Protein AF-0000000072261255 (afdb_homodimer)

pLDDT: mean 94.13, std 12.54, range [16.97, 98.94]

Foldseek 3Di:
DPPPPPPPPPPPCPVPVPPPLAFEAEAEEAEDQQQDVQLLVLQCCLCVQFQHQEYEAECQHHRNVVSLVVCVVQQLHAYAHAQDLAFQWDQGFGAFPDPFVQQADPVRTGQNAQDADPQRHCRHSVSTDGDLVSSLVRRVVSVVSCCVRNVQHFAYEYDNCSQPPDPSSVVSVVVVCVVQLHHYPDCVQCVVLQEAEDEFQADQPALVSVLVRVLVRLVPGGGPGHYYYYDHAGAQDPVCQSTDDVPGNCRRRSNPSVSDNRNDPVNVVSCVVSRYHYADPLCRSQPFAADACVVQQFDCVLVVVLVVVCVVVPFFFAKKWKDFPRHTNDIDGDDPDDQRFKDWQFQLLLVLLLVLVLLCVVVVLDDQQDQLCVLPVPLADPDQDPQSRRAGNQLLQFQQSQDPAACVVVQQPDPPDDLSSVVNPHDRNGRRPPDHADYLQSQQSSQVSSCRSVVDASSSSCSSQPCNLNSWHSWDFDADPVRHGRSRTGIIGGQSSLVSVLLCLLVQQDGPRDRSGHSVSSVQQFDAPDFFDPHPDDPVRDDDDCQLDQRGQHGGRSWGGGPPRWIWSDRAQAAIFIHHNVLNMTMGTDGRHRPRSVVVVSCVVRRVVSRD/DDDPDPPPPPPPPVVVVVPVLAFEAEAEEAEDQQQDVQLLVLQVCLCVQFQHQEYEAECQHHRNVVSLVVCVVQQLHAYAHAQDLAFQWDQGFGAFPDPFVQQADPVRTGQNAQDADPQRHCRHSVSTDGDLVSSLVRRVVRVVSCCVRNVQHFAYEYDNCSQPPDPSSVVSVVVVCVVQLHHYPDCVQCVVLQEAEDEFQADQPALVSVLVRVLVRLVPGGGPGHYYYYDHAGAQDPVCQSTDDVPGNCRRRSNPSVSDNRNDPVNVVSCVVSRYHYADPLCRSQPFAADACVVQQFDCVLVVVLVVVCVVVPFFFAKKWKDFPRHTNDIDGDDPDDQRFKDWQFQLLLVLLLVLVLLCVVVVLDDQQDQLCVLCVPLADPDQDPQSRRAGNQLLQFQQSQDPAACVVVQLPDPPDDLVSVVNPHDRNGRRPPDHADYLQSQQSSQVSSCRSVVDASSSSCSSQPCNLNSWHSKDFDADPVRHGRSRTGIIGGQSSLVSVLLCLLVQQDGPRDRSGHSVSSVQQFDAPDFFDPHPDDPVRDDDDCQLDQRGQHGGRSWGGGPPRWIWSDRAQAAIFIHHNVLNMTMGTDGRHRPRSVVVVSCVVRRVVSRD

InterPro domains:
  IPR001466 Beta-lactamase-related [PF00144] (319-591)
  IPR006879 Carbohydrate deacetylase YdjC-like [PF04794] (25-271)
  IPR011330 Glycoside hydrolase/deacetylase, beta/alpha-barrel [SSF88713] (25-282)
  IPR0123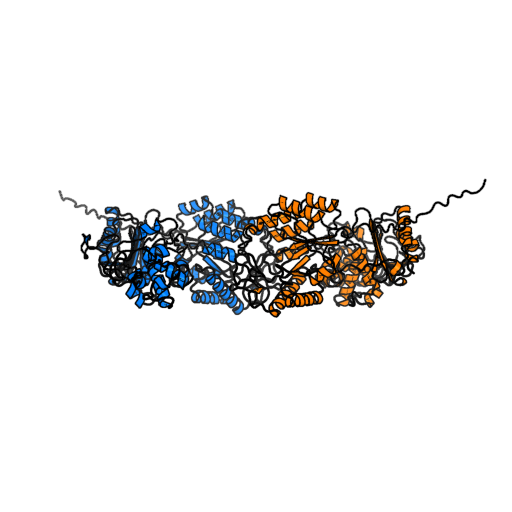38 Beta-lactamase/transpeptidase-like [G3DSA:3.40.710.10] (294-413)
  IPR012338 Beta-lactamase/transpeptidase-like [G3DSA:3.40.710.10] (414-604)
  IPR012338 Beta-lactamase/transpeptidase-like [SSF56601] (286-610)
  IPR050789 Diverse Enzymatic Activities [PTHR43283] (300-599)

Radius of gyration: 41.67 Å; Cα contacts (8 Å, |Δi|>4): 2525; chains: 2; bounding box: 98×135×105 Å

Structure (mmCIF, N/CA/C/O backbone):
data_AF-0000000072261255-model_v1
#
loop_
_entity.id
_entity.type
_entity.pdbx_description
1 polymer 'Beta-lactamase class C and other penicillin binding protein'
#
loop_
_atom_site.group_PDB
_atom_site.id
_atom_site.type_symbol
_atom_site.label_atom_id
_atom_site.label_alt_id
_atom_site.label_comp_id
_atom_site.label_asym_id
_atom_site.label_entity_id
_atom_site.label_seq_id
_atom_site.pdbx_PDB_ins_code
_atom_site.Cartn_x
_atom_site.Cartn_y
_atom_site.Cartn_z
_atom_site.occupancy
_atom_site.B_iso_or_equiv
_atom_site.auth_seq_id
_atom_site.auth_comp_id
_atom_site.auth_asym_id
_atom_site.auth_atom_id
_atom_site.pdbx_PDB_model_num
ATOM 1 N N . MET A 1 1 ? -59.656 75.375 21.125 1 26.11 1 MET A N 1
ATOM 2 C CA . MET A 1 1 ? -58.594 75.25 20.141 1 26.11 1 MET A CA 1
ATOM 3 C C . MET A 1 1 ? -57.406 74.5 20.719 1 26.11 1 MET A C 1
ATOM 5 O O . MET A 1 1 ? -56.344 75.062 20.953 1 26.11 1 MET A O 1
ATOM 9 N N . GLN A 1 2 ? -57.625 73.562 21.609 1 27 2 GLN A N 1
ATOM 10 C CA . GLN A 1 2 ? -56.812 72.688 22.484 1 27 2 GLN A CA 1
ATOM 11 C C . GLN A 1 2 ? -55.938 71.75 21.672 1 27 2 GLN A C 1
ATOM 13 O O . GLN A 1 2 ? -56.406 71 20.812 1 27 2 GLN A O 1
ATOM 18 N N . GLN A 1 3 ? -54.594 72.188 21.453 1 20.42 3 GLN A N 1
ATOM 19 C CA . GLN A 1 3 ? -53.5 71.625 20.688 1 20.42 3 GLN A CA 1
ATOM 20 C C . GLN A 1 3 ? -53.156 70.188 21.188 1 20.42 3 GLN A C 1
ATOM 22 O O . GLN A 1 3 ? -52.75 70.062 22.344 1 20.42 3 GLN A O 1
ATOM 27 N N . LYS A 1 4 ? -53.969 69.188 20.656 1 29.81 4 LYS A N 1
ATOM 28 C CA . LYS A 1 4 ? -53.844 67.75 20.844 1 29.81 4 LYS A CA 1
ATOM 29 C C . LYS A 1 4 ? -52.406 67.312 20.578 1 29.81 4 LYS A C 1
ATOM 31 O O . LYS A 1 4 ? -51.906 67.438 19.453 1 29.81 4 LYS A O 1
ATOM 36 N N . SER A 1 5 ? -51.438 67.5 21.625 1 22.7 5 SER A N 1
ATOM 37 C CA . SER A 1 5 ? -50.031 67.125 21.656 1 22.7 5 SER A CA 1
ATOM 38 C C . SER A 1 5 ? -49.875 65.625 21.344 1 22.7 5 SER A C 1
ATOM 40 O O . SER A 1 5 ? -50.406 64.75 22.062 1 22.7 5 SER A O 1
ATOM 42 N N . VAL A 1 6 ? -49.906 65.188 20.078 1 27.42 6 VAL A N 1
ATOM 43 C CA . VAL A 1 6 ? -49.719 63.844 19.562 1 27.42 6 VAL A CA 1
ATOM 44 C C . VAL A 1 6 ? -48.344 63.312 20 1 27.42 6 VAL A C 1
ATOM 46 O O . VAL A 1 6 ? -47.312 63.875 19.641 1 27.42 6 VAL A O 1
ATOM 49 N N . LEU A 1 7 ? -48.219 62.75 21.219 1 25.61 7 LEU A N 1
ATOM 50 C CA . LEU A 1 7 ? -47.062 62.031 21.734 1 25.61 7 LEU A CA 1
ATOM 51 C C . LEU A 1 7 ? -46.656 60.906 20.781 1 25.61 7 LEU A C 1
ATOM 53 O O . LEU A 1 7 ? -47.406 59.938 20.578 1 25.61 7 LEU A O 1
ATOM 57 N N . ILE A 1 8 ? -46 61.219 19.641 1 26.81 8 ILE A N 1
ATOM 58 C CA . ILE A 1 8 ? -45.406 60.25 18.734 1 26.81 8 ILE A CA 1
ATOM 59 C C . ILE A 1 8 ? -44.469 59.344 19.516 1 26.81 8 ILE A C 1
ATOM 61 O O . ILE A 1 8 ? -43.469 59.781 20.078 1 26.81 8 ILE A O 1
ATOM 65 N N . LEU A 1 9 ? -45 58.344 20.234 1 26.12 9 LEU A N 1
ATOM 66 C CA . LEU A 1 9 ? -44.281 57.188 20.797 1 26.12 9 LEU A CA 1
ATOM 67 C C . LEU A 1 9 ? -43.312 56.625 19.781 1 26.12 9 LEU A C 1
ATOM 69 O O . LEU A 1 9 ? -43.719 56.125 18.719 1 26.12 9 LEU A O 1
ATOM 73 N N . PHE A 1 10 ? -42.125 57.25 19.578 1 25.83 10 PHE A N 1
ATOM 74 C CA . PHE A 1 10 ? -41 56.625 18.891 1 25.83 10 PHE A CA 1
ATOM 75 C C . PHE A 1 10 ? -40.75 55.219 19.391 1 25.83 10 PHE A C 1
ATOM 77 O O . PHE A 1 10 ? -40.375 55.031 20.547 1 25.83 10 PHE A O 1
ATOM 84 N N . PHE A 1 11 ? -41.562 54.219 19.078 1 28.92 11 PHE A N 1
ATOM 85 C CA . PHE A 1 11 ? -41.219 52.781 19.125 1 28.92 11 PHE A CA 1
ATOM 86 C C . PHE A 1 11 ? -39.781 52.594 18.641 1 28.92 11 PHE A C 1
ATOM 88 O O . PHE A 1 11 ? -39.469 52.844 17.469 1 28.92 11 PHE A O 1
ATOM 95 N N . SER A 1 12 ? -38.781 52.938 19.406 1 26.42 12 SER A N 1
ATOM 96 C CA . SER A 1 12 ? -37.406 52.469 19.25 1 26.42 12 SER A CA 1
ATOM 97 C C . SER A 1 12 ? -37.406 50.969 18.875 1 26.42 12 SER A C 1
ATOM 99 O O . SER A 1 12 ? -37.875 50.125 19.641 1 26.42 12 SER A O 1
ATOM 101 N N . PHE A 1 13 ? -37.562 50.594 17.594 1 29.02 13 PHE A N 1
ATOM 102 C CA . PHE A 1 13 ? -37.219 49.344 16.938 1 29.02 13 PHE A CA 1
ATOM 103 C C . PHE A 1 13 ? -35.844 48.875 17.406 1 29.02 13 PHE A C 1
ATOM 105 O O . PHE A 1 13 ? -34.812 49.344 16.922 1 29.02 13 PHE A O 1
ATOM 112 N N . ILE A 1 14 ? -35.531 48.844 18.641 1 30.69 14 ILE A N 1
ATOM 113 C CA . ILE A 1 14 ? -34.406 48 19.031 1 30.69 14 ILE A CA 1
ATOM 114 C C . ILE A 1 14 ? -34.562 46.625 18.375 1 30.69 14 ILE A C 1
ATOM 116 O O . ILE A 1 14 ? -35.312 45.781 18.875 1 30.69 14 ILE A O 1
ATOM 120 N N . HIS A 1 15 ? -35.125 46.562 17.156 1 31.45 15 HIS A N 1
ATOM 121 C CA . HIS A 1 15 ? -35 45.312 16.422 1 31.45 15 HIS A CA 1
ATOM 122 C C . HIS A 1 15 ? -33.562 44.812 16.484 1 31.45 15 HIS A C 1
ATOM 124 O O . HIS A 1 15 ? -33.188 43.906 15.727 1 31.45 15 HIS A O 1
ATOM 130 N N . PHE A 1 16 ? -32.688 45.562 16.984 1 31.95 16 PHE A N 1
ATOM 131 C CA . PHE A 1 16 ? -31.359 45.219 16.453 1 31.95 16 PHE A CA 1
ATOM 132 C C . PHE A 1 16 ? -31.062 43.75 16.688 1 31.95 16 PHE A C 1
ATOM 134 O O . PHE A 1 16 ? -30.016 43.25 16.266 1 31.95 16 PHE A O 1
ATOM 141 N N . PHE A 1 17 ? -31.312 43.281 17.891 1 35.09 17 PHE A N 1
ATOM 142 C CA . PHE A 1 17 ? -30.719 41.969 17.891 1 35.09 17 PHE A CA 1
ATOM 143 C C . PHE A 1 17 ? -31.375 41.062 16.844 1 35.09 17 PHE A C 1
ATOM 145 O O . PHE A 1 17 ? -32.406 40.469 17.109 1 35.09 17 PHE A O 1
ATOM 152 N N . SER A 1 18 ? -31.75 41.625 15.75 1 35 18 SER A N 1
ATOM 153 C CA . SER A 1 18 ? -32.094 40.625 14.734 1 35 18 SER A CA 1
ATOM 154 C C . SER A 1 18 ? -31.281 39.344 14.93 1 35 18 SER A C 1
ATOM 156 O O . SER A 1 18 ? -30.047 39.344 14.82 1 35 18 SER A O 1
ATOM 158 N N . TYR A 1 19 ? -31.594 38.594 15.812 1 37.88 19 TYR A N 1
ATOM 159 C CA . TYR A 1 19 ? -31.125 37.219 15.648 1 37.88 19 TYR A CA 1
ATOM 160 C C . TYR A 1 19 ? -30.969 36.875 14.18 1 37.88 19 TYR A C 1
ATOM 162 O O . TYR A 1 19 ? -31.938 36.562 13.492 1 37.88 19 TYR A O 1
ATOM 170 N N . ALA A 1 20 ? -30.406 37.75 13.359 1 41.41 20 ALA A N 1
ATOM 171 C CA . ALA A 1 20 ? -30 37.188 12.062 1 41.41 20 ALA A CA 1
ATOM 172 C C . ALA A 1 20 ? -30.031 35.656 12.078 1 41.41 20 ALA A C 1
ATOM 174 O O . ALA A 1 20 ? -29.484 35.031 12.977 1 41.41 20 ALA A O 1
ATOM 175 N N . GLN A 1 21 ? -31.094 35.219 11.664 1 52.06 21 GLN A N 1
ATOM 176 C CA . GLN A 1 21 ? -31.25 33.781 11.461 1 52.06 21 GLN A CA 1
ATOM 177 C C . GLN A 1 21 ? -29.906 33.125 11.164 1 52.06 21 GLN A C 1
ATOM 179 O O . GLN A 1 21 ? -29.266 33.438 10.164 1 52.06 21 GLN A O 1
ATOM 184 N N . GLN A 1 22 ? -29.156 32.625 12.234 1 78.06 22 GLN A N 1
ATOM 185 C CA . GLN A 1 22 ? -27.859 31.953 12.172 1 78.06 22 GLN A CA 1
ATOM 186 C C . GLN A 1 22 ? -27.812 30.953 11.023 1 78.06 22 GLN A C 1
ATOM 188 O O . GLN A 1 22 ? -28.734 30.156 10.844 1 78.06 22 GLN A O 1
ATOM 193 N N . ALA A 1 23 ? -27.031 31.266 10.016 1 87.81 23 ALA A N 1
ATOM 194 C CA . ALA A 1 23 ? -26.797 30.375 8.875 1 87.81 23 ALA A CA 1
ATOM 195 C C . ALA A 1 23 ? -26.656 28.922 9.336 1 87.81 23 ALA A C 1
ATOM 197 O O . ALA A 1 23 ? -26.188 28.656 10.445 1 87.81 23 ALA A O 1
ATOM 198 N N . PRO A 1 24 ? -27.344 28.031 8.562 1 95.31 24 PRO A N 1
ATOM 199 C CA . PRO A 1 24 ? -26.953 26.641 8.844 1 95.31 24 PRO A CA 1
ATOM 200 C C . PRO A 1 24 ? -25.453 26.406 8.695 1 95.31 24 PRO A C 1
ATOM 202 O O . PRO A 1 24 ? -24.828 26.969 7.789 1 95.31 24 PRO A O 1
ATOM 205 N N . LYS A 1 25 ? -24.906 25.672 9.57 1 96.44 25 LYS A N 1
ATOM 206 C CA . LYS A 1 25 ? -23.5 25.297 9.523 1 96.44 25 LYS A CA 1
ATOM 207 C C . LYS A 1 25 ? -23.312 23.875 9.008 1 96.44 25 LYS A C 1
ATOM 209 O O . LYS A 1 25 ? -24.094 22.984 9.344 1 96.44 25 LYS A O 1
ATOM 214 N N . LEU A 1 26 ? -22.328 23.641 8.141 1 97.75 26 LEU A N 1
ATOM 215 C CA . LEU A 1 26 ? -22.125 22.328 7.531 1 97.75 26 LEU A CA 1
ATOM 216 C C . LEU A 1 26 ? -20.641 21.938 7.582 1 97.75 26 LEU A C 1
ATOM 218 O O . LEU A 1 26 ? -19.781 22.703 7.145 1 97.75 26 LEU A O 1
ATOM 222 N N . ILE A 1 27 ? -20.359 20.828 8.195 1 97.69 27 ILE A N 1
ATOM 223 C CA . ILE A 1 27 ? -19.078 20.156 8.094 1 97.69 27 ILE A CA 1
ATOM 224 C C . ILE A 1 27 ? -19.094 19.188 6.918 1 97.69 27 ILE A C 1
ATOM 226 O O . ILE A 1 27 ? -19.969 18.344 6.812 1 97.69 27 ILE A O 1
ATOM 230 N N . VAL A 1 28 ? -18.172 19.344 5.98 1 98.5 28 VAL A N 1
ATOM 231 C CA . VAL A 1 28 ? -17.969 18.391 4.895 1 98.5 28 VAL A CA 1
ATOM 232 C C . VAL A 1 28 ? -16.703 17.578 5.141 1 98.5 28 VAL A C 1
ATOM 234 O O . VAL A 1 28 ? -15.586 18.078 4.93 1 98.5 28 VAL A O 1
ATOM 237 N N . ARG A 1 29 ? -16.875 16.344 5.539 1 98.25 29 ARG A N 1
ATOM 238 C CA . ARG A 1 29 ? -15.789 15.477 5.992 1 98.25 29 ARG A CA 1
ATOM 239 C C . ARG A 1 29 ? -15.406 14.461 4.914 1 98.25 29 ARG A C 1
ATOM 241 O O . ARG A 1 29 ? -16.266 13.711 4.434 1 98.25 29 ARG A O 1
ATOM 248 N N . GLY A 1 30 ? -14.125 14.508 4.508 1 98.69 30 GLY A N 1
ATOM 249 C CA . GLY A 1 30 ? -13.594 13.523 3.576 1 98.69 30 GLY A CA 1
ATOM 250 C C . GLY A 1 30 ? -12.773 12.445 4.258 1 98.69 30 GLY A C 1
ATOM 251 O O . GLY A 1 30 ? -11.758 12.734 4.891 1 98.69 30 GLY A O 1
ATOM 252 N N . ASP A 1 31 ? -13.125 11.203 4.082 1 98.5 31 ASP A N 1
ATOM 253 C CA . ASP A 1 31 ? -12.5 10.062 4.746 1 98.5 31 ASP A CA 1
ATOM 254 C C . ASP A 1 31 ? -11.445 9.414 3.852 1 98.5 31 ASP A C 1
ATOM 256 O O . ASP A 1 31 ? -11.477 9.57 2.629 1 98.5 31 ASP A O 1
ATOM 260 N N . ASP A 1 32 ? -10.406 8.805 4.465 1 98.5 32 ASP A N 1
ATOM 261 C CA . ASP A 1 32 ? -9.562 7.746 3.908 1 98.5 32 ASP A CA 1
ATOM 262 C C . ASP A 1 32 ? -8.344 8.328 3.205 1 98.5 32 ASP A C 1
ATOM 264 O O . ASP A 1 32 ? -7.809 7.727 2.273 1 98.5 32 ASP A O 1
ATOM 268 N N . MET A 1 33 ? -7.938 9.586 3.533 1 98.81 33 MET A N 1
ATOM 269 C CA . MET A 1 33 ? -6.633 10.023 3.043 1 98.81 33 MET A CA 1
ATOM 270 C C . MET A 1 33 ? -5.527 9.086 3.523 1 98.81 33 MET A C 1
ATOM 272 O O . MET A 1 33 ? -5.547 8.633 4.668 1 98.81 33 MET A O 1
ATOM 276 N N . GLY A 1 34 ? -4.57 8.773 2.699 1 98.69 34 GLY A N 1
ATOM 277 C CA . GLY A 1 34 ? -3.492 7.84 2.99 1 98.69 34 GLY A CA 1
ATOM 278 C C . GLY A 1 34 ? -3.688 6.484 2.344 1 98.69 34 GLY A C 1
ATOM 279 O O . GLY A 1 34 ? -2.729 5.73 2.168 1 98.69 34 GLY A O 1
ATOM 280 N N . SER A 1 35 ? -4.926 6.074 1.945 1 98.25 35 SER A N 1
ATOM 281 C CA . SER A 1 35 ? -5.254 4.742 1.446 1 98.25 35 SER A CA 1
ATOM 282 C C . SER A 1 35 ? -4.707 4.527 0.04 1 98.25 35 SER A C 1
ATOM 284 O O . SER A 1 35 ? -4.398 3.398 -0.347 1 98.25 35 SER A O 1
ATOM 286 N N . SER A 1 36 ? -4.672 5.598 -0.738 1 98.12 36 SER A N 1
ATOM 287 C CA . SER A 1 36 ? -4.164 5.605 -2.107 1 98.12 36 SER A CA 1
ATOM 288 C C . SER A 1 36 ? -3.629 6.98 -2.492 1 98.12 36 SER A C 1
ATOM 290 O O . SER A 1 36 ? -3.895 7.969 -1.808 1 98.12 36 SER A O 1
ATOM 292 N N . ARG A 1 37 ? -2.82 7.047 -3.488 1 98.31 37 ARG A N 1
ATOM 293 C CA . ARG A 1 37 ? -2.348 8.344 -3.961 1 98.31 37 ARG A CA 1
ATOM 294 C C . ARG A 1 37 ? -3.5 9.188 -4.5 1 98.31 37 ARG A C 1
ATOM 296 O O . ARG A 1 37 ? -3.541 10.398 -4.289 1 98.31 37 ARG A O 1
ATOM 303 N N . SER A 1 38 ? -4.438 8.523 -5.176 1 98.56 38 SER A N 1
ATOM 304 C CA . SER A 1 38 ? -5.59 9.211 -5.738 1 98.56 38 SER A CA 1
ATOM 305 C C . SER A 1 38 ? -6.449 9.836 -4.641 1 98.56 38 SER A C 1
ATOM 307 O O . SER A 1 38 ? -6.984 10.938 -4.816 1 98.56 38 SER A O 1
ATOM 309 N N . ALA A 1 39 ? -6.598 9.117 -3.578 1 98.69 39 ALA A N 1
ATOM 310 C CA . ALA A 1 39 ? -7.316 9.68 -2.438 1 98.69 39 ALA A CA 1
ATOM 311 C C . ALA A 1 39 ? -6.562 10.867 -1.846 1 98.69 39 ALA A C 1
ATOM 313 O O . ALA A 1 39 ? -7.176 11.859 -1.438 1 98.69 39 ALA A O 1
ATOM 314 N N . ASN A 1 40 ? -5.211 10.758 -1.728 1 98.81 40 ASN A N 1
ATOM 315 C CA . ASN A 1 40 ? -4.402 11.867 -1.231 1 98.81 40 ASN A CA 1
ATOM 316 C C . ASN A 1 40 ? -4.605 13.125 -2.066 1 98.81 40 ASN A C 1
ATOM 318 O O . ASN A 1 40 ? -4.906 14.188 -1.527 1 98.81 40 ASN A O 1
ATOM 322 N N . LEU A 1 41 ? -4.465 12.984 -3.361 1 98.75 41 LEU A N 1
ATOM 323 C CA . LEU A 1 41 ? -4.562 14.109 -4.285 1 98.75 41 LEU A CA 1
ATOM 324 C C . LEU A 1 41 ? -5.961 14.719 -4.254 1 98.75 41 LEU A C 1
ATOM 326 O O . LEU A 1 41 ? -6.105 15.945 -4.219 1 98.75 41 LEU A O 1
ATOM 330 N N . ALA A 1 42 ? -6.949 13.867 -4.234 1 98.81 42 ALA A N 1
ATOM 331 C CA . ALA A 1 42 ? -8.328 14.336 -4.234 1 98.81 42 ALA A CA 1
ATOM 332 C C . ALA A 1 42 ? -8.672 15.047 -2.928 1 98.81 42 ALA A C 1
ATOM 334 O O . ALA A 1 42 ? -9.383 16.047 -2.928 1 98.81 42 ALA A O 1
ATOM 335 N N . SER A 1 43 ? -8.18 14.531 -1.829 1 98.81 43 SER A N 1
ATOM 336 C CA . SER A 1 43 ? -8.438 15.141 -0.529 1 98.81 43 SER A CA 1
ATOM 337 C C . SER A 1 43 ? -7.887 16.562 -0.464 1 98.81 43 SER A C 1
ATOM 339 O O . SER A 1 43 ? -8.562 17.469 0.017 1 98.81 43 SER A O 1
ATOM 341 N N . ILE A 1 44 ? -6.66 16.766 -0.95 1 98.69 44 ILE A N 1
ATOM 342 C CA . ILE A 1 44 ? -6.062 18.094 -0.959 1 98.69 44 ILE A CA 1
ATOM 343 C C . ILE A 1 44 ? -6.84 19 -1.905 1 98.69 44 ILE A C 1
ATOM 345 O O . ILE A 1 44 ? -7.152 20.141 -1.561 1 98.69 44 ILE A O 1
ATOM 349 N N . ASP A 1 45 ? -7.234 18.5 -3.074 1 98.5 45 ASP A N 1
ATOM 350 C CA . ASP A 1 45 ? -7.926 19.297 -4.086 1 98.5 45 ASP A CA 1
ATOM 351 C C . ASP A 1 45 ? -9.297 19.75 -3.582 1 98.5 45 ASP A C 1
ATOM 353 O O . ASP A 1 45 ? -9.656 20.922 -3.717 1 98.5 45 ASP A O 1
ATOM 357 N N . THR A 1 46 ? -10.055 18.828 -2.998 1 98.62 46 THR A N 1
ATOM 358 C CA . THR A 1 46 ? -11.414 19.125 -2.557 1 98.62 46 THR A CA 1
ATOM 359 C C . THR A 1 46 ? -11.391 20.062 -1.354 1 98.62 46 THR A C 1
ATOM 361 O O . THR A 1 46 ? -12.328 20.844 -1.144 1 98.62 46 THR A O 1
ATOM 364 N N . TYR A 1 47 ? -10.328 20.016 -0.59 1 98.06 47 TYR A N 1
ATOM 365 C CA . TYR A 1 47 ? -10.203 20.953 0.529 1 98.06 47 TYR A CA 1
ATOM 366 C C . TYR A 1 47 ? -9.773 22.328 0.048 1 98.06 47 TYR A C 1
ATOM 368 O O . TYR A 1 47 ? -10.352 23.344 0.453 1 98.06 47 TYR A O 1
ATOM 376 N N . VAL A 1 48 ? -8.742 22.422 -0.802 1 96.38 48 VAL A N 1
ATOM 377 C CA . VAL A 1 48 ? -8.109 23.672 -1.206 1 96.38 48 VAL A CA 1
ATOM 378 C C . VAL A 1 48 ? -8.992 24.391 -2.229 1 96.38 48 VAL A C 1
ATOM 380 O O . VAL A 1 48 ? -9.156 25.609 -2.174 1 96.38 48 VAL A O 1
ATOM 383 N N . ASN A 1 49 ? -9.625 23.641 -3.111 1 96.88 49 ASN A N 1
ATOM 384 C CA . ASN A 1 49 ? -10.352 24.234 -4.227 1 96.88 49 ASN A CA 1
ATOM 385 C C . ASN A 1 49 ? -11.844 23.953 -4.137 1 96.88 49 ASN A C 1
ATOM 387 O O . ASN A 1 49 ? -12.609 24.344 -5.023 1 96.88 49 ASN A O 1
ATOM 391 N N . GLY A 1 50 ? -12.211 23.219 -3.051 1 98.12 50 GLY A N 1
ATOM 392 C CA . GLY A 1 50 ? -13.602 22.797 -2.988 1 98.12 50 GLY A CA 1
ATOM 393 C C . GLY A 1 50 ? -14.273 23.141 -1.674 1 98.12 50 GLY A C 1
ATOM 394 O O . GLY A 1 50 ? -14.055 24.219 -1.128 1 98.12 50 GLY A O 1
ATOM 395 N N . ILE A 1 51 ? -15.203 22.266 -1.251 1 98.25 51 ILE A N 1
ATOM 396 C CA . ILE A 1 51 ? -16.062 22.625 -0.127 1 98.25 51 ILE A CA 1
ATOM 397 C C . ILE A 1 51 ? -15.703 21.766 1.087 1 98.25 51 ILE A C 1
ATOM 399 O O . ILE A 1 51 ? -16.312 21.891 2.148 1 98.25 51 ILE A O 1
ATOM 403 N N . GLU A 1 52 ? -14.727 20.828 0.923 1 98.19 52 GLU A N 1
ATOM 404 C CA . GLU A 1 52 ? -14.312 19.969 2.033 1 98.19 52 GLU A CA 1
ATOM 405 C C . GLU A 1 52 ? -13.75 20.812 3.184 1 98.19 52 GLU A C 1
ATOM 407 O O . GLU A 1 52 ? -13.008 21.766 2.961 1 98.19 52 GLU A O 1
ATOM 412 N N . THR A 1 53 ? -14.125 20.406 4.418 1 97.44 53 THR A N 1
ATOM 413 C CA . THR A 1 53 ? -13.68 21.203 5.551 1 97.44 53 THR A CA 1
ATOM 414 C C . THR A 1 53 ? -12.883 20.359 6.539 1 97.44 53 THR A C 1
ATOM 416 O O . THR A 1 53 ? -12.328 20.875 7.508 1 97.44 53 THR A O 1
ATOM 419 N N . SER A 1 54 ? -12.82 19.062 6.324 1 97.38 54 SER A N 1
ATOM 420 C CA . SER A 1 54 ? -12.094 18.156 7.203 1 97.38 54 SER A CA 1
ATOM 421 C C . SER A 1 54 ? -11.562 16.953 6.438 1 97.38 54 SER A C 1
ATOM 423 O O . SER A 1 54 ? -12.305 16.281 5.719 1 97.38 54 SER A O 1
ATOM 425 N N . ILE A 1 55 ? -10.312 16.672 6.578 1 98.56 55 ILE A N 1
ATOM 426 C CA . ILE A 1 55 ? -9.695 15.484 5.977 1 98.56 55 ILE A CA 1
ATOM 427 C C . ILE A 1 55 ? -9.398 14.445 7.055 1 98.56 55 ILE A C 1
ATOM 429 O O . ILE A 1 55 ? -8.773 14.758 8.07 1 98.56 55 ILE A O 1
ATOM 433 N N . GLU A 1 56 ? -9.844 13.234 6.895 1 98.81 56 GLU A N 1
ATOM 434 C CA . GLU A 1 56 ? -9.594 12.141 7.836 1 98.81 56 GLU A CA 1
ATOM 435 C C . GLU A 1 56 ? -8.461 11.242 7.352 1 98.81 56 GLU A C 1
ATOM 437 O O . GLU A 1 56 ? -8.594 10.562 6.332 1 98.81 56 GLU A O 1
ATOM 442 N N . LEU A 1 57 ? -7.398 11.219 8.102 1 98.81 57 LEU A N 1
ATOM 443 C CA . LEU A 1 57 ? -6.125 10.617 7.723 1 98.81 57 LEU A CA 1
ATOM 444 C C . LEU A 1 57 ? -5.984 9.219 8.312 1 98.81 57 LEU A C 1
ATOM 446 O O . LEU A 1 57 ? -6.207 9.023 9.508 1 98.81 57 LEU A O 1
ATOM 450 N N . MET A 1 58 ? -5.637 8.25 7.5 1 98.88 58 MET A N 1
ATOM 451 C CA . MET A 1 58 ? -5.328 6.887 7.93 1 98.88 58 MET A CA 1
ATOM 452 C C . MET A 1 58 ? -3.82 6.652 7.949 1 98.88 58 MET A C 1
ATOM 454 O O . MET A 1 58 ? -3.172 6.66 6.902 1 98.88 58 MET A O 1
ATOM 458 N N . VAL A 1 59 ? -3.264 6.281 9.102 1 98.56 59 VAL A N 1
ATOM 459 C CA . VAL A 1 59 ? -1.81 6.293 9.227 1 98.56 59 VAL A CA 1
ATOM 460 C C . VAL A 1 59 ? -1.253 4.902 8.93 1 98.56 59 VAL A C 1
ATOM 462 O O . VAL A 1 59 ? -0.052 4.742 8.703 1 98.56 59 VAL A O 1
ATOM 465 N N . VAL A 1 60 ? -2.107 3.826 8.906 1 98.19 60 VAL A N 1
ATOM 466 C CA . VAL A 1 60 ? -1.631 2.459 8.711 1 98.19 60 VAL A CA 1
ATOM 467 C C . VAL A 1 60 ? -1.579 2.135 7.223 1 98.19 60 VAL A C 1
ATOM 469 O O . VAL A 1 60 ? -1.03 1.105 6.824 1 98.19 60 VAL A O 1
ATOM 472 N N . THR A 1 61 ? -2.062 3.006 6.359 1 98.38 61 THR A N 1
ATOM 473 C CA . THR A 1 61 ? -2.252 2.721 4.941 1 98.38 61 THR A CA 1
ATOM 474 C C . THR A 1 61 ? -0.993 3.062 4.148 1 98.38 61 THR A C 1
ATOM 476 O O . THR A 1 61 ? -0.153 3.836 4.609 1 98.38 61 THR A O 1
ATOM 479 N N . PRO A 1 62 ? -0.8 2.543 3.002 1 97.5 62 PRO A N 1
ATOM 480 C CA . PRO A 1 62 ? 0.482 2.539 2.293 1 97.5 62 PRO A CA 1
ATOM 481 C C . PRO A 1 62 ? 0.919 3.938 1.857 1 97.5 62 PRO A C 1
ATOM 483 O O . PRO A 1 62 ? 2.117 4.211 1.764 1 97.5 62 PRO A O 1
ATOM 486 N N . TRP A 1 63 ? 0.03 4.793 1.564 1 98.56 63 TRP A N 1
ATOM 487 C CA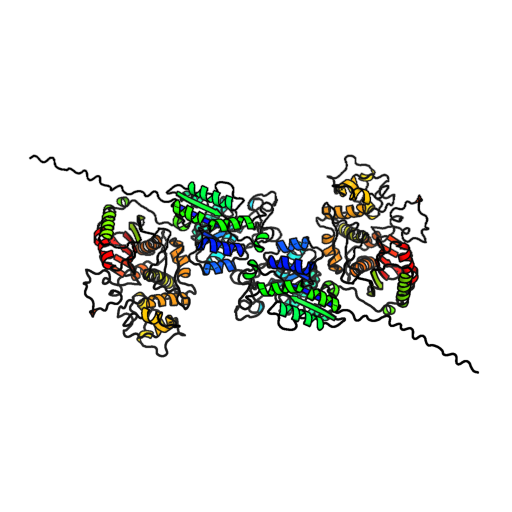 . TRP A 1 63 ? 0.377 6.098 1.006 1 98.56 63 TRP A CA 1
ATOM 488 C C . TRP A 1 63 ? 0.374 7.172 2.088 1 98.56 63 TRP A C 1
ATOM 490 O O . TRP A 1 63 ? 0.305 8.367 1.787 1 98.56 63 TRP A O 1
ATOM 500 N N . PHE A 1 64 ? 0.457 6.734 3.383 1 98.75 64 PHE A N 1
ATOM 501 C CA . PHE A 1 64 ? 0.527 7.664 4.504 1 98.75 64 PHE A CA 1
ATOM 502 C C . PHE A 1 64 ? 1.742 8.578 4.379 1 98.75 64 PHE A C 1
ATOM 504 O O . PHE A 1 64 ? 1.652 9.773 4.637 1 98.75 64 PHE A O 1
ATOM 511 N N . PRO A 1 65 ? 2.855 8.094 3.924 1 98.62 65 PRO A N 1
ATOM 512 C CA . PRO A 1 65 ? 4.02 8.984 3.852 1 98.62 65 PRO A CA 1
ATOM 513 C C . PRO A 1 65 ? 3.793 10.18 2.924 1 98.62 65 PRO A C 1
ATOM 515 O O . PRO A 1 65 ? 4.137 11.312 3.271 1 98.62 65 PRO A O 1
ATOM 518 N N . GLU A 1 66 ? 3.199 9.93 1.788 1 98.62 66 GLU A N 1
ATOM 519 C CA . GLU A 1 66 ? 2.898 11.055 0.902 1 98.62 66 GLU A CA 1
ATOM 520 C C . GLU A 1 66 ? 1.867 11.992 1.527 1 98.62 66 GLU A C 1
ATOM 522 O O . GLU A 1 66 ? 1.976 13.211 1.404 1 98.62 66 GLU A O 1
ATOM 527 N N . ALA A 1 67 ? 0.862 11.391 2.139 1 98.81 67 ALA A N 1
ATOM 528 C CA . ALA A 1 67 ? -0.162 12.195 2.797 1 98.81 67 ALA A CA 1
ATOM 529 C C . ALA A 1 67 ? 0.458 13.133 3.836 1 98.81 67 ALA A C 1
ATOM 531 O O . ALA A 1 67 ? 0.125 14.312 3.893 1 98.81 67 ALA A O 1
ATOM 532 N N . ALA A 1 68 ? 1.318 12.555 4.656 1 98.5 68 ALA A N 1
ATOM 533 C CA . ALA A 1 68 ? 1.98 13.344 5.691 1 98.5 68 ALA A CA 1
ATOM 534 C C . ALA A 1 68 ? 2.766 14.5 5.082 1 98.5 68 ALA A C 1
ATOM 536 O O . ALA A 1 68 ? 2.732 15.617 5.594 1 98.5 68 ALA A O 1
ATOM 537 N N . LYS A 1 69 ? 3.451 14.25 4.008 1 97.81 69 LYS A N 1
ATOM 538 C CA . LYS A 1 69 ? 4.215 15.289 3.328 1 97.81 69 LYS A CA 1
ATOM 539 C C . LYS A 1 69 ? 3.297 16.375 2.775 1 97.81 69 LYS A C 1
ATOM 541 O O . LYS A 1 69 ? 3.578 17.562 2.918 1 97.81 69 LYS A O 1
ATOM 546 N N . MET A 1 70 ? 2.211 15.953 2.168 1 98.19 70 MET A N 1
ATOM 547 C CA . MET A 1 70 ? 1.25 16.906 1.607 1 98.19 70 MET A CA 1
ATOM 548 C C . MET A 1 70 ? 0.655 17.781 2.699 1 98.19 70 MET A C 1
ATOM 550 O O . MET A 1 70 ? 0.446 18.984 2.492 1 98.19 70 MET A O 1
ATOM 554 N N . LEU A 1 71 ? 0.41 17.203 3.801 1 97.88 71 LEU A N 1
ATOM 555 C CA . LEU A 1 71 ? -0.191 17.938 4.906 1 97.88 71 LEU A CA 1
ATOM 556 C C . LEU A 1 71 ? 0.832 18.859 5.559 1 97.88 71 LEU A C 1
ATOM 558 O O . LEU A 1 71 ? 0.472 19.922 6.09 1 97.88 71 LEU A O 1
ATOM 562 N N . GLU A 1 72 ? 2.072 18.469 5.559 1 94.88 72 GLU A N 1
ATOM 563 C CA . GLU A 1 72 ? 3.143 19.359 6.004 1 94.88 72 GLU A CA 1
ATOM 564 C C . GLU A 1 72 ? 3.225 20.609 5.133 1 94.88 72 GLU A C 1
ATOM 566 O O . GLU A 1 72 ? 3.52 21.703 5.625 1 94.88 72 GLU A O 1
ATOM 571 N N . GLU A 1 73 ? 2.914 20.438 3.9 1 94.25 73 GLU A N 1
ATOM 572 C CA . GLU A 1 73 ? 2.994 21.531 2.938 1 94.25 73 GLU A CA 1
ATOM 573 C C . GLU A 1 73 ? 1.72 22.375 2.947 1 94.25 73 GLU A C 1
ATOM 575 O O . GLU A 1 73 ? 1.7 23.5 2.422 1 94.25 73 GLU A O 1
ATOM 580 N N . ASN A 1 74 ? 0.69 21.859 3.561 1 93.56 74 ASN A N 1
ATOM 581 C CA . ASN A 1 74 ? -0.596 22.531 3.654 1 93.56 74 ASN A CA 1
ATOM 582 C C . ASN A 1 74 ? -1.068 22.641 5.102 1 93.56 74 ASN A C 1
ATOM 584 O O . ASN A 1 74 ? -2.059 22.016 5.484 1 93.56 74 ASN A O 1
ATOM 588 N N . THR A 1 75 ? -0.571 23.562 5.824 1 89.38 75 THR A N 1
ATOM 589 C CA . THR A 1 75 ? -0.768 23.641 7.266 1 89.38 75 THR A CA 1
ATOM 590 C C . THR A 1 75 ? -2.16 24.172 7.594 1 89.38 75 THR A C 1
ATOM 592 O O . THR A 1 75 ? -2.629 24.047 8.727 1 89.38 75 THR A O 1
ATOM 595 N N . GLY A 1 76 ? -2.873 24.75 6.691 1 91.12 76 GLY A N 1
ATOM 596 C CA . GLY A 1 76 ? -4.188 25.312 6.93 1 91.12 76 GLY A CA 1
ATOM 597 C C . GLY A 1 76 ? -5.301 24.281 6.902 1 91.12 76 GLY A C 1
ATOM 598 O O . GLY A 1 76 ? -6.449 24.594 7.219 1 91.12 76 GLY A O 1
ATOM 599 N N . ILE A 1 77 ? -4.945 23.047 6.605 1 94.12 77 ILE A N 1
ATOM 600 C CA . ILE A 1 77 ? -5.926 21.984 6.461 1 94.12 77 ILE A CA 1
ATOM 601 C C . ILE A 1 77 ? -6.258 21.391 7.832 1 94.12 77 ILE A C 1
ATOM 603 O O . ILE A 1 77 ? -5.359 21.125 8.633 1 94.12 77 ILE A O 1
ATOM 607 N N . ASP A 1 78 ? -7.57 21.25 8.133 1 95.94 78 ASP A N 1
ATOM 608 C CA . ASP A 1 78 ? -8.023 20.562 9.328 1 95.94 78 ASP A CA 1
ATOM 609 C C . ASP A 1 78 ? -7.98 19.047 9.133 1 95.94 78 ASP A C 1
ATOM 611 O O . ASP A 1 78 ? -8.617 18.516 8.219 1 95.94 78 ASP A O 1
ATOM 615 N N . VAL A 1 79 ? -7.234 18.359 9.992 1 98.06 79 VAL A N 1
ATOM 616 C CA . VAL A 1 79 ? -6.977 16.938 9.797 1 98.06 79 VAL A CA 1
ATOM 617 C C . VAL A 1 79 ? -7.449 16.156 11.023 1 98.06 79 VAL A C 1
ATOM 619 O O . VAL A 1 79 ? -7.16 16.531 12.164 1 98.06 79 VAL A O 1
ATOM 622 N N . GLY A 1 80 ? -8.219 15.156 10.812 1 98.31 80 GLY A N 1
ATOM 623 C CA . GLY A 1 80 ? -8.531 14.156 11.828 1 98.31 80 GLY A CA 1
ATOM 624 C C . GLY A 1 80 ? -7.812 12.844 11.602 1 98.31 80 GLY A C 1
ATOM 625 O O . GLY A 1 80 ? -7.43 12.516 10.477 1 98.31 80 GLY A O 1
ATOM 626 N N . LEU A 1 81 ? -7.57 12.117 12.695 1 98.62 81 LEU A N 1
ATOM 627 C CA . LEU A 1 81 ? -7.051 10.758 12.586 1 98.62 81 LEU A CA 1
ATOM 628 C C . LEU A 1 81 ? -8.188 9.75 12.484 1 98.62 81 LEU A C 1
ATOM 630 O O . LEU A 1 81 ? -8.992 9.617 13.406 1 98.62 81 LEU A O 1
ATOM 634 N N . HIS A 1 82 ? -8.234 9.156 11.352 1 98.69 82 HIS A N 1
ATOM 635 C CA . HIS A 1 82 ? -9.227 8.133 11.039 1 98.69 82 HIS A CA 1
ATOM 636 C C . HIS A 1 82 ? -8.781 6.758 11.516 1 98.69 82 HIS A C 1
ATOM 638 O O . HIS A 1 82 ? -8.141 6.016 10.773 1 98.69 82 HIS A O 1
ATOM 644 N N . LEU A 1 83 ? -9.109 6.367 12.742 1 98.88 83 LEU A N 1
ATOM 645 C CA . LEU A 1 83 ? -8.594 5.16 13.375 1 98.88 83 LEU A CA 1
ATOM 646 C C . LEU A 1 83 ? -9.102 3.912 12.664 1 98.88 83 LEU A C 1
ATOM 648 O O . LEU A 1 83 ? -10.297 3.791 12.391 1 98.88 83 LEU A O 1
ATOM 652 N N . VAL A 1 84 ? -8.18 2.988 12.398 1 98.75 84 VAL A N 1
ATOM 653 C CA . VAL A 1 84 ? -8.438 1.899 11.461 1 98.75 84 VAL A CA 1
ATOM 654 C C . VAL A 1 84 ? -8.203 0.557 12.148 1 98.75 84 VAL A C 1
ATOM 656 O O . VAL A 1 84 ? -7.16 0.346 12.773 1 98.75 84 VAL A O 1
ATOM 659 N N . ILE A 1 85 ? -9.195 -0.381 12.023 1 98.75 85 ILE A N 1
ATOM 660 C CA . ILE A 1 85 ? -8.969 -1.764 12.43 1 98.75 85 ILE A CA 1
ATOM 661 C C . ILE A 1 85 ? -9.578 -2.711 11.398 1 98.75 85 ILE A C 1
ATOM 663 O O . ILE A 1 85 ? -9.922 -3.852 11.719 1 98.75 85 ILE A O 1
ATOM 667 N N . THR A 1 86 ? -9.836 -2.229 10.141 1 98.62 86 THR A N 1
ATOM 668 C CA . THR A 1 86 ? -10.305 -3.029 9.016 1 98.62 86 THR A CA 1
ATOM 669 C C . THR A 1 86 ? -9.5 -2.713 7.758 1 98.62 86 THR A C 1
ATOM 671 O O . THR A 1 86 ? -8.891 -1.644 7.652 1 98.62 86 THR A O 1
ATOM 674 N N . SER A 1 87 ? -9.422 -3.588 6.855 1 98.31 87 SER A N 1
ATOM 675 C CA . SER A 1 87 ? -8.836 -3.447 5.527 1 98.31 87 SER A CA 1
ATOM 676 C C . SER A 1 87 ? -9.75 -4.031 4.453 1 98.31 87 SER A C 1
ATOM 678 O O . SER A 1 87 ? -9.57 -5.18 4.039 1 98.31 87 SER A O 1
ATOM 680 N N . GLU A 1 88 ? -10.68 -3.314 3.91 1 97.19 88 GLU A N 1
ATOM 681 C CA . GLU A 1 88 ? -11.883 -3.816 3.248 1 97.19 88 GLU A CA 1
ATOM 682 C C . GLU A 1 88 ? -11.594 -4.199 1.798 1 97.19 88 GLU A C 1
ATOM 684 O O . GLU A 1 88 ? -12.352 -4.953 1.187 1 97.19 88 GLU A O 1
ATOM 689 N N . TRP A 1 89 ? -10.555 -3.729 1.194 1 97.81 89 TRP A N 1
ATOM 690 C CA . TRP A 1 89 ? -10.367 -3.895 -0.243 1 97.81 89 TRP A CA 1
ATOM 691 C C . TRP A 1 89 ? -9.727 -5.242 -0.556 1 97.81 89 TRP A C 1
ATOM 693 O O . TRP A 1 89 ? -8.914 -5.75 0.222 1 97.81 89 TRP A O 1
ATOM 703 N N . ASP A 1 90 ? -10.008 -5.789 -1.689 1 97.38 90 ASP A N 1
ATOM 704 C CA . ASP A 1 90 ? -9.5 -7.113 -2.041 1 97.38 90 ASP A CA 1
ATOM 705 C C . ASP A 1 90 ? -8.125 -7.02 -2.688 1 97.38 90 ASP A C 1
ATOM 707 O O . ASP A 1 90 ? -7.309 -7.938 -2.555 1 97.38 90 ASP A O 1
ATOM 711 N N . GLY A 1 91 ? -7.871 -5.957 -3.412 1 97.5 91 GLY A N 1
ATOM 712 C CA . GLY A 1 91 ? -6.648 -5.871 -4.195 1 97.5 91 GLY A CA 1
ATOM 713 C C . GLY A 1 91 ? -5.504 -5.211 -3.449 1 97.5 91 GLY A C 1
ATOM 714 O O . GLY A 1 91 ? -4.336 -5.5 -3.715 1 97.5 91 GLY A O 1
ATOM 715 N N . ILE A 1 92 ? -5.777 -4.273 -2.586 1 97.94 92 ILE A N 1
ATOM 716 C CA . ILE A 1 92 ? -4.805 -3.564 -1.76 1 97.94 92 ILE A CA 1
ATOM 717 C C . ILE A 1 92 ? -5.211 -3.66 -0.291 1 97.94 92 ILE A C 1
ATOM 719 O O . ILE A 1 92 ? -6.375 -3.451 0.054 1 97.94 92 ILE A O 1
ATOM 723 N N . LYS A 1 93 ? -4.258 -4.051 0.569 1 97.56 93 LYS A N 1
ATOM 724 C CA . LYS A 1 93 ? -4.57 -4.258 1.98 1 97.56 93 LYS A CA 1
ATOM 725 C C . LYS A 1 93 ? -3.467 -3.693 2.875 1 97.56 93 LYS A C 1
ATOM 727 O O . LYS A 1 93 ? -2.398 -3.32 2.389 1 97.56 93 LYS A O 1
ATOM 732 N N . TRP A 1 94 ? -3.807 -3.521 4.113 1 97.75 94 TRP A N 1
ATOM 733 C CA . TRP A 1 94 ? -2.832 -3.041 5.09 1 97.75 94 TRP A CA 1
ATOM 734 C C . TRP A 1 94 ? -2.922 -3.836 6.387 1 97.75 94 TRP A C 1
ATOM 736 O O . TRP A 1 94 ? -3.943 -4.469 6.664 1 97.75 94 TRP A O 1
ATOM 746 N N . ARG A 1 95 ? -1.837 -3.863 7.113 1 97.94 95 ARG A N 1
ATOM 747 C CA . ARG A 1 95 ? -1.653 -4.586 8.367 1 97.94 95 ARG A CA 1
ATOM 748 C C . ARG A 1 95 ? -1.619 -3.627 9.555 1 97.94 95 ARG A C 1
ATOM 750 O O . ARG A 1 95 ? -1.46 -2.418 9.375 1 97.94 95 ARG A O 1
ATOM 757 N N . PRO A 1 96 ? -1.818 -4.129 10.805 1 98.19 96 PRO A N 1
ATOM 758 C CA . PRO A 1 96 ? -1.715 -3.293 12.008 1 98.19 96 PRO A CA 1
ATOM 759 C C . PRO A 1 96 ? -0.291 -2.809 12.266 1 98.19 96 PRO A C 1
ATOM 761 O O . PRO A 1 96 ? 0.664 -3.355 11.711 1 98.19 96 PRO A O 1
ATOM 764 N N . LEU A 1 97 ? -0.238 -1.769 13.094 1 97.88 97 LEU A N 1
ATOM 765 C CA . LEU A 1 97 ? 1.052 -1.291 13.578 1 97.88 97 LEU A CA 1
ATOM 766 C C . LEU A 1 97 ? 1.558 -2.162 14.727 1 97.88 97 LEU A C 1
ATOM 768 O O . LEU A 1 97 ? 2.762 -2.221 14.977 1 97.88 97 LEU A O 1
ATOM 772 N N . THR A 1 98 ? 0.594 -2.834 15.375 1 97.69 98 THR A N 1
ATOM 773 C CA . THR A 1 98 ? 0.914 -3.621 16.562 1 97.69 98 THR A CA 1
ATOM 774 C C . THR A 1 98 ? 0.547 -5.086 16.344 1 97.69 98 THR A C 1
ATOM 776 O O . THR A 1 98 ? -0.033 -5.445 15.32 1 97.69 98 THR A O 1
ATOM 779 N N . HIS A 1 99 ? 1.013 -5.965 17.312 1 96 99 HIS A N 1
ATOM 780 C CA . HIS A 1 99 ? 0.609 -7.367 17.281 1 96 99 HIS A CA 1
ATOM 781 C C . HIS A 1 99 ? -0.812 -7.539 17.812 1 96 99 HIS A C 1
ATOM 783 O O . HIS A 1 99 ? -1.026 -7.594 19.031 1 96 99 HIS A O 1
ATOM 789 N N . CYS A 1 100 ? -1.755 -7.656 16.891 1 96.88 100 CYS A N 1
ATOM 790 C CA . CYS A 1 100 ? -3.152 -7.801 17.281 1 96.88 100 CYS A CA 1
ATOM 791 C C . CYS A 1 100 ? -3.83 -8.914 16.5 1 96.88 100 CYS A C 1
ATOM 793 O O . CYS A 1 100 ? -4.738 -8.664 15.703 1 96.88 100 CYS A O 1
ATOM 795 N N . PRO A 1 101 ? -3.576 -10.172 16.828 1 96.69 101 PRO A N 1
ATOM 796 C CA . PRO A 1 101 ? -4.078 -11.32 16.062 1 96.69 101 PRO A CA 1
ATOM 797 C C . PRO A 1 101 ? -5.602 -11.445 16.125 1 96.69 101 PRO A C 1
ATOM 799 O O . PRO A 1 101 ? -6.207 -12.094 15.266 1 96.69 101 PRO A O 1
ATOM 802 N N . SER A 1 102 ? -6.234 -10.852 17.125 1 97.81 102 SER A N 1
ATOM 803 C CA . SER A 1 102 ? -7.688 -10.938 17.219 1 97.81 102 SER A CA 1
ATOM 804 C C . SER A 1 102 ? -8.359 -10.094 16.141 1 97.81 102 SER A C 1
ATOM 806 O O . SER A 1 102 ? -9.562 -10.234 15.898 1 97.81 102 SER A O 1
ATOM 808 N N . LEU A 1 103 ? -7.555 -9.211 15.461 1 98.31 103 LEU A N 1
ATOM 809 C CA . LEU A 1 103 ? -8.117 -8.281 14.484 1 98.31 103 LEU A CA 1
ATOM 810 C C . LEU A 1 103 ? -7.652 -8.633 13.078 1 98.31 103 LEU A C 1
ATOM 812 O O . LEU A 1 103 ? -7.938 -7.902 12.125 1 98.31 103 LEU A O 1
ATOM 816 N N . THR A 1 104 ? -6.906 -9.734 12.906 1 98.19 104 THR A N 1
ATOM 817 C CA . THR A 1 104 ? -6.27 -9.984 11.617 1 98.19 104 THR A CA 1
ATOM 818 C C . THR A 1 104 ? -6.645 -11.367 11.086 1 98.19 104 THR A C 1
ATOM 820 O O . THR A 1 104 ? -7 -12.258 11.859 1 98.19 104 THR A O 1
ATOM 823 N N . ASP A 1 105 ? -6.652 -11.523 9.797 1 96.69 105 ASP A N 1
ATOM 824 C CA . ASP A 1 105 ? -6.871 -12.812 9.156 1 96.69 105 ASP A CA 1
ATOM 825 C C . ASP A 1 105 ? -5.59 -13.641 9.125 1 96.69 105 ASP A C 1
ATOM 827 O O . ASP A 1 105 ? -4.602 -13.289 9.773 1 96.69 105 ASP A O 1
ATOM 831 N N . ASP A 1 106 ? -5.641 -14.742 8.398 1 94.69 106 ASP A N 1
ATOM 832 C CA . ASP A 1 106 ? -4.555 -15.719 8.406 1 94.69 106 ASP A CA 1
ATOM 833 C C . ASP A 1 106 ? -3.332 -15.188 7.66 1 94.69 106 ASP A C 1
ATOM 835 O O . ASP A 1 106 ? -2.234 -15.734 7.785 1 94.69 106 ASP A O 1
ATOM 839 N N . ASN A 1 107 ? -3.467 -14.117 6.898 1 96.75 107 ASN A N 1
ATOM 840 C CA . ASN A 1 107 ? -2.352 -13.508 6.184 1 96.75 107 ASN A CA 1
ATOM 841 C C . ASN A 1 107 ? -1.797 -12.297 6.938 1 96.75 107 ASN A C 1
ATOM 843 O O . ASN A 1 107 ? -0.852 -11.656 6.477 1 96.75 107 ASN A O 1
ATOM 847 N N . GLY A 1 108 ? -2.396 -11.938 8.07 1 97.06 108 GLY A N 1
ATOM 848 C CA . GLY A 1 108 ? -1.916 -10.859 8.922 1 97.06 108 GLY A CA 1
ATOM 849 C C . GLY A 1 108 ? -2.533 -9.516 8.578 1 97.06 108 GLY A C 1
ATOM 850 O O . GLY A 1 108 ? -2.143 -8.484 9.133 1 97.06 108 GLY A O 1
ATOM 851 N N . TYR A 1 109 ? -3.482 -9.477 7.613 1 98.19 109 TYR A N 1
ATOM 852 C CA . TYR A 1 109 ? -4.203 -8.242 7.312 1 98.19 109 TYR A CA 1
ATOM 853 C C . TYR A 1 109 ? -5.359 -8.031 8.281 1 98.19 109 TYR A C 1
ATOM 855 O O . TYR A 1 109 ? -5.93 -9 8.797 1 98.19 109 TYR A O 1
ATOM 863 N N . PHE A 1 110 ? -5.75 -6.797 8.555 1 98.62 110 PHE A N 1
ATOM 864 C CA . PHE A 1 110 ? -7.016 -6.539 9.227 1 98.62 110 PHE A CA 1
ATOM 865 C C . PHE A 1 110 ? -8.164 -7.242 8.508 1 98.62 110 PHE A C 1
ATOM 867 O O . PHE A 1 110 ? -8.148 -7.371 7.285 1 98.62 110 PHE A O 1
ATOM 874 N N . PHE A 1 111 ? -9.141 -7.668 9.32 1 98.31 111 PHE A N 1
ATOM 875 C CA . PHE A 1 111 ? -10.359 -8.188 8.695 1 98.31 111 PHE A CA 1
ATOM 876 C C . PHE A 1 111 ? -10.969 -7.152 7.758 1 98.31 111 PHE A C 1
ATOM 878 O O . PHE A 1 111 ? -10.867 -5.945 8 1 98.31 111 PHE A O 1
ATOM 885 N N . PRO A 1 112 ? -11.602 -7.586 6.68 1 98.06 112 PRO A N 1
ATOM 886 C CA . PRO A 1 112 ? -12.141 -6.633 5.703 1 98.06 112 PRO A CA 1
ATOM 887 C C . PRO A 1 112 ? -13.375 -5.902 6.215 1 98.06 112 PRO A C 1
ATOM 889 O O . PRO A 1 112 ? -13.617 -4.75 5.844 1 98.06 112 PRO A O 1
ATOM 892 N N . MET A 1 113 ? -14.156 -6.562 7.102 1 98 113 MET A N 1
ATOM 893 C CA . MET A 1 113 ? -15.453 -5.984 7.449 1 98 113 MET A CA 1
ATOM 894 C C . MET A 1 113 ? -15.547 -5.719 8.945 1 98 113 MET A C 1
ATOM 896 O O . MET A 1 113 ? -14.883 -6.391 9.742 1 98 113 MET A O 1
ATOM 900 N N . MET A 1 114 ? -16.344 -4.723 9.328 1 97.56 114 MET A N 1
ATOM 901 C CA . MET A 1 114 ? -16.641 -4.473 10.734 1 97.56 114 MET A CA 1
ATOM 902 C C . MET A 1 114 ? -17.75 -5.402 11.227 1 97.56 114 MET A C 1
ATOM 904 O O . MET A 1 114 ? -17.609 -6.055 12.258 1 97.56 114 MET A O 1
ATOM 908 N N . GLY A 1 115 ? -18.844 -5.414 10.438 1 96.69 115 GLY A N 1
ATOM 909 C CA . GLY A 1 115 ? -19.969 -6.277 10.758 1 96.69 115 GLY A CA 1
ATOM 910 C C . GLY A 1 115 ? -20.125 -7.441 9.797 1 96.69 115 GLY A C 1
ATOM 911 O O . GLY A 1 115 ? -19.469 -7.484 8.758 1 96.69 115 GLY A O 1
ATOM 912 N N . PRO A 1 116 ? -20.984 -8.367 10.148 1 95.69 116 PRO A N 1
ATOM 913 C CA . PRO A 1 116 ? -21.188 -9.547 9.297 1 95.69 116 PRO A CA 1
ATOM 914 C C . PRO A 1 116 ? -21.562 -9.18 7.863 1 95.69 116 PRO A C 1
ATOM 916 O O . PRO A 1 116 ? -22.328 -8.242 7.645 1 95.69 116 PRO A O 1
ATOM 919 N N . ASN A 1 117 ? -20.984 -9.805 6.953 1 95.31 117 ASN A N 1
ATOM 920 C CA . ASN A 1 117 ? -21.188 -9.625 5.52 1 95.31 117 ASN A CA 1
ATOM 921 C C . ASN A 1 117 ? -21.25 -10.953 4.785 1 95.31 117 ASN A C 1
ATOM 923 O O . ASN A 1 117 ? -20.375 -11.797 4.934 1 95.31 117 ASN A O 1
ATOM 927 N N . GLU A 1 118 ? -22.234 -11.195 3.967 1 95.62 118 GLU A N 1
ATOM 928 C CA . GLU A 1 118 ? -22.484 -12.477 3.299 1 95.62 118 GLU A CA 1
ATOM 929 C C . GLU A 1 118 ? -21.359 -12.805 2.324 1 95.62 118 GLU A C 1
ATOM 931 O O . GLU A 1 118 ? -21.031 -13.977 2.111 1 95.62 118 GLU A O 1
ATOM 936 N N . ASN A 1 119 ? -20.719 -11.805 1.771 1 95.5 119 ASN A N 1
ATOM 937 C CA . ASN A 1 119 ? -19.625 -12.016 0.815 1 95.5 119 ASN A CA 1
ATOM 938 C C . ASN A 1 119 ? -18.312 -12.336 1.521 1 95.5 119 ASN A C 1
ATOM 940 O O . ASN A 1 119 ? -17.375 -12.805 0.891 1 95.5 119 ASN A O 1
ATOM 944 N N . TYR A 1 120 ? -18.25 -12.078 2.762 1 96.25 120 TYR A N 1
ATOM 945 C CA . TYR A 1 120 ? -17.047 -12.312 3.553 1 96.25 120 TYR A CA 1
ATOM 946 C C . TYR A 1 120 ? -17.375 -13.016 4.863 1 96.25 120 TYR A C 1
ATOM 948 O O . TYR A 1 120 ? -17.094 -12.492 5.945 1 96.25 120 TYR A O 1
ATOM 956 N N . PRO A 1 121 ? -17.938 -14.18 4.758 1 95.5 121 PRO A N 1
ATOM 957 C CA . PRO A 1 121 ? -18.375 -14.875 5.965 1 95.5 121 PRO A CA 1
ATOM 958 C C . PRO A 1 121 ? -17.234 -15.156 6.934 1 95.5 121 PRO A C 1
ATOM 960 O O . PRO A 1 121 ? -16.219 -15.727 6.543 1 95.5 121 PRO A O 1
ATOM 963 N N . GLY A 1 122 ? -17.391 -14.711 8.148 1 95.94 122 GLY A N 1
ATOM 964 C CA . GLY A 1 122 ? -16.422 -14.977 9.203 1 95.94 122 GLY A CA 1
ATOM 965 C C . GLY A 1 122 ? -15.258 -14.016 9.203 1 95.94 122 GLY A C 1
ATOM 966 O O . GLY A 1 122 ? -14.328 -14.156 9.992 1 95.94 122 GLY A O 1
ATOM 967 N N . LEU A 1 123 ? -15.281 -13.023 8.383 1 97.19 123 LEU A N 1
ATOM 968 C CA . LEU A 1 123 ? -14.133 -12.133 8.242 1 97.19 123 LEU A CA 1
ATOM 969 C C . LEU A 1 123 ? -14.5 -10.711 8.656 1 97.19 123 LEU A C 1
ATOM 971 O O . LEU A 1 123 ? -14.055 -9.742 8.039 1 97.19 123 LEU A O 1
ATOM 975 N N . ALA A 1 124 ? -15.359 -10.602 9.68 1 97.69 124 ALA A N 1
ATOM 976 C CA . ALA A 1 124 ? -15.719 -9.312 10.273 1 97.69 124 ALA A CA 1
ATOM 977 C C . ALA A 1 124 ? -15.203 -9.211 11.703 1 97.69 124 ALA A C 1
ATOM 979 O O . ALA A 1 124 ? -15.188 -10.195 12.445 1 97.69 124 ALA A O 1
ATOM 980 N N . VAL A 1 125 ? -14.773 -8.016 12.117 1 97.88 125 VAL A N 1
ATOM 981 C CA . VAL A 1 125 ? -14.266 -7.773 13.461 1 97.88 125 VAL A CA 1
ATOM 982 C C . VAL A 1 125 ? -15.281 -8.258 14.5 1 97.88 125 VAL A C 1
ATOM 984 O O . VAL A 1 125 ? -14.93 -9 15.422 1 97.88 125 VAL A O 1
ATOM 987 N N . ILE A 1 126 ? -16.562 -7.926 14.32 1 96.5 126 ILE A N 1
ATOM 988 C CA . ILE A 1 126 ? -17.609 -8.203 15.289 1 96.5 126 ILE A CA 1
ATOM 989 C C . ILE A 1 126 ? -17.875 -9.711 15.352 1 96.5 126 ILE A C 1
ATOM 991 O O . ILE A 1 126 ? -18.25 -10.234 16.406 1 96.5 126 ILE A O 1
ATOM 995 N N . GLU A 1 127 ? -17.609 -10.445 14.234 1 95.06 127 GLU A N 1
ATOM 996 C CA . GLU A 1 127 ? -17.844 -11.883 14.172 1 95.06 127 GLU A CA 1
ATOM 997 C C . GLU A 1 127 ? -16.719 -12.672 14.82 1 95.06 127 GLU A C 1
ATOM 999 O O . GLU A 1 127 ? -16.844 -13.875 15.047 1 95.06 127 GLU A O 1
ATOM 1004 N N . ASN A 1 128 ? -15.617 -12.031 15.172 1 93.81 128 ASN A N 1
ATOM 1005 C CA . ASN A 1 128 ? -14.461 -12.688 15.773 1 93.81 128 ASN A CA 1
ATOM 1006 C C . ASN A 1 128 ? -14.273 -12.281 17.234 1 93.81 128 ASN A C 1
ATOM 1008 O O . ASN A 1 128 ? -15.008 -11.438 17.734 1 93.81 128 ASN A O 1
ATOM 1012 N N . GLN A 1 129 ? -13.375 -12.977 17.922 1 94.69 129 GLN A N 1
ATOM 1013 C CA . GLN A 1 129 ? -13.133 -12.703 19.344 1 94.69 129 GLN A CA 1
ATOM 1014 C C . GLN A 1 129 ? -12.117 -11.578 19.516 1 94.69 129 GLN A C 1
ATOM 1016 O O . GLN A 1 129 ? -11.016 -11.805 20.016 1 94.69 129 GLN A O 1
ATOM 1021 N N . TRP A 1 130 ? -12.602 -10.391 19.172 1 97.25 130 TRP A N 1
ATOM 1022 C CA . TRP A 1 130 ? -11.719 -9.227 19.281 1 97.25 130 TRP A CA 1
ATOM 1023 C C . TRP A 1 130 ? -11.406 -8.922 20.75 1 97.25 130 TRP A C 1
ATOM 1025 O O . TRP A 1 130 ? -12.227 -9.172 21.625 1 97.25 130 TRP A O 1
ATOM 1035 N N . LYS A 1 131 ? -10.227 -8.383 21.031 1 98.44 131 LYS A N 1
ATOM 1036 C CA . LYS A 1 131 ? -9.773 -8.023 22.375 1 98.44 131 LYS A CA 1
ATOM 1037 C C . LYS A 1 131 ? -9.648 -6.508 22.516 1 98.44 131 LYS A C 1
ATOM 1039 O O . LYS A 1 131 ? -8.945 -5.859 21.75 1 98.44 131 LYS A O 1
ATOM 1044 N N . LEU A 1 132 ? -10.305 -5.953 23.547 1 98.44 132 LEU A N 1
ATOM 1045 C CA . LEU A 1 132 ? -10.32 -4.516 23.781 1 98.44 132 LEU A CA 1
ATOM 1046 C C . LEU A 1 132 ? -8.898 -3.982 23.953 1 98.44 132 LEU A C 1
ATOM 1048 O O . LEU A 1 132 ? -8.578 -2.889 23.484 1 98.44 132 LEU A O 1
ATOM 1052 N N . ASN A 1 133 ? -8.094 -4.719 24.625 1 98.44 133 ASN A N 1
ATOM 1053 C CA . ASN A 1 133 ? -6.723 -4.273 24.859 1 98.44 133 ASN A CA 1
ATOM 1054 C C . ASN A 1 133 ? -5.926 -4.176 23.562 1 98.44 133 ASN A C 1
ATOM 1056 O O . ASN A 1 133 ? -5.082 -3.291 23.406 1 98.44 133 ASN A O 1
ATOM 1060 N N . GLU A 1 134 ? -6.121 -5.105 22.609 1 98.5 134 GLU A N 1
ATOM 1061 C CA . GLU A 1 134 ? -5.457 -5.039 21.312 1 98.5 134 GLU A CA 1
ATOM 1062 C C . GLU A 1 134 ? -5.926 -3.824 20.516 1 98.5 134 GLU A C 1
ATOM 1064 O O . GLU A 1 134 ? -5.121 -3.162 19.859 1 98.5 134 GLU A O 1
ATOM 1069 N N . ILE A 1 135 ? -7.16 -3.533 20.625 1 98.81 135 ILE A N 1
ATOM 1070 C CA . ILE A 1 135 ? -7.699 -2.361 19.938 1 98.81 135 ILE A CA 1
ATOM 1071 C C . ILE A 1 135 ? -7.086 -1.095 20.531 1 98.81 135 ILE A C 1
ATOM 1073 O O . ILE A 1 135 ? -6.66 -0.203 19.797 1 98.81 135 ILE A O 1
ATOM 1077 N N . GLU A 1 136 ? -7.051 -1.009 21.859 1 98.81 136 GLU A N 1
ATOM 1078 C CA . GLU A 1 136 ? -6.484 0.164 22.516 1 98.81 136 GLU A CA 1
ATOM 1079 C C . GLU A 1 136 ? -5.02 0.362 22.125 1 98.81 136 GLU A C 1
ATOM 1081 O O . GLU A 1 136 ? -4.598 1.482 21.828 1 98.81 136 GLU A O 1
ATOM 1086 N N . GLN A 1 137 ? -4.289 -0.732 22.172 1 98.69 137 GLN A N 1
ATOM 1087 C CA . GLN A 1 137 ? -2.879 -0.652 21.812 1 98.69 137 GLN A CA 1
ATOM 1088 C C . GLN A 1 137 ? -2.709 -0.177 20.359 1 98.69 137 GLN A C 1
ATOM 1090 O O . GLN A 1 137 ? -1.835 0.644 20.078 1 98.69 137 GLN A O 1
ATOM 1095 N N . GLU A 1 138 ? -3.502 -0.729 19.5 1 98.75 138 GLU A N 1
ATOM 1096 C CA . GLU A 1 138 ? -3.443 -0.348 18.094 1 98.75 138 GLU A CA 1
ATOM 1097 C C . GLU A 1 138 ? -3.822 1.117 17.891 1 98.75 138 GLU A C 1
ATOM 1099 O O . GLU A 1 138 ? -3.146 1.85 17.172 1 98.75 138 GLU A O 1
ATOM 1104 N N . PHE A 1 139 ? -4.883 1.583 18.547 1 98.94 139 PHE A N 1
ATOM 1105 C CA . PHE A 1 139 ? -5.316 2.971 18.438 1 98.94 139 PHE A CA 1
ATOM 1106 C C . PHE A 1 139 ? -4.258 3.914 18.984 1 98.94 139 PHE A C 1
ATOM 1108 O O . PHE A 1 139 ? -3.971 4.957 18.391 1 98.94 139 PHE A O 1
ATOM 1115 N N . ARG A 1 140 ? -3.641 3.6 20.141 1 98.81 140 ARG A N 1
ATOM 1116 C CA . ARG A 1 140 ? -2.57 4.418 20.703 1 98.81 140 ARG A CA 1
ATOM 1117 C C . ARG A 1 140 ? -1.41 4.547 19.719 1 98.81 140 ARG A C 1
ATOM 1119 O O . ARG A 1 140 ? -0.872 5.641 19.531 1 98.81 140 ARG A O 1
ATOM 1126 N N . ALA A 1 141 ? -1.06 3.391 19.141 1 98.75 141 ALA A N 1
ATOM 1127 C CA . ALA A 1 141 ? 0.039 3.404 18.188 1 98.75 141 ALA A CA 1
ATOM 1128 C C . ALA A 1 141 ? -0.291 4.297 16.984 1 98.75 141 ALA A C 1
ATOM 1130 O O . ALA A 1 141 ? 0.567 5.035 16.5 1 98.75 141 ALA A O 1
ATOM 1131 N N . GLN A 1 142 ? -1.492 4.195 16.484 1 98.81 142 GLN A N 1
ATOM 1132 C CA . GLN A 1 142 ? -1.917 5.008 15.352 1 98.81 142 GLN A CA 1
ATOM 1133 C C . GLN A 1 142 ? -1.95 6.488 15.719 1 98.81 142 GLN A C 1
ATOM 1135 O O . GLN A 1 142 ? -1.521 7.336 14.93 1 98.81 142 GLN A O 1
ATOM 1140 N N . ILE A 1 143 ? -2.439 6.828 16.906 1 98.88 143 ILE A N 1
ATOM 1141 C CA . ILE A 1 143 ? -2.506 8.211 17.359 1 98.88 143 ILE A CA 1
ATOM 1142 C C . ILE A 1 143 ? -1.095 8.781 17.484 1 98.88 143 ILE A C 1
ATOM 1144 O O . ILE A 1 143 ? -0.813 9.875 16.969 1 98.88 143 ILE A O 1
ATOM 1148 N N . GLU A 1 144 ? -0.237 8.055 18.062 1 98.56 144 GLU A N 1
ATOM 1149 C CA . GLU A 1 144 ? 1.126 8.523 18.281 1 98.56 144 GLU A CA 1
ATOM 1150 C C . GLU A 1 144 ? 1.87 8.711 16.969 1 98.56 144 GLU A C 1
ATOM 1152 O O . GLU A 1 144 ? 2.59 9.695 16.781 1 98.56 144 GLU A O 1
ATOM 1157 N N . LEU A 1 145 ? 1.699 7.754 16.078 1 98.56 145 LEU A N 1
ATOM 1158 C CA . LEU A 1 145 ? 2.326 7.879 14.773 1 98.56 145 LEU A CA 1
ATOM 1159 C C . LEU A 1 145 ? 1.783 9.094 14.023 1 98.56 145 LEU A C 1
ATOM 1161 O O . LEU A 1 145 ? 2.541 9.812 13.375 1 98.56 145 LEU A O 1
ATOM 1165 N N . GLY A 1 146 ? 0.469 9.266 14.062 1 98.62 146 GLY A N 1
ATOM 1166 C CA . GLY A 1 146 ? -0.148 10.414 13.422 1 98.62 146 GLY A CA 1
ATOM 1167 C C . GLY A 1 146 ? 0.353 11.742 13.969 1 98.62 146 GLY A C 1
ATOM 1168 O O . GLY A 1 146 ? 0.761 12.617 13.203 1 98.62 146 GLY A O 1
ATOM 1169 N N . LEU A 1 147 ? 0.373 11.875 15.266 1 97.81 147 LEU A N 1
ATOM 1170 C CA . LEU A 1 147 ? 0.775 13.117 15.914 1 97.81 147 LEU A CA 1
ATOM 1171 C C . LEU A 1 147 ? 2.248 13.414 15.648 1 97.81 147 LEU A C 1
ATOM 1173 O O . LEU A 1 147 ? 2.639 14.578 15.539 1 97.81 147 LEU A O 1
ATOM 1177 N N . LYS A 1 148 ? 2.99 12.414 15.523 1 96.94 148 LYS A N 1
ATOM 1178 C CA . LYS A 1 148 ? 4.418 12.562 15.25 1 96.94 148 LYS A CA 1
ATOM 1179 C C . LYS A 1 148 ? 4.656 13.148 13.867 1 96.94 148 LYS A C 1
ATOM 1181 O O . LYS A 1 148 ? 5.566 13.961 13.672 1 96.94 148 LYS A O 1
ATOM 1186 N N . ASN A 1 149 ? 3.873 12.766 12.953 1 97.69 149 ASN A N 1
ATOM 1187 C CA . ASN A 1 149 ? 4.16 13.094 11.562 1 97.69 149 ASN A CA 1
ATOM 1188 C C . ASN A 1 149 ? 3.27 14.227 11.055 1 97.69 149 ASN A C 1
ATOM 1190 O O . ASN A 1 149 ? 3.602 14.898 10.078 1 97.69 149 ASN A O 1
ATOM 1194 N N . VAL A 1 150 ? 2.135 14.445 11.68 1 97.62 150 VAL A N 1
ATOM 1195 C CA . VAL A 1 150 ? 1.173 15.469 11.289 1 97.62 150 VAL A CA 1
ATOM 1196 C C . VAL A 1 150 ? 0.714 16.25 12.523 1 97.62 150 VAL A C 1
ATOM 1198 O O . VAL A 1 150 ? -0.394 16.031 13.016 1 97.62 150 VAL A O 1
ATOM 1201 N N . PRO A 1 151 ? 1.418 17.188 12.906 1 94.62 151 PRO A N 1
ATOM 1202 C CA . PRO A 1 151 ? 1.158 17.875 14.172 1 94.62 151 PRO A CA 1
ATOM 1203 C C . PRO A 1 151 ? -0.185 18.594 14.188 1 94.62 151 PRO A C 1
ATOM 1205 O O . PRO A 1 151 ? -0.738 18.859 15.258 1 94.62 151 PRO A O 1
ATOM 1208 N N . GLN A 1 152 ? -0.742 18.906 13.031 1 94.5 152 GLN A N 1
ATOM 1209 C CA . GLN A 1 152 ? -1.96 19.719 13 1 94.5 152 GLN A CA 1
ATOM 1210 C C . GLN A 1 152 ? -3.197 18.844 13.211 1 94.5 152 GLN A C 1
ATOM 1212 O O . GLN A 1 152 ? -4.324 19.344 13.172 1 94.5 152 GLN A O 1
ATOM 1217 N N . VAL A 1 153 ? -3.01 17.562 13.469 1 97.5 153 VAL A N 1
ATOM 1218 C CA . VAL A 1 153 ? -4.141 16.703 13.812 1 97.5 153 VAL A CA 1
ATOM 1219 C C . VAL A 1 153 ? -4.945 17.328 14.945 1 97.5 153 VAL A C 1
ATOM 1221 O O . VAL A 1 153 ? -4.379 17.734 15.969 1 97.5 153 VAL A O 1
ATOM 1224 N N . SER A 1 154 ? -6.316 17.328 14.742 1 97.25 154 SER A N 1
ATOM 1225 C CA . SER A 1 154 ? -7.109 18.109 15.688 1 97.25 154 SER A CA 1
ATOM 1226 C C . SER A 1 154 ? -8.195 17.25 16.328 1 97.25 154 SER A C 1
ATOM 1228 O O . SER A 1 154 ? -8.789 17.641 17.344 1 97.25 154 SER A O 1
ATOM 1230 N N . HIS A 1 155 ? -8.461 16.047 15.789 1 98.19 155 HIS A N 1
ATOM 1231 C CA . HIS A 1 155 ? -9.555 15.227 16.297 1 98.19 155 HIS A CA 1
ATOM 1232 C C . HIS A 1 155 ? -9.406 13.773 15.844 1 98.19 155 HIS A C 1
ATOM 1234 O O . HIS A 1 155 ? -8.477 13.445 15.102 1 98.19 155 HIS A O 1
ATOM 1240 N N . LEU A 1 156 ? -10.25 12.906 16.453 1 98.5 156 LEU A N 1
ATOM 1241 C CA . LEU A 1 156 ? -10.289 11.492 16.094 1 98.5 156 LEU A CA 1
ATOM 1242 C C . LEU A 1 156 ? -11.586 11.148 15.367 1 98.5 156 LEU A C 1
ATOM 1244 O O . LEU A 1 156 ? -12.617 11.789 15.594 1 98.5 156 LEU A O 1
ATOM 1248 N N . SER A 1 157 ? -11.531 10.273 14.469 1 98.12 157 SER A N 1
ATOM 1249 C CA . SER A 1 157 ? -12.68 9.625 13.828 1 98.12 157 SER A CA 1
ATOM 1250 C C . SER A 1 157 ? -12.406 8.141 13.578 1 98.12 157 SER A C 1
ATOM 1252 O O . SER A 1 157 ? -11.297 7.66 13.82 1 98.12 157 SER A O 1
ATOM 1254 N N . GLY A 1 158 ? -13.484 7.422 13.18 1 98.12 158 GLY A N 1
ATOM 1255 C CA . GLY A 1 158 ? -13.312 5.988 13.008 1 98.12 158 GLY A CA 1
ATOM 1256 C C . GLY A 1 158 ? -13.586 5.523 11.594 1 98.12 158 GLY A C 1
ATOM 1257 O O . GLY A 1 158 ? -14.578 5.918 10.984 1 98.12 158 GLY A O 1
ATOM 1258 N N . HIS A 1 159 ? -12.664 4.703 11.07 1 98.25 159 HIS A N 1
ATOM 1259 C CA . HIS A 1 159 ? -12.867 4.035 9.789 1 98.25 159 HIS A CA 1
ATOM 1260 C C . HIS A 1 159 ? -13.906 2.924 9.906 1 98.25 159 HIS A C 1
ATOM 1262 O O . HIS A 1 159 ? -13.766 2.023 10.742 1 98.25 159 HIS A O 1
ATOM 1268 N N . MET A 1 160 ? -14.977 2.98 9.125 1 96.94 160 MET A N 1
ATOM 1269 C CA . MET A 1 160 ? -16.031 1.971 9.078 1 96.94 160 MET A CA 1
ATOM 1270 C C . MET A 1 160 ? -16.625 1.74 10.469 1 96.94 160 MET A C 1
ATOM 1272 O O . MET A 1 160 ? -16.906 0.601 10.844 1 96.94 160 MET A O 1
ATOM 1276 N N . GLY A 1 161 ? -16.656 2.816 11.32 1 95.81 161 GLY A N 1
ATOM 1277 C CA . GLY A 1 161 ? -17.297 2.719 12.625 1 95.81 161 GLY A CA 1
ATOM 1278 C C . GLY A 1 161 ? -16.391 2.111 13.688 1 95.81 161 GLY A C 1
ATOM 1279 O O . GLY A 1 161 ? -16.859 1.696 14.742 1 95.81 161 GLY A O 1
ATOM 1280 N N . SER A 1 162 ? -15.125 2.066 13.508 1 97.81 162 SER A N 1
ATOM 1281 C CA . SER A 1 162 ? -14.172 1.369 14.359 1 97.81 162 SER A CA 1
ATOM 1282 C C . SER A 1 162 ? -14.172 1.937 15.773 1 97.81 162 SER A C 1
ATOM 1284 O O . SER A 1 162 ? -13.812 1.242 16.734 1 97.81 162 SER A O 1
ATOM 1286 N N . THR A 1 163 ? -14.617 3.148 15.984 1 97.62 163 THR A N 1
ATOM 1287 C CA . THR A 1 163 ? -14.469 3.803 17.281 1 97.62 163 THR A CA 1
ATOM 1288 C C . THR A 1 163 ? -15.734 3.641 18.109 1 97.62 163 THR A C 1
ATOM 1290 O O . THR A 1 163 ? -15.773 4.051 19.281 1 97.62 163 THR A O 1
ATOM 1293 N N . SER A 1 164 ? -16.828 3.002 17.5 1 95.81 164 SER A N 1
ATOM 1294 C CA . SER A 1 164 ? -18.078 3.045 18.234 1 95.81 164 SER A CA 1
ATOM 1295 C C . SER A 1 164 ? -18.922 1.801 17.969 1 95.81 164 SER A C 1
ATOM 1297 O O . SER A 1 164 ? -20.141 1.821 18.125 1 95.81 164 SER A O 1
ATOM 1299 N N . PHE A 1 165 ? -18.312 0.747 17.516 1 95.69 165 PHE A N 1
ATOM 1300 C CA . PHE A 1 165 ? -19.094 -0.428 17.156 1 95.69 165 PHE A CA 1
ATOM 1301 C C . PHE A 1 165 ? -19.531 -1.194 18.406 1 95.69 165 PHE A C 1
ATOM 1303 O O . PHE A 1 165 ? -20.406 -2.064 18.328 1 95.69 165 PHE A O 1
ATOM 1310 N N . HIS A 1 166 ? -18.984 -0.88 19.531 1 96 166 HIS A N 1
ATOM 1311 C CA . HIS A 1 166 ? -19.297 -1.46 20.828 1 96 166 HIS A CA 1
ATOM 1312 C C . HIS A 1 166 ? -19.172 -0.419 21.938 1 96 166 HIS A C 1
ATOM 1314 O O . HIS A 1 166 ? -18.297 0.437 21.891 1 96 166 HIS A O 1
ATOM 1320 N N . PRO A 1 167 ? -20 -0.472 22.969 1 95.94 167 PRO A N 1
ATOM 1321 C CA . PRO A 1 167 ? -19.953 0.519 24.047 1 95.94 167 PRO A CA 1
ATOM 1322 C C . PRO A 1 167 ? -18.609 0.562 24.75 1 95.94 167 PRO A C 1
ATOM 1324 O O . PRO A 1 167 ? -18.125 1.64 25.109 1 95.94 167 PRO A O 1
ATOM 1327 N N . ASP A 1 168 ? -17.984 -0.602 24.922 1 97.5 168 ASP A N 1
ATOM 1328 C CA . ASP A 1 168 ? -16.688 -0.647 25.578 1 97.5 168 ASP A CA 1
ATOM 1329 C C . ASP A 1 168 ? -15.625 0.065 24.734 1 97.5 168 ASP A C 1
ATOM 1331 O O . ASP A 1 168 ? -14.719 0.708 25.281 1 97.5 168 ASP A O 1
ATOM 1335 N N . VAL A 1 169 ? -15.727 -0.116 23.469 1 97.88 169 VAL A N 1
ATOM 1336 C CA . VAL A 1 169 ? -14.789 0.54 22.562 1 97.88 169 VAL A CA 1
ATOM 1337 C C . VAL A 1 169 ? -15.023 2.049 22.578 1 97.88 169 VAL A C 1
ATOM 1339 O O . VAL A 1 169 ? -14.078 2.83 22.656 1 97.88 169 VAL A O 1
ATOM 1342 N N . ALA A 1 170 ? -16.297 2.439 22.531 1 97.12 170 ALA A N 1
ATOM 1343 C CA . ALA A 1 170 ? -16.641 3.857 22.562 1 97.12 170 ALA A CA 1
ATOM 1344 C C . ALA A 1 170 ? -16.094 4.527 23.828 1 97.12 170 ALA A C 1
ATOM 1346 O O . ALA A 1 170 ? -15.547 5.633 23.75 1 97.12 170 ALA A O 1
ATOM 1347 N N . GLN A 1 171 ? -16.25 3.855 24.906 1 97.19 171 GLN A N 1
ATOM 1348 C CA . GLN A 1 171 ? -15.758 4.395 26.172 1 97.19 171 GLN A CA 1
ATOM 1349 C C . GLN A 1 171 ? -14.234 4.504 26.172 1 97.19 171 GLN A C 1
ATOM 1351 O O . GLN A 1 171 ? -13.68 5.5 26.641 1 97.19 171 GLN A O 1
ATOM 1356 N N . MET A 1 172 ? -13.609 3.422 25.734 1 98.19 172 MET A N 1
ATOM 1357 C CA . MET A 1 172 ? -12.156 3.434 25.641 1 98.19 172 MET A CA 1
ATOM 1358 C C . MET A 1 172 ? -11.672 4.566 24.75 1 98.19 172 MET A C 1
ATOM 1360 O O . MET A 1 172 ? -10.703 5.254 25.062 1 98.19 172 MET A O 1
ATOM 1364 N N . VAL A 1 173 ? -12.32 4.848 23.656 1 98.38 173 VAL A N 1
ATOM 1365 C CA . VAL A 1 173 ? -11.93 5.895 22.719 1 98.38 173 VAL A CA 1
ATOM 1366 C C . VAL A 1 173 ? -12.133 7.266 23.359 1 98.38 173 VAL A C 1
ATOM 1368 O O . VAL A 1 173 ? -11.344 8.188 23.141 1 98.38 173 VAL A O 1
ATOM 1371 N N . LEU A 1 174 ? -13.203 7.426 24.141 1 97.19 174 LEU A N 1
ATOM 1372 C CA . LEU A 1 174 ? -13.422 8.672 24.859 1 97.19 174 LEU A CA 1
ATOM 1373 C C . LEU A 1 174 ? -12.281 8.938 25.844 1 97.19 174 LEU A C 1
ATOM 1375 O O . LEU A 1 174 ? -11.859 10.086 26.016 1 97.19 174 LEU A O 1
ATOM 1379 N N . LYS A 1 175 ? -11.82 7.875 26.438 1 97.69 175 LYS A N 1
ATOM 1380 C CA . LYS A 1 175 ? -10.68 8.008 27.328 1 97.69 175 LYS A CA 1
ATOM 1381 C C . LYS A 1 175 ? -9.438 8.461 26.562 1 97.69 175 LYS A C 1
ATOM 1383 O O . LYS A 1 175 ? -8.695 9.336 27.031 1 97.69 175 LYS A O 1
ATOM 1388 N N . LEU A 1 176 ? -9.188 7.816 25.422 1 98.25 176 LEU A N 1
ATOM 1389 C CA . LEU A 1 176 ? -8.062 8.227 24.594 1 98.25 176 LEU A CA 1
ATOM 1390 C C . LEU A 1 176 ? -8.219 9.672 24.125 1 98.25 176 LEU A C 1
ATOM 1392 O O . LEU A 1 176 ? -7.246 10.43 24.094 1 98.25 176 LEU A O 1
ATOM 1396 N N . SER A 1 177 ? -9.438 9.992 23.75 1 97.19 177 SER A N 1
ATOM 1397 C CA . SER A 1 177 ? -9.766 11.352 23.344 1 97.19 177 SER A CA 1
ATOM 1398 C C . SER A 1 177 ? -9.352 12.359 24.406 1 97.19 177 SER A C 1
ATOM 1400 O O . SER A 1 177 ? -8.727 13.375 24.109 1 97.19 177 SER A O 1
ATOM 1402 N N . ALA A 1 178 ? -9.672 12.109 25.609 1 94.94 178 ALA A N 1
ATOM 1403 C CA . ALA A 1 178 ? -9.32 12.984 26.734 1 94.94 178 ALA A CA 1
ATOM 1404 C C . ALA A 1 178 ? -7.816 12.992 26.969 1 94.94 178 ALA A C 1
ATOM 1406 O O . ALA A 1 178 ? -7.223 14.055 27.188 1 94.94 178 ALA A O 1
ATOM 1407 N N . GLU A 1 179 ? -7.25 11.812 26.922 1 96.44 179 GLU A N 1
ATOM 1408 C CA . GLU A 1 179 ? -5.824 11.648 27.188 1 96.44 179 GLU A CA 1
ATOM 1409 C C . GLU A 1 179 ? -4.977 12.43 26.188 1 96.44 179 GLU A C 1
ATOM 1411 O O . GLU A 1 179 ? -3.982 13.055 26.562 1 96.44 179 GLU A O 1
ATOM 1416 N N . TYR A 1 180 ? -5.367 12.453 24.938 1 96.56 180 TYR A N 1
ATOM 1417 C CA . TYR A 1 180 ? -4.562 13.07 23.891 1 96.56 180 TYR A CA 1
ATOM 1418 C C . TYR A 1 180 ? -5.105 14.453 23.531 1 96.56 180 TYR A C 1
ATOM 1420 O O . TYR A 1 180 ? -4.559 15.125 22.656 1 96.56 180 TYR A O 1
ATOM 1428 N N . ASP A 1 181 ? -6.207 14.891 24.172 1 94.31 181 ASP A N 1
ATOM 1429 C CA . ASP A 1 181 ? -6.875 16.156 23.875 1 94.31 181 ASP A CA 1
ATOM 1430 C C . ASP A 1 181 ? -7.285 16.234 22.406 1 94.31 181 ASP A C 1
ATOM 1432 O O . ASP A 1 181 ? -6.957 17.188 21.719 1 94.31 181 ASP A O 1
ATOM 1436 N N . LEU A 1 182 ? -7.801 15.164 21.938 1 97.19 182 LEU A N 1
ATOM 1437 C CA . LEU A 1 182 ? -8.344 15.039 20.594 1 97.19 182 LEU A CA 1
ATOM 1438 C C . LEU A 1 182 ? -9.805 14.609 20.641 1 97.19 182 LEU A C 1
ATOM 1440 O O . LEU A 1 182 ? -10.109 13.422 20.734 1 97.19 182 LEU A O 1
ATOM 1444 N N . PRO A 1 183 ? -10.727 15.562 20.531 1 96.31 183 PRO A N 1
ATOM 1445 C CA . PRO A 1 183 ? -12.133 15.156 20.562 1 96.31 183 PRO A CA 1
ATOM 1446 C C . PRO A 1 183 ? -12.477 14.156 19.453 1 96.31 183 PRO A C 1
ATOM 1448 O O . PRO A 1 183 ? -11.969 14.266 18.328 1 96.31 183 PRO A O 1
ATOM 1451 N N . VAL A 1 184 ? -13.258 13.203 19.781 1 97.06 184 VAL A N 1
ATOM 1452 C CA . VAL A 1 184 ? -13.609 12.156 18.828 1 97.06 184 VAL A CA 1
ATOM 1453 C C . VAL A 1 184 ? -14.953 12.484 18.172 1 97.06 184 VAL A C 1
ATOM 1455 O O . VAL A 1 184 ? -15.891 12.914 18.859 1 97.06 184 VAL A O 1
ATOM 1458 N N . MET A 1 185 ? -15.055 12.336 16.812 1 94.56 185 MET A N 1
ATOM 1459 C CA . MET A 1 185 ? -16.312 12.484 16.078 1 94.56 185 MET A CA 1
ATOM 1460 C C . MET A 1 185 ? -17.188 11.25 16.234 1 94.56 185 MET A C 1
ATOM 1462 O O . MET A 1 185 ? -17.281 10.422 15.32 1 94.56 185 MET A O 1
ATOM 1466 N N . ASN A 1 186 ? -17.859 11.125 17.266 1 89.44 186 ASN A N 1
ATOM 1467 C CA . ASN A 1 186 ? -18.828 10.062 17.484 1 89.44 186 ASN A CA 1
ATOM 1468 C C . ASN A 1 186 ? -20.141 10.594 18.078 1 89.44 186 ASN A C 1
ATOM 1470 O O . ASN A 1 186 ? -20.266 11.797 18.312 1 89.44 186 ASN A O 1
ATOM 1474 N N . ARG A 1 187 ? -21.062 9.789 18.156 1 86.12 187 ARG A N 1
ATOM 1475 C CA . ARG A 1 187 ? -22.406 10.188 18.578 1 86.12 187 ARG A CA 1
ATOM 1476 C C . ARG A 1 187 ? -22.375 10.82 19.969 1 86.12 187 ARG A C 1
ATOM 1478 O O . ARG A 1 187 ? -23.078 11.797 20.234 1 86.12 187 ARG A O 1
ATOM 1485 N N . GLU A 1 188 ? -21.547 10.352 20.812 1 84.62 188 GLU A N 1
ATOM 1486 C CA . GLU A 1 188 ? -21.469 10.805 22.188 1 84.62 188 GLU A CA 1
ATOM 1487 C C . GLU A 1 188 ? -21 12.25 22.266 1 84.62 188 GLU A C 1
ATOM 1489 O O . GLU A 1 188 ? -21.375 12.992 23.188 1 84.62 188 GLU A O 1
ATOM 1494 N N . VAL A 1 189 ? -20.219 12.594 21.344 1 87.31 189 VAL A N 1
ATOM 1495 C CA . VAL A 1 189 ? -19.672 13.945 21.359 1 87.31 189 VAL A CA 1
ATOM 1496 C C . VAL A 1 189 ? -20.516 14.859 20.469 1 87.31 189 VAL A C 1
ATOM 1498 O O . VAL A 1 189 ? -20.766 16.016 20.828 1 87.31 189 VAL A O 1
ATOM 1501 N N . MET A 1 190 ? -21.047 14.359 19.406 1 91.12 190 MET A N 1
ATOM 1502 C CA . MET A 1 190 ? -21.75 15.172 18.422 1 91.12 190 MET A CA 1
ATOM 1503 C C . MET A 1 190 ? -23.156 15.516 18.891 1 91.12 190 MET A C 1
ATOM 1505 O O . MET A 1 190 ? -23.641 16.625 18.656 1 91.12 190 MET A O 1
ATOM 1509 N N . GLN A 1 191 ? -23.75 14.641 19.562 1 91.44 191 GLN A N 1
ATOM 1510 C CA . GLN A 1 191 ? -25.125 14.844 19.969 1 91.44 191 GLN A CA 1
ATOM 1511 C C . GLN A 1 191 ? -25.25 16.047 20.891 1 91.44 191 GLN A C 1
ATOM 1513 O O . GLN A 1 191 ? -26.094 16.938 20.656 1 91.44 191 GLN A O 1
ATOM 1518 N N . PRO A 1 192 ? -24.438 16.094 21.922 1 91 192 PRO A N 1
ATOM 1519 C CA . PRO A 1 192 ? -24.531 17.266 22.781 1 91 192 PRO A CA 1
ATOM 1520 C C . PRO A 1 192 ? -24.203 18.578 22.047 1 91 192 PRO A C 1
ATOM 1522 O O . PRO A 1 192 ? -24.641 19.641 22.469 1 91 192 PRO A O 1
ATOM 1525 N N . LEU A 1 193 ? -23.484 18.5 20.984 1 91.81 193 LEU A N 1
ATOM 1526 C CA . LEU A 1 193 ? -23.094 19.688 20.219 1 91.81 193 LEU A CA 1
ATOM 1527 C C . LEU A 1 193 ? -24.172 20.047 19.203 1 91.81 193 LEU A C 1
ATOM 1529 O O . LEU A 1 193 ? -24.078 21.078 18.547 1 91.81 193 LEU A O 1
ATOM 1533 N N . GLY A 1 194 ? -25.188 19.156 19.141 1 93.12 194 GLY A N 1
ATOM 1534 C CA . GLY A 1 194 ? -26.281 19.391 18.203 1 93.12 194 GLY A CA 1
ATOM 1535 C C . GLY A 1 194 ? -25.875 19.203 16.766 1 93.12 194 GLY A C 1
ATOM 1536 O O . GLY A 1 194 ? -26.453 19.828 15.867 1 93.12 194 GLY A O 1
ATOM 1537 N N . ILE A 1 195 ? -24.828 18.469 16.531 1 96.06 195 ILE A N 1
ATOM 1538 C CA . ILE A 1 195 ? -24.406 18.203 15.164 1 96.06 195 ILE A CA 1
ATOM 1539 C C . ILE A 1 195 ? -25.188 17.031 14.594 1 96.06 195 ILE A C 1
ATOM 1541 O O . ILE A 1 195 ? -25.141 15.922 15.141 1 96.06 195 ILE A O 1
ATOM 1545 N N . ILE A 1 196 ? -25.875 17.203 13.5 1 96.44 196 ILE A N 1
ATOM 1546 C CA . ILE A 1 196 ? -26.75 16.203 12.898 1 96.44 196 ILE A CA 1
ATOM 1547 C C . ILE A 1 196 ? -26.109 15.648 11.641 1 96.44 196 ILE A C 1
ATOM 1549 O O . ILE A 1 196 ? -25.672 16.406 10.766 1 96.44 196 ILE A O 1
ATOM 1553 N N . GLY A 1 197 ? -26.031 14.352 11.555 1 96.06 197 GLY A N 1
ATOM 1554 C CA . GLY A 1 197 ? -25.562 13.734 10.328 1 96.06 197 GLY A CA 1
ATOM 1555 C C . GLY A 1 197 ? -26.562 13.836 9.188 1 96.06 197 GLY A C 1
ATOM 1556 O O . GLY A 1 197 ? -27.766 13.656 9.391 1 96.06 197 GLY A O 1
ATOM 1557 N N . VAL A 1 198 ? -26.094 14.188 8.031 1 97.31 198 VAL A N 1
ATOM 1558 C CA . VAL A 1 198 ? -26.938 14.258 6.848 1 97.31 198 VAL A CA 1
ATOM 1559 C C . VAL A 1 198 ? -26.312 13.461 5.711 1 97.31 198 VAL A C 1
ATOM 1561 O O . VAL A 1 198 ? -25.125 13.133 5.754 1 97.31 198 VAL A O 1
ATOM 1564 N N . SER A 1 199 ? -27.109 13.094 4.773 1 97.31 199 SER A N 1
ATOM 1565 C CA . SER A 1 199 ? -26.688 12.328 3.607 1 97.31 199 SER A CA 1
ATOM 1566 C C . SER A 1 199 ? -27.375 12.828 2.338 1 97.31 199 SER A C 1
ATOM 1568 O O . SER A 1 199 ? -28.172 13.758 2.385 1 97.31 199 SER A O 1
ATOM 1570 N N . TYR A 1 200 ? -26.969 12.219 1.266 1 97.5 200 TYR A N 1
ATOM 1571 C CA . TYR A 1 200 ? -27.625 12.539 0.001 1 97.5 200 TYR A CA 1
ATOM 1572 C C . TYR A 1 200 ? -29.141 12.398 0.115 1 97.5 200 TYR A C 1
ATOM 1574 O O . TYR A 1 200 ? -29.625 11.453 0.735 1 97.5 200 TYR A O 1
ATOM 1582 N N . ASP A 1 201 ? -29.859 13.328 -0.378 1 97.25 201 ASP A N 1
ATOM 1583 C CA . ASP A 1 201 ? -31.312 13.273 -0.399 1 97.25 201 ASP A CA 1
ATOM 1584 C C . ASP A 1 201 ? -31.828 12.758 -1.743 1 97.25 201 ASP A C 1
ATOM 1586 O O . ASP A 1 201 ? -32.438 13.516 -2.514 1 97.25 201 ASP A O 1
ATOM 1590 N N . GLY A 1 202 ? -31.672 11.555 -2.086 1 95.88 202 GLY A N 1
ATOM 1591 C CA . GLY A 1 202 ? -32.062 10.93 -3.334 1 95.88 202 GLY A CA 1
ATOM 1592 C C . GLY A 1 202 ? -31.031 9.977 -3.891 1 95.88 202 GLY A C 1
ATOM 1593 O O . GLY A 1 202 ? -30.25 9.391 -3.137 1 95.88 202 GLY A O 1
ATOM 1594 N N . ALA A 1 203 ? -31.125 9.773 -5.262 1 93.75 203 ALA A N 1
ATOM 1595 C CA . ALA A 1 203 ? -30.219 8.859 -5.953 1 93.75 203 ALA A CA 1
ATOM 1596 C C . ALA A 1 203 ? -28.797 9.43 -6 1 93.75 203 ALA A C 1
ATOM 1598 O O . ALA A 1 203 ? -28.609 10.648 -6 1 93.75 203 ALA A O 1
ATOM 1599 N N . LYS A 1 204 ? -27.797 8.562 -6.035 1 92.12 204 LYS A N 1
ATOM 1600 C CA . LYS A 1 204 ? -26.422 9.031 -6.035 1 92.12 204 LYS A CA 1
ATOM 1601 C C . LYS A 1 204 ? -25.531 8.133 -6.887 1 92.12 204 LYS A C 1
ATOM 1603 O O . LYS A 1 204 ? -24.328 8.008 -6.617 1 92.12 204 LYS A O 1
ATOM 1608 N N . GLY A 1 205 ? -26.109 7.48 -7.848 1 90 205 GLY A N 1
ATOM 1609 C CA . GLY A 1 205 ? -25.375 6.527 -8.664 1 90 205 GLY A CA 1
ATOM 1610 C C . GLY A 1 205 ? -24.516 7.188 -9.727 1 90 205 GLY A C 1
ATOM 1611 O O . GLY A 1 205 ? -23.469 6.652 -10.109 1 90 205 GLY A O 1
ATOM 1612 N N . THR A 1 206 ? -25.031 8.297 -10.273 1 90.38 206 THR A N 1
ATOM 1613 C CA . THR A 1 206 ? -24.281 9.055 -11.273 1 90.38 206 THR A CA 1
ATOM 1614 C C . THR A 1 206 ? -23.859 10.406 -10.727 1 90.38 206 THR A C 1
ATOM 1616 O O . THR A 1 206 ? -24.312 10.828 -9.656 1 90.38 206 THR A O 1
ATOM 1619 N N . PHE A 1 207 ? -22.984 11.055 -11.422 1 89.88 207 PHE A N 1
ATOM 1620 C CA . PHE A 1 207 ? -22.547 12.391 -11.016 1 89.88 207 PHE A CA 1
ATOM 1621 C C . PHE A 1 207 ? -23.734 13.336 -10.914 1 89.88 207 PHE A C 1
ATOM 1623 O O . PHE A 1 207 ? -23.875 14.047 -9.914 1 89.88 207 PHE A O 1
ATOM 1630 N N . SER A 1 208 ? -24.547 13.359 -11.945 1 93.69 208 SER A N 1
ATOM 1631 C CA . SER A 1 208 ? -25.703 14.258 -11.977 1 93.69 208 SER A CA 1
ATOM 1632 C C . SER A 1 208 ? -26.656 13.984 -10.82 1 93.69 208 SER A C 1
ATOM 1634 O O . SER A 1 208 ? -27.188 14.922 -10.219 1 93.69 208 SER A O 1
ATOM 1636 N N . GLU A 1 209 ? -26.828 12.727 -10.578 1 95.56 209 GLU A N 1
ATOM 1637 C CA . GLU A 1 209 ? -27.688 12.344 -9.453 1 95.56 209 GLU A CA 1
ATOM 1638 C C . GLU A 1 209 ? -27.094 12.797 -8.125 1 95.56 209 GLU A C 1
ATOM 1640 O O . GLU A 1 209 ? -27.797 13.352 -7.281 1 95.56 209 GLU A O 1
ATOM 1645 N N . LYS A 1 210 ? -25.812 12.617 -7.926 1 96.06 210 LYS A N 1
ATOM 1646 C CA . LYS A 1 210 ? -25.109 13 -6.703 1 96.06 210 LYS A CA 1
ATOM 1647 C C . LYS A 1 210 ? -25.188 14.508 -6.48 1 96.06 210 LYS A C 1
ATOM 1649 O O . LYS A 1 210 ? -25.406 14.969 -5.355 1 96.06 210 LYS A O 1
ATOM 1654 N N . GLU A 1 211 ? -24.891 15.219 -7.543 1 97.12 211 GLU A N 1
ATOM 1655 C CA . GLU A 1 211 ? -24.906 16.672 -7.457 1 97.12 211 GLU A CA 1
ATOM 1656 C C . GLU A 1 211 ? -26.297 17.188 -7.082 1 97.12 211 GLU A C 1
ATOM 1658 O O . GLU A 1 211 ? -26.422 18.031 -6.184 1 97.12 211 GLU A O 1
ATOM 1663 N N . ALA A 1 212 ? -27.328 16.656 -7.77 1 97 212 ALA A N 1
ATOM 1664 C CA . ALA A 1 212 ? -28.703 17.078 -7.5 1 97 212 ALA A CA 1
ATOM 1665 C C . ALA A 1 212 ? -29.125 16.719 -6.082 1 97 212 ALA A C 1
ATOM 1667 O O . ALA A 1 212 ? -29.766 17.5 -5.395 1 97 212 ALA A O 1
ATOM 1668 N N . SER A 1 213 ? -28.781 15.531 -5.707 1 97.69 213 SER A N 1
ATOM 1669 C CA . SER A 1 213 ? -29.156 15.039 -4.383 1 97.69 213 SER A CA 1
ATOM 1670 C C . SER A 1 213 ? -28.453 15.836 -3.283 1 97.69 213 SER A C 1
ATOM 1672 O O . SER A 1 213 ? -29.016 16.047 -2.211 1 97.69 213 SER A O 1
ATOM 1674 N N . PHE A 1 214 ? -27.219 16.156 -3.48 1 98.25 214 PHE A N 1
ATOM 1675 C CA . PHE A 1 214 ? -26.469 16.969 -2.527 1 98.25 214 PHE A CA 1
ATOM 1676 C C . PHE A 1 214 ? -27.094 18.359 -2.381 1 98.25 214 PHE A C 1
ATOM 1678 O O . PHE A 1 214 ? -27.25 18.859 -1.266 1 98.25 214 PHE A O 1
ATOM 1685 N N . ILE A 1 215 ? -27.469 18.984 -3.479 1 97.81 215 ILE A N 1
ATOM 1686 C CA . ILE A 1 215 ? -28.078 20.312 -3.465 1 97.81 215 ILE A CA 1
ATOM 1687 C C . ILE A 1 215 ? -29.438 20.25 -2.768 1 97.81 215 ILE A C 1
ATOM 1689 O O . ILE A 1 215 ? -29.781 21.172 -2.014 1 97.81 215 ILE A O 1
ATOM 1693 N N . ARG A 1 216 ? -30.172 19.141 -3.033 1 97.62 216 ARG A N 1
ATOM 1694 C CA . ARG A 1 216 ? -31.438 18.969 -2.33 1 97.62 216 ARG A CA 1
ATOM 1695 C C . ARG A 1 216 ? -31.219 18.859 -0.825 1 97.62 216 ARG A C 1
ATOM 1697 O O . ARG A 1 216 ? -32 19.406 -0.038 1 97.62 216 ARG A O 1
ATOM 1704 N N . MET A 1 217 ? -30.219 18.141 -0.483 1 98.12 217 MET A N 1
ATOM 1705 C CA . MET A 1 217 ? -29.859 18.047 0.931 1 98.12 217 MET A CA 1
ATOM 1706 C C . MET A 1 217 ? -29.578 19.422 1.514 1 98.12 217 MET A C 1
ATOM 1708 O O . MET A 1 217 ? -30.031 19.75 2.611 1 98.12 217 MET A O 1
ATOM 1712 N N . LEU A 1 218 ? -28.844 20.312 0.819 1 97.69 218 LEU A N 1
ATOM 1713 C CA . LEU A 1 218 ? -28.547 21.672 1.27 1 97.69 218 LEU A CA 1
ATOM 1714 C C . LEU A 1 218 ? -29.844 22.453 1.518 1 97.69 218 LEU A C 1
ATOM 1716 O O . LEU A 1 218 ? -29.922 23.234 2.465 1 97.69 218 LEU A O 1
ATOM 1720 N N . ASP A 1 219 ? -30.859 22.203 0.724 1 95.62 219 ASP A N 1
ATOM 1721 C CA . ASP A 1 219 ? -32.125 22.891 0.817 1 95.62 219 ASP A CA 1
ATOM 1722 C C . ASP A 1 219 ? -32.844 22.578 2.137 1 95.62 219 ASP A C 1
ATOM 1724 O O . ASP A 1 219 ? -33.625 23.391 2.627 1 95.62 219 ASP A O 1
ATOM 1728 N N . ASN A 1 220 ? -32.5 21.5 2.643 1 96.06 220 ASN A N 1
ATOM 1729 C CA . ASN A 1 220 ? -33.219 21.031 3.826 1 96.06 220 ASN A CA 1
ATOM 1730 C C . ASN A 1 220 ? -32.5 21.453 5.109 1 96.06 220 ASN A C 1
ATOM 1732 O O . ASN A 1 220 ? -33 21.188 6.211 1 96.06 220 ASN A O 1
ATOM 1736 N N . LEU A 1 221 ? -31.406 22.094 5.031 1 97.31 221 LEU A N 1
ATOM 1737 C CA . LEU A 1 221 ? -30.688 22.531 6.227 1 97.31 221 LEU A CA 1
ATOM 1738 C C . LEU A 1 221 ? -31.391 23.719 6.887 1 97.31 221 LEU A C 1
ATOM 1740 O O . LEU A 1 221 ? -31.812 24.656 6.207 1 97.31 221 LEU A O 1
ATOM 1744 N N . GLU A 1 222 ? -31.484 23.672 8.133 1 95.75 222 GLU A N 1
ATOM 1745 C CA . GLU A 1 222 ? -32.219 24.703 8.883 1 95.75 222 GLU A CA 1
ATOM 1746 C C . GLU A 1 222 ? -31.25 25.719 9.492 1 95.75 222 GLU A C 1
ATOM 1748 O O . GLU A 1 222 ? -30.188 25.359 9.992 1 95.75 222 GLU A O 1
ATOM 1753 N N . PRO A 1 223 ? -31.672 27.016 9.477 1 92.75 223 PRO A N 1
ATOM 1754 C CA . PRO A 1 223 ? -30.859 28.047 10.117 1 92.75 223 PRO A CA 1
ATOM 1755 C C . PRO A 1 223 ? -30.609 27.766 11.594 1 92.75 223 PRO A C 1
ATOM 1757 O O . PRO A 1 223 ? -31.5 27.297 12.305 1 92.75 223 PRO A O 1
ATOM 1760 N N . GLY A 1 224 ? -29.359 27.984 11.992 1 91.06 224 GLY A N 1
ATOM 1761 C CA . GLY A 1 224 ? -29 27.875 13.398 1 91.06 224 GLY A CA 1
ATOM 1762 C C . GLY A 1 224 ? -28.578 26.484 13.812 1 91.06 224 GLY A C 1
ATOM 1763 O O . GLY A 1 224 ? -28.125 26.266 14.938 1 91.06 224 GLY A O 1
ATOM 1764 N N . LYS A 1 225 ? -28.703 25.562 12.898 1 95 225 LYS A N 1
ATOM 1765 C CA . LYS A 1 225 ? -28.312 24.188 13.211 1 95 225 LYS A CA 1
ATOM 1766 C C . LYS A 1 225 ? -26.984 23.828 12.547 1 95 225 LYS A C 1
ATOM 1768 O O . LYS A 1 225 ? -26.531 24.516 11.633 1 95 225 LYS A O 1
ATOM 1773 N N . SER A 1 226 ? -26.375 22.797 13.125 1 96.44 226 SER A N 1
ATOM 1774 C CA . SER A 1 226 ? -25.109 22.297 12.602 1 96.44 226 SER A CA 1
ATOM 1775 C C . SER A 1 226 ? -25.25 20.891 12.047 1 96.44 226 SER A C 1
ATOM 1777 O O . SER A 1 226 ? -25.938 20.047 12.625 1 96.44 226 SER A O 1
ATOM 1779 N N . TYR A 1 227 ? -24.609 20.641 10.875 1 97.38 227 TYR A N 1
ATOM 1780 C CA . TYR A 1 227 ? -24.734 19.359 10.172 1 97.38 227 TYR A CA 1
ATOM 1781 C C . TYR A 1 227 ? -23.359 18.828 9.766 1 97.38 227 TYR A C 1
ATOM 1783 O O . TYR A 1 227 ? -22.391 19.578 9.703 1 97.38 227 TYR A O 1
ATOM 1791 N N . MET A 1 228 ? -23.266 17.594 9.594 1 97.69 228 MET A N 1
ATOM 1792 C CA . MET A 1 228 ? -22.078 16.953 9.062 1 97.69 228 MET A CA 1
ATOM 1793 C C . MET A 1 228 ? -22.406 16.031 7.898 1 97.69 228 MET A C 1
ATOM 1795 O O . MET A 1 228 ? -23.297 15.18 8.016 1 97.69 228 MET A O 1
ATOM 1799 N N . PHE A 1 229 ? -21.812 16.203 6.793 1 98.06 229 PHE A N 1
ATOM 1800 C CA . PHE A 1 229 ? -21.891 15.352 5.613 1 98.06 229 PHE A CA 1
ATOM 1801 C C . PHE A 1 229 ? -20.562 14.617 5.398 1 98.06 229 PHE A C 1
ATOM 1803 O O . PHE A 1 229 ? -19.5 15.242 5.383 1 98.06 229 PHE A O 1
ATOM 1810 N N . VAL A 1 230 ? -20.609 13.328 5.262 1 98.06 230 VAL A N 1
ATOM 1811 C CA . VAL A 1 230 ? -19.406 12.516 5.145 1 98.06 230 VAL A CA 1
ATOM 1812 C C . VAL A 1 230 ? -19.406 11.781 3.803 1 98.06 230 VAL A C 1
ATOM 1814 O O . VAL A 1 230 ? -20.438 11.273 3.367 1 98.06 230 VAL A O 1
ATOM 1817 N N . ASP A 1 231 ? -18.297 11.781 3.104 1 98.25 231 ASP A N 1
ATOM 1818 C CA . ASP A 1 231 ? -18.109 10.945 1.925 1 98.25 231 ASP A CA 1
ATOM 1819 C C . ASP A 1 231 ? -16.625 10.742 1.642 1 98.25 231 ASP A C 1
ATOM 1821 O O . ASP A 1 231 ? -15.773 11.078 2.473 1 98.25 231 ASP A O 1
ATOM 1825 N N . HIS A 1 232 ? -16.234 10.094 0.519 1 98.56 232 HIS A N 1
ATOM 1826 C CA . HIS A 1 232 ? -14.875 9.625 0.266 1 98.56 232 HIS A CA 1
ATOM 1827 C C . HIS A 1 232 ? -14.367 10.117 -1.087 1 98.56 232 HIS A C 1
ATOM 1829 O O . HIS A 1 232 ? -14.633 9.484 -2.115 1 98.56 232 HIS A O 1
ATOM 1835 N N . PRO A 1 233 ? -13.562 11.188 -1.115 1 98.56 233 PRO A N 1
ATOM 1836 C CA . PRO A 1 233 ? -13.078 11.664 -2.412 1 98.56 233 PRO A CA 1
ATOM 1837 C C . PRO A 1 233 ? -11.906 10.844 -2.945 1 98.56 233 PRO A C 1
ATOM 1839 O O . PRO A 1 233 ? -11.062 10.383 -2.168 1 98.56 233 PRO A O 1
ATOM 1842 N N . SER A 1 234 ? -11.812 10.648 -4.176 1 98.5 234 SER A N 1
ATOM 1843 C CA . SER A 1 234 ? -10.703 10.047 -4.906 1 98.5 234 SER A CA 1
ATOM 1844 C C . SER A 1 234 ? -10.812 10.312 -6.402 1 98.5 234 SER A C 1
ATOM 1846 O O . SER A 1 234 ? -11.852 10.789 -6.879 1 98.5 234 SER A O 1
ATOM 1848 N N . TYR A 1 235 ? -9.758 10.125 -7.137 1 98.31 235 TYR A N 1
ATOM 1849 C CA . TYR A 1 235 ? -9.805 10.195 -8.594 1 98.31 235 TYR A CA 1
ATOM 1850 C C . TYR A 1 235 ? -9.953 8.805 -9.195 1 98.31 235 TYR A C 1
ATOM 1852 O O . TYR A 1 235 ? -9.398 7.832 -8.68 1 98.31 235 TYR A O 1
ATOM 1860 N N . ASP A 1 236 ? -10.742 8.727 -10.25 1 97.94 236 ASP A N 1
ATOM 1861 C CA . ASP A 1 236 ? -10.891 7.488 -11.008 1 97.94 236 ASP A CA 1
ATOM 1862 C C . ASP A 1 236 ? -9.75 7.32 -12.016 1 97.94 236 ASP A C 1
ATOM 1864 O O . ASP A 1 236 ? -9.648 8.086 -12.977 1 97.94 236 ASP A O 1
ATOM 1868 N N . ASN A 1 237 ? -8.906 6.379 -11.836 1 97.69 237 ASN A N 1
ATOM 1869 C CA . ASN A 1 237 ? -7.797 5.996 -12.703 1 97.69 237 ASN A CA 1
ATOM 1870 C C . ASN A 1 237 ? -7.43 4.527 -12.531 1 97.69 237 ASN A C 1
ATOM 1872 O O . ASN A 1 237 ? -8.148 3.777 -11.867 1 97.69 237 ASN A O 1
ATOM 1876 N N . VAL A 1 238 ? -6.336 4.086 -13.086 1 96.75 238 VAL A N 1
ATOM 1877 C CA . VAL A 1 238 ? -5.926 2.686 -13.102 1 96.75 238 VAL A CA 1
ATOM 1878 C C . VAL A 1 238 ? -5.703 2.197 -11.672 1 96.75 238 VAL A C 1
ATOM 1880 O O . VAL A 1 238 ? -6.047 1.062 -11.336 1 96.75 238 VAL A O 1
ATOM 1883 N N . GLU A 1 239 ? -5.125 3.002 -10.812 1 97.56 239 GLU A N 1
ATOM 1884 C CA . GLU A 1 239 ? -4.918 2.643 -9.414 1 97.56 239 GLU A CA 1
ATOM 1885 C C . GLU A 1 239 ? -6.238 2.279 -8.734 1 97.56 239 GLU A C 1
ATOM 1887 O O . GLU A 1 239 ? -6.383 1.182 -8.195 1 97.56 239 GLU A O 1
ATOM 1892 N N . MET A 1 240 ? -7.238 3.176 -8.883 1 98.12 240 MET A N 1
ATOM 1893 C CA . MET A 1 240 ? -8.484 3.051 -8.133 1 98.12 240 MET A CA 1
ATOM 1894 C C . MET A 1 240 ? -9.414 2.029 -8.789 1 98.12 240 MET A C 1
ATOM 1896 O O . MET A 1 240 ? -10.312 1.5 -8.133 1 98.12 240 MET A O 1
ATOM 1900 N N . GLN A 1 241 ? -9.188 1.773 -10.008 1 97.62 241 GLN A N 1
ATOM 1901 C CA . GLN A 1 241 ? -9.977 0.744 -10.68 1 97.62 241 GLN A CA 1
ATOM 1902 C C . GLN A 1 241 ? -9.656 -0.641 -10.125 1 97.62 241 GLN A C 1
ATOM 1904 O O . GLN A 1 241 ? -10.422 -1.589 -10.336 1 97.62 241 GLN A O 1
ATOM 1909 N N . GLY A 1 242 ? -8.547 -0.77 -9.398 1 97.19 242 GLY A N 1
ATOM 1910 C CA . GLY A 1 242 ? -8.219 -2.002 -8.695 1 97.19 242 GLY A CA 1
ATOM 1911 C C . GLY A 1 242 ? -8.711 -2.023 -7.262 1 97.19 242 GLY A C 1
ATOM 1912 O O . GLY A 1 242 ? -8.539 -3.021 -6.555 1 97.19 242 GLY A O 1
ATOM 1913 N N . VAL A 1 243 ? -9.32 -0.973 -6.797 1 97.81 243 VAL A N 1
ATOM 1914 C CA . VAL A 1 243 ? -9.812 -0.839 -5.43 1 97.81 243 VAL A CA 1
ATOM 1915 C C . VAL A 1 243 ? -11.305 -1.187 -5.387 1 97.81 243 VAL A C 1
ATOM 1917 O O . VAL A 1 243 ? -12.117 -0.539 -6.051 1 97.81 243 VAL A O 1
ATOM 1920 N N . GLY A 1 244 ? -11.648 -2.189 -4.652 1 97.12 244 GLY A N 1
ATOM 1921 C CA . GLY A 1 244 ? -13.016 -2.656 -4.5 1 97.12 244 GLY A CA 1
ATOM 1922 C C . GLY A 1 244 ? -13.117 -3.971 -3.748 1 97.12 244 GLY A C 1
ATOM 1923 O O . GLY A 1 244 ? -12.109 -4.523 -3.312 1 97.12 244 GLY A O 1
ATOM 1924 N N . HIS A 1 245 ? -14.219 -4.371 -3.385 1 95.25 245 HIS A N 1
ATOM 1925 C CA . HIS A 1 245 ? -14.531 -5.68 -2.822 1 95.25 245 HIS A CA 1
ATOM 1926 C C . HIS A 1 245 ? -15.891 -6.18 -3.303 1 95.25 245 HIS A C 1
ATOM 1928 O O . HIS A 1 245 ? -16.625 -5.445 -3.969 1 95.25 245 HIS A O 1
ATOM 1934 N N . HIS A 1 246 ? -16.219 -7.434 -3.078 1 94.5 246 HIS A N 1
ATOM 1935 C CA . HIS A 1 246 ? -17.5 -7.977 -3.5 1 94.5 246 HIS A CA 1
ATOM 1936 C C . HIS A 1 246 ? -18.656 -7.199 -2.881 1 94.5 246 HIS A C 1
ATOM 1938 O O . HIS A 1 246 ? -18.734 -7.066 -1.658 1 94.5 246 HIS A O 1
ATOM 1944 N N . GLY A 1 247 ? -19.469 -6.648 -3.732 1 93.69 247 GLY A N 1
ATOM 1945 C CA . GLY A 1 247 ? -20.594 -5.852 -3.275 1 93.69 247 GLY A CA 1
ATOM 1946 C C . GLY A 1 247 ? -20.391 -4.359 -3.457 1 93.69 247 GLY A C 1
ATOM 1947 O O . GLY A 1 247 ? -21.328 -3.574 -3.348 1 93.69 247 GLY A O 1
ATOM 1948 N N . TYR A 1 248 ? -19.172 -3.916 -3.77 1 94.56 248 TYR A N 1
ATOM 1949 C CA . TYR A 1 248 ? -18.812 -2.529 -4.039 1 94.56 248 TYR A CA 1
ATOM 1950 C C . TYR A 1 248 ? -17.656 -2.453 -5.027 1 94.56 248 TYR A C 1
ATOM 1952 O O . TYR A 1 248 ? -16.531 -2.086 -4.66 1 94.56 248 TYR A O 1
ATOM 1960 N N . GLU A 1 249 ? -17.922 -2.695 -6.293 1 93 249 GLU A N 1
ATOM 1961 C CA . GLU A 1 249 ? -16.906 -2.857 -7.336 1 93 249 GLU A CA 1
ATOM 1962 C C . GLU A 1 249 ? -16.656 -1.542 -8.062 1 93 249 GLU A C 1
ATOM 1964 O O . GLU A 1 249 ? -15.586 -1.354 -8.656 1 93 249 GLU A O 1
ATOM 1969 N N . ASN A 1 250 ? -17.625 -0.634 -8 1 94.81 250 ASN A N 1
ATOM 1970 C CA . ASN A 1 250 ? -17.5 0.614 -8.75 1 94.81 250 ASN A CA 1
ATOM 1971 C C . ASN A 1 250 ? -16.953 1.736 -7.867 1 94.81 250 ASN A C 1
ATOM 1973 O O . ASN A 1 250 ? -17.406 2.877 -7.957 1 94.81 250 ASN A O 1
ATOM 1977 N N . VAL A 1 251 ? -15.984 1.474 -7.02 1 97.31 251 VAL A N 1
ATOM 1978 C CA . VAL A 1 251 ? -15.414 2.404 -6.051 1 97.31 251 VAL A CA 1
ATOM 1979 C C . VAL A 1 251 ? -14.797 3.594 -6.777 1 97.31 251 VAL A C 1
ATOM 1981 O O . VAL A 1 251 ? -15.016 4.746 -6.391 1 97.31 251 VAL A O 1
ATOM 1984 N N . ALA A 1 252 ? -14.047 3.369 -7.855 1 97.56 252 ALA A N 1
ATOM 1985 C CA . ALA A 1 252 ? -13.336 4.418 -8.578 1 97.56 252 ALA A CA 1
ATOM 1986 C C . ALA A 1 252 ? -14.297 5.473 -9.109 1 97.56 252 ALA A C 1
ATOM 1988 O O . ALA A 1 252 ? -14.117 6.668 -8.867 1 97.56 252 ALA A O 1
ATOM 1989 N N . GLU A 1 253 ? -15.32 5.055 -9.75 1 97 253 GLU A N 1
ATOM 1990 C CA . GLU A 1 253 ? -16.312 5.965 -10.32 1 97 253 GLU A CA 1
ATOM 1991 C C . GLU A 1 253 ? -17.094 6.688 -9.227 1 97 253 GLU A C 1
ATOM 1993 O O . GLU A 1 253 ? -17.312 7.898 -9.32 1 97 253 GLU A O 1
ATOM 1998 N N . ASP A 1 254 ? -17.516 5.922 -8.281 1 97.44 254 ASP A N 1
ATOM 1999 C CA . ASP A 1 254 ? -18.297 6.484 -7.18 1 97.44 254 ASP A CA 1
ATOM 2000 C C . ASP A 1 254 ? -17.531 7.605 -6.48 1 97.44 254 ASP A C 1
ATOM 2002 O O . ASP A 1 254 ? -18.078 8.688 -6.258 1 97.44 254 ASP A O 1
ATOM 2006 N N . ARG A 1 255 ? -16.266 7.375 -6.141 1 98.12 255 ARG A N 1
ATOM 2007 C CA . ARG A 1 255 ? -15.477 8.336 -5.371 1 98.12 255 ARG A CA 1
ATOM 2008 C C . ARG A 1 255 ? -15.023 9.5 -6.246 1 98.12 255 ARG A C 1
ATOM 2010 O O . ARG A 1 255 ? -14.859 10.617 -5.758 1 98.12 255 ARG A O 1
ATOM 2017 N N . GLN A 1 256 ? -14.805 9.266 -7.566 1 98.12 256 GLN A N 1
ATOM 2018 C CA . GLN A 1 256 ? -14.633 10.367 -8.5 1 98.12 256 GLN A CA 1
ATOM 2019 C C . GLN A 1 256 ? -15.828 11.32 -8.461 1 98.12 256 GLN A C 1
ATOM 2021 O O . GLN A 1 256 ? -15.664 12.539 -8.531 1 98.12 256 GLN A O 1
ATOM 2026 N N . GLY A 1 257 ? -17 10.734 -8.422 1 98.06 257 GLY A N 1
ATOM 2027 C CA . GLY A 1 257 ? -18.203 11.531 -8.305 1 98.06 257 GLY A CA 1
ATOM 2028 C C . GLY A 1 257 ? -18.188 12.461 -7.109 1 98.06 257 GLY A C 1
ATOM 2029 O O . GLY A 1 257 ? -18.656 13.602 -7.191 1 98.06 257 GLY A O 1
ATOM 2030 N N . VAL A 1 258 ? -17.672 12.008 -6 1 98.44 258 VAL A N 1
ATOM 2031 C CA . VAL A 1 258 ? -17.562 12.836 -4.801 1 98.44 258 VAL A CA 1
ATOM 2032 C C . VAL A 1 258 ? -16.625 14.016 -5.062 1 98.44 258 VAL A C 1
ATOM 2034 O O . VAL A 1 258 ? -16.969 15.156 -4.75 1 98.44 258 VAL A O 1
ATOM 2037 N N . THR A 1 259 ? -15.422 13.703 -5.629 1 98.62 259 THR A N 1
ATOM 2038 C CA . THR A 1 259 ? -14.445 14.742 -5.945 1 98.62 259 THR A CA 1
ATOM 2039 C C . THR A 1 259 ? -15.062 15.797 -6.867 1 98.62 259 THR A C 1
ATOM 2041 O O . THR A 1 259 ? -14.867 17 -6.668 1 98.62 259 THR A O 1
ATOM 2044 N N . ASP A 1 260 ? -15.844 15.312 -7.801 1 98.19 260 ASP A N 1
ATOM 2045 C CA . ASP A 1 260 ? -16.453 16.203 -8.789 1 98.19 260 ASP A CA 1
ATOM 2046 C C . ASP A 1 260 ? -17.469 17.125 -8.133 1 98.19 260 ASP A C 1
ATOM 2048 O O . ASP A 1 260 ? -17.484 18.328 -8.398 1 98.19 260 ASP A O 1
ATOM 2052 N N . ILE A 1 261 ? -18.312 16.625 -7.285 1 97.88 261 ILE A N 1
ATOM 2053 C CA . ILE A 1 261 ? -19.359 17.453 -6.703 1 97.88 261 ILE A CA 1
ATOM 2054 C C . ILE A 1 261 ? -18.75 18.406 -5.688 1 97.88 261 ILE A C 1
ATOM 2056 O O . ILE A 1 261 ? -19.234 19.547 -5.527 1 97.88 261 ILE A O 1
ATOM 2060 N N . TRP A 1 262 ? -17.703 18 -4.984 1 98.44 262 TRP A N 1
ATOM 2061 C CA . TRP A 1 262 ? -17.125 18.859 -3.947 1 98.44 262 TRP A CA 1
ATOM 2062 C C . TRP A 1 262 ? -16.312 19.984 -4.566 1 98.44 262 TRP A C 1
ATOM 2064 O O . TRP A 1 262 ? -15.977 20.969 -3.891 1 98.44 262 TRP A O 1
ATOM 2074 N N . THR A 1 263 ? -15.969 19.891 -5.832 1 98.19 263 THR A N 1
ATOM 2075 C CA . THR A 1 263 ? -15.242 20.969 -6.52 1 98.19 263 THR A CA 1
ATOM 2076 C C . THR A 1 263 ? -16.141 21.656 -7.543 1 98.19 263 THR A C 1
ATOM 2078 O O . THR A 1 263 ? -15.68 22.484 -8.328 1 98.19 263 THR A O 1
ATOM 2081 N N . SER A 1 264 ? -17.391 21.312 -7.582 1 97.56 264 SER A N 1
ATOM 2082 C CA . SER A 1 264 ? -18.359 21.812 -8.555 1 97.56 264 SER A CA 1
ATOM 2083 C C . SER A 1 264 ? -18.688 23.281 -8.289 1 97.56 264 SER A C 1
ATOM 2085 O O . SER A 1 264 ? -19.016 23.656 -7.156 1 97.56 264 SER A O 1
ATOM 2087 N N . GLN A 1 265 ? -18.703 24.125 -9.32 1 97.19 265 GLN A N 1
ATOM 2088 C CA . GLN A 1 265 ? -19.109 25.516 -9.203 1 97.19 265 GLN A CA 1
ATOM 2089 C C . GLN A 1 265 ? -20.578 25.625 -8.828 1 97.19 265 GLN A C 1
ATOM 2091 O O . GLN A 1 265 ? -20.969 26.516 -8.055 1 97.19 265 GLN A O 1
ATOM 2096 N N . LYS A 1 266 ? -21.328 24.75 -9.391 1 97.5 266 LYS A N 1
ATOM 2097 C CA . LYS A 1 266 ? -22.75 24.75 -9.109 1 97.5 266 LYS A CA 1
ATOM 2098 C C . LYS A 1 266 ? -23.016 24.516 -7.621 1 97.5 266 LYS A C 1
ATOM 2100 O O . LYS A 1 266 ? -23.875 25.156 -7.027 1 97.5 266 LYS A O 1
ATOM 2105 N N . VAL A 1 267 ? -22.328 23.578 -7.066 1 98 267 VAL A N 1
ATOM 2106 C CA . VAL A 1 267 ? -22.484 23.266 -5.648 1 98 267 VAL A CA 1
ATOM 2107 C C . VAL A 1 267 ? -22.016 24.453 -4.809 1 98 267 VAL A C 1
ATOM 2109 O O . VAL A 1 267 ? -22.656 24.812 -3.826 1 98 267 VAL A O 1
ATOM 2112 N N . LYS A 1 268 ? -20.906 25.031 -5.137 1 97.44 268 LYS A N 1
ATOM 2113 C CA . LYS A 1 268 ? -20.391 26.203 -4.434 1 97.44 268 LYS A CA 1
ATOM 2114 C C . LYS A 1 268 ? -21.406 27.344 -4.453 1 97.44 268 LYS A C 1
ATOM 2116 O O . LYS A 1 268 ? -21.609 28.016 -3.441 1 97.44 268 LYS A O 1
ATOM 2121 N N . GLU A 1 269 ? -22.031 27.531 -5.57 1 97.25 269 GLU A N 1
ATOM 2122 C CA . GLU A 1 269 ? -23.047 28.562 -5.719 1 97.25 269 GLU A CA 1
ATOM 2123 C C . GLU A 1 269 ? -24.266 28.266 -4.859 1 97.25 269 GLU A C 1
ATOM 2125 O O . GLU A 1 269 ? -24.844 29.172 -4.246 1 97.25 269 GLU A O 1
ATOM 2130 N N . ALA A 1 270 ? -24.641 27.016 -4.895 1 97.44 270 ALA A N 1
ATOM 2131 C CA . ALA A 1 270 ? -25.781 26.625 -4.059 1 97.44 270 ALA A CA 1
ATOM 2132 C C . ALA A 1 270 ? -25.5 26.906 -2.588 1 97.44 270 ALA A C 1
ATOM 2134 O O . ALA A 1 270 ? -26.375 27.375 -1.864 1 97.44 270 ALA A O 1
ATOM 2135 N N . ILE A 1 271 ? -24.328 26.641 -2.133 1 97.06 271 ILE A N 1
ATOM 2136 C CA . ILE A 1 271 ? -23.938 26.875 -0.75 1 97.06 271 ILE A CA 1
ATOM 2137 C C . ILE A 1 271 ? -24 28.359 -0.442 1 97.06 271 ILE A C 1
ATOM 2139 O O . ILE A 1 271 ? -24.562 28.766 0.585 1 97.06 271 ILE A O 1
ATOM 2143 N N . SER A 1 272 ? -23.469 29.141 -1.321 1 94.38 272 SER A N 1
ATOM 2144 C CA . SER A 1 272 ? -23.469 30.594 -1.16 1 94.38 272 SER A CA 1
ATOM 2145 C C . SER A 1 272 ? -24.891 31.156 -1.164 1 94.38 272 SER A C 1
ATOM 2147 O O . SER A 1 272 ? -25.25 31.953 -0.3 1 94.38 272 SER A O 1
ATOM 2149 N N . ASN A 1 273 ? -25.703 30.719 -2.102 1 94.94 273 ASN A N 1
ATOM 2150 C CA . ASN A 1 273 ? -27.062 31.219 -2.268 1 94.94 273 ASN A CA 1
ATOM 2151 C C . ASN A 1 273 ? -27.938 30.875 -1.064 1 94.94 273 ASN A C 1
ATOM 2153 O O . ASN A 1 273 ? -28.828 31.641 -0.694 1 94.94 273 ASN A O 1
ATOM 2157 N N . LYS A 1 274 ? -27.609 29.781 -0.496 1 93.62 274 LYS A N 1
ATOM 2158 C CA . LYS A 1 274 ? -28.422 29.328 0.625 1 93.62 274 LYS A CA 1
ATOM 2159 C C . LYS A 1 274 ? -27.875 29.844 1.952 1 93.62 274 LYS A C 1
ATOM 2161 O O . LYS A 1 274 ? -28.5 29.656 3 1 93.62 274 LYS A O 1
ATOM 2166 N N . GLY A 1 275 ? -26.781 30.422 1.883 1 92.5 275 GLY A N 1
ATOM 2167 C CA . GLY A 1 275 ? -26.188 31.016 3.066 1 92.5 275 GLY A CA 1
ATOM 2168 C C . GLY A 1 275 ? -25.641 29.984 4.031 1 92.5 275 GLY A C 1
ATOM 2169 O O . GLY A 1 275 ? -25.688 30.172 5.25 1 92.5 275 GLY A O 1
ATOM 2170 N N . VAL A 1 276 ? -25.25 28.828 3.518 1 95.56 276 VAL A N 1
ATOM 2171 C CA . VAL A 1 276 ? -24.656 27.781 4.352 1 95.56 276 VAL A CA 1
ATOM 2172 C C . VAL A 1 276 ? -23.234 28.172 4.734 1 95.56 276 VAL A C 1
ATOM 2174 O O . VAL A 1 276 ? -22.438 28.562 3.873 1 95.56 276 VAL A O 1
ATOM 2177 N N . GLU A 1 277 ? -22.969 28.094 6 1 94.88 277 GLU A N 1
ATOM 2178 C CA . GLU A 1 277 ? -21.609 28.344 6.469 1 94.88 277 GLU A CA 1
ATOM 2179 C C . GLU A 1 277 ? -20.828 27.047 6.609 1 94.88 277 GLU A C 1
ATOM 2181 O O . GLU A 1 277 ? -21.172 26.188 7.418 1 94.88 277 GLU A O 1
ATOM 2186 N N . LEU A 1 278 ? -19.781 26.922 5.828 1 96.19 278 LEU A N 1
ATOM 2187 C CA . LEU A 1 278 ? -18.891 25.797 5.965 1 96.19 278 LEU A CA 1
ATOM 2188 C C . LEU A 1 278 ? -17.969 25.969 7.18 1 96.19 278 LEU A C 1
ATOM 2190 O O . LEU A 1 278 ? -17.328 27 7.332 1 96.19 278 LEU A O 1
ATOM 2194 N N . VAL A 1 279 ? -17.938 24.938 8.047 1 95.31 279 VAL A N 1
ATOM 2195 C CA . VAL A 1 279 ? -17.172 25.062 9.281 1 95.31 279 VAL A CA 1
ATOM 2196 C C . VAL A 1 279 ? -16.391 23.781 9.539 1 95.31 279 VAL A C 1
ATOM 2198 O O . VAL A 1 279 ? -16.594 22.766 8.859 1 95.31 279 VAL A O 1
ATOM 2201 N N . ASN A 1 280 ? -15.461 23.844 10.5 1 94.06 280 ASN A N 1
ATOM 2202 C CA . ASN A 1 280 ? -14.727 22.672 10.977 1 94.06 280 ASN A CA 1
ATOM 2203 C C . ASN A 1 280 ? -15.352 22.094 12.242 1 94.06 280 ASN A C 1
ATOM 2205 O O . ASN A 1 280 ? -16.062 22.797 12.969 1 94.06 280 ASN A O 1
ATOM 2209 N N . PHE A 1 281 ? -15.047 20.844 12.5 1 95 281 PHE A N 1
ATOM 2210 C CA . PHE A 1 281 ? -15.539 20.172 13.695 1 95 281 PHE A CA 1
ATOM 2211 C C . PHE A 1 281 ? -15.055 20.875 14.953 1 95 281 PHE A C 1
ATOM 2213 O O . PHE A 1 281 ? -15.828 21.078 15.898 1 95 281 PHE A O 1
ATOM 2220 N N . ILE A 1 282 ? -13.867 21.359 14.977 1 94.44 282 ILE A N 1
ATOM 2221 C CA . ILE A 1 282 ? -13.242 21.938 16.172 1 94.44 282 ILE A CA 1
ATOM 2222 C C . ILE A 1 282 ? -13.844 23.297 16.453 1 94.44 282 ILE A C 1
ATOM 2224 O O . ILE A 1 282 ? -14 23.688 17.609 1 94.44 282 ILE A O 1
ATOM 2228 N N . THR A 1 283 ? -14.211 24 15.398 1 90.88 283 THR A N 1
ATOM 2229 C CA . THR A 1 283 ? -14.844 25.297 15.57 1 90.88 283 THR A CA 1
ATOM 2230 C C . THR A 1 283 ? -16.141 25.172 16.375 1 90.88 283 THR A C 1
ATOM 2232 O O . THR A 1 283 ? -16.516 26.109 17.094 1 90.88 283 THR A O 1
ATOM 2235 N N . LEU A 1 284 ? -16.734 24.047 16.25 1 92.69 284 LEU A N 1
ATOM 2236 C CA . LEU A 1 284 ? -17.969 23.797 17 1 92.69 284 LEU A CA 1
ATOM 2237 C C . LEU A 1 284 ? -17.672 23.172 18.359 1 92.69 284 LEU A C 1
ATOM 2239 O O . LEU A 1 284 ? -18.219 23.594 19.375 1 92.69 284 LEU A O 1
ATOM 2243 N N . SER A 1 285 ? -16.766 22.234 18.375 1 93.44 285 SER A N 1
ATOM 2244 C CA . SER A 1 285 ? -16.547 21.438 19.562 1 93.44 285 SER A CA 1
ATOM 2245 C C . SER A 1 285 ? -15.742 22.203 20.609 1 93.44 285 SER A C 1
ATOM 2247 O O . SER A 1 285 ? -15.812 21.906 21.812 1 93.44 285 SER A O 1
ATOM 2249 N N . LYS A 1 286 ? -14.969 23.203 20.203 1 94.19 286 LYS A N 1
ATOM 2250 C CA . LYS A 1 286 ? -14.148 23.969 21.141 1 94.19 286 LYS A CA 1
ATOM 2251 C C . LYS A 1 286 ? -14.438 25.469 21.016 1 94.19 286 LYS A C 1
ATOM 2253 O O . LYS A 1 286 ? -13.547 26.297 21.234 1 94.19 286 LYS A O 1
ATOM 2258 N N . ALA A 1 287 ? -15.578 25.797 20.641 1 94.5 287 ALA A N 1
ATOM 2259 C CA . ALA A 1 287 ? -16 27.188 20.578 1 94.5 287 ALA A CA 1
ATOM 2260 C C . ALA A 1 287 ? -16.031 27.828 21.953 1 94.5 287 ALA A C 1
ATOM 2262 O O . ALA A 1 287 ? -16.375 27.172 22.938 1 94.5 287 ALA A O 1
ATOM 2263 N N . LEU A 1 288 ? -15.695 29.109 22.016 1 96.88 288 LEU A N 1
ATOM 2264 C CA . LEU A 1 288 ? -15.906 29.844 23.266 1 96.88 288 LEU A CA 1
ATOM 2265 C C . LEU A 1 288 ? -17.391 29.922 23.609 1 96.88 288 LEU A C 1
ATOM 2267 O O . LEU A 1 288 ? -18.234 30.062 22.734 1 96.88 288 LEU A O 1
ATOM 2271 N N . PRO A 1 289 ? -17.75 29.781 24.891 1 96.19 289 PRO A N 1
ATOM 2272 C CA . PRO A 1 289 ? -19.156 29.922 25.266 1 96.19 289 PRO A CA 1
ATOM 2273 C C . PRO A 1 289 ? -19.703 31.312 24.984 1 96.19 289 PRO A C 1
ATOM 2275 O O . PRO A 1 289 ? -18.969 32.312 25 1 96.19 289 PRO A O 1
ATOM 2278 N N . ARG A 1 290 ? -20.984 31.406 24.703 1 95.56 290 ARG A N 1
ATOM 2279 C CA . ARG A 1 290 ? -21.672 32.656 24.453 1 95.56 290 ARG A CA 1
ATOM 2280 C C . ARG A 1 290 ? -22.625 33 25.609 1 95.56 290 ARG A C 1
ATOM 2282 O O . ARG A 1 290 ? -23.094 32.094 26.297 1 95.56 290 ARG A O 1
ATOM 2289 N N . SER A 1 291 ? -22.875 34.281 25.75 1 96.44 291 SER A N 1
ATOM 2290 C CA . SER A 1 291 ? -23.828 34.75 26.75 1 96.44 291 SER A CA 1
ATOM 2291 C C . SER A 1 291 ? -24.453 36.094 26.297 1 96.44 291 SER A C 1
ATOM 2293 O O . SER A 1 291 ? -23.875 36.812 25.484 1 96.44 291 SER A O 1
ATOM 2295 N N . ASP A 1 292 ? -25.672 36.312 26.828 1 95.25 292 ASP A N 1
ATOM 2296 C CA . ASP A 1 292 ? -26.25 37.625 26.672 1 95.25 292 ASP A CA 1
ATOM 2297 C C . ASP A 1 292 ? -25.438 38.688 27.406 1 95.25 292 ASP A C 1
ATOM 2299 O O . ASP A 1 292 ? -24.984 38.469 28.531 1 95.25 292 ASP A O 1
ATOM 2303 N N . PRO A 1 293 ? -25.234 39.781 26.734 1 95.88 293 PRO A N 1
ATOM 2304 C CA . PRO A 1 293 ? -24.406 40.844 27.359 1 95.88 293 PRO A CA 1
ATOM 2305 C C . PRO A 1 293 ? -24.906 41.219 28.75 1 95.88 293 PRO A C 1
ATOM 2307 O O . PRO A 1 293 ? -24.109 41.375 29.672 1 95.88 293 PRO A O 1
ATOM 2310 N N . GLU A 1 294 ? -26.219 41.281 28.969 1 94.69 294 GLU A N 1
ATOM 2311 C CA . GLU A 1 294 ? -26.797 41.75 30.234 1 94.69 294 GLU A CA 1
ATOM 2312 C C . GLU A 1 294 ? -26.578 40.75 31.344 1 94.69 294 GLU A C 1
ATOM 2314 O O . GLU A 1 294 ? -26.469 41.125 32.5 1 94.69 294 GLU A O 1
ATOM 2319 N N . GLU A 1 295 ? -26.484 39.562 30.969 1 95.31 295 GLU A N 1
ATOM 2320 C CA . GLU A 1 295 ? -26.281 38.5 31.953 1 95.31 295 GLU A CA 1
ATOM 2321 C C . GLU A 1 295 ? -24.906 38.594 32.594 1 95.31 295 GLU A C 1
ATOM 2323 O O . GLU A 1 295 ? -24.688 38.094 33.719 1 95.31 295 GLU A O 1
ATOM 2328 N N . VAL A 1 296 ? -23.969 39.281 31.922 1 95.62 296 VAL A N 1
ATOM 2329 C CA . VAL A 1 296 ? -22.625 39.438 32.469 1 95.62 296 VAL A CA 1
ATOM 2330 C C . VAL A 1 296 ? -22.328 40.906 32.75 1 95.62 296 VAL A C 1
ATOM 2332 O O . VAL A 1 296 ? -21.156 41.312 32.719 1 95.62 296 VAL A O 1
ATOM 2335 N N . ASN A 1 297 ? -23.328 41.688 32.875 1 95.06 297 ASN A N 1
ATOM 2336 C CA . ASN A 1 297 ? -23.234 43.094 33.281 1 95.06 297 ASN A CA 1
ATOM 2337 C C . ASN A 1 297 ? -22.5 43.938 32.25 1 95.06 297 ASN A C 1
ATOM 2339 O O . ASN A 1 297 ? -21.594 44.688 32.562 1 95.06 297 ASN A O 1
ATOM 2343 N N . PHE A 1 298 ? -22.781 43.688 31 1 96.19 298 PHE A N 1
ATOM 2344 C CA . PHE A 1 298 ? -22.312 44.5 29.875 1 96.19 298 PHE A CA 1
ATOM 2345 C C . PHE A 1 298 ? -23.484 45.188 29.172 1 96.19 298 PHE A C 1
ATOM 2347 O O . PHE A 1 298 ? -24.438 44.531 28.75 1 96.19 298 PHE A O 1
ATOM 2354 N N . ASN A 1 299 ? -23.422 46.5 29.062 1 95.62 299 ASN A N 1
ATOM 2355 C CA . ASN A 1 299 ? -24.5 47.281 28.453 1 95.62 299 ASN A CA 1
ATOM 2356 C C . ASN A 1 299 ? -24.484 47.188 26.938 1 95.62 299 ASN A C 1
ATOM 2358 O O . ASN A 1 299 ? -23.656 47.781 26.266 1 95.62 299 ASN A O 1
ATOM 2362 N N . SER A 1 300 ? -25.438 46.562 26.391 1 94.62 300 SER A N 1
ATOM 2363 C CA . SER A 1 300 ? -25.453 46.281 24.969 1 94.62 300 SER A CA 1
ATOM 2364 C C . SER A 1 300 ? -25.672 47.562 24.141 1 94.62 300 SER A C 1
ATOM 2366 O O . SER A 1 300 ? -25.297 47.625 22.969 1 94.62 300 SER A O 1
ATOM 2368 N N . GLN A 1 301 ? -26.281 48.531 24.719 1 95.38 301 GLN A N 1
ATOM 2369 C CA . GLN A 1 301 ? -26.5 49.781 24.016 1 95.38 301 GLN A CA 1
ATOM 2370 C C . GLN A 1 301 ? -25.172 50.438 23.578 1 95.38 301 GLN A C 1
ATOM 2372 O O . GLN A 1 301 ? -25.109 51.094 22.547 1 95.38 301 GLN A O 1
ATOM 2377 N N . ALA A 1 302 ? -24.203 50.156 24.375 1 97.12 302 ALA A N 1
ATOM 2378 C CA . ALA A 1 302 ? -22.875 50.688 24.078 1 97.12 302 ALA A CA 1
ATOM 2379 C C . ALA A 1 302 ? -22.344 50.156 22.75 1 97.12 302 ALA A C 1
ATOM 2381 O O . ALA A 1 302 ? -21.609 50.844 22.047 1 97.12 302 ALA A O 1
ATOM 2382 N N . ILE A 1 303 ? -22.719 48.969 22.375 1 97.25 303 ILE A N 1
ATOM 2383 C CA . ILE A 1 303 ? -22.281 48.375 21.125 1 97.25 303 ILE A CA 1
ATOM 2384 C C . ILE A 1 303 ? -22.859 49.156 19.953 1 97.25 303 ILE A C 1
ATOM 2386 O O . ILE A 1 303 ? -22.156 49.438 18.984 1 97.25 303 ILE A O 1
ATOM 2390 N N . ILE A 1 304 ? -24.109 49.469 20.047 1 96.81 304 ILE A N 1
ATOM 2391 C CA . ILE A 1 304 ? -24.781 50.25 19 1 96.81 304 ILE A CA 1
ATOM 2392 C C . ILE A 1 304 ? -24.109 51.625 18.859 1 96.81 304 ILE A C 1
ATOM 2394 O O . ILE A 1 304 ? -23.844 52.062 17.75 1 96.81 304 ILE A O 1
ATOM 2398 N N . GLU A 1 305 ? -23.891 52.156 20 1 97.44 305 GLU A N 1
ATOM 2399 C CA . GLU A 1 305 ? -23.219 53.469 20 1 97.44 305 GLU A CA 1
ATOM 2400 C C . GLU A 1 305 ? -21.828 53.375 19.375 1 97.44 305 GLU A C 1
ATOM 2402 O O . GLU A 1 305 ? -21.438 54.25 18.609 1 97.44 305 GLU A O 1
ATOM 2407 N N . TYR A 1 306 ? -21.156 52.406 19.734 1 97.62 306 TYR A N 1
ATOM 2408 C CA . TYR A 1 306 ? -19.828 52.188 19.172 1 97.62 306 TYR A CA 1
ATOM 2409 C C . TYR A 1 306 ? -19.875 52 17.656 1 97.62 306 TYR A C 1
ATOM 2411 O O . TYR A 1 306 ? -19.125 52.656 16.922 1 97.62 306 TYR A O 1
ATOM 2419 N N . LEU A 1 307 ? -20.734 51.188 17.156 1 97.75 307 LEU A N 1
ATOM 2420 C CA . LEU A 1 307 ? -20.828 50.906 15.734 1 97.75 307 LEU A CA 1
ATOM 2421 C C . LEU A 1 307 ? -21.266 52.125 14.953 1 97.75 307 LEU A C 1
ATOM 2423 O O . LEU A 1 307 ? -20.828 52.344 13.82 1 97.75 307 LEU A O 1
ATOM 2427 N N . ASN A 1 308 ? -22.188 52.844 15.539 1 97.56 308 ASN A N 1
ATOM 2428 C CA . ASN A 1 308 ? -22.562 54.125 14.938 1 97.56 308 ASN A CA 1
ATOM 2429 C C . ASN A 1 308 ? -21.359 55.062 14.805 1 97.56 308 ASN A C 1
ATOM 2431 O O . ASN A 1 308 ? -21.219 55.75 13.789 1 97.56 308 ASN A O 1
ATOM 2435 N N . ALA A 1 309 ? -20.609 55.125 15.898 1 98.12 309 ALA A N 1
ATOM 2436 C CA . ALA A 1 309 ? -19.422 55.969 15.883 1 98.12 309 ALA A CA 1
ATOM 2437 C C . ALA A 1 309 ? -18.422 55.469 14.828 1 98.12 309 ALA A C 1
ATOM 2439 O O . ALA A 1 309 ? -17.781 56.281 14.156 1 98.12 309 ALA A O 1
ATOM 2440 N N . VAL A 1 310 ? -18.234 54.188 14.688 1 98 310 VAL A N 1
ATOM 2441 C CA . VAL A 1 310 ? -17.359 53.594 13.68 1 98 310 VAL A CA 1
ATOM 2442 C C . VAL A 1 310 ? -17.797 54.031 12.289 1 98 310 VAL A C 1
ATOM 2444 O O . VAL A 1 310 ? -16.984 54.438 11.461 1 98 310 VAL A O 1
ATOM 2447 N N . ASN A 1 311 ? -19.078 53.969 12.07 1 96.88 311 ASN A N 1
ATOM 2448 C CA . ASN A 1 311 ? -19.641 54.375 10.781 1 96.88 311 ASN A CA 1
ATOM 2449 C C . ASN A 1 311 ? -19.453 55.875 10.531 1 96.88 311 ASN A C 1
ATOM 2451 O O . ASN A 1 311 ? -19.094 56.281 9.43 1 96.88 311 ASN A O 1
ATOM 2455 N N . LYS A 1 312 ? -19.781 56.594 11.516 1 97.38 312 LYS A N 1
ATOM 2456 C CA . LYS A 1 312 ? -19.672 58.031 11.414 1 97.38 312 LYS A CA 1
ATOM 2457 C C . LYS A 1 312 ? -18.25 58.469 11.094 1 97.38 312 LYS A C 1
ATOM 2459 O O . LYS A 1 312 ? -18.031 59.438 10.375 1 97.38 312 LYS A O 1
ATOM 2464 N N . ASN A 1 313 ? -17.359 57.75 11.641 1 97.31 313 ASN A N 1
ATOM 2465 C CA . ASN A 1 313 ? -15.945 58.062 11.438 1 97.31 313 ASN A CA 1
ATOM 2466 C C . ASN A 1 313 ? -15.375 57.344 10.227 1 97.31 313 ASN A C 1
ATOM 2468 O O . ASN A 1 313 ? -14.156 57.344 10.016 1 97.31 313 ASN A O 1
ATOM 2472 N N . GLU A 1 314 ? -16.141 56.594 9.492 1 96.31 314 GLU A N 1
ATOM 2473 C CA . GLU A 1 314 ? -15.797 55.906 8.25 1 96.31 314 GLU A CA 1
ATOM 2474 C C . GLU A 1 314 ? -14.672 54.906 8.461 1 96.31 314 GLU A C 1
ATOM 2476 O O . GLU A 1 314 ? -13.727 54.844 7.668 1 96.31 314 GLU A O 1
ATOM 2481 N N . GLN A 1 315 ? -14.688 54.281 9.57 1 97.06 315 GLN A N 1
ATOM 2482 C CA . GLN A 1 315 ? -13.711 53.219 9.852 1 97.06 315 GLN A CA 1
ATOM 2483 C C . GLN A 1 315 ? -14.109 51.906 9.195 1 97.06 315 GLN A C 1
ATOM 2485 O O . GLN A 1 315 ? -15.281 51.531 9.227 1 97.06 315 GLN A O 1
ATOM 2490 N N . ASP A 1 316 ? -13.164 51.312 8.562 1 97.69 316 ASP A N 1
ATOM 2491 C CA . ASP A 1 316 ? -13.398 50.031 7.875 1 97.69 316 ASP A CA 1
ATOM 2492 C C . ASP A 1 316 ? -13.172 48.844 8.812 1 97.69 316 ASP A C 1
ATOM 2494 O O . ASP A 1 316 ? -12.148 48.156 8.727 1 97.69 316 ASP A O 1
ATOM 2498 N N . LEU A 1 317 ? -14.086 48.594 9.688 1 97.94 317 LEU A N 1
ATOM 2499 C CA . LEU A 1 317 ? -14.078 47.469 10.617 1 97.94 317 LEU A CA 1
ATOM 2500 C C . LEU A 1 317 ? -14.492 46.188 9.922 1 97.94 317 LEU A C 1
ATOM 2502 O O . LEU A 1 317 ? -15.508 46.156 9.227 1 97.94 317 LEU A O 1
ATOM 2506 N N . HIS A 1 318 ? -13.688 45.125 10.109 1 98.12 318 HIS A N 1
ATOM 2507 C CA . HIS A 1 318 ? -13.969 43.875 9.469 1 98.12 318 HIS A CA 1
ATOM 2508 C C . HIS A 1 318 ? -14.664 42.906 10.43 1 98.12 318 HIS A C 1
ATOM 2510 O O . HIS A 1 318 ? -15.461 42.062 10.008 1 98.12 318 HIS A O 1
ATOM 2516 N N . SER A 1 319 ? -14.305 42.938 11.711 1 98.31 319 SER A N 1
ATOM 2517 C CA . SER A 1 319 ? -14.992 42.125 12.719 1 98.31 319 SER A CA 1
ATOM 2518 C C . SER A 1 319 ? -14.805 42.719 14.117 1 98.31 319 SER A C 1
ATOM 2520 O O . SER A 1 319 ? -13.867 43.5 14.352 1 98.31 319 SER A O 1
ATOM 2522 N N . LEU A 1 320 ? -15.695 42.438 15 1 98.5 320 LEU A N 1
ATOM 2523 C CA . LEU A 1 320 ? -15.664 42.781 16.422 1 98.5 320 LEU A CA 1
ATOM 2524 C C . LEU A 1 320 ? -16.141 41.594 17.266 1 98.5 320 LEU A C 1
ATOM 2526 O O . LEU A 1 320 ? -17.188 41 16.984 1 98.5 320 LEU A O 1
ATOM 2530 N N . MET A 1 321 ? -15.359 41.25 18.203 1 98.5 321 MET A N 1
ATOM 2531 C CA . MET A 1 321 ? -15.75 40.25 19.203 1 98.5 321 MET A CA 1
ATOM 2532 C C . MET A 1 321 ? -15.438 40.75 20.609 1 98.5 321 MET A C 1
ATOM 2534 O O . MET A 1 321 ? -14.344 41.25 20.859 1 98.5 321 MET A O 1
ATOM 2538 N N . ILE A 1 322 ? -16.391 40.625 21.5 1 98.75 322 ILE A N 1
ATOM 2539 C CA . ILE A 1 322 ? -16.234 41.062 22.875 1 98.75 322 ILE A CA 1
ATOM 2540 C C . ILE A 1 322 ? -16.484 39.906 23.828 1 98.75 322 ILE A C 1
ATOM 2542 O O . ILE A 1 322 ? -17.516 39.219 23.734 1 98.75 322 ILE A O 1
ATOM 2546 N N . LEU A 1 323 ? -15.562 39.688 24.656 1 98.62 323 LEU A N 1
ATOM 2547 C CA . LEU A 1 323 ? -15.695 38.688 25.703 1 98.62 323 LEU A CA 1
ATOM 2548 C C . LEU A 1 323 ? -15.797 39.344 27.078 1 98.62 323 LEU A C 1
ATOM 2550 O O . LEU A 1 323 ? -15.102 40.312 27.359 1 98.62 323 LEU A O 1
ATOM 2554 N N . ARG A 1 324 ? -16.547 38.812 27.922 1 98.25 324 ARG A N 1
ATOM 2555 C CA . ARG A 1 324 ? -16.672 39.156 29.328 1 98.25 324 ARG A CA 1
ATOM 2556 C C . ARG A 1 324 ? -16.844 37.938 30.203 1 98.25 324 ARG A C 1
ATOM 2558 O O . ARG A 1 324 ? -17.688 37.062 29.906 1 98.25 324 ARG A O 1
ATOM 2565 N N . ASN A 1 325 ? -16 37.781 31.219 1 97.25 325 ASN A N 1
ATOM 2566 C CA . ASN A 1 325 ? -16.031 36.625 32.125 1 97.25 325 ASN A CA 1
ATOM 2567 C C . ASN A 1 325 ? -15.922 35.312 31.344 1 97.25 325 ASN A C 1
ATOM 2569 O O . ASN A 1 325 ? -16.641 34.375 31.641 1 97.25 325 ASN A O 1
ATOM 2573 N N . GLY A 1 326 ? -15.18 35.406 30.297 1 96.94 326 GLY A N 1
ATOM 2574 C CA . GLY A 1 326 ? -14.859 34.188 29.547 1 96.94 326 GLY A CA 1
ATOM 2575 C C . GLY A 1 326 ? -15.914 33.812 28.531 1 96.94 326 GLY A C 1
ATOM 2576 O O . GLY A 1 326 ? -15.805 32.781 27.859 1 96.94 326 GLY A O 1
ATOM 2577 N N . LYS A 1 327 ? -16.906 34.656 28.328 1 98.06 327 LYS A N 1
ATOM 2578 C CA . LYS A 1 327 ? -17.984 34.375 27.391 1 98.06 327 LYS A CA 1
ATOM 2579 C C . LYS A 1 327 ? -18.078 35.438 26.312 1 98.06 327 LYS A C 1
ATOM 2581 O O . LYS A 1 327 ? -17.859 36.625 26.578 1 98.06 327 LYS A O 1
ATOM 2586 N N . VAL A 1 328 ? -18.391 35.031 25.125 1 98.19 328 VAL A N 1
ATOM 2587 C CA . VAL A 1 328 ? -18.609 35.969 24.047 1 98.19 328 VAL A CA 1
ATOM 2588 C C . VAL A 1 328 ? -19.953 36.656 24.234 1 98.19 328 VAL A C 1
ATOM 2590 O O . VAL A 1 328 ? -21 36 24.297 1 98.19 328 VAL A O 1
ATOM 2593 N N . VAL A 1 329 ? -19.984 37.969 24.281 1 97.62 329 VAL A N 1
ATOM 2594 C CA . VAL A 1 329 ? -21.219 38.688 24.516 1 97.62 329 VAL A CA 1
ATOM 2595 C C . VAL A 1 329 ? -21.641 39.406 23.234 1 97.62 329 VAL A C 1
ATOM 2597 O O . VAL A 1 329 ? -22.797 39.844 23.109 1 97.62 329 VAL A O 1
ATOM 2600 N N . PHE A 1 330 ? -20.688 39.5 22.359 1 97.25 330 PHE A N 1
ATOM 2601 C CA . PHE A 1 330 ? -21 40.094 21.062 1 97.25 330 PHE A CA 1
ATOM 2602 C C . PHE A 1 330 ? -20 39.625 20 1 97.25 330 PHE A C 1
ATOM 2604 O O . PHE A 1 330 ? -18.812 39.469 20.281 1 97.25 330 PHE A O 1
ATOM 2611 N N . GLU A 1 331 ? -20.422 39.406 18.828 1 97.25 331 GLU A N 1
ATOM 2612 C CA . GLU A 1 331 ? -19.594 39.094 17.672 1 97.25 331 GLU A CA 1
ATOM 2613 C C . GLU A 1 331 ? -20.297 39.5 16.375 1 97.25 331 GLU A C 1
ATOM 2615 O O . GLU A 1 331 ? -21.516 39.344 16.25 1 97.25 331 GLU A O 1
ATOM 2620 N N . GLU A 1 332 ? -19.562 40.094 15.523 1 96.62 332 GLU A N 1
ATOM 2621 C CA . GLU A 1 332 ? -20.078 40.469 14.211 1 96.62 332 GLU A CA 1
ATOM 2622 C C . GLU A 1 332 ? -18.953 40.594 13.188 1 96.62 332 GLU A C 1
ATOM 2624 O O . GLU A 1 332 ? -17.844 40.969 13.531 1 96.62 332 GLU A O 1
ATOM 2629 N N . TRP A 1 333 ? -19.203 40.188 11.992 1 96.06 333 TRP A N 1
ATOM 2630 C CA . TRP A 1 333 ? -18.312 40.344 10.852 1 96.06 333 TRP A CA 1
ATOM 2631 C C . TRP A 1 333 ? -18.938 41.219 9.781 1 96.06 333 TRP A C 1
ATOM 2633 O O . TRP A 1 333 ? -20.141 41.156 9.539 1 96.06 333 TRP A O 1
ATOM 2643 N N . PHE A 1 334 ? -18.156 42.031 9.203 1 95.81 334 PHE A N 1
ATOM 2644 C CA . PHE A 1 334 ? -18.656 43.031 8.289 1 95.81 334 PHE A CA 1
ATOM 2645 C C . PHE A 1 334 ? -18.125 42.812 6.883 1 95.81 334 PHE A C 1
ATOM 2647 O O . PHE A 1 334 ? -17.047 42.219 6.711 1 95.81 334 PHE A O 1
ATOM 2654 N N . GLY A 1 335 ? -18.875 43.25 5.91 1 92.38 335 GLY A N 1
ATOM 2655 C CA . GLY A 1 335 ? -18.453 43.094 4.523 1 92.38 335 GLY A CA 1
ATOM 2656 C C . GLY A 1 335 ? -18.391 41.625 4.09 1 92.38 335 GLY A C 1
ATOM 2657 O O . GLY A 1 335 ? -19.344 40.875 4.297 1 92.38 335 GLY A O 1
ATOM 2658 N N . GLU A 1 336 ? -17.234 41.312 3.479 1 91.12 336 GLU A N 1
ATOM 2659 C CA . GLU A 1 336 ? -17.062 39.969 2.951 1 91.12 336 GLU A CA 1
ATOM 2660 C C . GLU A 1 336 ? -16.422 39.062 3.99 1 91.12 336 GLU A C 1
ATOM 2662 O O . GLU A 1 336 ? -16.141 37.906 3.699 1 91.12 336 GLU A O 1
ATOM 2667 N N . ASN A 1 337 ? -16.219 39.562 5.184 1 94.38 337 ASN A N 1
ATOM 2668 C CA . ASN A 1 337 ? -15.602 38.781 6.246 1 94.38 337 ASN A CA 1
ATOM 2669 C C . ASN A 1 337 ? -16.609 37.875 6.941 1 94.38 337 ASN A C 1
ATOM 2671 O O . ASN A 1 337 ? -17.828 38.094 6.863 1 94.38 337 ASN A O 1
ATOM 2675 N N . ALA A 1 338 ? -16.109 36.75 7.523 1 92.75 338 ALA A N 1
ATOM 2676 C CA . ALA A 1 338 ? -16.969 35.781 8.18 1 92.75 338 ALA A CA 1
ATOM 2677 C C . ALA A 1 338 ? -16.219 35.031 9.258 1 92.75 338 ALA A C 1
ATOM 2679 O O . ALA A 1 338 ? -14.984 35.031 9.305 1 92.75 338 ALA A O 1
ATOM 2680 N N . ALA A 1 339 ? -16.969 34.375 10.062 1 92.81 339 ALA A N 1
ATOM 2681 C CA . ALA A 1 339 ? -16.422 33.688 11.227 1 92.81 339 ALA A CA 1
ATOM 2682 C C . ALA A 1 339 ? -15.477 32.562 10.797 1 92.81 339 ALA A C 1
ATOM 2684 O O . ALA A 1 339 ? -14.5 32.281 11.484 1 92.81 339 ALA A O 1
ATOM 2685 N N . ASN A 1 340 ? -15.727 31.984 9.672 1 90.56 340 ASN A N 1
ATOM 2686 C CA . ASN A 1 340 ? -14.953 30.812 9.25 1 90.56 340 ASN A CA 1
ATOM 2687 C C . ASN A 1 340 ? -13.781 31.219 8.359 1 90.56 340 ASN A C 1
ATOM 2689 O O . ASN A 1 340 ? -13.086 30.359 7.82 1 90.56 340 ASN A O 1
ATOM 2693 N N . LYS A 1 341 ? -13.547 32.469 8.227 1 92.31 341 LYS A N 1
ATOM 2694 C CA . LYS A 1 341 ? -12.453 32.938 7.387 1 92.31 341 LYS A CA 1
ATOM 2695 C C . LYS A 1 341 ? -11.289 33.438 8.242 1 92.31 341 LYS A C 1
ATOM 2697 O O . LYS A 1 341 ? -11.492 34.062 9.281 1 92.31 341 LYS A O 1
ATOM 2702 N N . THR A 1 342 ? -10.125 33.156 7.785 1 93.69 342 THR A N 1
ATOM 2703 C CA . THR A 1 342 ? -8.938 33.688 8.453 1 93.69 342 THR A CA 1
ATOM 2704 C C . THR A 1 342 ? -8.656 35.125 7.988 1 93.69 342 THR A C 1
ATOM 2706 O O . THR A 1 342 ? -9.188 35.562 6.969 1 93.69 342 THR A O 1
ATOM 2709 N N . HIS A 1 343 ? -7.879 35.781 8.797 1 94.56 343 HIS A N 1
ATOM 2710 C CA . HIS A 1 343 ? -7.457 37.125 8.523 1 94.56 343 HIS A CA 1
ATOM 2711 C C . HIS A 1 343 ? -5.965 37.312 8.781 1 94.56 343 HIS A C 1
ATOM 2713 O O . HIS A 1 343 ? -5.418 36.719 9.711 1 94.56 343 HIS A O 1
ATOM 2719 N N . THR A 1 344 ? -5.367 38.094 7.918 1 94.56 344 THR A N 1
ATOM 2720 C CA . THR A 1 344 ? -3.971 38.438 8.164 1 94.56 344 THR A CA 1
ATOM 2721 C C . THR A 1 344 ? -3.834 39.25 9.438 1 94.56 344 THR A C 1
ATOM 2723 O O . THR A 1 344 ? -4.523 40.25 9.609 1 94.56 344 THR A O 1
ATOM 2726 N N . MET A 1 345 ? -2.893 38.938 10.242 1 95.12 345 MET A N 1
ATOM 2727 C CA . MET A 1 345 ? -2.863 39.5 11.578 1 95.12 345 MET A CA 1
ATOM 2728 C C . MET A 1 345 ? -1.713 40.5 11.719 1 95.12 345 MET A C 1
ATOM 2730 O O . MET A 1 345 ? -1.637 41.25 12.703 1 95.12 345 MET A O 1
ATOM 2734 N N . TYR A 1 346 ? -0.865 40.562 10.758 1 97.25 346 TYR A N 1
ATOM 2735 C CA . TYR A 1 346 ? 0.314 41.406 10.812 1 97.25 346 TYR A CA 1
ATOM 2736 C C . TYR A 1 346 ? 1.052 41.25 12.133 1 97.25 346 TYR A C 1
ATOM 2738 O O . TYR A 1 346 ? 1.414 40.125 12.508 1 97.25 346 TYR A O 1
ATOM 2746 N N . SER A 1 347 ? 1.18 42.25 12.875 1 97.75 347 SER A N 1
ATOM 2747 C CA . SER A 1 347 ? 2.074 42.219 14.023 1 97.75 347 SER A CA 1
ATOM 2748 C C . SER A 1 347 ? 1.429 41.5 15.203 1 97.75 347 SER A C 1
ATOM 2750 O O . SER A 1 347 ? 2.105 41.156 16.172 1 97.75 347 SER A O 1
ATOM 2752 N N . VAL A 1 348 ? 0.184 41.188 15.203 1 98.31 348 VAL A N 1
ATOM 2753 C CA . VAL A 1 348 ? -0.37 40.312 16.219 1 98.31 348 VAL A CA 1
ATOM 2754 C C . VAL A 1 348 ? 0.414 39 16.234 1 98.31 348 VAL A C 1
ATOM 2756 O O . VAL A 1 348 ? 0.531 38.344 17.281 1 98.31 348 VAL A O 1
ATOM 2759 N N . SER A 1 349 ? 1.009 38.656 15.094 1 98.44 349 SER A N 1
ATOM 2760 C CA . SER A 1 349 ? 1.872 37.5 14.961 1 98.44 349 SER A CA 1
ATOM 2761 C C . SER A 1 349 ? 2.963 37.5 16.031 1 98.44 349 SER A C 1
ATOM 2763 O O . SER A 1 349 ? 3.344 36.438 16.531 1 98.44 349 SER A O 1
ATOM 2765 N N . LYS A 1 350 ? 3.418 38.656 16.391 1 98.56 350 LYS A N 1
ATOM 2766 C CA . LYS A 1 350 ? 4.516 38.812 17.344 1 98.56 350 LYS A CA 1
ATOM 2767 C C . LYS A 1 350 ? 4.137 38.219 18.719 1 98.56 350 LYS A C 1
ATOM 2769 O O . LYS A 1 350 ? 4.969 37.625 19.391 1 98.56 350 LYS A O 1
ATOM 2774 N N . THR A 1 351 ? 2.912 38.406 19.078 1 98.75 351 THR A N 1
ATOM 2775 C CA . THR A 1 351 ? 2.463 37.906 20.359 1 98.75 351 THR A CA 1
ATOM 2776 C C . THR A 1 351 ? 2.396 36.406 20.375 1 98.75 351 THR A C 1
ATOM 2778 O O . THR A 1 351 ? 2.73 35.75 21.375 1 98.75 351 THR A O 1
ATOM 2781 N N . PHE A 1 352 ? 1.965 35.781 19.297 1 98.69 352 PHE A N 1
ATOM 2782 C CA . PHE A 1 352 ? 1.996 34.312 19.172 1 98.69 352 PHE A CA 1
ATOM 2783 C C . PHE A 1 352 ? 3.426 33.812 19.25 1 98.69 352 PHE A C 1
ATOM 2785 O O . PHE A 1 352 ? 3.686 32.781 19.875 1 98.69 352 PHE A O 1
ATOM 2792 N N . THR A 1 353 ? 4.328 34.531 18.594 1 98.81 353 THR A N 1
ATOM 2793 C CA . THR A 1 353 ? 5.734 34.125 18.609 1 98.81 353 THR A CA 1
ATOM 2794 C C . THR A 1 353 ? 6.301 34.219 20.031 1 98.81 353 THR A C 1
ATOM 2796 O O . THR A 1 353 ? 7 33.312 20.484 1 98.81 353 THR A O 1
ATOM 2799 N N . ALA A 1 354 ? 5.988 35.344 20.719 1 98.75 354 ALA A N 1
ATOM 2800 C CA . ALA A 1 354 ? 6.441 35.5 22.094 1 98.75 354 ALA A CA 1
ATOM 2801 C C . ALA A 1 354 ? 5.879 34.375 22.984 1 98.75 354 ALA A C 1
ATOM 2803 O O . ALA A 1 354 ? 6.559 33.906 23.891 1 98.75 354 ALA A O 1
ATOM 2804 N N . THR A 1 355 ? 4.641 34.031 22.734 1 98.81 355 THR A N 1
ATOM 2805 C CA . THR A 1 355 ? 4.031 32.938 23.453 1 98.81 355 THR A CA 1
ATOM 2806 C C . THR A 1 355 ? 4.797 31.625 23.219 1 98.81 355 THR A C 1
ATOM 2808 O O . THR A 1 355 ? 5.043 30.859 24.156 1 98.81 355 THR A O 1
ATOM 2811 N N . ALA A 1 356 ? 5.168 31.391 22 1 98.88 356 ALA A N 1
ATOM 2812 C CA . ALA A 1 356 ? 5.977 30.219 21.672 1 98.88 356 ALA A CA 1
ATOM 2813 C C . ALA A 1 356 ? 7.297 30.234 22.453 1 98.88 356 ALA A C 1
ATOM 2815 O O . ALA A 1 356 ? 7.734 29.188 22.953 1 98.88 356 ALA A O 1
ATOM 2816 N N . ILE A 1 357 ? 7.922 31.406 22.547 1 98.88 357 ILE A N 1
ATOM 2817 C CA . ILE A 1 357 ? 9.164 31.547 23.297 1 98.88 357 ILE A CA 1
ATOM 2818 C C . ILE A 1 357 ? 8.906 31.234 24.781 1 98.88 357 ILE A C 1
ATOM 2820 O O . ILE A 1 357 ? 9.742 30.625 25.438 1 98.88 357 ILE A O 1
ATOM 2824 N N . GLY A 1 358 ? 7.785 31.688 25.266 1 98.88 358 GLY A N 1
ATOM 2825 C CA . GLY A 1 358 ? 7.414 31.344 26.641 1 98.88 358 GLY A CA 1
ATOM 2826 C C . GLY A 1 358 ? 7.379 29.859 26.891 1 98.88 358 GLY A C 1
ATOM 2827 O O . GLY A 1 358 ? 7.895 29.375 27.906 1 98.88 358 GLY A O 1
ATOM 2828 N N . PHE A 1 359 ? 6.762 29.109 25.984 1 98.81 359 PHE A N 1
ATOM 2829 C CA . PHE A 1 359 ? 6.734 27.656 26.094 1 98.81 359 PHE A CA 1
ATOM 2830 C C . PHE A 1 359 ? 8.148 27.078 26.047 1 98.81 359 PHE A C 1
ATOM 2832 O O . PHE A 1 359 ? 8.469 26.141 26.766 1 98.81 359 PHE A O 1
ATOM 2839 N N . ALA A 1 360 ? 9 27.609 25.141 1 98.75 360 ALA A N 1
ATOM 2840 C CA . ALA A 1 360 ? 10.375 27.141 25.031 1 98.75 360 ALA A CA 1
ATOM 2841 C C . ALA A 1 360 ? 11.148 27.359 26.328 1 98.75 360 ALA A C 1
ATOM 2843 O O . ALA A 1 360 ? 11.938 26.516 26.734 1 98.75 360 ALA A O 1
ATOM 2844 N N . VAL A 1 361 ? 10.922 28.5 26.969 1 98.62 361 VAL A N 1
ATOM 2845 C CA . VAL A 1 361 ? 11.555 28.812 28.25 1 98.62 361 VAL A CA 1
ATOM 2846 C C . VAL A 1 361 ? 11.078 27.828 29.312 1 98.62 361 VAL A C 1
ATOM 2848 O O . VAL A 1 361 ? 11.883 27.281 30.062 1 98.62 361 VAL A O 1
ATOM 2851 N N . GLN A 1 362 ? 9.797 27.672 29.312 1 98.25 362 GLN A N 1
ATOM 2852 C CA . GLN A 1 362 ? 9.195 26.766 30.281 1 98.25 362 GLN A CA 1
ATOM 2853 C C . GLN A 1 362 ? 9.75 25.344 30.125 1 98.25 362 GLN A C 1
ATOM 2855 O O . GLN A 1 362 ? 9.906 24.641 31.125 1 98.25 362 GLN A O 1
ATOM 2860 N N . GLU A 1 363 ? 10.094 24.922 28.969 1 98.06 363 GLU A N 1
ATOM 2861 C CA . GLU A 1 363 ? 10.578 23.578 28.703 1 98.06 363 GLU A CA 1
ATOM 2862 C C . GLU A 1 363 ? 12.102 23.516 28.703 1 98.06 363 GLU A C 1
ATOM 2864 O O . GLU A 1 363 ? 12.695 22.516 28.312 1 98.06 363 GLU A O 1
ATOM 2869 N N . ASP A 1 364 ? 12.742 24.578 29.062 1 98.19 364 ASP A N 1
ATOM 2870 C CA . ASP A 1 364 ? 14.188 24.719 29.234 1 98.19 364 ASP A CA 1
ATOM 2871 C C . ASP A 1 364 ? 14.922 24.531 27.906 1 98.19 364 ASP A C 1
ATOM 2873 O O . ASP A 1 364 ? 16.016 23.953 27.875 1 98.19 364 ASP A O 1
ATOM 2877 N N . LEU A 1 365 ? 14.273 24.859 26.812 1 98.31 365 LEU A N 1
ATOM 2878 C CA . LEU A 1 365 ? 14.922 24.812 25.516 1 98.31 365 LEU A CA 1
ATOM 2879 C C . LEU A 1 365 ? 15.828 26.031 25.312 1 98.31 365 LEU A C 1
ATOM 2881 O O . LEU A 1 365 ? 16.781 25.984 24.531 1 98.31 365 LEU A O 1
ATOM 2885 N N . LEU A 1 366 ? 15.477 27.156 25.984 1 98.44 366 LEU A N 1
ATOM 2886 C CA . LEU A 1 366 ? 16.266 28.391 25.984 1 98.44 366 LEU A CA 1
ATOM 2887 C C . LEU A 1 366 ? 15.93 29.234 27.203 1 98.44 366 LEU A C 1
ATOM 2889 O O . LEU A 1 366 ? 15 28.938 27.953 1 98.44 366 LEU A O 1
ATOM 2893 N N . LYS A 1 367 ? 16.75 30.234 27.438 1 98.5 367 LYS A N 1
ATOM 2894 C CA . LYS A 1 367 ? 16.531 31.25 28.469 1 98.5 367 LYS A CA 1
ATOM 2895 C C . LYS A 1 367 ? 16.469 32.656 27.844 1 98.5 367 LYS A C 1
ATOM 2897 O O . LYS A 1 367 ? 17.109 32.906 26.828 1 98.5 367 LYS A O 1
ATOM 2902 N N . VAL A 1 368 ? 15.719 33.562 28.5 1 98.38 368 VAL A N 1
ATOM 2903 C CA . VAL A 1 368 ? 15.586 34.906 27.953 1 98.38 368 VAL A CA 1
ATOM 2904 C C . VAL A 1 368 ? 16.922 35.625 28.031 1 98.38 368 VAL A C 1
ATOM 2906 O O . VAL A 1 368 ? 17.141 36.625 27.344 1 98.38 368 VAL A O 1
ATOM 2909 N N . THR A 1 369 ? 17.891 35.062 28.797 1 98.5 369 THR A N 1
ATOM 2910 C CA . THR A 1 369 ? 19.188 35.688 29 1 98.5 369 THR A CA 1
ATOM 2911 C C . THR A 1 369 ? 20.234 35.062 28.062 1 98.5 369 THR A C 1
ATOM 2913 O O . THR A 1 369 ? 21.391 35.5 28.047 1 98.5 369 THR A O 1
ATOM 2916 N N . ASP A 1 370 ? 19.844 34.125 27.328 1 98.69 370 ASP A N 1
ATOM 2917 C CA . ASP A 1 370 ? 20.781 33.531 26.391 1 98.69 370 ASP A CA 1
ATOM 2918 C C . ASP A 1 370 ? 21.25 34.531 25.344 1 98.69 370 ASP A C 1
ATOM 2920 O O . ASP A 1 370 ? 20.453 35.375 24.891 1 98.69 370 ASP A O 1
ATOM 2924 N N . LYS A 1 371 ? 22.547 34.438 24.969 1 98.69 371 LYS A N 1
ATOM 2925 C CA . LYS A 1 371 ? 23.094 35.312 23.953 1 98.69 371 LYS A CA 1
ATOM 2926 C C . LYS A 1 371 ? 22.625 34.906 22.562 1 98.69 371 LYS A C 1
ATOM 2928 O O . LYS A 1 371 ? 22.719 33.719 22.188 1 98.69 371 LYS A O 1
ATOM 2933 N N . VAL A 1 372 ? 22.188 35.844 21.781 1 98.56 372 VAL A N 1
ATOM 2934 C CA . VAL A 1 372 ? 21.609 35.594 20.453 1 98.56 372 VAL A CA 1
ATOM 2935 C C . VAL A 1 372 ? 22.672 34.938 19.547 1 98.56 372 VAL A C 1
ATOM 2937 O O . VAL A 1 372 ? 22.359 34.031 18.797 1 98.56 372 VAL A O 1
ATOM 2940 N N . ILE A 1 373 ? 23.891 35.344 19.609 1 97.38 373 ILE A N 1
ATOM 2941 C CA . ILE A 1 373 ? 24.953 34.938 18.703 1 97.38 373 ILE A CA 1
ATOM 2942 C C . ILE A 1 373 ? 25.234 33.438 18.891 1 97.38 373 ILE A C 1
ATOM 2944 O O . ILE A 1 373 ? 25.766 32.781 17.984 1 97.38 373 ILE A O 1
ATOM 2948 N N . SER A 1 374 ? 24.922 32.875 19.984 1 98 374 SER A N 1
ATOM 2949 C CA . SER A 1 374 ? 25.25 31.484 20.297 1 98 374 SER A CA 1
ATOM 2950 C C . SER A 1 374 ? 24.422 30.516 19.453 1 98 374 SER A C 1
ATOM 2952 O O . SER A 1 374 ? 24.797 29.359 19.281 1 98 374 SER A O 1
ATOM 2954 N N . PHE A 1 375 ? 23.391 31.016 18.938 1 98.12 375 PHE A N 1
ATOM 2955 C CA . PHE A 1 375 ? 22.484 30.141 18.203 1 98.12 375 PHE A CA 1
ATOM 2956 C C . PHE A 1 375 ? 22.875 30.047 16.734 1 98.12 375 PHE A C 1
ATOM 2958 O O . PHE A 1 375 ? 22.438 29.156 16.016 1 98.12 375 PHE A O 1
ATOM 2965 N N . PHE A 1 376 ? 23.703 30.969 16.25 1 97.62 376 PHE A N 1
ATOM 2966 C CA . PHE A 1 376 ? 24.062 31 14.844 1 97.62 376 PHE A CA 1
ATOM 2967 C C . PHE A 1 376 ? 25.547 31.281 14.672 1 97.62 376 PHE A C 1
ATOM 2969 O O . PHE A 1 376 ? 25.922 32.25 13.977 1 97.62 376 PHE A O 1
ATOM 2976 N N . PRO A 1 377 ? 26.406 30.422 15.133 1 96.5 377 PRO A N 1
ATOM 2977 C CA . PRO A 1 377 ? 27.844 30.688 15.047 1 96.5 377 PRO A CA 1
ATOM 2978 C C . PRO A 1 377 ? 28.344 30.766 13.602 1 96.5 377 PRO A C 1
ATOM 2980 O O . PRO A 1 377 ? 29.312 31.484 13.312 1 96.5 377 PRO A O 1
ATOM 2983 N N . GLU A 1 378 ? 27.734 30.078 12.75 1 95.88 378 GLU A N 1
ATOM 2984 C CA . GLU A 1 378 ? 28.172 29.984 11.359 1 95.88 378 GLU A CA 1
ATOM 2985 C C . GLU A 1 378 ? 27.719 31.203 10.547 1 95.88 378 GLU A C 1
ATOM 2987 O O . GLU A 1 378 ? 28.141 31.391 9.414 1 95.88 378 GLU A O 1
ATOM 2992 N N . LYS A 1 379 ? 26.891 32.094 11.148 1 96.88 379 LYS A N 1
ATOM 2993 C CA . LYS A 1 379 ? 26.312 33.188 10.398 1 96.88 379 LYS A CA 1
ATOM 2994 C C . LYS A 1 379 ? 26.781 34.531 10.945 1 96.88 379 LYS A C 1
ATOM 2996 O O . LYS A 1 379 ? 26.266 35.594 10.562 1 96.88 379 LYS A O 1
ATOM 3001 N N . LEU A 1 380 ? 27.734 34.562 11.789 1 96.81 380 LEU A N 1
ATOM 3002 C CA . LEU A 1 380 ? 28.219 35.781 12.445 1 96.81 380 LEU A CA 1
ATOM 3003 C C . LEU A 1 380 ? 29.031 36.625 11.477 1 96.81 380 LEU A C 1
ATOM 3005 O O . LEU A 1 380 ? 29.688 36.125 10.57 1 96.81 380 LEU A O 1
ATOM 3009 N N . PRO A 1 381 ? 28.922 37.938 11.664 1 96.12 381 PRO A N 1
ATOM 3010 C CA . PRO A 1 381 ? 29.781 38.812 10.859 1 96.12 381 PRO A CA 1
ATOM 3011 C C . PRO A 1 381 ? 31.25 38.688 11.227 1 96.12 381 PRO A C 1
ATOM 3013 O O . PRO A 1 381 ? 31.594 38.156 12.281 1 96.12 381 PRO A O 1
ATOM 3016 N N . ASN A 1 382 ? 32.062 39.25 10.344 1 94.12 382 ASN A N 1
ATOM 3017 C CA . ASN A 1 382 ? 33.5 39.188 10.547 1 94.12 382 ASN A CA 1
ATOM 3018 C C . ASN A 1 382 ? 33.938 39.844 11.852 1 94.12 382 ASN A C 1
ATOM 3020 O O . ASN A 1 382 ? 34.812 39.344 12.555 1 94.12 382 ASN A O 1
ATOM 3024 N N . GLU A 1 383 ? 33.375 40.938 12.102 1 94 383 GLU A N 1
ATOM 3025 C CA . GLU A 1 383 ? 33.625 41.656 13.344 1 94 383 GLU A CA 1
ATOM 3026 C C . GLU A 1 383 ? 32.406 41.625 14.273 1 94 383 GLU A C 1
ATOM 3028 O O . GLU A 1 383 ? 31.328 42.062 13.898 1 94 383 GLU A O 1
ATOM 3033 N N . ILE A 1 384 ? 32.688 41.156 15.438 1 96.44 384 ILE A N 1
ATOM 3034 C CA . ILE A 1 384 ? 31.625 41.062 16.438 1 96.44 384 ILE A CA 1
ATOM 3035 C C . ILE A 1 384 ? 31.75 42.219 17.422 1 96.44 384 ILE A C 1
ATOM 3037 O O . ILE A 1 384 ? 32.688 42.25 18.234 1 96.44 384 ILE A O 1
ATOM 3041 N N . SER A 1 385 ? 30.828 43.125 17.406 1 96.88 385 SER A N 1
ATOM 3042 C CA . SER A 1 385 ? 30.859 44.281 18.312 1 96.88 385 SER A CA 1
ATOM 3043 C C . SER A 1 385 ? 30.5 43.875 19.734 1 96.88 385 SER A C 1
ATOM 3045 O O . SER A 1 385 ? 29.891 42.812 19.953 1 96.88 385 SER A O 1
ATOM 3047 N N . ASP A 1 386 ? 30.844 44.688 20.688 1 97.12 386 ASP A N 1
ATOM 3048 C CA . ASP A 1 386 ? 30.484 44.438 22.078 1 97.12 386 ASP A CA 1
ATOM 3049 C C . ASP A 1 386 ? 28.969 44.375 22.25 1 97.12 386 ASP A C 1
ATOM 3051 O O . ASP A 1 386 ? 28.453 43.594 23.047 1 97.12 386 ASP A O 1
ATOM 3055 N N . HIS A 1 387 ? 28.328 45.188 21.531 1 97.94 387 HIS A N 1
ATOM 3056 C CA . HIS A 1 387 ? 26.875 45.219 21.625 1 97.94 387 HIS A CA 1
ATOM 3057 C C . HIS A 1 387 ? 26.266 43.938 21.094 1 97.94 387 HIS A C 1
ATOM 3059 O O . HIS A 1 387 ? 25.344 43.375 21.688 1 97.94 387 HIS A O 1
ATOM 3065 N N . LEU A 1 388 ? 26.781 43.5 19.938 1 97.94 388 LEU A N 1
ATOM 3066 C CA . LEU A 1 388 ? 26.281 42.25 19.391 1 97.94 388 LEU A CA 1
ATOM 3067 C C . LEU A 1 388 ? 26.547 41.094 20.344 1 97.94 388 LEU A C 1
ATOM 3069 O O . LEU A 1 388 ? 25.703 40.188 20.5 1 97.94 388 LEU A O 1
ATOM 3073 N N . GLN A 1 389 ? 27.656 41.062 20.984 1 97.62 389 GLN A N 1
ATOM 3074 C CA . GLN A 1 389 ? 28.031 40.031 21.953 1 97.62 389 GLN A CA 1
ATOM 3075 C C . GLN A 1 389 ? 27.078 40.031 23.141 1 97.62 389 GLN A C 1
ATOM 3077 O O . GLN A 1 389 ? 26.812 39 23.734 1 97.62 389 GLN A O 1
ATOM 3082 N N . ALA A 1 390 ? 26.578 41.188 23.438 1 98.06 390 ALA A N 1
ATOM 3083 C CA . ALA A 1 390 ? 25.766 41.375 24.641 1 98.06 390 ALA A CA 1
ATOM 3084 C C . ALA A 1 390 ? 24.281 41.156 24.344 1 98.06 390 ALA A C 1
ATOM 3086 O O . ALA A 1 390 ? 23.469 41.031 25.25 1 98.06 390 ALA A O 1
ATOM 3087 N N . LEU A 1 391 ? 23.906 41.031 23.156 1 98.38 391 LEU A N 1
ATOM 3088 C CA . LEU A 1 391 ? 22.5 40.938 22.766 1 98.38 391 LEU A CA 1
ATOM 3089 C C . LEU A 1 391 ? 21.891 39.625 23.281 1 98.38 391 LEU A C 1
ATOM 3091 O O . LEU A 1 391 ? 22.422 38.562 23.031 1 98.38 391 LEU A O 1
ATOM 3095 N N . GLU A 1 392 ? 20.797 39.781 24.016 1 98.69 392 GLU A N 1
ATOM 3096 C CA . GLU A 1 392 ? 20.094 38.656 24.594 1 98.69 392 GLU A CA 1
ATOM 3097 C C . GLU A 1 392 ? 18.703 38.5 24 1 98.69 392 GLU A C 1
ATOM 3099 O O . GLU A 1 392 ? 18.203 39.406 23.312 1 98.69 392 GLU A O 1
ATOM 3104 N N . ILE A 1 393 ? 18.094 37.312 24.25 1 98.75 393 ILE A N 1
ATOM 3105 C CA . ILE A 1 393 ? 16.766 37 23.766 1 98.75 393 ILE A CA 1
ATOM 3106 C C . ILE A 1 393 ? 15.758 38.031 24.312 1 98.75 393 ILE A C 1
ATOM 3108 O O . ILE A 1 393 ? 14.859 38.469 23.594 1 98.75 393 ILE A O 1
ATOM 3112 N N . ARG A 1 394 ? 15.852 38.438 25.562 1 98.56 394 ARG A N 1
ATOM 3113 C CA . ARG A 1 394 ? 14.914 39.375 26.172 1 98.56 394 ARG A CA 1
ATOM 3114 C C . ARG A 1 394 ? 14.945 40.719 25.438 1 98.56 394 ARG A C 1
ATOM 3116 O O . ARG A 1 394 ? 13.938 41.406 25.391 1 98.56 394 ARG A O 1
ATOM 3123 N N . HIS A 1 395 ? 16.125 41.062 24.891 1 98.62 395 HIS A N 1
ATOM 3124 C CA . HIS A 1 395 ? 16.234 42.312 24.141 1 98.62 395 HIS A CA 1
ATOM 3125 C C . HIS A 1 395 ? 15.438 42.25 22.844 1 98.62 395 HIS A C 1
ATOM 3127 O O . HIS A 1 395 ? 14.898 43.25 22.391 1 98.62 395 HIS A O 1
ATOM 3133 N N . LEU A 1 396 ? 15.43 41.094 22.203 1 98.69 396 LEU A N 1
ATOM 3134 C CA . LEU A 1 396 ? 14.562 40.875 21.062 1 98.69 396 LEU A CA 1
ATOM 3135 C C . LEU A 1 396 ? 13.094 40.969 21.453 1 98.69 396 LEU A C 1
ATOM 3137 O O . LEU A 1 396 ? 12.297 41.625 20.781 1 98.69 396 LEU A O 1
ATOM 3141 N N . LEU A 1 397 ? 12.711 40.375 22.562 1 98.69 397 LEU A N 1
ATOM 3142 C CA . LEU A 1 397 ? 11.336 40.344 23.062 1 98.69 397 LEU A CA 1
ATOM 3143 C C . LEU A 1 397 ? 10.836 41.75 23.375 1 98.69 397 LEU A C 1
ATOM 3145 O O . LEU A 1 397 ? 9.656 42.031 23.156 1 98.69 397 LEU A O 1
ATOM 3149 N N . THR A 1 398 ? 11.703 42.625 23.828 1 98.06 398 THR A N 1
ATOM 3150 C CA . THR A 1 398 ? 11.297 43.938 24.312 1 98.06 398 THR A CA 1
ATOM 3151 C C . THR A 1 398 ? 11.578 45 23.266 1 98.06 398 THR A C 1
ATOM 3153 O O . THR A 1 398 ? 11.422 46.219 23.531 1 98.06 398 THR A O 1
ATOM 3156 N N . MET A 1 399 ? 12.055 44.656 22.141 1 97.19 399 MET A N 1
ATOM 3157 C CA . MET A 1 399 ? 12.352 45.594 21.047 1 97.19 399 MET A CA 1
ATOM 3158 C C . MET A 1 399 ? 13.461 46.562 21.438 1 97.19 399 MET A C 1
ATOM 3160 O O . MET A 1 399 ? 13.406 47.75 21.094 1 97.19 399 MET A O 1
ATOM 3164 N N . THR A 1 400 ? 14.375 46.062 22.219 1 97.5 400 THR A N 1
ATOM 3165 C CA . THR A 1 400 ? 15.516 46.875 22.641 1 97.5 400 THR A CA 1
ATOM 3166 C C . THR A 1 400 ? 16.828 46.281 22.156 1 97.5 400 THR A C 1
ATOM 3168 O O . THR A 1 400 ? 17.766 46.094 22.922 1 97.5 400 THR A O 1
ATOM 3171 N N . VAL A 1 401 ? 16.906 46.062 20.953 1 97.56 401 VAL A N 1
ATOM 3172 C CA . VAL A 1 401 ? 17.984 45.344 20.312 1 97.56 401 VAL A CA 1
ATOM 3173 C C . VAL A 1 401 ? 19.266 46.188 20.344 1 97.56 401 VAL A C 1
ATOM 3175 O O . VAL A 1 401 ? 20.359 45.656 20.516 1 97.56 401 VAL A O 1
ATOM 3178 N N . GLY A 1 402 ? 19.094 47.438 20.172 1 96.81 402 GLY A N 1
ATOM 3179 C CA . GLY A 1 402 ? 20.234 48.344 20.078 1 96.81 402 GLY A CA 1
ATOM 3180 C C . GLY A 1 402 ? 20.391 48.969 18.703 1 96.81 402 GLY A C 1
ATOM 3181 O O . GLY A 1 402 ? 21.297 49.75 18.484 1 96.81 402 GLY A O 1
ATOM 3182 N N . HIS A 1 403 ? 19.562 48.719 17.797 1 95.12 403 HIS A N 1
ATOM 3183 C CA . HIS A 1 403 ? 19.562 49.375 16.5 1 95.12 403 HIS A CA 1
ATOM 3184 C C . HIS A 1 403 ? 19.109 50.844 16.625 1 95.12 403 HIS A C 1
ATOM 3186 O O . HIS A 1 403 ? 18.234 51.156 17.438 1 95.12 403 HIS A O 1
ATOM 3192 N N . ASP A 1 404 ? 19.625 51.625 15.75 1 93.19 404 ASP A N 1
ATOM 3193 C CA . ASP A 1 404 ? 19.203 53 15.719 1 93.19 404 ASP A CA 1
ATOM 3194 C C . ASP A 1 404 ? 17.922 53.156 14.914 1 93.19 404 ASP A C 1
ATOM 3196 O O . ASP A 1 404 ? 17.172 54.125 15.102 1 93.19 404 ASP A O 1
ATOM 3200 N N . VAL A 1 405 ? 17.75 52.281 14.016 1 91 405 VAL A N 1
ATOM 3201 C CA . VAL A 1 405 ? 16.562 52.281 13.164 1 91 405 VAL A CA 1
ATOM 3202 C C . VAL A 1 405 ? 16.109 50.844 12.938 1 91 405 VAL A C 1
ATOM 3204 O O . VAL A 1 405 ? 16.891 49.875 13.094 1 91 405 VAL A O 1
ATOM 3207 N N . ASP A 1 406 ? 14.875 50.719 12.609 1 92 406 ASP A N 1
ATOM 3208 C CA . ASP A 1 406 ? 14.336 49.406 12.25 1 92 406 ASP A CA 1
ATOM 3209 C C . ASP A 1 406 ? 14.961 48.875 10.953 1 92 406 ASP A C 1
ATOM 3211 O O . ASP A 1 406 ? 14.781 49.5 9.891 1 92 406 ASP A O 1
ATOM 3215 N N . PRO A 1 407 ? 15.578 47.75 11.016 1 92.94 407 PRO A N 1
ATOM 3216 C CA . PRO A 1 407 ? 16.266 47.25 9.82 1 92.94 407 PRO A CA 1
ATOM 3217 C C . PRO A 1 407 ? 15.328 46.5 8.891 1 92.94 407 PRO A C 1
ATOM 3219 O O . PRO A 1 407 ? 15.75 46.062 7.812 1 92.94 407 PRO A O 1
ATOM 3222 N N . THR A 1 408 ? 14.125 46.25 9.188 1 92.81 408 THR A N 1
ATOM 3223 C CA . THR A 1 408 ? 13.211 45.312 8.523 1 92.81 408 THR A CA 1
ATOM 3224 C C . THR A 1 408 ? 13.078 45.656 7.039 1 92.81 408 THR A C 1
ATOM 3226 O O . THR A 1 408 ? 13.234 44.781 6.18 1 92.81 408 THR A O 1
ATOM 3229 N N . GLY A 1 409 ? 12.844 46.875 6.691 1 90.69 409 GLY A N 1
ATOM 3230 C CA . GLY A 1 409 ? 12.656 47.281 5.305 1 90.69 409 GLY A CA 1
ATOM 3231 C C . GLY A 1 409 ? 13.891 47.062 4.449 1 90.69 409 GLY A C 1
ATOM 3232 O O . GLY A 1 409 ? 13.789 46.5 3.346 1 90.69 409 GLY A O 1
ATOM 3233 N N . VAL A 1 410 ? 14.977 47.344 4.953 1 90.69 410 VAL A N 1
ATOM 3234 C CA . VAL A 1 410 ? 16.234 47.281 4.219 1 90.69 410 VAL A CA 1
ATOM 3235 C C . VAL A 1 410 ? 16.609 45.812 3.975 1 90.69 410 VAL A C 1
ATOM 3237 O O . VAL A 1 410 ? 16.969 45.438 2.855 1 90.69 410 VAL A O 1
ATOM 3240 N N . LEU A 1 411 ? 16.5 45.062 4.945 1 90.94 411 LEU A N 1
ATOM 3241 C CA . LEU A 1 411 ? 16.953 43.688 4.855 1 90.94 411 LEU A CA 1
ATOM 3242 C C . LEU A 1 411 ? 16.016 42.844 3.996 1 90.94 411 LEU A C 1
ATOM 3244 O O . LEU A 1 411 ? 16.453 41.969 3.254 1 90.94 411 LEU A O 1
ATOM 3248 N N . ARG A 1 412 ? 14.766 43.094 4.059 1 91.38 412 ARG A N 1
ATOM 3249 C CA . ARG A 1 412 ? 13.781 42.344 3.264 1 91.38 412 ARG A CA 1
ATOM 3250 C C . ARG A 1 412 ? 13.945 42.656 1.778 1 91.38 412 ARG A C 1
ATOM 3252 O O . ARG A 1 412 ? 13.664 41.812 0.929 1 91.38 412 ARG A O 1
ATOM 3259 N N . GLU A 1 413 ? 14.375 43.844 1.438 1 90.44 413 GLU A N 1
ATOM 3260 C CA . GLU A 1 413 ? 14.453 44.281 0.053 1 90.44 413 GLU A CA 1
ATOM 3261 C C . GLU A 1 413 ? 15.773 43.875 -0.586 1 90.44 413 GLU A C 1
ATOM 3263 O O . GLU A 1 413 ? 15.922 43.906 -1.81 1 90.44 413 GLU A O 1
ATOM 3268 N N . THR A 1 414 ? 16.656 43.406 0.247 1 91 414 THR A N 1
ATOM 3269 C CA . THR A 1 414 ? 17.938 42.969 -0.287 1 91 414 THR A CA 1
ATOM 3270 C C . THR A 1 414 ? 17.844 41.562 -0.855 1 91 414 THR A C 1
ATOM 3272 O O . THR A 1 414 ? 17.688 40.594 -0.108 1 91 414 THR A O 1
ATOM 3275 N N . GLU A 1 415 ? 18.031 41.469 -2.143 1 89.81 415 GLU A N 1
ATOM 3276 C CA . GLU A 1 415 ? 17.875 40.188 -2.848 1 89.81 415 GLU A CA 1
ATOM 3277 C C . GLU A 1 415 ? 18.938 39.188 -2.414 1 89.81 415 GLU A C 1
ATOM 3279 O O . GLU A 1 415 ? 20.125 39.531 -2.326 1 89.81 415 GLU A O 1
ATOM 3284 N N . GLY A 1 416 ? 18.516 38 -2.119 1 90.44 416 GLY A N 1
ATOM 3285 C CA . GLY A 1 416 ? 19.422 36.906 -1.865 1 90.44 416 GLY A CA 1
ATOM 3286 C C . GLY A 1 416 ? 20.016 36.906 -0.465 1 90.44 416 GLY A C 1
ATOM 3287 O O . GLY A 1 416 ? 20.734 36 -0.081 1 90.44 416 GLY A O 1
ATOM 3288 N N . LEU A 1 417 ? 19.609 37.906 0.328 1 92.25 417 LEU A N 1
ATOM 3289 C CA . LEU A 1 417 ? 20.172 38.062 1.664 1 92.25 417 LEU A CA 1
ATOM 3290 C C . LEU A 1 417 ? 19.531 37.062 2.637 1 92.25 417 LEU A C 1
ATOM 3292 O O . LEU A 1 417 ? 18.297 36.938 2.652 1 92.25 417 LEU A O 1
ATOM 3296 N N . ASP A 1 418 ? 20.406 36.375 3.33 1 96.75 418 ASP A N 1
ATOM 3297 C CA . ASP A 1 418 ? 19.922 35.625 4.488 1 96.75 418 ASP A CA 1
ATOM 3298 C C . ASP A 1 418 ? 19.516 36.562 5.621 1 96.75 418 ASP A C 1
ATOM 3300 O O . ASP A 1 418 ? 20.344 37.312 6.129 1 96.75 418 ASP A O 1
ATOM 3304 N N . TRP A 1 419 ? 18.281 36.531 6.105 1 97.31 419 TRP A N 1
ATOM 3305 C CA . TRP A 1 419 ? 17.734 37.531 7.035 1 97.31 419 TRP A CA 1
ATOM 3306 C C . TRP A 1 419 ? 18.438 37.406 8.391 1 97.31 419 TRP A C 1
ATOM 3308 O O . TRP A 1 419 ? 18.625 38.438 9.07 1 97.31 419 TRP A O 1
ATOM 3318 N N . VAL A 1 420 ? 18.781 36.188 8.781 1 97.81 420 VAL A N 1
ATOM 3319 C CA . VAL A 1 420 ? 19.5 36 10.047 1 97.81 420 VAL A CA 1
ATOM 3320 C C . VAL A 1 420 ? 20.875 36.656 9.938 1 97.81 420 VAL A C 1
ATOM 3322 O O . VAL A 1 420 ? 21.281 37.438 10.82 1 97.81 420 VAL A O 1
ATOM 3325 N N . GLU A 1 421 ? 21.625 36.406 8.859 1 97.31 421 GLU A N 1
ATOM 3326 C CA . GLU A 1 421 ? 22.938 37 8.633 1 97.31 421 GLU A CA 1
ATOM 3327 C C . GLU A 1 421 ? 22.875 38.5 8.562 1 97.31 421 GLU A C 1
ATOM 3329 O O . GLU A 1 421 ? 23.703 39.219 9.148 1 97.31 421 GLU A O 1
ATOM 3334 N N . GLY A 1 422 ? 21.922 38.906 7.766 1 96.81 422 GLY A N 1
ATOM 3335 C CA . GLY A 1 422 ? 21.75 40.344 7.641 1 96.81 422 GLY A CA 1
ATOM 3336 C C . GLY A 1 422 ? 21.453 41.031 8.961 1 96.81 422 GLY A C 1
ATOM 3337 O O . GLY A 1 422 ? 21.969 42.125 9.227 1 96.81 422 GLY A O 1
ATOM 3338 N N . PHE A 1 423 ? 20.594 40.469 9.789 1 97.69 423 PHE A N 1
ATOM 3339 C CA . PHE A 1 423 ? 20.234 41 11.086 1 97.69 423 PHE A CA 1
ATOM 3340 C C . PHE A 1 423 ? 21.453 41.094 12 1 97.69 423 PHE A C 1
ATOM 3342 O O . PHE A 1 423 ? 21.672 42.094 12.656 1 97.69 423 PHE A O 1
ATOM 3349 N N . LEU A 1 424 ? 22.234 40.031 12.047 1 97.44 424 LEU A N 1
ATOM 3350 C CA . LEU A 1 424 ? 23.391 39.969 12.93 1 97.44 424 LEU A CA 1
ATOM 3351 C C . LEU A 1 424 ? 24.484 40.938 12.477 1 97.44 424 LEU A C 1
ATOM 3353 O O . LEU A 1 424 ? 25.281 41.406 13.289 1 97.44 424 LEU A O 1
ATOM 3357 N N . ALA A 1 425 ? 24.484 41.219 11.227 1 96.56 425 ALA A N 1
ATOM 3358 C CA . ALA A 1 425 ? 25.516 42.094 10.68 1 96.56 425 ALA A CA 1
ATOM 3359 C C . ALA A 1 425 ? 25.094 43.562 10.781 1 96.56 425 ALA A C 1
ATOM 3361 O O . ALA A 1 425 ? 25.922 44.469 10.656 1 96.56 425 ALA A O 1
ATOM 3362 N N . PHE A 1 426 ? 23.781 43.812 10.922 1 96.38 426 PHE A N 1
ATOM 3363 C CA . PHE A 1 426 ? 23.281 45.188 10.961 1 96.38 426 PHE A CA 1
ATOM 3364 C C . PHE A 1 426 ? 23.828 45.906 12.172 1 96.38 426 PHE A C 1
ATOM 3366 O O . PHE A 1 426 ? 23.875 45.375 13.273 1 96.38 426 PHE A O 1
ATOM 3373 N N . PRO A 1 427 ? 24.25 47.156 12.086 1 95.38 427 PRO A N 1
ATOM 3374 C CA . PRO A 1 427 ? 24.953 47.844 13.164 1 95.38 427 PRO A CA 1
ATOM 3375 C C . PRO A 1 427 ? 24.078 48.062 14.391 1 95.38 427 PRO A C 1
ATOM 3377 O O . PRO A 1 427 ? 22.922 48.5 14.266 1 95.38 427 PRO A O 1
ATOM 3380 N N . LEU A 1 428 ? 24.656 47.781 15.586 1 96.94 428 LEU A N 1
ATOM 3381 C CA . LEU A 1 428 ? 24.047 48.125 16.875 1 96.94 428 LEU A CA 1
ATOM 3382 C C . LEU A 1 428 ? 24.688 49.344 17.469 1 96.94 428 LEU A C 1
ATOM 3384 O O . LEU A 1 428 ? 25.672 49.25 18.203 1 96.94 428 LEU A O 1
ATOM 3388 N N . GLU A 1 429 ? 24.094 50.406 17.281 1 95.81 429 GLU A N 1
ATOM 3389 C CA . GLU A 1 429 ? 24.656 51.688 17.688 1 95.81 429 GLU A CA 1
ATOM 3390 C C . GLU A 1 429 ? 24.484 51.906 19.188 1 95.81 429 GLU A C 1
ATOM 3392 O O . GLU A 1 429 ? 25.234 52.688 19.797 1 95.81 429 GLU A O 1
ATOM 3397 N N . HIS A 1 430 ? 23.5 51.312 19.812 1 96.5 430 HIS A N 1
ATOM 3398 C CA . HIS A 1 430 ? 23.219 51.438 21.234 1 96.5 430 HIS A CA 1
ATOM 3399 C C . HIS A 1 430 ? 23.375 50.125 21.969 1 96.5 430 HIS A C 1
ATOM 3401 O O . HIS A 1 430 ? 23.25 49.062 21.359 1 96.5 430 HIS A O 1
ATOM 3407 N N . PRO A 1 431 ? 23.719 50.188 23.312 1 97.5 431 PRO A N 1
ATOM 3408 C CA . PRO A 1 431 ? 23.734 48.906 24.078 1 97.5 431 PRO A CA 1
ATOM 3409 C C . PRO A 1 431 ? 22.375 48.219 24.094 1 97.5 431 PRO A C 1
ATOM 3411 O O . PRO A 1 431 ? 21.344 48.906 24.312 1 97.5 431 PRO A O 1
ATOM 3414 N N . PRO A 1 432 ? 22.391 46.938 23.859 1 98.06 432 PRO A N 1
ATOM 3415 C CA . PRO A 1 432 ? 21.109 46.25 23.953 1 98.06 432 PRO A CA 1
ATOM 3416 C C . PRO A 1 432 ? 20.422 46.469 25.312 1 98.06 432 PRO A C 1
ATOM 3418 O O . PRO A 1 432 ? 21.094 46.5 26.344 1 98.06 432 PRO A O 1
ATOM 3421 N N . GLY A 1 433 ? 19.078 46.656 25.25 1 97 433 GLY A N 1
ATOM 3422 C CA . GLY A 1 433 ? 18.297 46.844 26.469 1 97 433 GLY A CA 1
ATOM 3423 C C . GLY A 1 433 ? 18.078 48.312 26.797 1 97 433 GLY A C 1
ATOM 3424 O O . GLY A 1 433 ? 17.281 48.625 27.688 1 97 433 GLY A O 1
ATOM 3425 N N . THR A 1 434 ? 18.562 49.188 25.984 1 95.06 434 THR A N 1
ATOM 3426 C CA . THR A 1 434 ? 18.547 50.594 26.406 1 95.06 434 THR A CA 1
ATOM 3427 C C . THR A 1 434 ? 17.609 51.406 25.531 1 95.06 434 THR A C 1
ATOM 3429 O O . THR A 1 434 ? 16.969 52.344 26.016 1 95.06 434 THR A O 1
ATOM 3432 N N . THR A 1 435 ? 17.609 51.125 24.281 1 93.5 435 THR A N 1
ATOM 3433 C CA . THR A 1 435 ? 16.844 51.938 23.344 1 93.5 435 THR A CA 1
ATOM 3434 C C . THR A 1 435 ? 15.734 51.094 22.703 1 93.5 435 THR A C 1
ATOM 3436 O O . THR A 1 435 ? 15.992 50.031 22.172 1 93.5 435 THR A O 1
ATOM 3439 N N . TYR A 1 436 ? 14.547 51.688 22.75 1 95.12 436 TYR A N 1
ATOM 3440 C CA . TYR A 1 436 ? 13.398 51.062 22.109 1 95.12 436 TYR A CA 1
ATOM 3441 C C . TYR A 1 436 ? 13.289 51.469 20.656 1 95.12 436 TYR A C 1
ATOM 3443 O O . TYR A 1 436 ? 13.188 52.656 20.344 1 95.12 436 TYR A O 1
ATOM 3451 N N . VAL A 1 437 ? 13.344 50.531 19.812 1 94.12 437 VAL A N 1
ATOM 3452 C CA . VAL A 1 437 ? 13.062 50.656 18.375 1 94.12 437 VAL A CA 1
ATOM 3453 C C . VAL A 1 437 ? 12.211 49.469 17.906 1 94.12 437 VAL A C 1
ATOM 3455 O O . VAL A 1 437 ? 12.672 48.344 17.922 1 94.12 437 VAL A O 1
ATOM 3458 N N . TYR A 1 438 ? 11 49.812 17.594 1 93.5 438 TYR A N 1
ATOM 3459 C CA . TYR A 1 438 ? 10.133 48.75 17.078 1 93.5 438 TYR A CA 1
ATOM 3460 C C . TYR A 1 438 ? 10.758 48.062 15.875 1 93.5 438 TYR A C 1
ATOM 3462 O O . TYR A 1 438 ? 11.125 48.719 14.898 1 93.5 438 TYR A O 1
ATOM 3470 N N . ASN A 1 439 ? 10.914 46.75 16.031 1 92.56 439 ASN A N 1
ATOM 3471 C CA . ASN A 1 439 ? 11.75 45.938 15.125 1 92.56 439 ASN A CA 1
ATOM 3472 C C . ASN A 1 439 ? 11.109 44.594 14.805 1 92.56 439 ASN A C 1
ATOM 3474 O O . ASN A 1 439 ? 11.18 43.656 15.602 1 92.56 439 ASN A O 1
ATOM 3478 N N . SER A 1 440 ? 10.555 44.469 13.578 1 95.06 440 SER A N 1
ATOM 3479 C CA . SER A 1 440 ? 9.852 43.25 13.234 1 95.06 440 SER A CA 1
ATOM 3480 C C . SER A 1 440 ? 10.828 42.094 13.016 1 95.06 440 SER A C 1
ATOM 3482 O O . SER A 1 440 ? 10.492 40.938 13.266 1 95.06 440 SER A O 1
ATOM 3484 N N . LEU A 1 441 ? 12.023 42.312 12.57 1 97 441 LEU A N 1
ATOM 3485 C CA . LEU A 1 441 ? 13 41.25 12.336 1 97 441 LEU A CA 1
ATOM 3486 C C . LEU A 1 441 ? 13.562 40.75 13.648 1 97 441 LEU A C 1
ATOM 3488 O O . LEU A 1 441 ? 14.102 39.625 13.703 1 97 441 LEU A O 1
ATOM 3492 N N . ALA A 1 442 ? 13.477 41.562 14.711 1 97.81 442 ALA A N 1
ATOM 3493 C CA . ALA A 1 442 ? 13.805 41 16.031 1 97.81 442 ALA A CA 1
ATOM 3494 C C . ALA A 1 442 ? 12.922 39.812 16.359 1 97.81 442 ALA A C 1
ATOM 3496 O O . ALA A 1 442 ? 13.391 38.812 16.922 1 97.81 442 ALA A O 1
ATOM 3497 N N . THR A 1 443 ? 11.641 39.938 16.016 1 98.38 443 THR A N 1
ATOM 3498 C CA . THR A 1 443 ? 10.711 38.844 16.234 1 98.38 443 THR A CA 1
ATOM 3499 C C . THR A 1 443 ? 11.016 37.656 15.289 1 98.38 443 THR A C 1
ATOM 3501 O O . THR A 1 443 ? 10.883 36.5 15.664 1 98.38 443 THR A O 1
ATOM 3504 N N . TYR A 1 444 ? 11.391 37.969 14.047 1 98.44 444 TYR A N 1
ATOM 3505 C CA . TYR A 1 444 ? 11.836 36.938 13.125 1 98.44 444 TYR A CA 1
ATOM 3506 C C . TYR A 1 444 ? 12.984 36.125 13.727 1 98.44 444 TYR A C 1
ATOM 3508 O O . TYR A 1 444 ? 13.016 34.906 13.617 1 98.44 444 TYR A O 1
ATOM 3516 N N . MET A 1 445 ? 13.938 36.812 14.375 1 98.62 445 MET A N 1
ATOM 3517 C CA . MET A 1 445 ? 15.062 36.156 15.023 1 98.62 445 MET A CA 1
ATOM 3518 C C . MET A 1 445 ? 14.578 35.188 16.094 1 98.62 445 MET A C 1
ATOM 3520 O O . MET A 1 445 ? 15.156 34.125 16.281 1 98.62 445 MET A O 1
ATOM 3524 N N . LEU A 1 446 ? 13.539 35.594 16.828 1 98.81 446 LEU A N 1
ATOM 3525 C CA . LEU A 1 446 ? 12.961 34.688 17.828 1 98.81 446 LEU A CA 1
ATOM 3526 C C . LEU A 1 446 ? 12.438 33.406 17.172 1 98.81 446 LEU A C 1
ATOM 3528 O O . LEU A 1 446 ? 12.633 32.312 17.688 1 98.81 446 LEU A O 1
ATOM 3532 N N . SER A 1 447 ? 11.75 33.531 16.062 1 98.75 447 SER A N 1
ATOM 3533 C CA . SER A 1 447 ? 11.258 32.375 15.32 1 98.75 447 SER A CA 1
ATOM 3534 C C . SER A 1 447 ? 12.398 31.5 14.836 1 98.75 447 SER A C 1
ATOM 3536 O O . SER A 1 447 ? 12.328 30.281 14.938 1 98.75 447 SER A O 1
ATOM 3538 N N . ALA A 1 448 ? 13.461 32.125 14.281 1 98.69 448 ALA A N 1
ATOM 3539 C CA . ALA A 1 448 ? 14.625 31.375 13.789 1 98.69 448 ALA A CA 1
ATOM 3540 C C . ALA A 1 448 ? 15.305 30.609 14.922 1 98.69 448 ALA A C 1
ATOM 3542 O O . ALA A 1 448 ? 15.672 29.453 14.758 1 98.69 448 ALA A O 1
ATOM 3543 N N . ILE A 1 449 ? 15.484 31.281 16.078 1 98.69 449 ILE A N 1
ATOM 3544 C CA . ILE A 1 449 ? 16.109 30.656 17.234 1 98.69 449 ILE A CA 1
ATOM 3545 C C . ILE A 1 449 ? 15.258 29.484 17.719 1 98.69 449 ILE A C 1
ATOM 3547 O O . ILE A 1 449 ? 15.781 28.406 17.984 1 98.69 449 ILE A O 1
ATOM 3551 N N . LEU A 1 450 ? 13.945 29.703 17.812 1 98.62 450 LEU A N 1
ATOM 3552 C CA . LEU A 1 450 ? 13.039 28.641 18.234 1 98.62 450 LEU A CA 1
ATOM 3553 C C . LEU A 1 450 ? 13.148 27.422 17.312 1 98.62 450 LEU A C 1
ATOM 3555 O O . LEU A 1 450 ? 13.18 26.281 17.766 1 98.62 450 LEU A O 1
ATOM 3559 N N . THR A 1 451 ? 13.148 27.719 16 1 98.12 451 THR A N 1
ATOM 3560 C CA . THR A 1 451 ? 13.266 26.656 15.008 1 98.12 451 THR A CA 1
ATOM 3561 C C . THR A 1 451 ? 14.57 25.891 15.195 1 98.12 451 THR A C 1
ATOM 3563 O O . THR A 1 451 ? 14.594 24.656 15.102 1 98.12 451 THR A O 1
ATOM 3566 N N . LYS A 1 452 ? 15.633 26.562 15.492 1 97.56 452 LYS A N 1
ATOM 3567 C CA . LYS A 1 452 ? 16.953 25.953 15.68 1 97.56 452 LYS A CA 1
ATOM 3568 C C . LYS A 1 452 ? 16.969 25.031 16.906 1 97.56 452 LYS A C 1
ATOM 3570 O O . LYS A 1 452 ? 17.453 23.906 16.828 1 97.56 452 LYS A O 1
ATOM 3575 N N . VAL A 1 453 ? 16.406 25.438 17.984 1 97.81 453 VAL A N 1
ATOM 3576 C CA . VAL A 1 453 ? 16.562 24.719 19.25 1 97.81 453 VAL A CA 1
ATOM 3577 C C . VAL A 1 453 ? 15.539 23.594 19.344 1 97.81 453 VAL A C 1
ATOM 3579 O O . VAL A 1 453 ? 15.781 22.578 20 1 97.81 453 VAL A O 1
ATOM 3582 N N . SER A 1 454 ? 14.375 23.766 18.734 1 97.12 454 SER A N 1
ATOM 3583 C CA . SER A 1 454 ? 13.312 22.766 18.859 1 97.12 454 SER A CA 1
ATOM 3584 C C . SER A 1 454 ? 13.328 21.797 17.672 1 97.12 454 SER A C 1
ATOM 3586 O O . SER A 1 454 ? 12.781 20.703 17.766 1 97.12 454 SER A O 1
ATOM 3588 N N . GLY A 1 455 ? 13.836 22.328 16.531 1 96.12 455 GLY A N 1
ATOM 3589 C CA . GLY A 1 455 ? 13.781 21.531 15.312 1 96.12 455 GLY A CA 1
ATOM 3590 C C . GLY A 1 455 ? 12.438 21.594 14.625 1 96.12 455 GLY A C 1
ATOM 3591 O O . GLY A 1 455 ? 12.203 20.875 13.648 1 96.12 455 GLY A O 1
ATOM 3592 N N . GLU A 1 456 ? 11.562 22.359 15.133 1 96.06 456 GLU A N 1
ATOM 3593 C CA . GLU A 1 456 ? 10.203 22.469 14.609 1 96.06 456 GLU A CA 1
ATOM 3594 C C . GLU A 1 456 ? 9.938 23.875 14.07 1 96.06 456 GLU A C 1
ATOM 3596 O O . GLU A 1 456 ? 10.484 24.859 14.578 1 96.06 456 GLU A O 1
ATOM 3601 N N . ARG A 1 457 ? 9.148 24.031 13.094 1 96.25 457 ARG A N 1
ATOM 3602 C CA . ARG A 1 457 ? 8.586 25.328 12.75 1 96.25 457 ARG A CA 1
ATOM 3603 C C . ARG A 1 457 ? 7.73 25.875 13.891 1 96.25 457 ARG A C 1
ATOM 3605 O O . ARG A 1 457 ? 7.129 25.109 14.641 1 96.25 457 ARG A O 1
ATOM 3612 N N . ILE A 1 458 ? 7.547 27.156 13.953 1 97.88 458 ILE A N 1
ATOM 3613 C CA . ILE A 1 458 ? 6.824 27.766 15.07 1 97.88 458 ILE A CA 1
ATOM 3614 C C . ILE A 1 458 ? 5.367 27.297 15.047 1 97.88 458 ILE A C 1
ATOM 3616 O O . ILE A 1 458 ? 4.773 27.062 16.109 1 97.88 458 ILE A O 1
ATOM 3620 N N . LEU A 1 459 ? 4.758 27.156 13.891 1 97.12 459 LEU A N 1
ATOM 3621 C CA . LEU A 1 459 ? 3.381 26.688 13.781 1 97.12 459 LEU A CA 1
ATOM 3622 C C . LEU A 1 459 ? 3.236 25.281 14.359 1 97.12 459 LEU A C 1
ATOM 3624 O O . LEU A 1 459 ? 2.289 25.016 15.102 1 97.12 459 LEU A O 1
ATOM 3628 N N . ASP A 1 460 ? 4.176 24.391 14.016 1 96.56 460 ASP A N 1
ATOM 3629 C CA . ASP A 1 460 ? 4.156 23.016 14.5 1 96.56 460 ASP A CA 1
ATOM 3630 C C . ASP A 1 460 ? 4.441 22.953 16 1 96.56 460 ASP A C 1
ATOM 3632 O O . ASP A 1 460 ? 3.82 22.172 16.719 1 96.56 460 ASP A O 1
ATOM 3636 N N . PHE A 1 461 ? 5.363 23.797 16.484 1 97.44 461 PHE A N 1
ATOM 3637 C CA . PHE A 1 461 ? 5.75 23.875 17.875 1 97.44 461 PHE A CA 1
ATOM 3638 C C . PHE A 1 461 ? 4.559 24.266 18.75 1 97.44 461 PHE A C 1
ATOM 3640 O O . PHE A 1 461 ? 4.41 23.766 19.875 1 97.44 461 PHE A O 1
ATOM 3647 N N . LEU A 1 462 ? 3.666 25.031 18.219 1 98.12 462 LEU A N 1
ATOM 3648 C CA . LEU A 1 462 ? 2.547 25.578 18.969 1 98.12 462 LEU A CA 1
ATOM 3649 C C . LEU A 1 462 ? 1.354 24.625 18.938 1 98.12 462 LEU A C 1
ATOM 3651 O O . LEU A 1 462 ? 0.423 24.766 19.734 1 98.12 462 LEU A O 1
ATOM 3655 N N . GLN A 1 463 ? 1.321 23.688 18.094 1 96.38 463 GLN A N 1
ATOM 3656 C CA . GLN A 1 463 ? 0.169 22.797 17.922 1 96.38 463 GLN A CA 1
ATOM 3657 C C . GLN A 1 463 ? -0.173 22.078 19.234 1 96.38 463 GLN A C 1
ATOM 3659 O O . GLN A 1 463 ? -1.218 22.344 19.828 1 96.38 463 GLN A O 1
ATOM 3664 N N . PRO A 1 464 ? 0.716 21.266 19.766 1 95.5 464 PRO A N 1
ATOM 3665 C CA . PRO A 1 464 ? 0.358 20.547 20.984 1 95.5 464 PRO A CA 1
ATOM 3666 C C . PRO A 1 464 ? 0.32 21.453 22.219 1 95.5 464 PRO A C 1
ATOM 3668 O O . PRO A 1 464 ? -0.302 21.109 23.219 1 95.5 464 PRO A O 1
ATOM 3671 N N . ARG A 1 465 ? 0.864 22.641 22.156 1 97.62 465 ARG A N 1
ATOM 3672 C CA . ARG A 1 465 ? 1.081 23.469 23.344 1 97.62 465 ARG A CA 1
ATOM 3673 C C . ARG A 1 465 ? -0.017 24.516 23.484 1 97.62 465 ARG A C 1
ATOM 3675 O O . ARG A 1 465 ? -0.419 24.859 24.609 1 97.62 465 ARG A O 1
ATOM 3682 N N . LEU A 1 466 ? -0.455 24.969 22.359 1 98.12 466 LEU A N 1
ATOM 3683 C CA . LEU A 1 466 ? -1.368 26.109 22.406 1 98.12 466 LEU A CA 1
ATOM 3684 C C . LEU A 1 466 ? -2.574 25.875 21.5 1 98.12 466 LEU A C 1
ATOM 3686 O O . LEU A 1 466 ? -3.719 25.938 21.953 1 98.12 466 LEU A O 1
ATOM 3690 N N . TYR A 1 467 ? -2.346 25.562 20.219 1 97.19 467 TYR A N 1
ATOM 3691 C CA . TYR A 1 467 ? -3.412 25.516 19.234 1 97.19 467 TYR A CA 1
ATOM 3692 C C . TYR A 1 467 ? -4.406 24.406 19.547 1 97.19 467 TYR A C 1
ATOM 3694 O O . TYR A 1 467 ? -5.613 24.641 19.609 1 97.19 467 TYR A O 1
ATOM 3702 N N . ARG A 1 468 ? -3.918 23.203 19.781 1 96 468 ARG A N 1
ATOM 3703 C CA . ARG A 1 468 ? -4.824 22.078 20.047 1 96 468 ARG A CA 1
ATOM 3704 C C . ARG A 1 468 ? -5.598 22.297 21.344 1 96 468 ARG A C 1
ATOM 3706 O O . ARG A 1 468 ? -6.828 22.219 21.359 1 96 468 ARG A O 1
ATOM 3713 N N . PRO A 1 469 ? -4.98 22.719 22.422 1 96.88 469 PRO A N 1
ATOM 3714 C CA . PRO A 1 469 ? -5.75 22.969 23.641 1 96.88 469 PRO A CA 1
ATOM 3715 C C . PRO A 1 469 ? -6.789 24.078 23.469 1 96.88 469 PRO A C 1
ATOM 3717 O O . PRO A 1 469 ? -7.914 23.953 23.953 1 96.88 469 PRO A O 1
ATOM 3720 N N . LEU A 1 470 ? -6.488 25.094 22.75 1 97.69 470 LEU A N 1
ATOM 3721 C CA . LEU A 1 470 ? -7.391 26.234 22.594 1 97.69 470 LEU A CA 1
ATOM 3722 C C . LEU A 1 470 ? -8.391 25.984 21.469 1 97.69 470 LEU A C 1
ATOM 3724 O O . LEU A 1 470 ? -9.383 26.703 21.328 1 97.69 470 LEU A O 1
ATOM 3728 N N . GLY A 1 471 ? -8.133 24.984 20.688 1 96.19 471 GLY A N 1
ATOM 3729 C CA . GLY A 1 471 ? -9 24.703 19.562 1 96.19 471 GLY A CA 1
ATOM 3730 C C . GLY A 1 471 ? -8.773 25.625 18.391 1 96.19 471 GLY A C 1
ATOM 3731 O O . GLY A 1 471 ? -9.727 26.078 17.75 1 96.19 471 GLY A O 1
ATOM 3732 N N . ILE A 1 472 ? -7.562 26 18.141 1 96.31 472 ILE A N 1
ATOM 3733 C CA . ILE A 1 472 ? -7.195 26.828 17 1 96.31 472 ILE A CA 1
ATOM 3734 C C . ILE A 1 472 ? -6.828 25.922 15.812 1 96.31 472 ILE A C 1
ATOM 3736 O O . ILE A 1 472 ? -5.863 25.156 15.891 1 96.31 472 ILE A O 1
ATOM 3740 N N . VAL A 1 473 ? -7.582 25.984 14.727 1 94.56 473 VAL A N 1
ATOM 3741 C CA . VAL A 1 473 ? -7.348 25.156 13.539 1 94.56 473 VAL A CA 1
ATOM 3742 C C . VAL A 1 473 ? -7.316 26.047 12.297 1 94.56 473 VAL A C 1
ATOM 3744 O O . VAL A 1 473 ? -7.902 27.125 12.281 1 94.56 473 VAL A O 1
ATOM 3747 N N . GLY A 1 474 ? -6.555 25.656 11.305 1 93.69 474 GLY A N 1
ATOM 3748 C CA . GLY A 1 474 ? -6.531 26.344 10.023 1 93.69 474 GLY A CA 1
ATOM 3749 C C . GLY A 1 474 ? -5.512 27.469 9.969 1 93.69 474 GLY A C 1
ATOM 3750 O O . GLY A 1 474 ? -5.426 28.188 8.969 1 93.69 474 GLY A O 1
ATOM 3751 N N . ALA A 1 475 ? -4.754 27.578 10.977 1 95.75 475 ALA A N 1
ATOM 3752 C CA . ALA A 1 475 ? -3.744 28.641 11.008 1 95.75 475 ALA A CA 1
ATOM 3753 C C . ALA A 1 475 ? -2.672 28.406 9.945 1 95.75 475 ALA A C 1
ATOM 3755 O O . ALA A 1 475 ? -2.289 27.266 9.68 1 95.75 475 ALA A O 1
ATOM 3756 N N . THR A 1 476 ? -2.23 29.469 9.297 1 96.69 476 THR A N 1
ATOM 3757 C CA . THR A 1 476 ? -1.1 29.438 8.375 1 96.69 476 THR A CA 1
ATOM 3758 C C . THR A 1 476 ? -0.09 30.531 8.719 1 96.69 476 THR A C 1
ATOM 3760 O O . THR A 1 476 ? -0.413 31.484 9.445 1 96.69 476 THR A O 1
ATOM 3763 N N . TRP A 1 477 ? 1.107 30.359 8.289 1 97.56 477 TRP A N 1
ATOM 3764 C CA . TRP A 1 477 ? 2.16 31.328 8.57 1 97.56 477 TRP A CA 1
ATOM 3765 C C . TRP A 1 477 ? 3.098 31.469 7.371 1 97.56 477 TRP A C 1
ATOM 3767 O O . TRP A 1 477 ? 3.617 30.469 6.863 1 97.56 477 TRP A O 1
ATOM 3777 N N . ASP A 1 478 ? 3.336 32.688 6.898 1 96.94 478 ASP A N 1
ATOM 3778 C CA . ASP A 1 478 ? 4.266 32.938 5.801 1 96.94 478 ASP A CA 1
ATOM 3779 C C . ASP A 1 478 ? 5.695 32.594 6.199 1 96.94 478 ASP A C 1
ATOM 3781 O O . ASP A 1 478 ? 6.043 32.625 7.383 1 96.94 478 ASP A O 1
ATOM 3785 N N . GLU A 1 479 ? 6.488 32.312 5.191 1 96.56 479 GLU A N 1
ATOM 3786 C CA . GLU A 1 479 ? 7.879 31.938 5.414 1 96.56 479 GLU A CA 1
ATOM 3787 C C . GLU A 1 479 ? 8.828 32.906 4.727 1 96.56 479 GLU A C 1
ATOM 3789 O O . GLU A 1 479 ? 8.477 33.531 3.717 1 96.56 479 GLU A O 1
ATOM 3794 N N . SER A 1 480 ? 10.008 33.031 5.348 1 96.56 480 SER A N 1
ATOM 3795 C CA . SER A 1 480 ? 11.094 33.75 4.684 1 96.56 480 SER A CA 1
ATOM 3796 C C . SER A 1 480 ? 11.633 32.969 3.496 1 96.56 480 SER A C 1
ATOM 3798 O O . SER A 1 480 ? 11.297 31.797 3.314 1 96.56 480 SER A O 1
ATOM 3800 N N . PRO A 1 481 ? 12.453 33.656 2.678 1 94.88 481 PRO A N 1
ATOM 3801 C CA . PRO A 1 481 ? 13.078 32.938 1.569 1 94.88 481 PRO A CA 1
ATOM 3802 C C . PRO A 1 481 ? 13.914 31.734 2.041 1 94.88 481 PRO A C 1
ATOM 3804 O O . PRO A 1 481 ? 14.164 30.812 1.267 1 94.88 481 PRO A O 1
ATOM 3807 N N . GLN A 1 482 ? 14.32 31.734 3.314 1 94.69 482 GLN A N 1
ATOM 3808 C CA . GLN A 1 482 ? 15.141 30.672 3.873 1 94.69 482 GLN A CA 1
ATOM 3809 C C . GLN A 1 482 ? 14.273 29.547 4.438 1 94.69 482 GLN A C 1
ATOM 3811 O O . GLN A 1 482 ? 14.789 28.594 5.023 1 94.69 482 GLN A O 1
ATOM 3816 N N . GLY A 1 483 ? 12.898 29.688 4.379 1 94.69 483 GLY A N 1
ATOM 3817 C CA . GLY A 1 483 ? 12.008 28.625 4.82 1 94.69 483 GLY A CA 1
ATOM 3818 C C . GLY A 1 483 ? 11.664 28.719 6.297 1 94.69 483 GLY A C 1
ATOM 3819 O O . GLY A 1 483 ? 11.102 27.781 6.867 1 94.69 483 GLY A O 1
ATOM 3820 N N . ILE A 1 484 ? 12.031 29.797 6.926 1 97 484 ILE A N 1
ATOM 3821 C CA . ILE A 1 484 ? 11.68 30.016 8.328 1 97 484 ILE A CA 1
ATOM 3822 C C . ILE A 1 484 ? 10.375 30.812 8.414 1 97 484 ILE A C 1
ATOM 3824 O O . ILE A 1 484 ? 10.219 31.828 7.75 1 97 484 ILE A O 1
ATOM 3828 N N . GLN A 1 485 ? 9.445 30.297 9.188 1 97.69 485 GLN A N 1
ATOM 3829 C CA . GLN A 1 485 ? 8.227 31.078 9.398 1 97.69 485 GLN A CA 1
ATOM 3830 C C . GLN A 1 485 ? 8.539 32.406 10.062 1 97.69 485 GLN A C 1
ATOM 3832 O O . GLN A 1 485 ? 9.328 32.469 11.008 1 97.69 485 GLN A O 1
ATOM 3837 N N . ILE A 1 486 ? 7.953 33.469 9.664 1 97.38 486 ILE A N 1
ATOM 3838 C CA . ILE A 1 486 ? 8.461 34.844 9.836 1 97.38 486 ILE A CA 1
ATOM 3839 C C . ILE A 1 486 ? 8.32 35.25 11.297 1 97.38 486 ILE A C 1
ATOM 3841 O O . ILE A 1 486 ? 9.164 36 11.812 1 97.38 486 ILE A O 1
ATOM 3845 N N . GLY A 1 487 ? 7.227 34.875 11.945 1 97.69 487 GLY A N 1
ATOM 3846 C CA . GLY A 1 487 ? 7.035 35.188 13.352 1 97.69 487 GLY A CA 1
ATOM 3847 C C . GLY A 1 487 ? 6.566 36.625 13.57 1 97.69 487 GLY A C 1
ATOM 3848 O O . GLY A 1 487 ? 5.551 36.844 14.227 1 97.69 487 GLY A O 1
ATOM 3849 N N . GLY A 1 488 ? 7.309 37.594 12.914 1 97.62 488 GLY A N 1
ATOM 3850 C CA . GLY A 1 488 ? 7 39 13.086 1 97.62 488 GLY A CA 1
ATOM 3851 C C . GLY A 1 488 ? 5.691 39.406 12.438 1 97.62 488 GLY A C 1
ATOM 3852 O O . GLY A 1 488 ? 5.047 40.375 12.867 1 97.62 488 GLY A O 1
ATOM 3853 N N . TRP A 1 489 ? 5.328 38.844 11.461 1 97.44 489 TRP A N 1
ATOM 3854 C CA . TRP A 1 489 ? 4.078 39 10.727 1 97.44 489 TRP A CA 1
ATOM 3855 C C . TRP A 1 489 ? 3.734 37.719 9.969 1 97.44 489 TRP A C 1
ATOM 3857 O O . TRP A 1 489 ? 4.383 36.688 10.156 1 97.44 489 TRP A O 1
ATOM 3867 N N . GLY A 1 490 ? 2.648 37.656 9.273 1 97.38 490 GLY A N 1
ATOM 3868 C CA . GLY A 1 490 ? 2.381 36.594 8.328 1 97.38 490 GLY A CA 1
ATOM 3869 C C . GLY A 1 490 ? 1.452 35.531 8.883 1 97.38 490 GLY A C 1
ATOM 3870 O O . GLY A 1 490 ? 1.098 34.594 8.18 1 97.38 490 GLY A O 1
ATOM 3871 N N . LEU A 1 491 ? 1.07 35.625 10.141 1 97.88 491 LEU A N 1
ATOM 3872 C CA . LEU A 1 491 ? 0.115 34.656 10.719 1 97.88 491 LEU A CA 1
ATOM 3873 C C . LEU A 1 491 ? -1.302 34.969 10.242 1 97.88 491 LEU A C 1
ATOM 3875 O O . LEU A 1 491 ? -1.698 36.156 10.164 1 97.88 491 LEU A O 1
ATOM 3879 N N . ASN A 1 492 ? -2.014 33.969 9.859 1 97.88 492 ASN A N 1
ATOM 3880 C CA . ASN A 1 492 ? -3.441 34.062 9.57 1 97.88 492 ASN A CA 1
ATOM 3881 C C . ASN A 1 492 ? -4.254 33.156 10.5 1 97.88 492 ASN A C 1
ATOM 3883 O O . ASN A 1 492 ? -4.004 31.953 10.586 1 97.88 492 ASN A O 1
ATOM 3887 N N . VAL A 1 493 ? -5.141 33.688 11.219 1 97.12 493 VAL A N 1
ATOM 3888 C CA . VAL A 1 493 ? -6.051 32.938 12.086 1 97.12 493 VAL A CA 1
ATOM 3889 C C . VAL A 1 493 ? -7.445 33.562 12.031 1 97.12 493 VAL A C 1
ATOM 3891 O O . VAL A 1 493 ? -7.637 34.594 11.406 1 97.12 493 VAL A O 1
ATOM 3894 N N . LYS A 1 494 ? -8.391 32.906 12.656 1 96.81 494 LYS A N 1
ATOM 3895 C CA . LYS A 1 494 ? -9.75 33.438 12.742 1 96.81 494 LYS A CA 1
ATOM 3896 C C . LYS A 1 494 ? -9.898 34.406 13.906 1 96.81 494 LYS A C 1
ATOM 3898 O O . LYS A 1 494 ? -9.086 34.406 14.836 1 96.81 494 LYS A O 1
ATOM 3903 N N . THR A 1 495 ? -10.992 35.156 13.812 1 97.88 495 THR A N 1
ATOM 3904 C CA . THR A 1 495 ? -11.273 36.156 14.859 1 97.88 495 THR A CA 1
ATOM 3905 C C . THR A 1 495 ? -11.375 35.469 16.219 1 97.88 495 THR A C 1
ATOM 3907 O O . THR A 1 495 ? -10.797 35.938 17.203 1 97.88 495 THR A O 1
ATOM 3910 N N . GLU A 1 496 ? -12.047 34.406 16.25 1 97.88 496 GLU A N 1
ATOM 3911 C CA . GLU A 1 496 ? -12.234 33.75 17.531 1 97.88 496 GLU A CA 1
ATOM 3912 C C . GLU A 1 496 ? -10.914 33.188 18.047 1 97.88 496 GLU A C 1
ATOM 3914 O O . GLU A 1 496 ? -10.734 33.031 19.266 1 97.88 496 GLU A O 1
ATOM 3919 N N . ASP A 1 497 ? -10.016 32.812 17.188 1 98.06 497 ASP A N 1
ATOM 3920 C CA . ASP A 1 497 ? -8.695 32.344 17.609 1 98.06 497 ASP A CA 1
ATOM 3921 C C . ASP A 1 497 ? -7.926 33.438 18.312 1 98.06 497 ASP A C 1
ATOM 3923 O O . ASP A 1 497 ? -7.211 33.188 19.281 1 98.06 497 ASP A O 1
ATOM 3927 N N . MET A 1 498 ? -8.078 34.656 17.828 1 98.62 498 MET A N 1
ATOM 3928 C CA . MET A 1 498 ? -7.508 35.812 18.5 1 98.62 498 MET A CA 1
ATOM 3929 C C . MET A 1 498 ? -8.109 35.969 19.891 1 98.62 498 MET A C 1
ATOM 3931 O O . MET A 1 498 ? -7.383 36.219 20.859 1 98.62 498 MET A O 1
ATOM 3935 N N . ALA A 1 499 ? -9.383 35.875 19.922 1 98.75 499 ALA A N 1
ATOM 3936 C CA . ALA A 1 499 ? -10.086 36 21.203 1 98.75 499 ALA A CA 1
ATOM 3937 C C . ALA A 1 499 ? -9.609 34.938 22.203 1 98.75 499 ALA A C 1
ATOM 3939 O O . ALA A 1 499 ? -9.461 35.219 23.391 1 98.75 499 ALA A O 1
ATOM 3940 N N . LYS A 1 500 ? -9.414 33.781 21.703 1 98.69 500 LYS A N 1
ATOM 3941 C CA . LYS A 1 500 ? -8.93 32.688 22.547 1 98.69 500 LYS A CA 1
ATOM 3942 C C . LYS A 1 500 ? -7.559 33 23.125 1 98.69 500 LYS A C 1
ATOM 3944 O O . LYS A 1 500 ? -7.297 32.75 24.312 1 98.69 500 LYS A O 1
ATOM 3949 N N . LEU A 1 501 ? -6.684 33.531 22.328 1 98.75 501 LEU A N 1
ATOM 3950 C CA . LEU A 1 501 ? -5.387 33.938 22.859 1 98.75 501 LEU A CA 1
ATOM 3951 C C . LEU A 1 501 ? -5.547 35.031 23.938 1 98.75 501 LEU A C 1
ATOM 3953 O O . LEU A 1 501 ? -4.887 34.969 24.969 1 98.75 501 LEU A O 1
ATOM 3957 N N . GLY A 1 502 ? -6.41 36.031 23.656 1 98.88 502 GLY A N 1
ATOM 3958 C CA . GLY A 1 502 ? -6.668 37.062 24.641 1 98.88 502 GLY A CA 1
ATOM 3959 C C . GLY A 1 502 ? -7.184 36.5 25.953 1 98.88 502 GLY A C 1
ATOM 3960 O O . GLY A 1 502 ? -6.715 36.875 27.031 1 98.88 502 GLY A O 1
ATOM 3961 N N . GLN A 1 503 ? -8.125 35.625 25.812 1 98.75 503 GLN A N 1
ATOM 3962 C CA . GLN A 1 503 ? -8.695 35 27 1 98.75 503 GLN A CA 1
ATOM 3963 C C . GLN A 1 503 ? -7.645 34.188 27.75 1 98.75 503 GLN A C 1
ATOM 3965 O O . GLN A 1 503 ? -7.637 34.156 28.984 1 98.75 503 GLN A O 1
ATOM 3970 N N . PHE A 1 504 ? -6.805 33.5 27.047 1 98.69 504 PHE A N 1
ATOM 3971 C CA . PHE A 1 504 ? -5.715 32.719 27.609 1 98.69 504 PHE A CA 1
ATOM 3972 C C . PHE A 1 504 ? -4.797 33.594 28.453 1 98.69 504 PHE A C 1
ATOM 3974 O O . PHE A 1 504 ? -4.406 33.219 29.547 1 98.69 504 PHE A O 1
ATOM 3981 N N . TYR A 1 505 ? -4.426 34.781 27.953 1 98.75 505 TYR A N 1
ATOM 3982 C CA . TYR A 1 505 ? -3.59 35.75 28.688 1 98.75 505 TYR A CA 1
ATOM 3983 C C . TYR A 1 505 ? -4.34 36.312 29.875 1 98.75 505 TYR A C 1
ATOM 3985 O O . TYR A 1 505 ? -3.768 36.469 30.953 1 98.75 505 TYR A O 1
ATOM 3993 N N . LEU A 1 506 ? -5.602 36.625 29.625 1 98.69 506 LEU A N 1
ATOM 3994 C CA . LEU A 1 506 ? -6.418 37.156 30.703 1 98.69 506 LEU A CA 1
ATOM 3995 C C . LEU A 1 506 ? -6.469 36.156 31.875 1 98.69 506 LEU A C 1
ATOM 3997 O O . LEU A 1 506 ? -6.488 36.594 33.031 1 98.69 506 LEU A O 1
ATOM 4001 N N . GLN A 1 507 ? -6.422 34.938 31.547 1 98.06 507 GLN A N 1
ATOM 4002 C CA . GLN A 1 507 ? -6.508 33.844 32.531 1 98.06 507 GLN A CA 1
ATOM 4003 C C . GLN A 1 507 ? -5.117 33.438 33 1 98.06 507 GLN A C 1
ATOM 4005 O O . GLN A 1 507 ? -4.965 32.375 33.625 1 98.06 507 GLN A O 1
ATOM 4010 N N . LYS A 1 508 ? -4.164 34.156 32.625 1 98.25 508 LYS A N 1
ATOM 4011 C CA . LYS A 1 508 ? -2.795 34.031 33.125 1 98.25 508 LYS A CA 1
ATOM 4012 C C . LYS A 1 508 ? -2.217 32.656 32.719 1 98.25 508 LYS A C 1
ATOM 4014 O O . LYS A 1 508 ? -1.566 32 33.562 1 98.25 508 LYS A O 1
ATOM 4019 N N . GLY A 1 509 ? -2.588 32.188 31.625 1 98.5 509 GLY A N 1
ATOM 4020 C CA . GLY A 1 509 ? -1.972 30.984 31.062 1 98.5 509 GLY A CA 1
ATOM 4021 C C . GLY A 1 509 ? -2.746 29.703 31.375 1 98.5 509 GLY A C 1
ATOM 4022 O O . GLY A 1 509 ? -2.324 28.609 31 1 98.5 509 GLY A O 1
ATOM 4023 N N . LYS A 1 510 ? -3.82 29.828 32.031 1 98.19 510 LYS A N 1
ATOM 4024 C CA . LYS A 1 510 ? -4.676 28.688 32.344 1 98.19 510 LYS A CA 1
ATOM 4025 C C . LYS A 1 510 ? -5.762 28.516 31.281 1 98.19 510 LYS A C 1
ATOM 4027 O O . LYS A 1 510 ? -6.32 29.484 30.781 1 98.19 510 LYS A O 1
ATOM 4032 N N . TRP A 1 511 ? -6.008 27.312 30.969 1 97.56 511 TRP A N 1
ATOM 4033 C CA . TRP A 1 511 ? -7.074 26.969 30.031 1 97.56 511 TRP A CA 1
ATOM 4034 C C . TRP A 1 511 ? -7.789 25.703 30.453 1 97.56 511 TRP A C 1
ATOM 4036 O O . TRP A 1 511 ? -7.152 24.656 30.656 1 97.56 511 TRP A O 1
ATOM 4046 N N . ASN A 1 512 ? -9.07 25.797 30.672 1 94 512 ASN A N 1
ATOM 4047 C CA . ASN A 1 512 ? -9.891 24.688 31.109 1 94 512 ASN A CA 1
ATOM 4048 C C . ASN A 1 512 ? -9.289 23.984 32.344 1 94 512 ASN A C 1
ATOM 4050 O O . ASN A 1 512 ? -9.156 22.766 32.344 1 94 512 ASN A O 1
ATOM 4054 N N . GLY A 1 513 ? -8.844 24.781 33.188 1 94.25 513 GLY A N 1
ATOM 4055 C CA . GLY A 1 513 ? -8.383 24.281 34.469 1 94.25 513 GLY A CA 1
ATOM 4056 C C . GLY A 1 513 ? -6.941 23.812 34.438 1 94.25 513 GLY A C 1
ATOM 4057 O O . GLY A 1 513 ? -6.391 23.422 35.469 1 94.25 513 GLY A O 1
ATOM 4058 N N . VAL A 1 514 ? -6.297 23.906 33.375 1 96.56 514 VAL A N 1
ATOM 4059 C CA . VAL A 1 514 ? -4.922 23.438 33.25 1 96.56 514 VAL A CA 1
ATOM 4060 C C . VAL A 1 514 ? -3.99 24.609 33 1 96.56 514 VAL A C 1
ATOM 4062 O O . VAL A 1 514 ? -4.27 25.484 32.188 1 96.56 514 VAL A O 1
ATOM 4065 N N . GLN A 1 515 ? -2.945 24.703 33.781 1 98.38 515 GLN A N 1
ATOM 4066 C CA . GLN A 1 515 ? -1.912 25.703 33.562 1 98.38 515 GLN A CA 1
ATOM 4067 C C . GLN A 1 515 ? -1.021 25.344 32.375 1 98.38 515 GLN A C 1
ATOM 4069 O O . GLN A 1 515 ? -0.054 24.594 32.531 1 98.38 515 GLN A O 1
ATOM 4074 N N . LEU A 1 516 ? -1.27 25.828 31.219 1 98.25 516 LEU A N 1
ATOM 4075 C CA . LEU A 1 516 ? -0.505 25.5 30.016 1 98.25 516 LEU A CA 1
ATOM 4076 C C . LEU A 1 516 ? 0.823 26.25 30 1 98.25 516 LEU A C 1
ATOM 4078 O O . LEU A 1 516 ? 1.858 25.672 29.641 1 98.25 516 LEU A O 1
ATOM 4082 N N . LEU A 1 517 ? 0.768 27.516 30.297 1 98.69 517 LEU A N 1
ATOM 4083 C CA . LEU A 1 517 ? 1.94 28.375 30.375 1 98.69 517 LEU A CA 1
ATOM 4084 C C . LEU A 1 517 ? 2.035 29.047 31.734 1 98.69 517 LEU A C 1
ATOM 4086 O O . LEU A 1 517 ? 1.018 29.438 32.312 1 98.69 517 LEU A O 1
ATOM 4090 N N . SER A 1 518 ? 3.189 29.203 32.25 1 98.44 518 SER A N 1
ATOM 4091 C CA . SER A 1 518 ? 3.381 29.688 33.625 1 98.44 518 SER A CA 1
ATOM 4092 C C . SER A 1 518 ? 2.805 31.094 33.781 1 98.44 518 SER A C 1
ATOM 4094 O O . SER A 1 518 ? 2.908 31.922 32.875 1 98.44 518 SER A O 1
ATOM 4096 N N . GLU A 1 519 ? 2.209 31.312 34.906 1 98.25 519 GLU A N 1
ATOM 4097 C CA . GLU A 1 519 ? 1.696 32.625 35.25 1 98.25 519 GLU A CA 1
ATOM 4098 C C . GLU A 1 519 ? 2.809 33.688 35.25 1 98.25 519 GLU A C 1
ATOM 4100 O O . GLU A 1 519 ? 2.584 34.844 34.875 1 98.25 519 GLU A O 1
ATOM 4105 N N . SER A 1 520 ? 3.912 33.281 35.656 1 98.12 520 SER A N 1
ATOM 4106 C CA . SER A 1 520 ? 5.059 34.188 35.688 1 98.12 520 SER A CA 1
ATOM 4107 C C . SER A 1 520 ? 5.375 34.75 34.312 1 98.12 520 SER A C 1
ATOM 4109 O O . SER A 1 520 ? 5.68 35.938 34.156 1 98.12 520 SER A O 1
ATOM 4111 N N . TRP A 1 521 ? 5.363 33.938 33.312 1 98.31 521 TRP A N 1
ATOM 4112 C CA . TRP A 1 521 ? 5.613 34.375 31.969 1 98.31 521 TRP A CA 1
ATOM 4113 C C . TRP A 1 521 ? 4.559 35.406 31.531 1 98.31 521 TRP A C 1
ATOM 4115 O O . TRP A 1 521 ? 4.887 36.406 30.922 1 98.31 521 TRP A O 1
ATOM 4125 N N . ILE A 1 522 ? 3.312 35.031 31.797 1 98.56 522 ILE A N 1
ATOM 4126 C CA . ILE A 1 522 ? 2.215 35.906 31.391 1 98.56 522 ILE A CA 1
ATOM 4127 C C . ILE A 1 522 ? 2.387 37.281 32.031 1 98.56 522 ILE A C 1
ATOM 4129 O O . ILE A 1 522 ? 2.211 38.312 31.375 1 98.56 522 ILE A O 1
ATOM 4133 N N . ASN A 1 523 ? 2.721 37.281 33.25 1 98 523 ASN A N 1
ATOM 4134 C CA . ASN A 1 523 ? 2.926 38.531 33.969 1 98 523 ASN A CA 1
ATOM 4135 C C . ASN A 1 523 ? 4.086 39.312 33.375 1 98 523 ASN A C 1
ATOM 4137 O O . ASN A 1 523 ? 3.977 40.531 33.188 1 98 523 ASN A O 1
ATOM 4141 N N . GLU A 1 524 ? 5.098 38.625 33.125 1 97.12 524 GLU A N 1
ATOM 4142 C CA . GLU A 1 524 ? 6.254 39.312 32.531 1 97.12 524 GLU A CA 1
ATOM 4143 C C . GLU A 1 524 ? 5.93 39.844 31.156 1 97.12 524 GLU A C 1
ATOM 4145 O O . GLU A 1 524 ? 6.281 41 30.828 1 97.12 524 GLU A O 1
ATOM 4150 N N . ALA A 1 525 ? 5.25 39.125 30.406 1 98.06 525 ALA A N 1
ATOM 4151 C CA . ALA A 1 525 ? 4.969 39.469 29.016 1 98.06 525 ALA A CA 1
ATOM 4152 C C . ALA A 1 525 ? 4.008 40.656 28.938 1 98.06 525 ALA A C 1
ATOM 4154 O O . ALA A 1 525 ? 4.102 41.5 28.031 1 98.06 525 ALA A O 1
ATOM 4155 N N . SER A 1 526 ? 3.105 40.719 29.906 1 97.69 526 SER A N 1
ATOM 4156 C CA . SER A 1 526 ? 2.031 41.719 29.812 1 97.69 526 SER A CA 1
ATOM 4157 C C . SER A 1 526 ? 2.357 42.969 30.625 1 97.69 526 SER A C 1
ATOM 4159 O O . SER A 1 526 ? 1.575 43.906 30.656 1 97.69 526 SER A O 1
ATOM 4161 N N . SER A 1 527 ? 3.484 43 31.25 1 97 527 SER A N 1
ATOM 4162 C CA . SER A 1 527 ? 3.896 44.188 32 1 97 527 SER A CA 1
ATOM 4163 C C . SER A 1 527 ? 4.836 45.062 31.203 1 97 527 SER A C 1
ATOM 4165 O O . SER A 1 527 ? 5.52 44.594 30.297 1 97 527 SER A O 1
ATOM 4167 N N . ALA A 1 528 ? 4.84 46.344 31.531 1 96.06 528 ALA A N 1
ATOM 4168 C CA . ALA A 1 528 ? 5.754 47.281 30.875 1 96.06 528 ALA A CA 1
ATOM 4169 C C . ALA A 1 528 ? 7.199 47 31.266 1 96.06 528 ALA A C 1
ATOM 4171 O O . ALA A 1 528 ? 7.578 47.188 32.438 1 96.06 528 ALA A O 1
ATOM 4172 N N . LYS A 1 529 ? 7.902 46.594 30.375 1 94.62 529 LYS A N 1
ATOM 4173 C CA . LYS A 1 529 ? 9.312 46.344 30.625 1 94.62 529 LYS A CA 1
ATOM 4174 C C . LYS A 1 529 ? 10.172 47.531 30.203 1 94.62 529 LYS A C 1
ATOM 4176 O O . LYS A 1 529 ? 11.266 47.719 30.75 1 94.62 529 LYS A O 1
ATOM 4181 N N . VAL A 1 530 ? 9.641 48.188 29.172 1 95.38 530 VAL A N 1
ATOM 4182 C CA . VAL A 1 530 ? 10.359 49.344 28.641 1 95.38 530 VAL A CA 1
ATOM 4183 C C . VAL A 1 530 ? 9.359 50.406 28.188 1 95.38 530 VAL A C 1
ATOM 4185 O O . VAL A 1 530 ? 8.227 50.094 27.828 1 95.38 530 VAL A O 1
ATOM 4188 N N . PRO A 1 531 ? 9.797 51.688 28.281 1 92.88 531 PRO A N 1
ATOM 4189 C CA . PRO A 1 531 ? 8.953 52.688 27.609 1 92.88 531 PRO A CA 1
ATOM 4190 C C . PRO A 1 531 ? 8.867 52.469 26.109 1 92.88 531 PRO A C 1
ATOM 4192 O O . PRO A 1 531 ? 9.859 52.094 25.469 1 92.88 531 PRO A O 1
ATOM 4195 N N . SER A 1 532 ? 7.703 52.719 25.594 1 92.44 532 SER A N 1
ATOM 4196 C CA . SER A 1 532 ? 7.512 52.438 24.172 1 92.44 532 SER A CA 1
ATOM 4197 C C . SER A 1 532 ? 7.273 53.75 23.406 1 92.44 532 SER A C 1
ATOM 4199 O O . SER A 1 532 ? 6.945 54.781 23.984 1 92.44 532 SER A O 1
ATOM 4201 N N . LEU A 1 533 ? 7.508 53.625 22.156 1 90.12 533 LEU A N 1
ATOM 4202 C CA . LEU A 1 533 ? 7.219 54.625 21.156 1 90.12 533 LEU A CA 1
ATOM 4203 C C . LEU A 1 533 ? 6.465 54.031 19.969 1 90.12 533 LEU A C 1
ATOM 4205 O O . LEU A 1 533 ? 6.629 52.844 19.656 1 90.12 533 LEU A O 1
ATOM 4209 N N . PRO A 1 534 ? 5.633 54.875 19.359 1 86.38 534 PRO A N 1
ATOM 4210 C CA . PRO A 1 534 ? 5.035 54.375 18.125 1 86.38 534 PRO A CA 1
ATOM 4211 C C . PRO A 1 534 ? 6.082 53.938 17.094 1 86.38 534 PRO A C 1
ATOM 4213 O O . PRO A 1 534 ? 7.172 54.5 17.047 1 86.38 534 PRO A O 1
ATOM 4216 N N . ALA A 1 535 ? 5.695 52.969 16.297 1 82.44 535 ALA A N 1
ATOM 4217 C CA . ALA A 1 535 ? 6.625 52.469 15.297 1 82.44 535 ALA A CA 1
ATOM 4218 C C . ALA A 1 535 ? 7.125 53.562 14.383 1 82.44 535 ALA A C 1
ATOM 4220 O O . ALA A 1 535 ? 6.336 54.375 13.883 1 82.44 535 ALA A O 1
ATOM 4221 N N . GLY A 1 536 ? 8.383 53.625 14.227 1 78.56 536 GLY A N 1
ATOM 4222 C CA . GLY A 1 536 ? 9.008 54.562 13.305 1 78.56 536 GLY A CA 1
ATOM 4223 C C . GLY A 1 536 ? 9.211 55.938 13.891 1 78.56 536 GLY A C 1
ATOM 4224 O O . GLY A 1 536 ? 9.742 56.844 13.227 1 78.56 536 GLY A O 1
ATOM 4225 N N . VAL A 1 537 ? 8.828 56.156 15.148 1 81.88 537 VAL A N 1
ATOM 4226 C CA . VAL A 1 537 ? 8.906 57.5 15.75 1 81.88 537 VAL A CA 1
ATOM 4227 C C . VAL A 1 537 ? 10.055 57.531 16.75 1 81.88 537 VAL A C 1
ATOM 4229 O O . VAL A 1 537 ? 10.227 56.625 17.562 1 81.88 537 VAL A O 1
ATOM 4232 N N . LYS A 1 538 ? 10.828 58.594 16.688 1 84.75 538 LYS A N 1
ATOM 4233 C CA . LYS A 1 538 ? 11.883 58.844 17.672 1 84.75 538 LYS A CA 1
ATOM 4234 C C . LYS A 1 538 ? 11.367 59.688 18.828 1 84.75 538 LYS A C 1
ATOM 4236 O O . LYS A 1 538 ? 10.398 60.438 18.656 1 84.75 538 LYS A O 1
ATOM 4241 N N . LYS A 1 539 ? 12.031 59.562 19.938 1 83.06 539 LYS A N 1
ATOM 4242 C CA . LYS A 1 539 ? 11.625 60.281 21.141 1 83.06 539 LYS A CA 1
ATOM 4243 C C . LYS A 1 539 ? 11.57 61.781 20.891 1 83.06 539 LYS A C 1
ATOM 4245 O O . LYS A 1 539 ? 10.648 62.469 21.344 1 83.06 539 LYS A O 1
ATOM 4250 N N . GLU A 1 540 ? 12.477 62.281 20.156 1 82.5 540 GLU A N 1
ATOM 4251 C CA . GLU A 1 540 ? 12.625 63.688 19.922 1 82.5 540 GLU A CA 1
ATOM 4252 C C . GLU A 1 540 ? 11.516 64.25 19.016 1 82.5 540 GLU A C 1
ATOM 4254 O O . GLU A 1 540 ? 11.203 65.438 19.016 1 82.5 540 GLU A O 1
ATOM 4259 N N . ASP A 1 541 ? 10.891 63.344 18.328 1 83.19 541 ASP A N 1
ATOM 4260 C CA . ASP A 1 541 ? 9.891 63.719 17.344 1 83.19 541 ASP A CA 1
ATOM 4261 C C . ASP A 1 541 ? 8.477 63.5 17.875 1 83.19 541 ASP A C 1
ATOM 4263 O O . ASP A 1 541 ? 7.496 63.688 17.156 1 83.19 541 ASP A O 1
ATOM 4267 N N . LEU A 1 542 ? 8.414 63.094 19.016 1 84.88 542 LEU A N 1
ATOM 4268 C CA . LEU A 1 542 ? 7.125 62.781 19.625 1 84.88 542 LEU A CA 1
ATOM 4269 C C . LEU A 1 542 ? 6.289 64.062 19.812 1 84.88 542 LEU A C 1
ATOM 4271 O O . LEU A 1 542 ? 6.762 65 20.406 1 84.88 542 LEU A O 1
ATOM 4275 N N . LYS A 1 543 ? 5.031 64.062 19.312 1 85.25 543 LYS A N 1
ATOM 4276 C CA . LYS A 1 543 ? 4.176 65.25 19.375 1 85.25 543 LYS A CA 1
ATOM 4277 C C . LYS A 1 543 ? 2.945 65 20.234 1 85.25 543 LYS A C 1
ATOM 4279 O O . LYS A 1 543 ? 2.062 65.812 20.344 1 85.25 543 LYS A O 1
ATOM 4284 N N . VAL A 1 544 ? 2.814 63.781 20.812 1 84.56 544 VAL A N 1
ATOM 4285 C CA . VAL A 1 544 ? 1.626 63.406 21.578 1 84.56 544 VAL A CA 1
ATOM 4286 C C . VAL A 1 544 ? 2.01 63.125 23.031 1 84.56 544 VAL A C 1
ATOM 4288 O O . VAL A 1 544 ? 3.123 62.688 23.297 1 84.56 544 VAL A O 1
ATOM 4291 N N . LYS A 1 545 ? 1.1 63.375 23.906 1 86.12 545 LYS A N 1
ATOM 4292 C CA . LYS A 1 545 ? 1.313 63.125 25.328 1 86.12 545 LYS A CA 1
ATOM 4293 C C . LYS A 1 545 ? 0.981 61.688 25.688 1 86.12 545 LYS A C 1
ATOM 4295 O O . LYS A 1 545 ? 0.122 61.062 25.047 1 86.12 545 LYS A O 1
ATOM 4300 N N . ALA A 1 546 ? 1.675 61.25 26.672 1 83.5 546 ALA A N 1
ATOM 4301 C CA . ALA A 1 546 ? 1.531 59.875 27.109 1 83.5 546 ALA A CA 1
ATOM 4302 C C . ALA A 1 546 ? 0.082 59.562 27.469 1 83.5 546 ALA A C 1
ATOM 4304 O O . ALA A 1 546 ? -0.406 58.469 27.203 1 83.5 546 ALA A O 1
ATOM 4305 N N . ASN A 1 547 ? -0.591 60.5 28 1 86.38 547 ASN A N 1
ATOM 4306 C CA . ASN A 1 547 ? -1.955 60.25 28.469 1 86.38 547 ASN A CA 1
ATOM 4307 C C . ASN A 1 547 ? -2.934 60.156 27.297 1 86.38 547 ASN A C 1
ATOM 4309 O O . ASN A 1 547 ? -4.059 59.688 27.469 1 86.38 547 ASN A O 1
ATOM 4313 N N . ASP A 1 548 ? -2.473 60.5 26.188 1 89 548 ASP A N 1
ATOM 4314 C CA . ASP A 1 548 ? -3.375 60.5 25.047 1 89 548 ASP A CA 1
ATOM 4315 C C . ASP A 1 548 ? -2.98 59.469 24.016 1 89 548 ASP A C 1
ATOM 4317 O O . ASP A 1 548 ? -3.572 59.375 22.938 1 89 548 ASP A O 1
ATOM 4321 N N . SER A 1 549 ? -2.02 58.719 24.359 1 93.44 549 SER A N 1
ATOM 4322 C CA . SER A 1 549 ? -1.536 57.75 23.391 1 93.44 549 SER A CA 1
ATOM 4323 C C . SER A 1 549 ? -1.409 56.375 24 1 93.44 549 SER A C 1
ATOM 4325 O O . SER A 1 549 ? -0.735 56.188 25.016 1 93.44 549 SER A O 1
ATOM 4327 N N . ASP A 1 550 ? -2.02 55.438 23.359 1 96.06 550 ASP A N 1
ATOM 4328 C CA . ASP A 1 550 ? -1.922 54.062 23.797 1 96.06 550 ASP A CA 1
ATOM 4329 C C . ASP A 1 550 ? -0.554 53.469 23.469 1 96.06 550 ASP A C 1
ATOM 4331 O O . ASP A 1 550 ? -0.141 52.469 24.062 1 96.06 550 ASP A O 1
ATOM 4335 N N . TRP A 1 551 ? 0.226 54 22.562 1 95.5 551 TRP A N 1
ATOM 4336 C CA . TRP A 1 551 ? 1.519 53.469 22.125 1 95.5 551 TRP A CA 1
ATOM 4337 C C . TRP A 1 551 ? 2.643 54.031 23 1 95.5 551 TRP A C 1
ATOM 4339 O O . TRP A 1 551 ? 3.811 53.656 22.812 1 95.5 551 TRP A O 1
ATOM 4349 N N . LEU A 1 552 ? 2.275 54.844 24.016 1 95.19 552 LEU A N 1
ATOM 4350 C CA . LEU A 1 552 ? 3.287 55.406 24.906 1 95.19 552 LEU A CA 1
ATOM 4351 C C . LEU A 1 552 ? 3.133 54.844 26.328 1 95.19 552 LEU A C 1
ATOM 4353 O O . LEU A 1 552 ? 3.592 55.438 27.281 1 95.19 552 LEU A O 1
ATOM 4357 N N . GLN A 1 553 ? 2.486 53.688 26.391 1 95.81 553 GLN A N 1
ATOM 4358 C CA . GLN A 1 553 ? 2.168 53.156 27.703 1 95.81 553 GLN A CA 1
ATOM 4359 C C . GLN A 1 553 ? 3.148 52.031 28.094 1 95.81 553 GLN A C 1
ATOM 4361 O O . GLN A 1 553 ? 3.043 51.469 29.188 1 95.81 553 GLN A O 1
ATOM 4366 N N . GLY A 1 554 ? 4.047 51.719 27.266 1 96.06 554 GLY A N 1
ATOM 4367 C CA . GLY A 1 554 ? 5.039 50.688 27.562 1 96.06 554 GLY A CA 1
ATOM 4368 C C . GLY A 1 554 ? 4.895 49.469 26.703 1 96.06 554 GLY A C 1
ATOM 4369 O O . GLY A 1 554 ? 3.875 49.281 26.031 1 96.06 554 GLY A O 1
ATOM 4370 N N . TYR A 1 555 ? 5.953 48.688 26.703 1 97 555 TYR A N 1
ATOM 4371 C CA . TYR A 1 555 ? 6.039 47.469 25.922 1 97 555 TYR A CA 1
ATOM 4372 C C . TYR A 1 555 ? 6.594 46.344 26.75 1 97 555 TYR A C 1
ATOM 4374 O O . TYR A 1 555 ? 7.48 46.531 27.594 1 97 555 TYR A O 1
ATOM 4382 N N . GLY A 1 556 ? 6.008 45.125 26.672 1 97.62 556 GLY A N 1
ATOM 4383 C CA . GLY A 1 556 ? 6.48 43.906 27.328 1 97.62 556 GLY A CA 1
ATOM 4384 C C . GLY A 1 556 ? 7.109 42.938 26.359 1 97.62 556 GLY A C 1
ATOM 4385 O O . GLY A 1 556 ? 7.98 43.281 25.562 1 97.62 556 GLY A O 1
ATOM 4386 N N . TYR A 1 557 ? 6.789 41.688 26.609 1 98.19 557 TYR A N 1
ATOM 4387 C CA . TYR A 1 557 ? 7.23 40.688 25.641 1 98.19 557 TYR A CA 1
ATOM 4388 C C . TYR A 1 557 ? 6.285 40.625 24.453 1 98.19 557 TYR A C 1
ATOM 4390 O O . TYR A 1 557 ? 5.395 39.75 24.406 1 98.19 557 TYR A O 1
ATOM 4398 N N . GLN A 1 558 ? 6.508 41.562 23.531 1 97.88 558 GLN A N 1
ATOM 4399 C CA . GLN A 1 558 ? 5.766 41.688 22.281 1 97.88 558 GLN A CA 1
ATOM 4400 C C . GLN A 1 558 ? 4.285 41.938 22.547 1 97.88 558 GLN A C 1
ATOM 4402 O O . GLN A 1 558 ? 3.426 41.438 21.812 1 97.88 558 GLN A O 1
ATOM 4407 N N . LEU A 1 559 ? 3.961 42.5 23.594 1 98.31 559 LEU A N 1
ATOM 4408 C CA . LEU A 1 559 ? 2.668 43.062 23.984 1 98.31 559 LEU A CA 1
ATOM 4409 C C . LEU A 1 559 ? 2.789 44.531 24.328 1 98.31 559 LEU A C 1
ATOM 4411 O O . LEU A 1 559 ? 3.744 44.938 24.984 1 98.31 559 LEU A O 1
ATOM 4415 N N . TRP A 1 560 ? 1.827 45.312 23.828 1 98.12 560 TRP A N 1
ATOM 4416 C CA . TRP A 1 560 ? 1.75 46.719 24.172 1 98.12 560 TRP A CA 1
ATOM 4417 C C . TRP A 1 560 ? 0.939 46.938 25.438 1 98.12 560 TRP A C 1
ATOM 4419 O O . TRP A 1 560 ? -0.137 46.344 25.609 1 98.12 560 TRP A O 1
ATOM 4429 N N . ARG A 1 561 ? 1.506 47.688 26.312 1 97.62 561 ARG A N 1
ATOM 4430 C CA . ARG A 1 561 ? 0.616 48.25 27.312 1 97.62 561 ARG A CA 1
ATOM 4431 C C . ARG A 1 561 ? -0.28 49.344 26.703 1 97.62 561 ARG A C 1
ATOM 4433 O O . ARG A 1 561 ? 0.076 49.969 25.703 1 97.62 561 ARG A O 1
ATOM 4440 N N . SER A 1 562 ? -1.442 49.531 27.312 1 97.12 562 SER A N 1
ATOM 4441 C CA . SER A 1 562 ? -2.396 50.531 26.828 1 97.12 562 SER A CA 1
ATOM 4442 C C . SER A 1 562 ? -3.02 51.312 27.984 1 97.12 562 SER A C 1
ATOM 4444 O O . SER A 1 562 ? -2.855 50.938 29.156 1 97.12 562 SER A O 1
ATOM 4446 N N . ARG A 1 563 ? -3.674 52.375 27.609 1 96.5 563 ARG A N 1
ATOM 4447 C CA . ARG A 1 563 ? -4.406 53.156 28.609 1 96.5 563 ARG A CA 1
ATOM 4448 C C . ARG A 1 563 ? -5.418 52.281 29.344 1 96.5 563 ARG A C 1
ATOM 4450 O O . ARG A 1 563 ? -5.762 51.188 28.875 1 96.5 563 ARG A O 1
ATOM 4457 N N . HIS A 1 564 ? -5.785 52.75 30.547 1 96.19 564 HIS A N 1
ATOM 4458 C CA . HIS A 1 564 ? -6.785 52.094 31.391 1 96.19 564 HIS A CA 1
ATOM 4459 C C . HIS A 1 564 ? -6.273 50.75 31.922 1 96.19 564 HIS A C 1
ATOM 4461 O O . HIS A 1 564 ? -7.031 49.781 32 1 96.19 564 HIS A O 1
ATOM 4467 N N . ASN A 1 565 ? -4.934 50.688 32.125 1 96 565 ASN A N 1
ATOM 4468 C CA . ASN A 1 565 ? -4.25 49.5 32.656 1 96 565 ASN A CA 1
ATOM 4469 C C . ASN A 1 565 ? -4.559 48.25 31.859 1 96 565 ASN A C 1
ATOM 4471 O O . ASN A 1 565 ? -4.832 47.188 32.438 1 96 565 ASN A O 1
ATOM 4475 N N . SER A 1 566 ? -4.629 48.344 30.609 1 97.81 566 SER A N 1
ATOM 4476 C CA . SER A 1 566 ? -4.848 47.25 29.688 1 97.81 566 SER A CA 1
ATOM 4477 C C . SER A 1 566 ? -3.586 46.938 28.891 1 97.81 566 SER A C 1
ATOM 4479 O O . SER A 1 566 ? -2.584 47.656 29 1 97.81 566 SER A O 1
ATOM 4481 N N . TYR A 1 567 ? -3.557 45.844 28.25 1 98.5 567 TYR A N 1
ATOM 4482 C CA . TYR A 1 567 ? -2.492 45.5 27.312 1 98.5 567 TYR A CA 1
ATOM 4483 C C . TYR A 1 567 ? -3.061 44.844 26.047 1 98.5 567 TYR A C 1
ATOM 4485 O O . TYR A 1 567 ? -4.223 44.438 26.031 1 98.5 567 TYR A O 1
ATOM 4493 N N . ARG A 1 568 ? -2.227 44.781 25 1 98.56 568 ARG A N 1
ATOM 4494 C CA . ARG A 1 568 ? -2.83 44.312 23.75 1 98.56 568 ARG A CA 1
ATOM 4495 C C . ARG A 1 568 ? -1.777 43.75 22.812 1 98.56 568 ARG A C 1
ATOM 4497 O O . ARG A 1 568 ? -0.631 44.188 22.797 1 98.56 568 ARG A O 1
ATOM 4504 N N . ALA A 1 569 ? -2.164 42.688 22.078 1 98.69 569 ALA A N 1
ATOM 4505 C CA . ALA A 1 569 ? -1.527 42.375 20.797 1 98.69 569 ALA A CA 1
ATOM 4506 C C . ALA A 1 569 ? -1.998 43.344 19.703 1 98.69 569 ALA A C 1
ATOM 4508 O O . ALA A 1 569 ? -3.184 43.688 19.625 1 98.69 569 ALA A O 1
ATOM 4509 N N . ASP A 1 570 ? -1.082 43.812 18.953 1 97.81 570 ASP A N 1
ATOM 4510 C CA . ASP A 1 570 ? -1.35 44.938 18.078 1 97.81 570 ASP A CA 1
ATOM 4511 C C . ASP A 1 570 ? -0.827 44.688 16.656 1 97.81 570 ASP A C 1
ATOM 4513 O O . ASP A 1 570 ? 0.372 44.469 16.469 1 97.81 570 ASP A O 1
ATOM 4517 N N . GLY A 1 571 ? -1.744 44.688 15.711 1 97.75 571 GLY A N 1
ATOM 4518 C CA . GLY A 1 571 ? -1.392 44.5 14.305 1 97.75 571 GLY A CA 1
ATOM 4519 C C . GLY A 1 571 ? -1.76 45.688 13.445 1 97.75 571 GLY A C 1
ATOM 4520 O O . GLY A 1 571 ? -2.715 46.406 13.75 1 97.75 571 GLY A O 1
ATOM 4521 N N . ARG A 1 572 ? -1.04 45.844 12.375 1 96.88 572 ARG A N 1
ATOM 4522 C CA . ARG A 1 572 ? -1.223 46.938 11.438 1 96.88 572 ARG A CA 1
ATOM 4523 C C . ARG A 1 572 ? -2.684 47.062 11.023 1 96.88 572 ARG A C 1
ATOM 4525 O O . ARG A 1 572 ? -3.385 46.062 10.875 1 96.88 572 ARG A O 1
ATOM 4532 N N . ASN A 1 573 ? -3.191 48.281 10.93 1 97.38 573 ASN A N 1
ATOM 4533 C CA . ASN A 1 573 ? -4.5 48.688 10.43 1 97.38 573 ASN A CA 1
ATOM 4534 C C . ASN A 1 573 ? -5.625 48.156 11.312 1 97.38 573 ASN A C 1
ATOM 4536 O O . ASN A 1 573 ? -6.707 47.844 10.82 1 97.38 573 ASN A O 1
ATOM 4540 N N . GLY A 1 574 ? -5.355 47.938 12.508 1 97.81 574 GLY A N 1
ATOM 4541 C CA . GLY A 1 574 ? -6.426 47.844 13.484 1 97.81 574 GLY A CA 1
ATOM 4542 C C . GLY A 1 574 ? -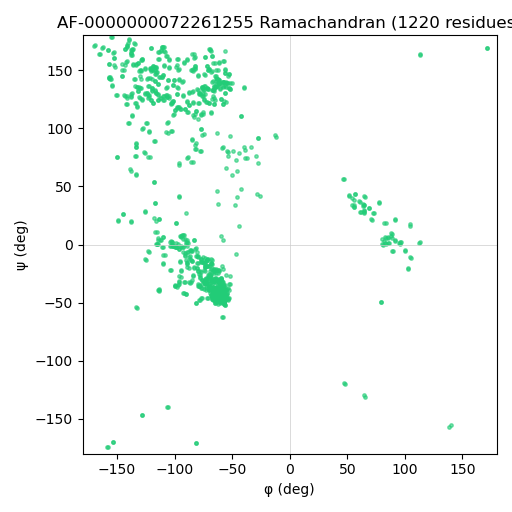6.703 46.406 13.914 1 97.81 574 GLY A C 1
ATOM 4543 O O . GLY A 1 574 ? -7.777 46.125 14.438 1 97.81 574 GLY A O 1
ATOM 4544 N N . GLN A 1 575 ? -5.801 45.469 13.656 1 98.44 575 GLN A N 1
ATOM 4545 C CA . GLN A 1 575 ? -5.953 44.156 14.273 1 98.44 575 GLN A CA 1
ATOM 4546 C C . GLN A 1 575 ? -5.574 44.188 15.75 1 98.44 575 GLN A C 1
ATOM 4548 O O . GLN A 1 575 ? -4.402 44.375 16.094 1 98.44 575 GLN A O 1
ATOM 4553 N N . PHE A 1 576 ? -6.547 43.969 16.656 1 98.69 576 PHE A N 1
ATOM 4554 C CA . PHE A 1 576 ? -6.25 44.094 18.078 1 98.69 576 PHE A CA 1
ATOM 4555 C C . PHE A 1 576 ? -6.797 42.906 18.859 1 98.69 576 PHE A C 1
ATOM 4557 O O . PHE A 1 576 ? -7.895 42.438 18.562 1 98.69 576 PHE A O 1
ATOM 4564 N N . ILE A 1 577 ? -6.039 42.406 19.719 1 98.88 577 ILE A N 1
ATOM 4565 C CA . ILE A 1 577 ? -6.488 41.656 20.875 1 98.88 577 ILE A CA 1
ATOM 4566 C C . ILE A 1 577 ? -6.305 42.5 22.141 1 98.88 577 ILE A C 1
ATOM 4568 O O . ILE A 1 577 ? -5.23 42.5 22.75 1 98.88 577 ILE A O 1
ATOM 4572 N N . LEU A 1 578 ? -7.289 43.125 22.562 1 98.88 578 LEU A N 1
ATOM 4573 C CA . LEU A 1 578 ? -7.238 44.031 23.703 1 98.88 578 LEU A CA 1
ATOM 4574 C C . LEU A 1 578 ? -7.715 43.344 24.969 1 98.88 578 LEU A C 1
ATOM 4576 O O . LEU A 1 578 ? -8.867 42.906 25.047 1 98.88 578 LEU A O 1
ATOM 4580 N N . VAL A 1 579 ? -6.848 43.219 25.953 1 98.88 579 VAL A N 1
ATOM 4581 C CA . VAL A 1 579 ? -7.152 42.562 27.203 1 98.88 579 VAL A CA 1
ATOM 4582 C C . VAL A 1 579 ? -7.352 43.594 28.312 1 98.88 579 VAL A C 1
ATOM 4584 O O . VAL A 1 579 ? -6.496 44.438 28.547 1 98.88 579 VAL A O 1
ATOM 4587 N N . LEU A 1 580 ? -8.461 43.5 29 1 98.56 580 LEU A N 1
ATOM 4588 C CA . LEU A 1 580 ? -8.836 44.406 30.078 1 98.56 580 LEU A CA 1
ATOM 4589 C C . LEU A 1 580 ? -8.969 43.656 31.391 1 98.56 580 LEU A C 1
ATOM 4591 O O . LEU A 1 580 ? -10.078 43.344 31.828 1 98.56 580 LEU A O 1
ATOM 4595 N N . PRO A 1 581 ? -7.902 43.531 32.125 1 97.94 581 PRO A N 1
ATOM 4596 C CA . PRO A 1 581 ? -7.926 42.719 33.344 1 97.94 581 PRO A CA 1
ATOM 4597 C C . PRO A 1 581 ? -8.898 43.219 34.375 1 97.94 581 PRO A C 1
ATOM 4599 O O . PRO A 1 581 ? -9.602 42.438 35.031 1 97.94 581 PRO A O 1
ATOM 4602 N N . GLU A 1 582 ? -8.984 44.5 34.531 1 97.25 582 GLU A N 1
ATOM 4603 C CA . GLU A 1 582 ? -9.836 45.094 35.562 1 97.25 582 GLU A CA 1
ATOM 4604 C C . GLU A 1 582 ? -11.312 44.844 35.25 1 97.25 582 GLU A C 1
ATOM 4606 O O . GLU A 1 582 ? -12.156 44.906 36.156 1 97.25 582 GLU A O 1
ATOM 4611 N N . LYS A 1 583 ? -11.609 44.625 34.031 1 97.81 583 LYS A N 1
ATOM 4612 C CA . LYS A 1 583 ? -12.984 44.406 33.594 1 97.81 583 LYS A CA 1
ATOM 4613 C C . LYS A 1 583 ? -13.234 42.938 33.312 1 97.81 583 LYS A C 1
ATOM 4615 O O . LYS A 1 583 ? -14.352 42.531 32.969 1 97.81 583 LYS A O 1
ATOM 4620 N N . ASN A 1 584 ? -12.211 42.094 33.469 1 98.25 584 ASN A N 1
ATOM 4621 C CA . ASN A 1 584 ? -12.273 40.688 33.094 1 98.25 584 ASN A CA 1
ATOM 4622 C C . ASN A 1 584 ? -12.867 40.531 31.688 1 98.25 584 ASN A C 1
ATOM 4624 O O . ASN A 1 584 ? -13.852 39.781 31.516 1 98.25 584 ASN A O 1
ATOM 4628 N N . ALA A 1 585 ? -12.242 41.188 30.734 1 98.62 585 ALA A N 1
ATOM 4629 C CA . ALA A 1 585 ? -12.805 41.25 29.391 1 98.62 585 ALA A CA 1
ATOM 4630 C C . ALA A 1 585 ? -11.711 41.25 28.344 1 98.62 585 ALA A C 1
ATOM 4632 O O . ALA A 1 585 ? -10.555 41.594 28.625 1 98.62 585 ALA A O 1
ATOM 4633 N N . VAL A 1 586 ? -12.055 40.812 27.172 1 98.81 586 VAL A N 1
ATOM 4634 C CA . VAL A 1 586 ? -11.227 40.844 25.969 1 98.81 586 VAL A CA 1
ATOM 4635 C C . VAL A 1 586 ? -12.023 41.469 24.828 1 98.81 586 VAL A C 1
ATOM 4637 O O . VAL A 1 586 ? -13.195 41.125 24.641 1 98.81 586 VAL A O 1
ATOM 4640 N N . ILE A 1 587 ? -11.461 42.375 24.062 1 98.81 587 ILE A N 1
ATOM 4641 C CA . ILE A 1 587 ? -12.047 42.938 22.844 1 98.81 587 ILE A CA 1
ATOM 4642 C C . ILE A 1 587 ? -11.133 42.656 21.656 1 98.81 587 ILE A C 1
ATOM 4644 O O . ILE A 1 587 ? -9.945 42.969 21.688 1 98.81 587 ILE A O 1
ATOM 4648 N N . VAL A 1 588 ? -11.672 42.031 20.641 1 98.81 588 VAL A N 1
ATOM 4649 C CA . VAL A 1 588 ? -10.906 41.688 19.438 1 98.81 588 VAL A CA 1
ATOM 4650 C C . VAL A 1 588 ? -11.484 42.406 18.234 1 98.81 588 VAL A C 1
ATOM 4652 O O . VAL A 1 588 ? -12.703 42.438 18.031 1 98.81 588 VAL A O 1
ATOM 4655 N N . THR A 1 589 ? -10.641 43.031 17.438 1 98.69 589 THR A N 1
ATOM 4656 C CA . THR A 1 589 ? -11.047 43.656 16.188 1 98.69 589 THR A CA 1
ATOM 4657 C C . THR A 1 589 ? -10.148 43.188 15.039 1 98.69 589 THR A C 1
ATOM 4659 O O . THR A 1 589 ? -8.969 42.906 15.25 1 98.69 589 THR A O 1
ATOM 4662 N N . THR A 1 590 ? -10.68 43 13.898 1 98.44 590 THR A N 1
ATOM 4663 C CA . THR A 1 590 ? -9.977 43.031 12.625 1 98.44 590 THR A CA 1
ATOM 4664 C C . THR A 1 590 ? -10.477 44.156 11.75 1 98.44 590 THR A C 1
ATOM 4666 O O . THR A 1 590 ? -11.641 44.562 11.852 1 98.44 590 THR A O 1
ATOM 4669 N N . ALA A 1 591 ? -9.555 44.75 10.922 1 98.19 591 ALA A N 1
ATOM 4670 C CA . ALA A 1 591 ? -9.953 46 10.273 1 98.19 591 ALA A CA 1
ATOM 4671 C C . ALA A 1 591 ? -8.938 46.406 9.211 1 98.19 591 ALA A C 1
ATOM 4673 O O . ALA A 1 591 ? -7.934 45.75 9 1 98.19 591 ALA A O 1
ATOM 4674 N N . ASP A 1 592 ? -9.281 47.375 8.477 1 97.69 592 ASP A N 1
ATOM 4675 C CA . ASP A 1 592 ? -8.406 48.219 7.66 1 97.69 592 ASP A CA 1
ATOM 4676 C C . ASP A 1 592 ? -8.555 49.688 8.039 1 97.69 592 ASP A C 1
ATOM 4678 O O . ASP A 1 592 ? -9.172 50.469 7.305 1 97.69 592 ASP A O 1
ATOM 4682 N N . ILE A 1 593 ? -7.949 50 9.211 1 97.88 593 ILE A N 1
ATOM 4683 C CA . ILE A 1 593 ? -8.039 51.344 9.789 1 97.88 593 ILE A CA 1
ATOM 4684 C C . ILE A 1 593 ? -6.633 51.906 10.023 1 97.88 593 ILE A C 1
ATOM 4686 O O . ILE A 1 593 ? -5.992 51.594 11.023 1 97.88 593 ILE A O 1
ATOM 4690 N N . PRO A 1 594 ? -6.219 52.812 9.195 1 96.56 594 PRO A N 1
ATOM 4691 C CA . PRO A 1 594 ? -4.859 53.344 9.328 1 96.56 594 PRO A CA 1
ATOM 4692 C C . PRO A 1 594 ? -4.66 54.156 10.617 1 96.56 594 PRO A C 1
ATOM 4694 O O . PRO A 1 594 ? -3.596 54.062 11.234 1 96.56 594 PRO A O 1
ATOM 4697 N N . ASN A 1 595 ? -5.695 54.969 11.023 1 96.75 595 ASN A N 1
ATOM 4698 C CA . ASN A 1 595 ? -5.605 55.688 12.281 1 96.75 595 ASN A CA 1
ATOM 4699 C C . ASN A 1 595 ? -5.992 54.812 13.469 1 96.75 595 ASN A C 1
ATOM 4701 O O . ASN A 1 595 ? -7.098 54.906 13.992 1 96.75 595 ASN A O 1
ATOM 4705 N N . MET A 1 596 ? -5.105 54.125 13.945 1 97.06 596 MET A N 1
ATOM 4706 C CA . MET A 1 596 ? -5.344 53.094 14.945 1 97.06 596 MET A CA 1
ATOM 4707 C C . MET A 1 596 ? -5.641 53.688 16.312 1 97.06 596 MET A C 1
ATOM 4709 O O . MET A 1 596 ? -6.391 53.125 17.094 1 97.06 596 MET A O 1
ATOM 4713 N N . GLN A 1 597 ? -5.059 54.812 16.672 1 96.06 597 GLN A N 1
ATOM 4714 C CA . GLN A 1 597 ? -5.387 55.5 17.922 1 96.06 597 GLN A CA 1
ATOM 4715 C C . GLN A 1 597 ? -6.855 55.906 17.953 1 96.06 597 GLN A C 1
ATOM 4717 O O . GLN A 1 597 ? -7.512 55.781 19 1 96.06 597 GLN A O 1
ATOM 4722 N N . ALA A 1 598 ? -7.289 56.406 16.797 1 97.19 598 ALA A N 1
ATOM 4723 C CA . ALA A 1 598 ? -8.703 56.781 16.703 1 97.19 598 ALA A CA 1
ATOM 4724 C C . ALA A 1 598 ? -9.594 55.562 16.938 1 97.19 598 ALA A C 1
ATOM 4726 O O . ALA A 1 598 ? -10.68 55.656 17.516 1 97.19 598 ALA A O 1
ATOM 4727 N N . GLU A 1 599 ? -9.195 54.469 16.391 1 97.81 599 GLU A N 1
ATOM 4728 C CA . GLU A 1 599 ? -9.922 53.25 16.609 1 97.81 599 GLU A CA 1
ATOM 4729 C C . GLU A 1 599 ? -10.016 52.906 18.094 1 97.81 599 GLU A C 1
ATOM 4731 O O . GLU A 1 599 ? -11.102 52.625 18.609 1 97.81 599 GLU A O 1
ATOM 4736 N N . LEU A 1 600 ? -8.922 52.906 18.812 1 98.12 600 LEU A N 1
ATOM 4737 C CA . LEU A 1 600 ? -8.898 52.625 20.25 1 98.12 600 LEU A CA 1
ATOM 4738 C C . LEU A 1 600 ? -9.703 53.656 21.016 1 98.12 600 LEU A C 1
ATOM 4740 O O . LEU A 1 600 ? -10.375 53.312 22 1 98.12 600 LEU A O 1
ATOM 4744 N N . ASN A 1 601 ? -9.633 54.938 20.594 1 97.94 601 ASN A N 1
ATOM 4745 C CA . ASN A 1 601 ? -10.398 55.969 21.266 1 97.94 601 ASN A CA 1
ATOM 4746 C C . ASN A 1 601 ? -11.891 55.656 21.266 1 97.94 601 ASN A C 1
ATOM 4748 O O . ASN A 1 601 ? -12.578 55.875 22.266 1 97.94 601 ASN A O 1
ATOM 4752 N N . LEU A 1 602 ? -12.32 55.188 20.109 1 98.38 602 LEU A N 1
ATOM 4753 C CA . LEU A 1 602 ? -13.734 54.875 20.047 1 98.38 602 LEU A CA 1
ATOM 4754 C C . LEU A 1 602 ? -14.07 53.719 21.016 1 98.38 602 LEU A C 1
ATOM 4756 O O . LEU A 1 602 ? -15.164 53.688 21.578 1 98.38 602 LEU A O 1
ATOM 4760 N N . ILE A 1 603 ? -13.203 52.75 21.156 1 98.38 603 ILE A N 1
ATOM 4761 C CA . ILE A 1 603 ? -13.398 51.656 22.094 1 98.38 603 ILE A CA 1
ATOM 4762 C C . ILE A 1 603 ? -13.445 52.219 23.516 1 98.38 603 ILE A C 1
ATOM 4764 O O . ILE A 1 603 ? -14.336 51.844 24.297 1 98.38 603 ILE A O 1
ATOM 4768 N N . TRP A 1 604 ? -12.531 53.125 23.906 1 97.94 604 TRP A N 1
ATOM 4769 C CA . TRP A 1 604 ? -12.453 53.719 25.234 1 97.94 604 TRP A CA 1
ATOM 4770 C C . TRP A 1 604 ? -13.703 54.531 25.531 1 97.94 604 TRP A C 1
ATOM 4772 O O . TRP A 1 604 ? -14.211 54.531 26.656 1 97.94 604 TRP A O 1
ATOM 4782 N N . ASP A 1 605 ? -14.188 55.188 24.531 1 97.62 605 ASP A N 1
ATOM 4783 C CA . ASP A 1 605 ? -15.289 56.125 24.734 1 97.62 605 ASP A CA 1
ATOM 4784 C C . ASP A 1 605 ? -16.625 55.406 24.828 1 97.62 605 ASP A C 1
ATOM 4786 O O . ASP A 1 605 ? -17.5 55.812 25.594 1 97.62 605 ASP A O 1
ATOM 4790 N N . HIS A 1 606 ? -16.688 54.344 24.078 1 97.81 606 HIS A N 1
ATOM 4791 C CA . HIS A 1 606 ? -18.031 53.781 23.938 1 97.81 606 HIS A CA 1
ATOM 4792 C C . HIS A 1 606 ? -18.125 52.406 24.578 1 97.81 606 HIS A C 1
ATOM 4794 O O . HIS A 1 606 ? -19.141 52.062 25.172 1 97.81 606 HIS A O 1
ATOM 4800 N N . LEU A 1 607 ? -17.141 51.594 24.469 1 98 607 LEU A N 1
ATOM 4801 C CA . LEU A 1 607 ? -17.234 50.219 24.938 1 98 607 LEU A CA 1
ATOM 4802 C C . LEU A 1 607 ? -16.734 50.062 26.375 1 98 607 LEU A C 1
ATOM 4804 O O . LEU A 1 607 ? -17.328 49.344 27.172 1 98 607 LEU A O 1
ATOM 4808 N N . LEU A 1 608 ? -15.625 50.719 26.75 1 97.56 608 LEU A N 1
ATOM 4809 C CA . LEU A 1 608 ? -15.039 50.562 28.078 1 97.56 608 LEU A CA 1
ATOM 4810 C C . LEU A 1 608 ? -16.062 50.875 29.156 1 97.56 608 LEU A C 1
ATOM 4812 O O . LEU A 1 608 ? -16.188 50.125 30.141 1 97.56 608 LEU A O 1
ATOM 4816 N N . PRO A 1 609 ? -16.859 51.969 29 1 96.69 609 PRO A N 1
ATOM 4817 C CA . PRO A 1 609 ? -17.812 52.312 30.062 1 96.69 609 PRO A CA 1
ATOM 4818 C C . PRO A 1 609 ? -18.938 51.281 30.203 1 96.69 609 PRO A C 1
ATOM 4820 O O . PRO A 1 609 ? -19.641 51.281 31.219 1 96.69 609 PRO A O 1
ATOM 4823 N N . ALA A 1 610 ? -19.047 50.531 29.203 1 96.69 610 ALA A N 1
ATOM 4824 C CA . ALA A 1 610 ? -20.156 49.562 29.156 1 96.69 610 ALA A CA 1
ATOM 4825 C C . ALA A 1 610 ? -19.922 48.406 30.125 1 96.69 610 ALA A C 1
ATOM 4827 O O . ALA A 1 610 ? -20.859 47.688 30.469 1 96.69 610 ALA A O 1
ATOM 4828 N N . PHE A 1 611 ? -18.688 48.219 30.547 1 94.88 611 PHE A N 1
ATOM 4829 C CA . PHE A 1 611 ? -18.359 47.156 31.484 1 94.88 611 PHE A CA 1
ATOM 4830 C C . PHE A 1 611 ? -18.641 47.625 32.906 1 94.88 611 PHE A C 1
ATOM 4832 O O . PHE A 1 611 ? -18.016 48.531 33.438 1 94.88 611 PHE A O 1
ATOM 4839 N N . LYS A 1 612 ? -19.641 47.125 33.594 1 85.94 612 LYS A N 1
ATOM 4840 C CA . LYS A 1 612 ? -20.016 47.5 34.969 1 85.94 612 LYS A CA 1
ATOM 4841 C C . LYS A 1 612 ? -19.344 46.625 36 1 85.94 612 LYS A C 1
ATOM 4843 O O . LYS A 1 612 ? -19.047 45.469 35.75 1 85.94 612 LYS A O 1
ATOM 4848 N N . MET B 1 1 ? 39.344 -54.125 -70 1 21.81 1 MET B N 1
ATOM 4849 C CA . MET B 1 1 ? 38.188 -54.531 -69.188 1 21.81 1 MET B CA 1
ATOM 4850 C C . MET B 1 1 ? 38.469 -54.281 -67.688 1 21.81 1 MET B C 1
ATOM 4852 O O . MET B 1 1 ? 37.594 -54.438 -66.875 1 21.81 1 MET B O 1
ATOM 4856 N N . GLN B 1 2 ? 39.812 -54.312 -67.312 1 20.64 2 GLN B N 1
ATOM 4857 C CA . GLN B 1 2 ? 39.719 -54.281 -65.812 1 20.64 2 GLN B CA 1
ATOM 4858 C C . GLN B 1 2 ? 38.938 -53.062 -65.312 1 20.64 2 GLN B C 1
ATOM 4860 O O . GLN B 1 2 ? 38.844 -52.062 -66 1 20.64 2 GLN B O 1
ATOM 4865 N N . GLN B 1 3 ? 38.562 -53.156 -63.938 1 16.97 3 GLN B N 1
ATOM 4866 C CA . GLN B 1 3 ? 37.719 -53 -62.781 1 16.97 3 GLN B CA 1
ATOM 4867 C C . GLN B 1 3 ? 37.969 -51.656 -62.094 1 16.97 3 GLN B C 1
ATOM 4869 O O . GLN B 1 3 ? 38.844 -51.531 -61.219 1 16.97 3 GLN B O 1
ATOM 4874 N N . LYS B 1 4 ? 38.438 -50.625 -62.875 1 32.38 4 LYS B N 1
ATOM 4875 C CA . LYS B 1 4 ? 38.75 -49.438 -62.094 1 32.38 4 LYS B CA 1
ATOM 4876 C C . LYS B 1 4 ? 37.594 -49.062 -61.188 1 32.38 4 LYS B C 1
ATOM 4878 O O . LYS B 1 4 ? 36.625 -48.469 -61.656 1 32.38 4 LYS B O 1
ATOM 4883 N N . SER B 1 5 ? 37.188 -50.156 -60.156 1 21.47 5 SER B N 1
ATOM 4884 C CA . SER B 1 5 ? 36.031 -49.938 -59.312 1 21.47 5 SER B CA 1
ATOM 4885 C C . SER B 1 5 ? 36.125 -48.594 -58.562 1 21.47 5 SER B C 1
ATOM 4887 O O . SER B 1 5 ? 37.219 -48.094 -58.312 1 21.47 5 SER B O 1
ATOM 4889 N N . VAL B 1 6 ? 34.875 -47.875 -58.344 1 25.05 6 VAL B N 1
ATOM 4890 C CA . VAL B 1 6 ? 34.25 -46.688 -57.75 1 25.05 6 VAL B CA 1
ATOM 4891 C C . VAL B 1 6 ? 34.438 -46.719 -56.219 1 25.05 6 VAL B C 1
ATOM 4893 O O . VAL B 1 6 ? 33.781 -47.469 -55.531 1 25.05 6 VAL B O 1
ATOM 4896 N N . LEU B 1 7 ? 35.594 -47 -55.656 1 25.81 7 LEU B N 1
ATOM 4897 C CA . LEU B 1 7 ? 35.562 -46.938 -54.219 1 25.81 7 LEU B CA 1
ATOM 4898 C C . LEU B 1 7 ? 35.062 -45.562 -53.75 1 25.81 7 LEU B C 1
ATOM 4900 O O . LEU B 1 7 ? 35.75 -44.562 -53.906 1 25.81 7 LEU B O 1
ATOM 4904 N N . ILE B 1 8 ? 33.75 -45.25 -54.062 1 26.19 8 ILE B N 1
ATOM 4905 C CA . ILE B 1 8 ? 33.156 -44.031 -53.5 1 26.19 8 ILE B CA 1
ATOM 4906 C C . ILE B 1 8 ? 33.344 -44 -52 1 26.19 8 ILE B C 1
ATOM 4908 O O . ILE B 1 8 ? 32.969 -44.938 -51.281 1 26.19 8 ILE B O 1
ATOM 4912 N N . LEU B 1 9 ? 34.406 -43.375 -51.5 1 25.55 9 LEU B N 1
ATOM 4913 C CA . LEU B 1 9 ? 34.719 -42.906 -50.156 1 25.55 9 LEU B CA 1
ATOM 4914 C C . LEU B 1 9 ? 33.5 -42.344 -49.438 1 25.55 9 LEU B C 1
ATOM 4916 O O . LEU B 1 9 ? 32.906 -41.344 -49.875 1 25.55 9 LEU B O 1
ATOM 4920 N N . PHE B 1 10 ? 32.562 -43.25 -48.969 1 25.84 10 PHE B N 1
ATOM 4921 C CA . PHE B 1 10 ? 31.5 -42.875 -48 1 25.84 10 PHE B CA 1
ATOM 4922 C C . PHE B 1 10 ? 32.094 -42.062 -46.875 1 25.84 10 PHE B C 1
ATOM 4924 O O . PHE B 1 10 ? 32.781 -42.594 -46 1 25.84 10 PHE B O 1
ATOM 4931 N N . PHE B 1 11 ? 32.656 -40.875 -47.094 1 28.8 11 PHE B N 1
ATOM 4932 C CA . PHE B 1 11 ? 32.781 -39.938 -46 1 28.8 11 PHE B CA 1
ATOM 4933 C C . PHE B 1 11 ? 31.562 -39.938 -45.094 1 28.8 11 PHE B C 1
ATOM 4935 O O . PHE B 1 11 ? 30.453 -39.688 -45.562 1 28.8 11 PHE B O 1
ATOM 4942 N N . SER B 1 12 ? 31.469 -40.906 -44.156 1 26.56 12 SER B N 1
ATOM 4943 C CA . SER B 1 12 ? 30.578 -40.906 -43 1 26.56 12 SER B CA 1
ATOM 4944 C C . SER B 1 12 ? 30.375 -39.5 -42.469 1 26.56 12 SER B C 1
ATOM 4946 O O . SER B 1 12 ? 31.344 -38.844 -42.031 1 26.56 12 SER B O 1
ATOM 4948 N N . PHE B 1 13 ? 29.453 -38.719 -43.031 1 28.98 13 PHE B N 1
ATOM 4949 C CA . PHE B 1 13 ? 28.781 -37.531 -42.469 1 28.98 13 PHE B CA 1
ATOM 4950 C C . PHE B 1 13 ? 28.359 -37.812 -41.031 1 28.98 13 PHE B C 1
ATOM 4952 O O . PHE B 1 13 ? 27.172 -37.969 -40.75 1 28.98 13 PHE B O 1
ATOM 4959 N N . ILE B 1 14 ? 28.859 -38.844 -40.344 1 30.5 14 ILE B N 1
ATOM 4960 C CA . ILE B 1 14 ? 28.375 -38.969 -38.969 1 30.5 14 ILE B CA 1
ATOM 4961 C C . ILE B 1 14 ? 28.578 -37.656 -38.219 1 30.5 14 ILE B C 1
ATOM 4963 O O . ILE B 1 14 ? 27.984 -37.469 -37.156 1 30.5 14 ILE B O 1
ATOM 4967 N N . HIS B 1 15 ? 29.688 -37 -38.5 1 32.16 15 HIS B N 1
ATOM 4968 C CA . HIS B 1 15 ? 29.875 -35.969 -37.469 1 32.16 15 HIS B CA 1
ATOM 4969 C C . HIS B 1 15 ? 28.719 -35 -37.438 1 32.16 15 HIS B C 1
ATOM 4971 O O . HIS B 1 15 ? 28.906 -33.812 -37.125 1 32.16 15 HIS B O 1
ATOM 4977 N N . PHE B 1 16 ? 27.703 -35.25 -38.156 1 31.88 16 PHE B N 1
ATOM 4978 C CA . PHE B 1 16 ? 26.766 -34.125 -38.062 1 31.88 16 PHE B CA 1
ATOM 4979 C C . PHE B 1 16 ? 26.344 -33.875 -36.625 1 31.88 16 PHE B C 1
ATOM 4981 O O . PHE B 1 16 ? 25.156 -33.969 -36.312 1 31.88 16 PHE B O 1
ATOM 4988 N N . PHE B 1 17 ? 26.891 -34.594 -35.688 1 34.94 17 PHE B N 1
ATOM 4989 C CA . PHE B 1 17 ? 26.531 -33.875 -34.469 1 34.94 17 PHE B CA 1
ATOM 4990 C C . PHE B 1 17 ? 26.766 -32.375 -34.656 1 34.94 17 PHE B C 1
ATOM 4992 O O . PHE B 1 17 ? 27.891 -31.891 -34.531 1 34.94 17 PHE B O 1
ATOM 4999 N N . SER B 1 18 ? 26.422 -31.875 -35.812 1 34.72 18 SER B N 1
ATOM 5000 C CA . SER B 1 18 ? 26.375 -30.422 -35.75 1 34.72 18 SER B CA 1
ATOM 5001 C C . SER B 1 18 ? 26.062 -29.953 -34.344 1 34.72 18 SER B C 1
ATOM 5003 O O . SER B 1 18 ? 24.969 -30.203 -33.812 1 34.72 18 SER B O 1
ATOM 5005 N N . TYR B 1 19 ? 26.922 -30.109 -33.5 1 37.75 19 TYR B N 1
ATOM 5006 C CA . TYR B 1 19 ? 26.734 -29.188 -32.375 1 37.75 19 TYR B CA 1
ATOM 5007 C C . TYR B 1 19 ? 25.984 -27.938 -32.812 1 37.75 19 TYR B C 1
ATOM 5009 O O . TYR B 1 19 ? 26.578 -27.016 -33.375 1 37.75 19 TYR B O 1
ATOM 5017 N N . ALA B 1 20 ? 24.969 -28.062 -33.625 1 41.38 20 ALA B N 1
ATOM 5018 C CA . ALA B 1 20 ? 24.141 -26.859 -33.719 1 41.38 20 ALA B CA 1
ATOM 5019 C C . ALA B 1 20 ? 24.484 -25.859 -32.625 1 41.38 20 ALA B C 1
ATOM 5021 O O . ALA B 1 20 ? 24.531 -26.219 -31.453 1 41.38 20 ALA B O 1
ATOM 5022 N N . GLN B 1 21 ? 25.328 -25.062 -33 1 52.47 21 GLN B N 1
ATOM 5023 C CA . GLN B 1 21 ? 25.672 -23.938 -32.125 1 52.47 21 GLN B CA 1
ATOM 5024 C C . GLN B 1 21 ? 24.5 -23.578 -31.234 1 52.47 21 GLN B C 1
ATOM 5026 O O . GLN B 1 21 ? 23.438 -23.188 -31.703 1 52.47 21 GLN B O 1
ATOM 5031 N N . GLN B 1 22 ? 24.422 -24.203 -29.969 1 78.12 22 GLN B N 1
ATOM 5032 C CA . GLN B 1 22 ? 23.391 -23.984 -28.953 1 78.12 22 GLN B CA 1
ATOM 5033 C C . GLN B 1 22 ? 23.047 -22.5 -28.828 1 78.12 22 GLN B C 1
ATOM 5035 O O . GLN B 1 22 ? 23.953 -21.656 -28.75 1 78.12 22 GLN B O 1
ATOM 5040 N N . ALA B 1 23 ? 21.859 -22.141 -29.25 1 87.94 23 ALA B N 1
ATOM 5041 C CA . ALA B 1 23 ? 21.344 -20.781 -29.109 1 87.94 23 ALA B CA 1
ATOM 5042 C C . ALA B 1 23 ? 21.719 -20.188 -27.766 1 87.94 23 ALA B C 1
ATOM 5044 O O . ALA B 1 23 ? 21.859 -20.906 -26.766 1 87.94 23 ALA B O 1
ATOM 5045 N N . PRO B 1 24 ? 22.188 -18.891 -27.844 1 95.38 24 PRO B N 1
ATOM 5046 C CA . PRO B 1 24 ? 22.266 -18.25 -26.516 1 95.38 24 PRO B CA 1
ATOM 5047 C C . PRO B 1 24 ? 20.938 -18.297 -25.766 1 95.38 24 PRO B C 1
ATOM 5049 O O . PRO B 1 24 ? 19.875 -18.141 -26.359 1 95.38 24 PRO B O 1
ATOM 5052 N N . LYS B 1 25 ? 21 -18.562 -24.516 1 96.56 25 LYS B N 1
ATOM 5053 C CA . LYS B 1 25 ? 19.828 -18.578 -23.641 1 96.56 25 LYS B CA 1
ATOM 5054 C C . LYS B 1 25 ? 19.734 -17.297 -22.812 1 96.56 25 LYS B C 1
ATOM 5056 O O . LYS B 1 25 ? 20.75 -16.781 -22.344 1 96.56 25 LYS B O 1
ATOM 5061 N N . LEU B 1 26 ? 18.547 -16.719 -22.672 1 97.81 26 LEU B N 1
ATOM 5062 C CA . LEU B 1 26 ? 18.375 -15.453 -21.969 1 97.81 26 LEU B CA 1
ATOM 5063 C C . LEU B 1 26 ? 17.188 -15.539 -21 1 97.81 26 LEU B C 1
ATOM 5065 O O . LEU B 1 26 ? 16.078 -15.914 -21.406 1 97.81 26 LEU B O 1
ATOM 5069 N N . ILE B 1 27 ? 17.453 -15.305 -19.75 1 97.75 27 ILE B N 1
ATOM 5070 C CA . ILE B 1 27 ? 16.422 -15.055 -18.75 1 97.75 27 ILE B CA 1
ATOM 5071 C C . ILE B 1 27 ? 16.109 -13.562 -18.688 1 97.75 27 ILE B C 1
ATOM 5073 O O . ILE B 1 27 ? 17.016 -12.742 -18.531 1 97.75 27 ILE B O 1
ATOM 5077 N N . VAL B 1 28 ? 14.867 -13.18 -18.875 1 98.56 28 VAL B N 1
ATOM 5078 C CA . VAL B 1 28 ? 14.406 -11.805 -18.688 1 98.56 28 VAL B CA 1
ATOM 5079 C C . VAL B 1 28 ? 13.586 -11.711 -17.406 1 98.56 28 VAL B C 1
ATOM 5081 O O . VAL B 1 28 ? 12.422 -12.109 -17.375 1 98.56 28 VAL B O 1
ATOM 5084 N N . ARG B 1 29 ? 14.172 -11.148 -16.391 1 98.31 29 ARG B N 1
ATOM 5085 C CA . ARG B 1 29 ? 13.617 -11.125 -15.031 1 98.31 29 ARG B CA 1
ATOM 5086 C C . ARG B 1 29 ? 13.023 -9.758 -14.711 1 98.31 29 ARG B C 1
ATOM 5088 O O . ARG B 1 29 ? 13.711 -8.734 -14.805 1 98.31 29 ARG B O 1
ATOM 5095 N N . GLY B 1 30 ? 11.711 -9.758 -14.383 1 98.69 30 GLY B N 1
ATOM 5096 C CA . GLY B 1 30 ? 11.047 -8.547 -13.938 1 98.69 30 GLY B CA 1
ATOM 5097 C C . GLY B 1 30 ? 10.859 -8.492 -12.43 1 98.69 30 GLY B C 1
ATOM 5098 O O . GLY B 1 30 ? 10.195 -9.359 -11.852 1 98.69 30 GLY B O 1
ATOM 5099 N N . ASP B 1 31 ? 11.352 -7.469 -11.789 1 98.5 31 ASP B N 1
ATOM 5100 C CA . ASP B 1 31 ? 11.336 -7.32 -10.336 1 98.5 31 ASP B CA 1
ATOM 5101 C C . ASP B 1 31 ? 10.156 -6.469 -9.883 1 98.5 31 ASP B C 1
ATOM 5103 O O . ASP B 1 31 ? 9.609 -5.688 -10.664 1 98.5 31 ASP B O 1
ATOM 5107 N N . ASP B 1 32 ? 9.648 -6.715 -8.641 1 98.5 32 ASP B N 1
ATOM 5108 C CA . ASP B 1 32 ? 8.891 -5.789 -7.809 1 98.5 32 ASP B CA 1
ATOM 5109 C C . ASP B 1 32 ? 7.391 -5.926 -8.062 1 98.5 32 ASP B C 1
ATOM 5111 O O . ASP B 1 32 ? 6.637 -4.965 -7.895 1 98.5 32 ASP B O 1
ATOM 5115 N N . MET B 1 33 ? 6.922 -7.082 -8.602 1 98.81 33 MET B N 1
ATOM 5116 C CA . MET B 1 33 ? 5.477 -7.293 -8.602 1 98.81 33 MET B CA 1
ATOM 5117 C C . MET B 1 33 ? 4.926 -7.246 -7.18 1 98.81 33 MET B C 1
ATOM 5119 O O . MET B 1 33 ? 5.547 -7.766 -6.25 1 98.81 33 MET B O 1
ATOM 5123 N N . GLY B 1 34 ? 3.791 -6.648 -6.965 1 98.69 34 GLY B N 1
ATOM 5124 C CA . GLY B 1 34 ? 3.178 -6.465 -5.66 1 98.69 34 GLY B CA 1
ATOM 5125 C C . GLY B 1 34 ? 3.348 -5.059 -5.113 1 98.69 34 GLY B C 1
ATOM 5126 O O . GLY B 1 34 ? 2.594 -4.633 -4.234 1 98.69 34 GLY B O 1
ATOM 5127 N N . SER B 1 35 ? 4.332 -4.246 -5.586 1 98.25 35 SER B N 1
ATOM 5128 C CA . SER B 1 35 ? 4.68 -2.939 -5.039 1 98.25 35 SER B CA 1
ATOM 5129 C C . SER B 1 35 ? 3.623 -1.896 -5.391 1 98.25 35 SER B C 1
ATOM 5131 O O . SER B 1 35 ? 3.422 -0.934 -4.645 1 98.25 35 SER B O 1
ATOM 5133 N N . SER B 1 36 ? 3.012 -2.051 -6.559 1 98.12 36 SER B N 1
ATOM 5134 C CA . SER B 1 36 ? 1.964 -1.173 -7.07 1 98.12 36 SER B CA 1
ATOM 5135 C C . SER B 1 36 ? 1.035 -1.917 -8.023 1 98.12 36 SER B C 1
ATOM 5137 O O . SER B 1 36 ? 1.362 -3.012 -8.492 1 98.12 36 SER B O 1
ATOM 5139 N N . ARG B 1 37 ? -0.128 -1.411 -8.242 1 98.31 37 ARG B N 1
ATOM 5140 C CA . ARG B 1 37 ? -1.023 -2.029 -9.211 1 98.31 37 ARG B CA 1
ATOM 5141 C C . ARG B 1 37 ? -0.437 -1.961 -10.617 1 98.31 37 ARG B C 1
ATOM 5143 O O . ARG B 1 37 ? -0.566 -2.908 -11.398 1 98.31 37 ARG B O 1
ATOM 5150 N N . SER B 1 38 ? 0.225 -0.841 -10.922 1 98.56 38 SER B N 1
ATOM 5151 C CA . SER B 1 38 ? 0.833 -0.657 -12.234 1 98.56 38 SER B CA 1
ATOM 5152 C C . SER B 1 38 ? 1.938 -1.679 -12.477 1 98.56 38 SER B C 1
ATOM 5154 O O . SER B 1 38 ? 2.102 -2.166 -13.602 1 98.56 38 SER B O 1
ATOM 5156 N N . ALA B 1 39 ? 2.691 -1.938 -11.469 1 98.69 39 ALA B N 1
ATOM 5157 C CA . ALA B 1 39 ? 3.707 -2.982 -11.586 1 98.69 39 ALA B CA 1
ATOM 5158 C C . ALA B 1 39 ? 3.064 -4.352 -11.789 1 98.69 39 ALA B C 1
ATOM 5160 O O . ALA B 1 39 ? 3.57 -5.172 -12.562 1 98.69 39 ALA B O 1
ATOM 5161 N N . ASN B 1 40 ? 1.964 -4.645 -11.039 1 98.81 40 ASN B N 1
ATOM 5162 C CA . ASN B 1 40 ? 1.25 -5.902 -11.211 1 98.81 40 ASN B CA 1
ATOM 5163 C C . ASN B 1 40 ? 0.79 -6.094 -12.656 1 98.81 40 ASN B C 1
ATOM 5165 O O . ASN B 1 40 ? 1.068 -7.129 -13.273 1 98.81 40 ASN B O 1
ATOM 5169 N N . LEU B 1 41 ? 0.115 -5.102 -13.18 1 98.75 41 LEU B N 1
ATOM 5170 C CA . LEU B 1 41 ? -0.447 -5.164 -14.523 1 98.75 41 LEU B CA 1
ATOM 5171 C C . LEU B 1 41 ? 0.656 -5.301 -15.57 1 98.75 41 LEU B C 1
ATOM 5173 O O . LEU B 1 41 ? 0.543 -6.109 -16.5 1 98.75 41 LEU B O 1
ATOM 5177 N N . ALA B 1 42 ? 1.706 -4.531 -15.383 1 98.81 42 ALA B N 1
ATOM 5178 C CA . ALA B 1 42 ? 2.809 -4.559 -16.344 1 98.81 42 ALA B CA 1
ATOM 5179 C C . ALA B 1 42 ? 3.533 -5.898 -16.312 1 98.81 42 ALA B C 1
ATOM 5181 O O . ALA B 1 42 ? 3.947 -6.418 -17.344 1 98.81 42 ALA B O 1
ATOM 5182 N N . SER B 1 43 ? 3.709 -6.449 -15.133 1 98.81 43 SER B N 1
ATOM 5183 C CA . SER B 1 43 ? 4.387 -7.734 -14.992 1 98.81 43 SER B CA 1
ATOM 5184 C C . SER B 1 43 ? 3.635 -8.836 -15.734 1 98.81 43 SER B C 1
ATOM 5186 O O . SER B 1 43 ? 4.242 -9.648 -16.438 1 98.81 43 SER B O 1
ATOM 5188 N N . ILE B 1 44 ? 2.314 -8.875 -15.594 1 98.69 44 ILE B N 1
ATOM 5189 C CA . ILE B 1 44 ? 1.51 -9.875 -16.281 1 98.69 44 ILE B CA 1
ATOM 5190 C C . ILE B 1 44 ? 1.576 -9.633 -17.797 1 98.69 44 ILE B C 1
ATOM 5192 O O . ILE B 1 44 ? 1.764 -10.578 -18.562 1 98.69 44 ILE B O 1
ATOM 5196 N N . ASP B 1 45 ? 1.503 -8.383 -18.234 1 98.56 45 ASP B N 1
ATOM 5197 C CA . ASP B 1 45 ? 1.495 -8.039 -19.656 1 98.56 45 ASP B CA 1
ATOM 5198 C C . ASP B 1 45 ? 2.816 -8.414 -20.312 1 98.56 45 ASP B C 1
ATOM 5200 O O . ASP B 1 45 ? 2.824 -9.023 -21.391 1 98.56 45 ASP B O 1
ATOM 5204 N N . THR B 1 46 ? 3.93 -8.062 -19.688 1 98.62 46 THR B N 1
ATOM 5205 C CA . THR B 1 46 ? 5.242 -8.305 -20.266 1 98.62 46 THR B CA 1
ATOM 5206 C C . THR B 1 46 ? 5.559 -9.797 -20.297 1 98.62 46 THR B C 1
ATOM 5208 O O . THR B 1 46 ? 6.312 -10.266 -21.141 1 98.62 46 THR B O 1
ATOM 5211 N N . TYR B 1 47 ? 4.977 -10.531 -19.391 1 98.06 47 TYR B N 1
ATOM 5212 C CA . TYR B 1 47 ? 5.176 -11.977 -19.406 1 98.06 47 TYR B CA 1
ATOM 5213 C C . TYR B 1 47 ? 4.297 -12.641 -20.453 1 98.06 47 TYR B C 1
ATOM 5215 O O . TYR B 1 47 ? 4.77 -13.477 -21.219 1 98.06 47 TYR B O 1
ATOM 5223 N N . VAL B 1 48 ? 3.004 -12.305 -20.516 1 96.5 48 VAL B N 1
ATOM 5224 C CA . VAL B 1 48 ? 2.018 -12.977 -21.344 1 96.5 48 VAL B CA 1
ATOM 5225 C C . VAL B 1 48 ? 2.18 -12.531 -22.797 1 96.5 48 VAL B C 1
ATOM 5227 O O . VAL B 1 48 ? 2.088 -13.344 -23.719 1 96.5 48 VAL B O 1
ATOM 5230 N N . ASN B 1 49 ? 2.484 -11.266 -23.016 1 96.94 49 ASN B N 1
ATOM 5231 C CA . ASN B 1 49 ? 2.496 -10.711 -24.359 1 96.94 49 ASN B CA 1
ATOM 5232 C C . ASN B 1 49 ? 3.898 -10.273 -24.766 1 96.94 49 ASN B C 1
ATOM 5234 O O . ASN B 1 49 ? 4.086 -9.727 -25.859 1 96.94 49 ASN B O 1
ATOM 5238 N N . GLY B 1 50 ? 4.848 -10.484 -23.828 1 98.12 50 GLY B N 1
ATOM 5239 C CA . GLY B 1 50 ? 6.176 -9.961 -24.109 1 98.12 50 GLY B CA 1
ATOM 5240 C C . GLY B 1 50 ? 7.27 -11 -23.953 1 98.12 50 GLY B C 1
ATOM 5241 O O . GLY B 1 50 ? 7.094 -12.156 -24.359 1 98.12 50 GLY B O 1
ATOM 5242 N N . ILE B 1 51 ? 8.453 -10.531 -23.516 1 98.25 51 ILE B N 1
ATOM 5243 C CA . ILE B 1 51 ? 9.625 -11.398 -23.562 1 98.25 51 ILE B CA 1
ATOM 5244 C C . ILE B 1 51 ? 10.039 -11.781 -22.141 1 98.25 51 ILE B C 1
ATOM 5246 O O . ILE B 1 51 ? 11.023 -12.5 -21.938 1 98.25 51 ILE B O 1
ATOM 5250 N N . GLU B 1 52 ? 9.312 -11.242 -21.109 1 98.25 52 GLU B N 1
ATOM 5251 C CA . GLU B 1 52 ? 9.625 -11.57 -19.719 1 98.25 52 GLU B CA 1
ATOM 5252 C C . GLU B 1 52 ? 9.477 -13.062 -19.453 1 98.25 52 GLU B C 1
ATOM 5254 O O . GLU B 1 52 ? 8.531 -13.695 -19.938 1 98.25 52 GLU B O 1
ATOM 5259 N N . THR B 1 53 ? 10.438 -13.602 -18.672 1 97.56 53 THR B N 1
ATOM 5260 C CA . THR B 1 53 ? 10.391 -15.039 -18.453 1 97.56 53 THR B CA 1
ATOM 5261 C C . THR B 1 53 ? 10.32 -15.359 -16.953 1 97.56 53 THR B C 1
ATOM 5263 O O . THR B 1 53 ? 10.18 -16.516 -16.562 1 97.56 53 THR B O 1
ATOM 5266 N N . SER B 1 54 ? 10.43 -14.352 -16.109 1 97.44 54 SER B N 1
ATOM 5267 C CA . SER B 1 54 ? 10.375 -14.531 -14.672 1 97.44 54 SER B CA 1
ATOM 5268 C C . SER B 1 54 ? 9.828 -13.297 -13.969 1 97.44 54 SER B C 1
ATOM 5270 O O . SER B 1 54 ? 10.297 -12.18 -14.211 1 97.44 54 SER B O 1
ATOM 5272 N N . ILE B 1 55 ? 8.859 -13.469 -13.133 1 98.56 55 ILE B N 1
ATOM 5273 C CA . ILE B 1 55 ? 8.305 -12.383 -12.328 1 98.56 55 ILE B CA 1
ATOM 5274 C C . ILE B 1 55 ? 8.742 -12.531 -10.875 1 98.56 55 ILE B C 1
ATOM 5276 O O . ILE B 1 55 ? 8.586 -13.602 -10.281 1 98.56 55 ILE B O 1
ATOM 5280 N N . GLU B 1 56 ? 9.312 -11.523 -10.289 1 98.81 56 GLU B N 1
ATOM 5281 C CA . GLU B 1 56 ? 9.742 -11.523 -8.891 1 98.81 56 GLU B CA 1
ATOM 5282 C C . GLU B 1 56 ? 8.727 -10.82 -7.996 1 98.81 56 GLU B C 1
ATOM 5284 O O . GLU B 1 56 ? 8.539 -9.609 -8.102 1 98.81 56 GLU B O 1
ATOM 5289 N N . LEU B 1 57 ? 8.141 -11.57 -7.109 1 98.81 57 LEU B N 1
ATOM 5290 C CA . LEU B 1 57 ? 6.988 -11.164 -6.312 1 98.81 57 LEU B CA 1
ATOM 5291 C C . LEU B 1 57 ? 7.422 -10.688 -4.93 1 98.81 57 LEU B C 1
ATOM 5293 O O . LEU B 1 57 ? 8.188 -11.375 -4.246 1 98.81 57 LEU B O 1
ATOM 5297 N N . MET B 1 58 ? 6.961 -9.531 -4.508 1 98.88 58 MET B N 1
ATOM 5298 C CA . MET B 1 58 ? 7.164 -9.008 -3.16 1 98.88 58 MET B CA 1
ATOM 5299 C C . MET B 1 58 ? 5.906 -9.18 -2.312 1 98.88 58 MET B C 1
ATOM 5301 O O . MET B 1 58 ? 4.871 -8.578 -2.598 1 98.88 58 MET B O 1
ATOM 5305 N N . VAL B 1 59 ? 6.02 -9.875 -1.18 1 98.56 59 VAL B N 1
ATOM 5306 C CA . VAL B 1 59 ? 4.805 -10.273 -0.474 1 98.56 59 VAL B CA 1
ATOM 5307 C C . VAL B 1 59 ? 4.48 -9.258 0.619 1 98.56 59 VAL B C 1
ATOM 5309 O O . VAL B 1 59 ? 3.367 -9.242 1.146 1 98.56 59 VAL B O 1
ATOM 5312 N N . VAL B 1 60 ? 5.434 -8.344 0.997 1 98.12 60 VAL B N 1
ATOM 5313 C CA . VAL B 1 60 ? 5.223 -7.406 2.09 1 98.12 60 VAL B CA 1
ATOM 5314 C C . VAL B 1 60 ? 4.578 -6.129 1.554 1 98.12 60 VAL B C 1
ATOM 5316 O O . VAL B 1 60 ? 4.145 -5.273 2.328 1 98.12 60 VAL B O 1
ATOM 5319 N N . THR B 1 61 ? 4.43 -5.988 0.25 1 98.38 61 THR B N 1
ATOM 5320 C CA . THR B 1 61 ? 4.023 -4.742 -0.386 1 98.38 61 THR B CA 1
ATOM 5321 C C . THR B 1 61 ? 2.504 -4.66 -0.497 1 98.38 61 THR B C 1
ATOM 5323 O O . THR B 1 61 ? 1.816 -5.68 -0.436 1 98.38 61 THR B O 1
ATOM 5326 N N . PRO B 1 62 ? 1.931 -3.527 -0.646 1 97.56 62 PRO B N 1
ATOM 5327 C CA . PRO B 1 62 ? 0.5 -3.285 -0.449 1 97.56 62 PRO B CA 1
ATOM 5328 C C . PRO B 1 62 ? -0.366 -3.982 -1.496 1 97.56 62 PRO B C 1
ATOM 5330 O O . PRO B 1 62 ? -1.511 -4.348 -1.214 1 97.56 62 PRO B O 1
ATOM 5333 N N . TRP B 1 63 ? 0.089 -4.156 -2.664 1 98.56 63 TRP B N 1
ATOM 5334 C CA . TRP B 1 63 ? -0.731 -4.691 -3.746 1 98.56 63 TRP B CA 1
ATOM 5335 C C . TRP B 1 63 ? -0.471 -6.18 -3.941 1 98.56 63 TRP B C 1
ATOM 5337 O O . TRP B 1 63 ? -0.792 -6.742 -4.992 1 98.56 63 TRP B O 1
ATOM 5347 N N . PHE B 1 64 ? 0.126 -6.84 -2.902 1 98.75 64 PHE B N 1
ATOM 5348 C CA . PHE B 1 64 ? 0.371 -8.273 -2.939 1 98.75 64 PHE B CA 1
ATOM 5349 C C . PHE B 1 64 ? -0.933 -9.047 -3.121 1 98.75 64 PHE B C 1
ATOM 5351 O O . PHE B 1 64 ? -0.991 -10.008 -3.893 1 98.75 64 PHE B O 1
ATOM 5358 N N . PRO B 1 65 ? -1.998 -8.633 -2.52 1 98.62 65 PRO B N 1
ATOM 5359 C CA . PRO B 1 65 ? -3.227 -9.414 -2.68 1 98.62 65 PRO B CA 1
ATOM 5360 C C . PRO B 1 65 ? -3.691 -9.484 -4.133 1 98.62 65 PRO B C 1
ATOM 5362 O O . PRO B 1 65 ? -4.07 -10.562 -4.605 1 98.62 65 PRO B O 1
ATOM 5365 N N . GLU B 1 66 ? -3.631 -8.391 -4.828 1 98.62 66 GLU B N 1
ATOM 5366 C CA . GLU B 1 66 ? -3.996 -8.43 -6.242 1 98.62 66 GLU B CA 1
ATOM 5367 C C . GLU B 1 66 ? -3.014 -9.281 -7.039 1 98.62 66 GLU B C 1
ATOM 5369 O O . GLU B 1 66 ? -3.418 -10.031 -7.934 1 98.62 66 GLU B O 1
ATOM 5374 N N . ALA B 1 67 ? -1.743 -9.117 -6.73 1 98.81 67 ALA B N 1
ATOM 5375 C CA . ALA B 1 67 ? -0.726 -9.914 -7.418 1 98.81 67 ALA B CA 1
ATOM 5376 C C . ALA B 1 67 ? -0.998 -11.406 -7.258 1 98.81 67 ALA B C 1
ATOM 5378 O O . ALA B 1 67 ? -0.929 -12.156 -8.234 1 98.81 67 ALA B O 1
ATOM 5379 N N . ALA B 1 68 ? -1.26 -11.789 -6.023 1 98.5 68 ALA B N 1
ATOM 5380 C CA . ALA B 1 68 ? -1.54 -13.195 -5.746 1 98.5 68 ALA B CA 1
ATOM 5381 C C . ALA B 1 68 ? -2.736 -13.688 -6.555 1 98.5 68 ALA B C 1
ATOM 5383 O O . ALA B 1 68 ? -2.711 -14.789 -7.105 1 98.5 68 ALA B O 1
ATOM 5384 N N . LYS B 1 69 ? -3.758 -12.891 -6.641 1 97.81 69 LYS B N 1
ATOM 5385 C CA . LYS B 1 69 ? -4.941 -13.25 -7.414 1 97.81 69 LYS B CA 1
ATOM 5386 C C . LYS B 1 69 ? -4.613 -13.375 -8.898 1 97.81 69 LYS B C 1
ATOM 5388 O O . LYS B 1 69 ? -5.039 -14.328 -9.555 1 97.81 69 LYS B O 1
ATOM 5393 N N . MET B 1 70 ? -3.859 -12.438 -9.414 1 98.12 70 MET B N 1
ATOM 5394 C CA . MET B 1 70 ? -3.469 -12.461 -10.82 1 98.12 70 MET B CA 1
ATOM 5395 C C . MET B 1 70 ? -2.648 -13.703 -11.133 1 98.12 70 MET B C 1
ATOM 5397 O O . MET B 1 70 ? -2.809 -14.305 -12.195 1 98.12 70 MET B O 1
ATOM 5401 N N . LEU B 1 71 ? -1.816 -14.07 -10.227 1 97.88 71 LEU B N 1
ATOM 5402 C CA . LEU B 1 71 ? -0.957 -15.227 -10.438 1 97.88 71 LEU B CA 1
ATOM 5403 C C . LEU B 1 71 ? -1.748 -16.516 -10.305 1 97.88 71 LEU B C 1
ATOM 5405 O O . LEU B 1 71 ? -1.422 -17.531 -10.938 1 97.88 71 LEU B O 1
ATOM 5409 N N . GLU B 1 72 ? -2.744 -16.516 -9.477 1 94.94 72 GLU B N 1
ATOM 5410 C CA . GLU B 1 72 ? -3.66 -17.656 -9.398 1 94.94 72 GLU B CA 1
ATOM 5411 C C . GLU B 1 72 ? -4.383 -17.875 -10.727 1 94.94 72 GLU B C 1
ATOM 5413 O O . GLU B 1 72 ? -4.648 -19 -11.117 1 94.94 72 GLU B O 1
ATOM 5418 N N . GLU B 1 73 ? -4.629 -16.812 -11.406 1 94.25 73 GLU B N 1
ATOM 5419 C CA . GLU B 1 73 ? -5.355 -16.859 -12.672 1 94.25 73 GLU B CA 1
ATOM 5420 C C . GLU B 1 73 ? -4.414 -17.156 -13.836 1 94.25 73 GLU B C 1
ATOM 5422 O O . GLU B 1 73 ? -4.863 -17.5 -14.93 1 94.25 73 GLU B O 1
ATOM 5427 N N . ASN B 1 74 ? -3.133 -17.031 -13.586 1 93.62 74 ASN B N 1
ATOM 5428 C CA . ASN B 1 74 ? -2.111 -17.281 -14.594 1 93.62 74 ASN B CA 1
ATOM 5429 C C . ASN B 1 74 ? -1.078 -18.297 -14.117 1 93.62 74 ASN B C 1
ATOM 5431 O O . ASN B 1 74 ? 0.089 -17.953 -13.914 1 93.62 74 ASN B O 1
ATOM 5435 N N . THR B 1 75 ? -1.383 -19.531 -14.156 1 89.69 75 THR B N 1
ATOM 5436 C CA . THR B 1 75 ? -0.587 -20.578 -13.531 1 89.69 75 THR B CA 1
ATOM 5437 C C . THR B 1 75 ? 0.66 -20.875 -14.359 1 89.69 75 THR B C 1
ATOM 5439 O O . THR B 1 75 ? 1.598 -21.516 -13.867 1 89.69 75 THR B O 1
ATOM 5442 N N . GLY B 1 76 ? 0.753 -20.453 -15.57 1 91.19 76 GLY B N 1
ATOM 5443 C CA . GLY B 1 76 ? 1.886 -20.734 -16.438 1 91.19 76 GLY B CA 1
ATOM 5444 C C . GLY B 1 76 ? 3.059 -19.797 -16.203 1 91.19 76 GLY B C 1
ATOM 5445 O O . GLY B 1 76 ? 4.133 -20 -16.781 1 91.19 76 GLY B O 1
ATOM 5446 N N . ILE B 1 77 ? 2.873 -18.844 -15.328 1 94.12 77 ILE B N 1
ATOM 5447 C CA . ILE B 1 77 ? 3.891 -17.828 -15.078 1 94.12 77 ILE B CA 1
ATOM 5448 C C . ILE B 1 77 ? 4.91 -18.359 -14.07 1 94.12 77 ILE B C 1
ATOM 5450 O O . ILE B 1 77 ? 4.539 -18.953 -13.047 1 94.12 77 ILE B O 1
ATOM 5454 N N . ASP B 1 78 ? 6.207 -18.203 -14.398 1 96 78 ASP B N 1
ATOM 5455 C CA . ASP B 1 78 ? 7.281 -18.5 -13.453 1 96 78 ASP B CA 1
ATOM 5456 C C . ASP B 1 78 ? 7.473 -17.375 -12.445 1 96 78 ASP B C 1
ATOM 5458 O O . ASP B 1 78 ? 7.73 -16.234 -12.836 1 96 78 ASP B O 1
ATOM 5462 N N . VAL B 1 79 ? 7.352 -17.688 -11.164 1 98.06 79 VAL B N 1
ATOM 5463 C CA . VAL B 1 79 ? 7.34 -16.656 -10.125 1 98.06 79 VAL B CA 1
ATOM 5464 C C . VAL B 1 79 ? 8.461 -16.922 -9.117 1 98.06 79 VAL B C 1
ATOM 5466 O O . VAL B 1 79 ? 8.633 -18.062 -8.656 1 98.06 79 VAL B O 1
ATOM 5469 N N . GLY B 1 80 ? 9.25 -15.953 -8.859 1 98.31 80 GLY B N 1
ATOM 5470 C CA . GLY B 1 80 ? 10.172 -15.961 -7.738 1 98.31 80 GLY B CA 1
ATOM 5471 C C . GLY B 1 80 ? 9.727 -15.078 -6.59 1 98.31 80 GLY B C 1
ATOM 5472 O O . GLY B 1 80 ? 8.961 -14.133 -6.793 1 98.31 80 GLY B O 1
ATOM 5473 N N . LEU B 1 81 ? 10.148 -15.445 -5.379 1 98.62 81 LEU B N 1
ATOM 5474 C CA . LEU B 1 81 ? 9.93 -14.57 -4.23 1 98.62 81 LEU B CA 1
ATOM 5475 C C . LEU B 1 81 ? 11.078 -13.594 -4.059 1 98.62 81 LEU B C 1
ATOM 5477 O O . LEU B 1 81 ? 12.219 -14 -3.828 1 98.62 81 LEU B O 1
ATOM 5481 N N . HIS B 1 82 ? 10.742 -12.367 -4.258 1 98.75 82 HIS B N 1
ATOM 5482 C CA . HIS B 1 82 ? 11.68 -11.258 -4.137 1 98.75 82 HIS B CA 1
ATOM 5483 C C . HIS B 1 82 ? 11.789 -10.789 -2.691 1 98.75 82 HIS B C 1
ATOM 5485 O O . HIS B 1 82 ? 11.055 -9.891 -2.27 1 98.75 82 HIS B O 1
ATOM 5491 N N . LEU B 1 83 ? 12.711 -11.336 -1.904 1 98.88 83 LEU B N 1
ATOM 5492 C CA . LEU B 1 83 ? 12.797 -11.102 -0.467 1 98.88 83 LEU B CA 1
ATOM 5493 C C . LEU B 1 83 ? 13.18 -9.656 -0.175 1 98.88 83 LEU B C 1
ATOM 5495 O O . LEU B 1 83 ? 14.133 -9.133 -0.764 1 98.88 83 LEU B O 1
ATOM 5499 N N . VAL B 1 84 ? 12.453 -9.039 0.759 1 98.75 84 VAL B N 1
ATOM 5500 C CA . VAL B 1 84 ? 12.484 -7.59 0.928 1 98.75 84 VAL B CA 1
ATOM 5501 C C . VAL B 1 84 ? 12.875 -7.246 2.363 1 98.75 84 VAL B C 1
ATOM 5503 O O . VAL B 1 84 ? 12.289 -7.773 3.314 1 98.75 84 VAL B O 1
ATOM 5506 N N . ILE B 1 85 ? 13.883 -6.328 2.527 1 98.75 85 ILE B N 1
ATOM 5507 C CA . ILE B 1 85 ? 14.156 -5.754 3.838 1 98.75 85 ILE B CA 1
ATOM 5508 C C . ILE B 1 85 ? 14.422 -4.254 3.697 1 98.75 85 ILE B C 1
ATOM 5510 O O . ILE B 1 85 ? 15.102 -3.658 4.535 1 98.75 85 ILE B O 1
ATOM 5514 N N . THR B 1 86 ? 13.977 -3.623 2.561 1 98.62 86 THR B N 1
ATOM 5515 C CA . THR B 1 86 ? 14.047 -2.184 2.328 1 98.62 86 THR B CA 1
ATOM 5516 C C . THR B 1 86 ? 12.727 -1.656 1.783 1 98.62 86 THR B C 1
ATOM 5518 O O . THR B 1 86 ? 11.938 -2.414 1.217 1 98.62 86 THR B O 1
ATOM 5521 N N . SER B 1 87 ? 12.438 -0.447 1.975 1 98.31 87 SER B N 1
ATOM 5522 C CA . SER B 1 87 ? 11.305 0.293 1.427 1 98.31 87 SER B CA 1
ATOM 5523 C C . SER B 1 87 ? 11.742 1.643 0.869 1 98.31 87 SER B C 1
ATOM 5525 O O . SER B 1 87 ? 11.641 2.666 1.549 1 98.31 87 SER B O 1
ATOM 5527 N N . GLU B 1 88 ? 12.172 1.759 -0.348 1 97.12 88 GLU B N 1
ATOM 5528 C CA . GLU B 1 88 ? 13.023 2.822 -0.869 1 97.12 88 GLU B CA 1
ATOM 5529 C C . GLU B 1 88 ? 12.203 4.055 -1.238 1 97.12 88 GLU B C 1
ATOM 5531 O O . GLU B 1 88 ? 12.75 5.156 -1.358 1 97.12 88 GLU B O 1
ATOM 5536 N N . TRP B 1 89 ? 10.93 3.955 -1.446 1 97.88 89 TRP B N 1
ATOM 5537 C CA . TRP B 1 89 ? 10.156 5.055 -2.01 1 97.88 89 TRP B CA 1
ATOM 5538 C C . TRP B 1 89 ? 9.742 6.043 -0.921 1 97.88 89 TRP B C 1
ATOM 5540 O O . TRP B 1 89 ? 9.469 5.645 0.214 1 97.88 89 TRP B O 1
ATOM 5550 N N . ASP B 1 90 ? 9.609 7.277 -1.252 1 97.38 90 ASP B N 1
ATOM 5551 C CA . ASP B 1 90 ? 9.289 8.305 -0.26 1 97.38 90 ASP B CA 1
ATOM 5552 C C . ASP B 1 90 ? 7.785 8.422 -0.056 1 97.38 90 ASP B C 1
ATOM 5554 O O . ASP B 1 90 ? 7.324 8.75 1.038 1 97.38 90 ASP B O 1
ATOM 5558 N N . GLY B 1 91 ? 7.02 8.188 -1.106 1 97.56 91 GLY B N 1
ATOM 5559 C CA . GLY B 1 91 ? 5.586 8.438 -1.038 1 97.56 91 GLY B CA 1
ATOM 5560 C C . GLY B 1 91 ? 4.789 7.227 -0.598 1 97.56 91 GLY B C 1
ATOM 5561 O O . GLY B 1 91 ? 3.719 7.363 -0.003 1 97.56 91 GLY B O 1
ATOM 5562 N N . ILE B 1 92 ? 5.215 6.035 -0.933 1 98 92 ILE B N 1
ATOM 5563 C CA . ILE B 1 92 ? 4.59 4.77 -0.568 1 98 92 ILE B CA 1
ATOM 5564 C C . ILE B 1 92 ? 5.613 3.863 0.105 1 98 92 ILE B C 1
ATOM 5566 O O . ILE B 1 92 ? 6.73 3.703 -0.392 1 98 92 ILE B O 1
ATOM 5570 N N . LYS B 1 93 ? 5.258 3.324 1.276 1 97.56 93 LYS B N 1
ATOM 5571 C CA . LYS B 1 93 ? 6.199 2.508 2.037 1 97.56 93 LYS B CA 1
ATOM 5572 C C . LYS B 1 93 ? 5.52 1.263 2.6 1 97.56 93 LYS B C 1
ATOM 5574 O O . LYS B 1 93 ? 4.293 1.143 2.547 1 97.56 93 LYS B O 1
ATOM 5579 N N . TRP B 1 94 ? 6.324 0.325 2.986 1 97.75 94 TRP B N 1
ATOM 5580 C CA . TRP B 1 94 ? 5.805 -0.897 3.59 1 97.75 94 TRP B CA 1
ATOM 5581 C C . TRP B 1 94 ? 6.621 -1.293 4.812 1 97.75 94 TRP B C 1
ATOM 5583 O O . TRP B 1 94 ? 7.773 -0.874 4.961 1 97.75 94 TRP B O 1
ATOM 5593 N N . ARG B 1 95 ? 6.012 -2.01 5.707 1 97.94 95 ARG B N 1
ATOM 5594 C CA . ARG B 1 95 ? 6.559 -2.477 6.98 1 97.94 95 ARG B CA 1
ATOM 5595 C C . ARG B 1 95 ? 6.852 -3.973 6.934 1 97.94 95 ARG B C 1
ATOM 5597 O O . ARG B 1 95 ? 6.379 -4.676 6.039 1 97.94 95 ARG B O 1
ATOM 5604 N N . PRO B 1 96 ? 7.691 -4.508 7.863 1 98.25 96 PRO B N 1
ATOM 5605 C CA . PRO B 1 96 ? 7.961 -5.941 7.945 1 98.25 96 PRO B CA 1
ATOM 5606 C C . PRO B 1 96 ? 6.734 -6.75 8.375 1 98.25 96 PRO B C 1
ATOM 5608 O O . PRO B 1 96 ? 5.77 -6.188 8.891 1 98.25 96 PRO B O 1
ATOM 5611 N N . LEU B 1 97 ? 6.84 -8.047 8.094 1 97.88 97 LEU B N 1
ATOM 5612 C CA . LEU B 1 97 ? 5.836 -8.984 8.586 1 97.88 97 LEU B CA 1
ATOM 5613 C C . LEU B 1 97 ? 6.09 -9.344 10.047 1 97.88 97 LEU B C 1
ATOM 5615 O O . LEU B 1 97 ? 5.168 -9.75 10.758 1 97.88 97 LEU B O 1
ATOM 5619 N N . THR B 1 98 ? 7.359 -9.156 10.445 1 97.69 98 THR B N 1
ATOM 5620 C CA . THR B 1 98 ? 7.777 -9.555 11.781 1 97.69 98 THR B CA 1
ATOM 5621 C C . THR B 1 98 ? 8.297 -8.352 12.562 1 97.69 98 THR B C 1
ATOM 5623 O O . THR B 1 98 ? 8.422 -7.254 12.016 1 97.69 98 THR B O 1
ATOM 5626 N N . HIS B 1 99 ? 8.5 -8.562 13.906 1 96.06 99 HIS B N 1
ATOM 5627 C CA . HIS B 1 99 ? 9.133 -7.527 14.727 1 96.06 99 HIS B CA 1
ATOM 5628 C C . HIS B 1 99 ? 10.641 -7.492 14.5 1 96.06 99 HIS B C 1
ATOM 5630 O O . HIS B 1 99 ? 11.383 -8.281 15.094 1 96.06 99 HIS B O 1
ATOM 5636 N N . CYS B 1 100 ? 11.078 -6.555 13.68 1 96.88 100 CYS B N 1
ATOM 5637 C CA . CYS B 1 100 ? 12.5 -6.453 13.367 1 96.88 100 CYS B CA 1
ATOM 5638 C C . CYS B 1 100 ? 12.969 -5.008 13.453 1 96.88 100 CYS B C 1
ATOM 5640 O O . CYS B 1 100 ? 13.359 -4.418 12.438 1 96.88 100 CYS B O 1
ATOM 5642 N N . PRO B 1 101 ? 13.156 -4.461 14.641 1 96.69 101 PRO B N 1
ATOM 5643 C CA . PRO B 1 101 ? 13.5 -3.051 14.844 1 96.69 101 PRO B CA 1
ATOM 5644 C C . PRO B 1 101 ? 14.875 -2.697 14.289 1 96.69 101 PRO B C 1
ATOM 5646 O O . PRO B 1 101 ? 15.156 -1.525 14.016 1 96.69 101 PRO B O 1
ATOM 5649 N N . SER B 1 102 ? 15.75 -3.686 14.117 1 97.88 102 SER B N 1
ATOM 5650 C CA . SER B 1 102 ? 17.078 -3.393 13.586 1 97.88 102 SER B CA 1
ATOM 5651 C C . SER B 1 102 ? 17.016 -3.031 12.102 1 97.88 102 SER B C 1
ATOM 5653 O O . SER B 1 102 ? 17.984 -2.514 11.547 1 97.88 102 SER B O 1
ATOM 5655 N N . LEU B 1 103 ? 15.82 -3.301 11.461 1 98.31 103 LEU B N 1
ATOM 5656 C CA . LEU B 1 103 ? 15.68 -3.096 10.023 1 98.31 103 LEU B CA 1
ATOM 5657 C C . LEU B 1 103 ? 14.727 -1.946 9.727 1 98.31 103 LEU B C 1
ATOM 5659 O O . LEU B 1 103 ? 14.398 -1.684 8.57 1 98.31 103 LEU B O 1
ATOM 5663 N N . THR B 1 104 ? 14.227 -1.248 10.758 1 98.19 104 THR B N 1
ATOM 5664 C CA . THR B 1 104 ? 13.148 -0.29 10.531 1 98.19 104 THR B CA 1
ATOM 5665 C C . THR B 1 104 ? 13.523 1.085 11.078 1 98.19 104 THR B C 1
ATOM 5667 O O . THR B 1 104 ? 14.367 1.193 11.977 1 98.19 104 THR B O 1
ATOM 5670 N N . ASP B 1 105 ? 12.992 2.117 10.492 1 96.69 105 ASP B N 1
ATOM 5671 C CA . ASP B 1 105 ? 13.172 3.482 10.977 1 96.69 105 ASP B CA 1
ATOM 5672 C C . ASP B 1 105 ? 12.211 3.785 12.133 1 96.69 105 ASP B C 1
ATOM 5674 O O . ASP B 1 105 ? 11.57 2.879 12.664 1 96.69 105 ASP B O 1
ATOM 5678 N N . ASP B 1 106 ? 12.164 5.047 12.516 1 94.75 106 ASP B N 1
ATOM 5679 C CA . ASP B 1 106 ? 11.43 5.465 13.703 1 94.75 106 ASP B CA 1
ATOM 5680 C C . ASP B 1 106 ? 9.922 5.398 13.469 1 94.75 106 ASP B C 1
ATOM 5682 O O . ASP B 1 106 ? 9.133 5.449 14.414 1 94.75 106 ASP B O 1
ATOM 5686 N N . ASN B 1 107 ? 9.477 5.25 12.234 1 96.81 107 ASN B N 1
ATOM 5687 C CA . ASN B 1 107 ? 8.055 5.129 11.914 1 96.81 107 ASN B CA 1
ATOM 5688 C C . ASN B 1 107 ? 7.656 3.672 11.695 1 96.81 107 ASN B C 1
ATOM 5690 O O . ASN B 1 107 ? 6.496 3.379 11.406 1 96.81 107 ASN B O 1
ATOM 5694 N N . GLY B 1 108 ? 8.609 2.744 11.773 1 97.06 108 GLY B N 1
ATOM 5695 C CA . GLY B 1 108 ? 8.336 1.32 11.656 1 97.06 108 GLY B CA 1
ATOM 5696 C C . GLY B 1 108 ? 8.445 0.805 10.234 1 97.06 108 GLY B C 1
ATOM 5697 O O . GLY B 1 108 ? 8.133 -0.357 9.961 1 97.06 108 GLY B O 1
ATOM 5698 N N . TYR B 1 109 ? 8.836 1.668 9.266 1 98.19 109 TYR B N 1
ATOM 5699 C CA . TYR B 1 109 ? 9.07 1.219 7.902 1 98.19 109 TYR B CA 1
ATOM 5700 C C . TYR B 1 109 ? 10.469 0.625 7.758 1 98.19 109 TYR B C 1
ATOM 5702 O O . TYR B 1 109 ? 11.391 1.021 8.469 1 98.19 109 TYR B O 1
ATOM 5710 N N . PHE B 1 110 ? 10.672 -0.303 6.836 1 98.62 110 PHE B N 1
ATOM 5711 C CA . PHE B 1 110 ? 12.023 -0.692 6.445 1 98.62 110 PHE B CA 1
ATOM 5712 C C . PHE B 1 110 ? 12.844 0.53 6.059 1 98.62 110 PHE B C 1
ATOM 5714 O O . PHE B 1 110 ? 12.312 1.493 5.5 1 98.62 110 PHE B O 1
ATOM 5721 N N . PHE B 1 111 ? 14.148 0.434 6.359 1 98.38 111 PHE B N 1
ATOM 5722 C CA . PHE B 1 111 ? 15.039 1.479 5.859 1 98.38 111 PHE B CA 1
ATOM 5723 C C . PHE B 1 111 ? 14.938 1.597 4.344 1 98.38 111 PHE B C 1
ATOM 5725 O O . PHE B 1 111 ? 14.703 0.602 3.654 1 98.38 111 PHE B O 1
ATOM 5732 N N . PRO B 1 112 ? 15.102 2.791 3.801 1 98.06 112 PRO B N 1
ATOM 5733 C CA . PRO B 1 112 ? 14.938 2.973 2.355 1 98.06 112 PRO B CA 1
ATOM 5734 C C . PRO B 1 112 ? 16.094 2.383 1.552 1 98.06 112 PRO B C 1
ATOM 5736 O O . PRO B 1 112 ? 15.891 1.931 0.42 1 98.06 112 PRO B O 1
ATOM 5739 N N . MET B 1 113 ? 17.297 2.35 2.158 1 98.06 113 MET B N 1
ATOM 5740 C CA . MET B 1 113 ? 18.469 1.989 1.354 1 98.06 113 MET B CA 1
ATOM 5741 C C . MET B 1 113 ? 19.156 0.751 1.919 1 98.06 113 MET B C 1
ATOM 5743 O O . MET B 1 113 ? 19.078 0.49 3.121 1 98.06 113 MET B O 1
ATOM 5747 N N . MET B 1 114 ? 19.812 -0.024 1.042 1 97.62 114 MET B N 1
ATOM 5748 C CA . MET B 1 114 ? 20.641 -1.138 1.481 1 97.62 114 MET B CA 1
ATOM 5749 C C . MET B 1 114 ? 22.016 -0.646 1.919 1 97.62 114 MET B C 1
ATOM 5751 O O . MET B 1 114 ? 22.484 -0.99 3.006 1 97.62 114 MET B O 1
ATOM 5755 N N . GLY B 1 115 ? 22.609 0.164 1.023 1 96.75 115 GLY B N 1
ATOM 5756 C CA . GLY B 1 115 ? 23.922 0.737 1.315 1 96.75 115 GLY B CA 1
ATOM 5757 C C . GLY B 1 115 ? 23.875 2.23 1.572 1 96.75 115 GLY B C 1
ATOM 5758 O O . GLY B 1 115 ? 22.844 2.875 1.336 1 96.75 115 GLY B O 1
ATOM 5759 N N . PRO B 1 116 ? 24.969 2.77 2.045 1 95.75 116 PRO B N 1
ATOM 5760 C CA . PRO B 1 116 ? 25 4.203 2.346 1 95.75 116 PRO B CA 1
ATOM 5761 C C . PRO B 1 116 ? 24.625 5.07 1.149 1 95.75 116 PRO B C 1
ATOM 5763 O O . PRO B 1 116 ? 25 4.766 0.015 1 95.75 116 PRO B O 1
ATOM 5766 N N . ASN B 1 117 ? 23.844 6.02 1.368 1 95.38 117 ASN B N 1
ATOM 5767 C CA . ASN B 1 117 ? 23.344 6.969 0.378 1 95.38 117 ASN B CA 1
ATOM 5768 C C . ASN B 1 117 ? 23.359 8.398 0.92 1 95.38 117 ASN B C 1
ATOM 5770 O O . ASN B 1 117 ? 22.812 8.656 1.998 1 95.38 117 ASN B O 1
ATOM 5774 N N . GLU B 1 118 ? 23.891 9.352 0.233 1 95.69 118 GLU B N 1
ATOM 5775 C CA . GLU B 1 118 ? 24.078 10.727 0.689 1 95.69 118 GLU B CA 1
ATOM 5776 C C . GLU B 1 118 ? 22.734 11.414 0.908 1 95.69 118 GLU B C 1
ATOM 5778 O O . GLU B 1 118 ? 22.609 12.273 1.779 1 95.69 118 GLU B O 1
ATOM 5783 N N . ASN B 1 119 ? 21.719 11.016 0.166 1 95.5 119 ASN B N 1
ATOM 5784 C CA . ASN B 1 119 ? 20.391 11.609 0.285 1 95.5 119 ASN B CA 1
ATOM 5785 C C . ASN B 1 119 ? 19.625 11.047 1.478 1 95.5 119 ASN B C 1
ATOM 5787 O O . ASN B 1 119 ? 18.625 11.609 1.9 1 95.5 119 ASN B O 1
ATOM 5791 N N . TYR B 1 120 ? 20.062 9.977 1.988 1 96.25 120 TYR B N 1
ATOM 5792 C CA . TYR B 1 120 ? 19.406 9.312 3.113 1 96.25 120 TYR B CA 1
ATOM 5793 C C . TYR B 1 120 ? 20.438 8.906 4.172 1 96.25 120 TYR B C 1
ATOM 5795 O O . TYR B 1 120 ? 20.562 7.723 4.492 1 96.25 120 TYR B O 1
ATOM 5803 N N . PRO B 1 121 ? 21.125 9.875 4.703 1 95.56 121 PRO B N 1
ATOM 5804 C CA . PRO B 1 121 ? 22.188 9.562 5.656 1 95.56 121 PRO B CA 1
ATOM 5805 C C . PRO B 1 121 ? 21.672 8.805 6.883 1 95.56 121 PRO B C 1
ATOM 5807 O O . PRO B 1 121 ? 20.734 9.25 7.539 1 95.56 121 PRO B O 1
ATOM 5810 N N . GLY B 1 122 ? 22.281 7.66 7.141 1 95.94 122 GLY B N 1
ATOM 5811 C CA . GLY B 1 122 ? 21.969 6.875 8.32 1 95.94 122 GLY B CA 1
ATOM 5812 C C . GLY B 1 122 ? 20.734 5.992 8.148 1 95.94 122 GLY B C 1
ATOM 5813 O O . GLY B 1 122 ? 20.312 5.32 9.086 1 95.94 122 GLY B O 1
ATOM 5814 N N . LEU B 1 123 ? 20.188 5.934 6.988 1 97.19 123 LEU B N 1
ATOM 5815 C CA . LEU B 1 123 ? 18.938 5.207 6.773 1 97.19 123 LEU B CA 1
ATOM 5816 C C . LEU B 1 123 ? 19.156 4.039 5.812 1 97.19 123 LEU B C 1
ATOM 5818 O O . LEU B 1 123 ? 18.297 3.758 4.973 1 97.19 123 LEU B O 1
ATOM 5822 N N . ALA B 1 124 ? 20.328 3.412 5.898 1 97.75 124 ALA B N 1
ATOM 5823 C CA . ALA B 1 124 ? 20.641 2.209 5.133 1 97.75 124 ALA B CA 1
ATOM 5824 C C . ALA B 1 124 ? 20.797 1.002 6.055 1 97.75 124 ALA B C 1
ATOM 5826 O O . ALA B 1 124 ? 21.328 1.125 7.164 1 97.75 124 ALA B O 1
ATOM 5827 N N . VAL B 1 125 ? 20.375 -0.175 5.605 1 97.94 125 VAL B N 1
ATOM 5828 C CA . VAL B 1 125 ? 20.484 -1.41 6.375 1 97.94 125 VAL B CA 1
ATOM 5829 C C . VAL B 1 125 ? 21.922 -1.618 6.82 1 97.94 125 VAL B C 1
ATOM 5831 O O . VAL B 1 125 ? 22.188 -1.861 8 1 97.94 125 VAL B O 1
ATOM 5834 N N . ILE B 1 126 ? 22.891 -1.451 5.922 1 96.56 126 ILE B N 1
ATOM 5835 C CA . ILE B 1 126 ? 24.297 -1.741 6.168 1 96.56 126 ILE B CA 1
ATOM 5836 C C . ILE B 1 126 ? 24.875 -0.733 7.164 1 96.56 126 ILE B C 1
ATOM 5838 O O . ILE B 1 126 ? 25.766 -1.058 7.938 1 96.56 126 ILE B O 1
ATOM 5842 N N . GLU B 1 127 ? 24.281 0.502 7.219 1 95.06 127 GLU B N 1
ATOM 5843 C CA . GLU B 1 127 ? 24.766 1.557 8.102 1 95.06 127 GLU B CA 1
ATOM 5844 C C . GLU B 1 127 ? 24.234 1.373 9.523 1 95.06 127 GLU B C 1
ATOM 5846 O O . GLU B 1 127 ? 24.688 2.037 10.453 1 95.06 127 GLU B O 1
ATOM 5851 N N . ASN B 1 128 ? 23.297 0.462 9.742 1 93.88 128 ASN B N 1
ATOM 5852 C CA . ASN B 1 128 ? 22.703 0.227 11.047 1 93.88 128 ASN B CA 1
ATOM 5853 C C . ASN B 1 128 ? 23.109 -1.131 11.617 1 93.88 128 ASN B C 1
ATOM 5855 O O . ASN B 1 128 ? 23.797 -1.907 10.945 1 93.88 128 ASN B O 1
ATOM 5859 N N . GLN B 1 129 ? 22.797 -1.362 12.891 1 94.81 129 GLN B N 1
ATOM 5860 C CA . GLN B 1 129 ? 23.141 -2.613 13.555 1 94.81 129 GLN B CA 1
ATOM 5861 C C . GLN B 1 129 ? 22.094 -3.689 13.289 1 94.81 129 GLN B C 1
ATOM 5863 O O . GLN B 1 129 ? 21.391 -4.129 14.211 1 94.81 129 GLN B O 1
ATOM 5868 N N . TRP B 1 130 ? 22.125 -4.137 12.031 1 97.25 130 TRP B N 1
ATOM 5869 C CA . TRP B 1 130 ? 21.156 -5.168 11.656 1 97.25 130 TRP B CA 1
ATOM 5870 C C . TRP B 1 130 ? 21.469 -6.484 12.352 1 97.25 130 TRP B C 1
ATOM 5872 O O . TRP B 1 130 ? 22.625 -6.793 12.633 1 97.25 130 TRP B O 1
ATOM 5882 N N . LYS B 1 131 ? 20.453 -7.293 12.656 1 98.44 131 LYS B N 1
ATOM 5883 C CA . LYS B 1 131 ? 20.578 -8.594 13.312 1 98.44 131 LYS B CA 1
ATOM 5884 C C . LYS B 1 131 ? 20.219 -9.727 12.352 1 98.44 131 LYS B C 1
ATOM 5886 O O . LYS B 1 131 ? 19.125 -9.742 11.789 1 98.44 131 LYS B O 1
ATOM 5891 N N . LEU B 1 132 ? 21.125 -10.695 12.195 1 98.44 132 LEU B N 1
ATOM 5892 C CA . LEU B 1 132 ? 20.938 -11.812 11.281 1 98.44 132 LEU B CA 1
ATOM 5893 C C . LEU B 1 132 ? 19.672 -12.594 11.625 1 98.44 132 LEU B C 1
ATOM 5895 O O . LEU B 1 132 ? 18.953 -13.039 10.727 1 98.44 132 LEU B O 1
ATOM 5899 N N . ASN B 1 133 ? 19.422 -12.75 12.867 1 98.44 133 ASN B N 1
ATOM 5900 C CA . ASN B 1 133 ? 18.25 -13.508 13.281 1 98.44 133 ASN B CA 1
ATOM 5901 C C . ASN B 1 133 ? 16.953 -12.805 12.875 1 98.44 133 ASN B C 1
ATOM 5903 O O . ASN B 1 133 ? 15.969 -13.453 12.531 1 98.44 133 ASN B O 1
ATOM 5907 N N . GLU B 1 134 ? 16.891 -11.461 12.953 1 98.5 134 GLU B N 1
ATOM 5908 C CA . GLU B 1 134 ? 15.727 -10.711 12.508 1 98.5 134 GLU B CA 1
ATOM 5909 C C . GLU B 1 134 ? 15.523 -10.844 11 1 98.5 134 GLU B C 1
ATOM 5911 O O . GLU B 1 134 ? 14.391 -10.977 10.523 1 98.5 134 GLU B O 1
ATOM 5916 N N . ILE B 1 135 ? 16.594 -10.844 10.289 1 98.81 135 ILE B N 1
ATOM 5917 C CA . ILE B 1 135 ? 16.516 -11.016 8.844 1 98.81 135 ILE B CA 1
ATOM 5918 C C . ILE B 1 135 ? 15.969 -12.414 8.523 1 98.81 135 ILE B C 1
ATOM 5920 O O . ILE B 1 135 ? 15.086 -12.555 7.676 1 98.81 135 ILE B O 1
ATOM 5924 N N . GLU B 1 136 ? 16.516 -13.43 9.18 1 98.81 136 GLU B N 1
ATOM 5925 C CA . GLU B 1 136 ? 16.078 -14.797 8.938 1 98.81 136 GLU B CA 1
ATOM 5926 C C . GLU B 1 136 ? 14.578 -14.953 9.242 1 98.81 136 GLU B C 1
ATOM 5928 O O . GLU B 1 136 ? 13.852 -15.57 8.461 1 98.81 136 GLU B O 1
ATOM 5933 N N . GLN B 1 137 ? 14.188 -14.422 10.383 1 98.69 137 GLN B N 1
ATOM 5934 C CA . GLN B 1 137 ? 12.781 -14.508 10.758 1 98.69 137 GLN B CA 1
ATOM 5935 C C . GLN B 1 137 ? 11.898 -13.82 9.719 1 98.69 137 GLN B C 1
ATOM 5937 O O . GLN B 1 137 ? 10.836 -14.336 9.367 1 98.69 137 GLN B O 1
ATOM 5942 N N . GLU B 1 138 ? 12.305 -12.664 9.305 1 98.75 138 GLU B N 1
ATOM 5943 C CA . GLU B 1 138 ? 11.547 -11.914 8.305 1 98.75 138 GLU B CA 1
ATOM 5944 C C . GLU B 1 138 ? 11.492 -12.672 6.98 1 98.75 138 GLU B C 1
ATOM 5946 O O . GLU B 1 138 ? 10.422 -12.773 6.367 1 98.75 138 GLU B O 1
ATOM 5951 N N . PHE B 1 139 ? 12.609 -13.227 6.52 1 98.94 139 PHE B N 1
ATOM 5952 C CA . PHE B 1 139 ? 12.648 -13.969 5.27 1 98.94 139 PHE B CA 1
ATOM 5953 C C . PHE B 1 139 ? 11.773 -15.219 5.355 1 98.94 139 PHE B C 1
ATOM 5955 O O . PHE B 1 139 ? 11.039 -15.539 4.418 1 98.94 139 PHE B O 1
ATOM 5962 N N . ARG B 1 140 ? 11.812 -15.961 6.469 1 98.81 140 ARG B N 1
ATOM 5963 C CA . ARG B 1 140 ? 10.953 -17.125 6.652 1 98.81 140 ARG B CA 1
ATOM 5964 C C . ARG B 1 140 ? 9.484 -16.75 6.551 1 98.81 140 ARG B C 1
ATOM 5966 O O . ARG B 1 140 ? 8.703 -17.453 5.902 1 98.81 140 ARG B O 1
ATOM 5973 N N . ALA B 1 141 ? 9.164 -15.656 7.238 1 98.75 141 ALA B N 1
ATOM 5974 C CA . ALA B 1 141 ? 7.781 -15.195 7.203 1 98.75 141 ALA B CA 1
ATOM 5975 C C . ALA B 1 141 ? 7.352 -14.859 5.777 1 98.75 141 ALA B C 1
ATOM 5977 O O . ALA B 1 141 ? 6.234 -15.18 5.367 1 98.75 141 ALA B O 1
ATOM 5978 N N . GLN B 1 142 ? 8.195 -14.18 5.047 1 98.81 142 GLN B N 1
ATOM 5979 C CA . GLN B 1 142 ? 7.891 -13.812 3.668 1 98.81 142 GLN B CA 1
ATOM 5980 C C . GLN B 1 142 ? 7.77 -15.047 2.783 1 98.81 142 GLN B C 1
ATOM 5982 O O . GLN B 1 142 ? 6.867 -15.141 1.948 1 98.81 142 GLN B O 1
ATOM 5987 N N . ILE B 1 143 ? 8.648 -16.016 2.953 1 98.88 143 ILE B N 1
ATOM 5988 C CA . ILE B 1 143 ? 8.625 -17.25 2.172 1 98.88 143 ILE B CA 1
ATOM 5989 C C . ILE B 1 143 ? 7.328 -18.016 2.451 1 98.88 143 ILE B C 1
ATOM 5991 O O . ILE B 1 143 ? 6.629 -18.422 1.523 1 98.88 143 ILE B O 1
ATOM 5995 N N . GLU B 1 144 ? 6.988 -18.125 3.664 1 98.56 144 GLU B N 1
ATOM 5996 C CA . GLU B 1 144 ? 5.805 -18.891 4.051 1 98.56 144 GLU B CA 1
ATOM 5997 C C . GLU B 1 144 ? 4.531 -18.203 3.549 1 98.56 144 GLU B C 1
ATOM 5999 O O . GLU B 1 144 ? 3.617 -18.875 3.061 1 98.56 144 GLU B O 1
ATOM 6004 N N . LEU B 1 145 ? 4.484 -16.922 3.695 1 98.56 145 LEU B N 1
ATOM 6005 C CA . LEU B 1 145 ? 3.33 -16.188 3.186 1 98.56 145 LEU B CA 1
ATOM 6006 C C . LEU B 1 145 ? 3.217 -16.328 1.673 1 98.56 145 LEU B C 1
ATOM 6008 O O . LEU B 1 145 ? 2.117 -16.5 1.144 1 98.56 145 LEU B O 1
ATOM 6012 N N . GLY B 1 146 ? 4.348 -16.203 0.983 1 98.62 146 GLY B N 1
ATOM 6013 C CA . GLY B 1 146 ? 4.359 -16.375 -0.461 1 98.62 146 GLY B CA 1
ATOM 6014 C C . GLY B 1 146 ? 3.891 -17.75 -0.898 1 98.62 146 GLY B C 1
ATOM 6015 O O . GLY B 1 146 ? 3.01 -17.859 -1.754 1 98.62 146 GLY B O 1
ATOM 6016 N N . LEU B 1 147 ? 4.422 -18.766 -0.292 1 97.88 147 LEU B N 1
ATOM 6017 C CA . LEU B 1 147 ? 4.102 -20.141 -0.661 1 97.88 147 LEU B CA 1
ATOM 6018 C C . LEU B 1 147 ? 2.639 -20.453 -0.36 1 97.88 147 LEU B C 1
ATOM 6020 O O . LEU B 1 147 ? 2.004 -21.234 -1.082 1 97.88 147 LEU B O 1
ATOM 6024 N N . LYS B 1 148 ? 2.146 -19.859 0.622 1 96.94 148 LYS B N 1
ATOM 6025 C CA . LYS B 1 148 ? 0.752 -20.062 1.006 1 96.94 148 LYS B CA 1
ATOM 6026 C C . LYS B 1 148 ? -0.196 -19.5 -0.05 1 96.94 148 LYS B C 1
ATOM 6028 O O . LYS B 1 148 ? -1.24 -20.094 -0.331 1 96.94 148 LYS B O 1
ATOM 6033 N N . ASN B 1 149 ? 0.161 -18.422 -0.607 1 97.69 149 ASN B N 1
ATOM 6034 C CA . ASN B 1 149 ? -0.779 -17.703 -1.458 1 97.69 149 ASN B CA 1
ATOM 6035 C C . ASN B 1 149 ? -0.465 -17.906 -2.938 1 97.69 149 ASN B C 1
ATOM 6037 O O . ASN B 1 149 ? -1.33 -17.703 -3.793 1 97.69 149 ASN B O 1
ATOM 6041 N N . VAL B 1 150 ? 0.753 -18.266 -3.27 1 97.62 150 VAL B N 1
ATOM 6042 C CA . VAL B 1 150 ? 1.203 -18.453 -4.645 1 97.62 150 VAL B CA 1
ATOM 6043 C C . VAL B 1 150 ? 1.989 -19.766 -4.75 1 97.62 150 VAL B C 1
ATOM 6045 O O . VAL B 1 150 ? 3.221 -19.75 -4.824 1 97.62 150 VAL B O 1
ATOM 6048 N N . PRO B 1 151 ? 1.352 -20.797 -4.906 1 94.62 151 PRO B N 1
ATOM 6049 C CA . PRO B 1 151 ? 1.997 -22.109 -4.844 1 94.62 151 PRO B CA 1
ATOM 6050 C C . PRO B 1 151 ? 3.02 -22.328 -5.957 1 94.62 151 PRO B C 1
ATOM 6052 O O . PRO B 1 151 ? 3.922 -23.156 -5.824 1 94.62 151 PRO B O 1
ATOM 6055 N N . GLN B 1 152 ? 2.924 -21.578 -7.039 1 94.56 152 GLN B N 1
ATOM 6056 C CA . GLN B 1 152 ? 3.801 -21.828 -8.172 1 94.56 152 GLN B CA 1
ATOM 6057 C C . GLN B 1 152 ? 5.152 -21.156 -7.988 1 94.56 152 GLN B C 1
ATOM 6059 O O . GLN B 1 152 ? 6.012 -21.203 -8.875 1 94.56 152 GLN B O 1
ATOM 6064 N N . VAL B 1 153 ? 5.371 -20.531 -6.836 1 97.5 153 VAL B N 1
ATOM 6065 C CA . VAL B 1 153 ? 6.688 -19.969 -6.543 1 97.5 153 VAL B CA 1
ATOM 6066 C C . VAL B 1 153 ? 7.758 -21.047 -6.75 1 97.5 153 VAL B C 1
ATOM 6068 O O . VAL B 1 153 ? 7.633 -22.156 -6.25 1 97.5 153 VAL B O 1
ATOM 6071 N N . SER B 1 154 ? 8.867 -20.609 -7.477 1 97.25 154 SER B N 1
ATOM 6072 C CA . SER B 1 154 ? 9.82 -21.641 -7.879 1 97.25 154 SER B CA 1
ATOM 6073 C C . SER B 1 154 ? 11.227 -21.312 -7.398 1 97.25 154 SER B C 1
ATOM 6075 O O . SER B 1 154 ? 12.109 -22.172 -7.418 1 97.25 154 SER B O 1
ATOM 6077 N N . HIS B 1 155 ? 11.469 -20.078 -6.949 1 98.19 155 HIS B N 1
ATOM 6078 C CA . HIS B 1 155 ? 12.812 -19.672 -6.566 1 98.19 155 HIS B CA 1
ATOM 6079 C C . HIS B 1 155 ? 12.789 -18.422 -5.703 1 98.19 155 HIS B C 1
ATOM 6081 O O . HIS B 1 155 ? 11.727 -17.844 -5.457 1 98.19 155 HIS B O 1
ATOM 6087 N N . LEU B 1 156 ? 13.977 -18.109 -5.133 1 98.5 156 LEU B N 1
ATOM 6088 C CA . LEU B 1 156 ? 14.148 -16.906 -4.32 1 98.5 156 LEU B CA 1
ATOM 6089 C C . LEU B 1 156 ? 15.031 -15.883 -5.035 1 98.5 156 LEU B C 1
ATOM 6091 O O . LEU B 1 156 ? 15.898 -16.266 -5.832 1 98.5 156 LEU B O 1
ATOM 6095 N N . SER B 1 157 ? 14.773 -14.656 -4.863 1 98.12 157 SER B N 1
ATOM 6096 C CA . SER B 1 157 ? 15.625 -13.539 -5.246 1 98.12 157 SER B CA 1
ATOM 6097 C C . SER B 1 157 ? 15.586 -12.43 -4.199 1 98.12 157 SER B C 1
ATOM 6099 O O . SER B 1 157 ? 14.836 -12.516 -3.221 1 98.12 157 SER B O 1
ATOM 6101 N N . GLY B 1 158 ? 16.484 -11.445 -4.375 1 98.12 158 GLY B N 1
ATOM 6102 C CA . GLY B 1 158 ? 16.562 -10.406 -3.361 1 98.12 158 GLY B CA 1
ATOM 6103 C C . GLY B 1 158 ? 16.266 -9.016 -3.902 1 98.12 158 GLY B C 1
ATOM 6104 O O . GLY B 1 158 ? 16.781 -8.641 -4.957 1 98.12 158 GLY B O 1
ATOM 6105 N N . HIS B 1 159 ? 15.406 -8.289 -3.188 1 98.25 159 HIS B N 1
ATOM 6106 C CA . HIS B 1 159 ? 15.164 -6.879 -3.482 1 98.25 159 HIS B CA 1
ATOM 6107 C C . HIS B 1 159 ? 16.344 -6.016 -3.074 1 98.25 159 HIS B C 1
ATOM 6109 O O . HIS B 1 159 ? 16.781 -6.051 -1.919 1 98.25 159 HIS B O 1
ATOM 6115 N N . MET B 1 160 ? 16.922 -5.258 -4.004 1 96.94 160 MET B N 1
ATOM 6116 C CA . MET B 1 160 ? 18.031 -4.34 -3.77 1 96.94 160 MET B CA 1
ATOM 6117 C C . MET B 1 160 ? 19.219 -5.066 -3.125 1 96.94 160 MET B C 1
ATOM 6119 O O . MET B 1 160 ? 19.859 -4.531 -2.225 1 96.94 160 MET B O 1
ATOM 6123 N N . GLY B 1 161 ? 19.406 -6.391 -3.469 1 95.81 161 GLY B N 1
ATOM 6124 C CA . GLY B 1 161 ? 20.547 -7.137 -2.982 1 95.81 161 GLY B CA 1
ATOM 6125 C C . GLY B 1 161 ? 20.359 -7.684 -1.58 1 95.81 161 GLY B C 1
ATOM 6126 O O . GLY B 1 161 ? 21.328 -8.07 -0.923 1 95.81 161 GLY B O 1
ATOM 6127 N N . SER B 1 162 ? 19.188 -7.785 -1.08 1 97.88 162 SER B N 1
ATOM 6128 C CA . SER B 1 162 ? 18.875 -8.133 0.302 1 97.88 162 SER B CA 1
ATOM 6129 C C . SER B 1 162 ? 19.391 -9.531 0.651 1 97.88 162 SER B C 1
ATOM 6131 O O . SER B 1 162 ? 19.656 -9.82 1.818 1 97.88 162 SER B O 1
ATOM 6133 N N . THR B 1 163 ? 19.625 -10.391 -0.307 1 97.62 163 THR B N 1
ATOM 6134 C CA . THR B 1 163 ? 19.938 -11.781 -0.019 1 97.62 163 THR B CA 1
ATOM 6135 C C . THR B 1 163 ? 21.438 -12.016 -0.021 1 97.62 163 THR B C 1
ATOM 6137 O O . THR B 1 163 ? 21.906 -13.117 0.281 1 97.62 163 THR B O 1
ATOM 6140 N N . SER B 1 164 ? 22.234 -10.914 -0.368 1 95.81 164 SER B N 1
ATOM 6141 C CA . SER B 1 164 ? 23.656 -11.219 -0.567 1 95.81 164 SER B CA 1
ATOM 6142 C C . SER B 1 164 ? 24.531 -10.023 -0.193 1 95.81 164 SER B C 1
ATOM 6144 O O . SER B 1 164 ? 25.656 -9.906 -0.667 1 95.81 164 SER B O 1
ATOM 6146 N N . PHE B 1 165 ? 24.031 -9.133 0.595 1 95.75 165 PHE B N 1
ATOM 6147 C CA . PHE B 1 165 ? 24.797 -7.93 0.896 1 95.75 165 PHE B CA 1
ATOM 6148 C C . PHE B 1 165 ? 25.891 -8.227 1.916 1 95.75 165 PHE B C 1
ATOM 6150 O O . PHE B 1 165 ? 26.797 -7.422 2.115 1 95.75 165 PHE B O 1
ATOM 6157 N N . HIS B 1 166 ? 25.844 -9.367 2.539 1 96 166 HIS B N 1
ATOM 6158 C CA . HIS B 1 166 ? 26.812 -9.852 3.514 1 96 166 HIS B CA 1
ATOM 6159 C C . HIS B 1 166 ? 26.984 -11.367 3.41 1 96 166 HIS B C 1
ATOM 6161 O O . HIS B 1 166 ? 26.016 -12.094 3.172 1 96 166 HIS B O 1
ATOM 6167 N N . PRO B 1 167 ? 28.172 -11.898 3.625 1 96 167 PRO B N 1
ATOM 6168 C CA . PRO B 1 167 ? 28.406 -13.344 3.51 1 96 167 PRO B CA 1
ATOM 6169 C C . PRO B 1 167 ? 27.531 -14.156 4.457 1 96 167 PRO B C 1
ATOM 6171 O O . PRO B 1 167 ? 27.047 -15.234 4.09 1 96 167 PRO B O 1
ATOM 6174 N N . ASP B 1 168 ? 27.312 -13.648 5.668 1 97.5 168 ASP B N 1
ATOM 6175 C CA . ASP B 1 168 ? 26.469 -14.352 6.629 1 97.5 168 ASP B CA 1
ATOM 6176 C C . ASP B 1 168 ? 25.031 -14.445 6.141 1 97.5 168 ASP B C 1
ATOM 6178 O O . ASP B 1 168 ? 24.359 -15.445 6.367 1 97.5 168 ASP B O 1
ATOM 6182 N N . VAL B 1 169 ? 24.594 -13.391 5.539 1 97.88 169 VAL B N 1
ATOM 6183 C CA . VAL B 1 169 ? 23.234 -13.367 5.004 1 97.88 169 VAL B CA 1
ATOM 6184 C C . VAL B 1 169 ? 23.125 -14.328 3.822 1 97.88 169 VAL B C 1
ATOM 6186 O O . VAL B 1 169 ? 22.172 -15.102 3.727 1 97.88 169 VAL B O 1
ATOM 6189 N N . ALA B 1 170 ? 24.141 -14.289 2.951 1 97.19 170 ALA B N 1
ATOM 6190 C CA . ALA B 1 170 ? 24.156 -15.18 1.796 1 97.19 170 ALA B CA 1
ATOM 6191 C C . ALA B 1 170 ? 24.094 -16.641 2.23 1 97.19 170 ALA B C 1
ATOM 6193 O O . ALA B 1 170 ? 23.359 -17.438 1.644 1 97.19 170 ALA B O 1
ATOM 6194 N N . GLN B 1 171 ? 24.859 -16.953 3.217 1 97.19 171 GLN B N 1
ATOM 6195 C CA . GLN B 1 171 ? 24.875 -18.312 3.723 1 97.19 171 GLN B CA 1
ATOM 6196 C C . GLN B 1 171 ? 23.531 -18.703 4.32 1 97.19 171 GLN B C 1
ATOM 6198 O O . GLN B 1 171 ? 23.047 -19.812 4.102 1 97.19 171 GLN B O 1
ATOM 6203 N N . MET B 1 172 ? 23.016 -17.797 5.152 1 98.19 172 MET B N 1
ATOM 6204 C CA . MET B 1 172 ? 21.703 -18.047 5.746 1 98.19 172 MET B CA 1
ATOM 6205 C C . MET B 1 172 ? 20.656 -18.25 4.664 1 98.19 172 MET B C 1
ATOM 6207 O O . MET B 1 172 ? 19.812 -19.141 4.773 1 98.19 172 MET B O 1
ATOM 6211 N N . VAL B 1 173 ? 20.672 -17.516 3.592 1 98.44 173 VAL B N 1
ATOM 6212 C CA . VAL B 1 173 ? 19.688 -17.609 2.512 1 98.44 173 VAL B CA 1
ATOM 6213 C C . VAL B 1 173 ? 19.875 -18.938 1.777 1 98.44 173 VAL B C 1
ATOM 6215 O O . VAL B 1 173 ? 18.891 -19.562 1.351 1 98.44 173 VAL B O 1
ATOM 6218 N N . LEU B 1 174 ? 21.109 -19.375 1.591 1 97.25 174 LEU B N 1
ATOM 6219 C CA . LEU B 1 174 ? 21.359 -20.688 0.985 1 97.25 174 LEU B CA 1
ATOM 6220 C C . LEU B 1 174 ? 20.75 -21.797 1.823 1 97.25 174 LEU B C 1
ATOM 6222 O O . LEU B 1 174 ? 20.219 -22.781 1.279 1 97.25 174 LEU B O 1
ATOM 6226 N N . LYS B 1 175 ? 20.844 -21.625 3.113 1 97.75 175 LYS B N 1
ATOM 6227 C CA . LYS B 1 175 ? 20.203 -22.609 4 1 97.75 175 LYS B CA 1
ATOM 6228 C C . LYS B 1 175 ? 18.688 -22.609 3.824 1 97.75 175 LYS B C 1
ATOM 6230 O O . LYS B 1 175 ? 18.078 -23.672 3.768 1 97.75 175 LYS B O 1
ATOM 6235 N N . LEU B 1 176 ? 18.109 -21.406 3.791 1 98.31 176 LEU B N 1
ATOM 6236 C CA . LEU B 1 176 ? 16.672 -21.312 3.553 1 98.31 176 LEU B CA 1
ATOM 6237 C C . LEU B 1 176 ? 16.297 -21.906 2.197 1 98.31 176 LEU B C 1
ATOM 6239 O O . LEU B 1 176 ? 15.273 -22.594 2.07 1 98.31 176 LEU B O 1
ATOM 6243 N N . SER B 1 177 ? 17.109 -21.594 1.22 1 97.25 177 SER B N 1
ATOM 6244 C CA . SER B 1 177 ? 16.922 -22.125 -0.122 1 97.25 177 SER B CA 1
ATOM 6245 C C . SER B 1 177 ? 16.844 -23.656 -0.092 1 97.25 177 SER B C 1
ATOM 6247 O O . SER B 1 177 ? 15.938 -24.234 -0.703 1 97.25 177 SER B O 1
ATOM 6249 N N . ALA B 1 178 ? 17.703 -24.281 0.586 1 95 178 ALA B N 1
ATOM 6250 C CA . ALA B 1 178 ? 17.719 -25.734 0.709 1 95 178 ALA B CA 1
ATOM 6251 C C . ALA B 1 178 ? 16.516 -26.234 1.501 1 95 178 ALA B C 1
ATOM 6253 O O . ALA B 1 178 ? 15.875 -27.219 1.12 1 95 178 ALA B O 1
ATOM 6254 N N . GLU B 1 179 ? 16.234 -25.516 2.578 1 96.5 179 GLU B N 1
ATOM 6255 C CA . GLU B 1 179 ? 15.156 -25.906 3.473 1 96.5 179 GLU B CA 1
ATOM 6256 C C . GLU B 1 179 ? 13.812 -25.891 2.752 1 96.5 179 GLU B C 1
ATOM 6258 O O . GLU B 1 179 ? 12.977 -26.781 2.947 1 96.5 179 GLU B O 1
ATOM 6263 N N . TYR B 1 180 ? 13.594 -24.922 1.894 1 96.56 180 TYR B N 1
ATOM 6264 C CA . TYR B 1 180 ? 12.297 -24.75 1.247 1 96.56 180 TYR B CA 1
ATOM 6265 C C . TYR B 1 180 ? 12.32 -25.297 -0.176 1 96.56 180 TYR B C 1
ATOM 6267 O O . TYR B 1 180 ? 11.312 -25.234 -0.89 1 96.56 180 TYR B O 1
ATOM 6275 N N . ASP B 1 181 ? 13.469 -25.812 -0.641 1 94.38 181 ASP B N 1
ATOM 6276 C CA . ASP B 1 181 ? 13.656 -26.297 -2.006 1 94.38 181 ASP B CA 1
ATOM 6277 C C . ASP B 1 181 ? 13.344 -25.203 -3.023 1 94.38 181 ASP B C 1
ATOM 6279 O O . ASP B 1 181 ? 12.547 -25.422 -3.941 1 94.38 181 ASP B O 1
ATOM 6283 N N . LEU B 1 182 ? 13.805 -24.062 -2.736 1 97.25 182 LEU B N 1
ATOM 6284 C CA . LEU B 1 182 ? 13.703 -22.891 -3.607 1 97.25 182 LEU B CA 1
ATOM 6285 C C . LEU B 1 182 ? 15.086 -22.344 -3.93 1 97.25 182 LEU B C 1
ATOM 6287 O O . LEU B 1 182 ? 15.641 -21.547 -3.158 1 97.25 182 LEU B O 1
ATOM 6291 N N . PRO B 1 183 ? 15.648 -22.703 -5.074 1 96.38 183 PRO B N 1
ATOM 6292 C CA . PRO B 1 183 ? 16.969 -22.156 -5.395 1 96.38 183 PRO B CA 1
ATOM 6293 C C . PRO B 1 183 ? 16.984 -20.625 -5.406 1 96.38 183 PRO B C 1
ATOM 6295 O O . PRO B 1 183 ? 16.016 -20 -5.859 1 96.38 183 PRO B O 1
ATOM 6298 N N . VAL B 1 184 ? 18.016 -20.062 -4.902 1 97.12 184 VAL B N 1
ATOM 6299 C CA . VAL B 1 184 ? 18.109 -18.609 -4.82 1 97.12 184 VAL B CA 1
ATOM 6300 C C . VAL B 1 184 ? 18.922 -18.078 -5.992 1 97.12 184 VAL B C 1
ATOM 6302 O O . VAL B 1 184 ? 19.953 -18.672 -6.355 1 97.12 184 VAL B O 1
ATOM 6305 N N . MET B 1 185 ? 18.438 -16.969 -6.656 1 94.69 185 MET B N 1
ATOM 6306 C CA . MET B 1 185 ? 19.172 -16.281 -7.715 1 94.69 185 MET B CA 1
ATOM 6307 C C . MET B 1 185 ? 20.266 -15.398 -7.133 1 94.69 185 MET B C 1
ATOM 6309 O O . MET B 1 185 ? 20.109 -14.18 -7.055 1 94.69 185 MET B O 1
ATOM 6313 N N . ASN B 1 186 ? 21.344 -15.93 -6.793 1 89.62 186 ASN B N 1
ATOM 6314 C CA . ASN B 1 186 ? 22.5 -15.172 -6.344 1 89.62 186 ASN B CA 1
ATOM 6315 C C . ASN B 1 186 ? 23.781 -15.688 -6.992 1 89.62 186 ASN B C 1
ATOM 6317 O O . ASN B 1 186 ? 23.75 -16.625 -7.793 1 89.62 186 ASN B O 1
ATOM 6321 N N . ARG B 1 187 ? 24.812 -15.023 -6.777 1 86.38 187 ARG B N 1
ATOM 6322 C CA . ARG B 1 187 ? 26.078 -15.32 -7.43 1 86.38 187 ARG B CA 1
ATOM 6323 C C . ARG B 1 187 ? 26.531 -16.75 -7.133 1 86.38 187 ARG B C 1
ATOM 6325 O O . ARG B 1 187 ? 27.047 -17.438 -8.016 1 86.38 187 ARG B O 1
ATOM 6332 N N . GLU B 1 188 ? 26.281 -17.203 -5.977 1 84.88 188 GLU B N 1
ATOM 6333 C CA . GLU B 1 188 ? 26.734 -18.531 -5.535 1 84.88 188 GLU B CA 1
ATOM 6334 C C . GLU B 1 188 ? 26.047 -19.641 -6.324 1 84.88 188 GLU B C 1
ATOM 6336 O O . GLU B 1 188 ? 26.625 -20.703 -6.535 1 84.88 188 GLU B O 1
ATOM 6341 N N . VAL B 1 189 ? 24.891 -19.359 -6.738 1 87.69 189 VAL B N 1
ATOM 6342 C CA . VAL B 1 189 ? 24.125 -20.375 -7.461 1 87.69 189 VAL B CA 1
ATOM 6343 C C . VAL B 1 189 ? 24.281 -20.156 -8.961 1 87.69 189 VAL B C 1
ATOM 6345 O O . VAL B 1 189 ? 24.422 -21.125 -9.719 1 87.69 189 VAL B O 1
ATOM 6348 N N . MET B 1 190 ? 24.375 -18.953 -9.406 1 91.31 190 MET B N 1
ATOM 6349 C CA . MET B 1 190 ? 24.375 -18.625 -10.828 1 91.31 190 MET B CA 1
ATOM 6350 C C . MET B 1 190 ? 25.75 -18.906 -11.453 1 91.31 190 MET B C 1
ATOM 6352 O O . MET B 1 190 ? 25.828 -19.359 -12.594 1 91.31 190 MET B O 1
ATOM 6356 N N . GLN B 1 191 ? 26.734 -18.672 -10.719 1 91.56 191 GLN B N 1
ATOM 6357 C CA . GLN B 1 191 ? 28.078 -18.812 -11.258 1 91.56 191 GLN B CA 1
ATOM 6358 C C . GLN B 1 191 ? 28.359 -20.25 -11.688 1 91.56 191 GLN B C 1
ATOM 6360 O O . GLN B 1 191 ? 28.781 -20.5 -12.82 1 91.56 191 GLN B O 1
ATOM 6365 N N . PRO B 1 192 ? 28.078 -21.188 -10.812 1 91.12 192 PRO B N 1
ATOM 6366 C CA . PRO B 1 192 ? 28.297 -22.578 -11.234 1 91.12 192 PRO B CA 1
ATOM 6367 C C . PRO B 1 192 ? 27.422 -22.969 -12.422 1 91.12 192 PRO B C 1
ATOM 6369 O O . PRO B 1 192 ? 27.766 -23.891 -13.164 1 91.12 192 PRO B O 1
ATOM 6372 N N . LEU B 1 193 ? 26.328 -22.328 -12.617 1 91.94 193 LEU B N 1
ATOM 6373 C CA . LEU B 1 193 ? 25.406 -22.641 -13.703 1 91.94 193 LEU B CA 1
ATOM 6374 C C . LEU B 1 193 ? 25.812 -21.922 -14.984 1 91.94 193 LEU B C 1
ATOM 6376 O O . LEU B 1 193 ? 25.234 -22.156 -16.047 1 91.94 193 LEU B O 1
ATOM 6380 N N . GLY B 1 194 ? 26.859 -21.062 -14.836 1 93.25 194 GLY B N 1
ATOM 6381 C CA . GLY B 1 194 ? 27.344 -20.328 -15.992 1 93.25 194 GLY B CA 1
ATOM 6382 C C . GLY B 1 194 ? 26.391 -19.234 -16.453 1 93.25 194 GLY B C 1
ATOM 6383 O O . GLY B 1 194 ? 26.375 -18.891 -17.641 1 93.25 194 GLY B O 1
ATOM 6384 N N . ILE B 1 195 ? 25.531 -18.812 -15.586 1 96.12 195 ILE B N 1
ATOM 6385 C CA . ILE B 1 195 ? 24.609 -17.734 -15.938 1 96.12 195 ILE B CA 1
ATOM 6386 C C . ILE B 1 195 ? 25.281 -16.391 -15.742 1 96.12 195 ILE B C 1
ATOM 6388 O O . ILE B 1 195 ? 25.719 -16.047 -14.641 1 96.12 195 ILE B O 1
ATOM 6392 N N . ILE B 1 196 ? 25.375 -15.578 -16.75 1 96.5 196 ILE B N 1
ATOM 6393 C CA . ILE B 1 196 ? 26.078 -14.297 -16.75 1 96.5 196 ILE B CA 1
ATOM 6394 C C . ILE B 1 196 ? 25.062 -13.148 -16.734 1 96.5 196 ILE B C 1
ATOM 6396 O O . ILE B 1 196 ? 24.141 -13.109 -17.562 1 96.5 196 ILE B O 1
ATOM 6400 N N . GLY B 1 197 ? 25.25 -12.25 -15.82 1 96.06 197 GLY B N 1
ATOM 6401 C CA . GLY B 1 197 ? 24.422 -11.047 -15.82 1 96.06 197 GLY B CA 1
ATOM 6402 C C . GLY B 1 197 ? 24.766 -10.094 -16.953 1 96.06 197 GLY B C 1
ATOM 6403 O O . GLY B 1 197 ? 25.938 -9.859 -17.234 1 96.06 197 GLY B O 1
ATOM 6404 N N . VAL B 1 198 ? 23.766 -9.594 -17.609 1 97.31 198 VAL B N 1
ATOM 6405 C CA . VAL B 1 198 ? 23.969 -8.617 -18.672 1 97.31 198 VAL B CA 1
ATOM 6406 C C . VAL B 1 198 ? 23.078 -7.398 -18.422 1 97.31 198 VAL B C 1
ATOM 6408 O O . VAL B 1 198 ? 22.125 -7.461 -17.641 1 97.31 198 VAL B O 1
ATOM 6411 N N . SER B 1 199 ? 23.438 -6.32 -19.016 1 97.25 199 SER B N 1
ATOM 6412 C CA . SER B 1 199 ? 22.703 -5.062 -18.906 1 97.25 199 SER B CA 1
ATOM 6413 C C . SER B 1 199 ? 22.641 -4.336 -20.234 1 97.25 199 SER B C 1
ATOM 6415 O O . SER B 1 199 ? 23.156 -4.824 -21.25 1 97.25 199 SER B O 1
ATOM 6417 N N . TYR B 1 200 ? 21.938 -3.236 -20.188 1 97.38 200 TYR B N 1
ATOM 6418 C CA . TYR B 1 200 ? 21.875 -2.408 -21.391 1 97.38 200 TYR B CA 1
ATOM 6419 C C . TYR B 1 200 ? 23.266 -2.082 -21.906 1 97.38 200 TYR B C 1
ATOM 6421 O O . TYR B 1 200 ? 24.172 -1.802 -21.109 1 97.38 200 TYR B O 1
ATOM 6429 N N . ASP B 1 201 ? 23.484 -2.191 -23.156 1 97.25 201 ASP B N 1
ATOM 6430 C CA . ASP B 1 201 ? 24.75 -1.835 -23.781 1 97.25 201 ASP B CA 1
ATOM 6431 C C . ASP B 1 201 ? 24.719 -0.419 -24.359 1 97.25 201 ASP B C 1
ATOM 6433 O O . ASP B 1 201 ? 24.734 -0.235 -25.562 1 97.25 201 ASP B O 1
ATOM 6437 N N . GLY B 1 202 ? 24.656 0.595 -23.594 1 95.81 202 GLY B N 1
ATOM 6438 C CA . GLY B 1 202 ? 24.594 1.993 -23.984 1 95.81 202 GLY B CA 1
ATOM 6439 C C . GLY B 1 202 ? 23.641 2.809 -23.125 1 95.81 202 GLY B C 1
ATOM 6440 O O . GLY B 1 202 ? 23.422 2.494 -21.953 1 95.81 202 GLY B O 1
ATOM 6441 N N . ALA B 1 203 ? 23.156 3.939 -23.75 1 93.69 203 ALA B N 1
ATOM 6442 C CA . ALA B 1 203 ? 22.25 4.852 -23.062 1 93.69 203 ALA B CA 1
ATOM 6443 C C . ALA B 1 203 ? 20.875 4.215 -22.859 1 93.69 203 ALA B C 1
ATOM 6445 O O . ALA B 1 203 ? 20.453 3.375 -23.656 1 93.69 203 ALA B O 1
ATOM 6446 N N . LYS B 1 204 ? 20.172 4.613 -21.797 1 92.12 204 LYS B N 1
ATOM 6447 C CA . LYS B 1 204 ? 18.875 4.008 -21.516 1 92.12 204 LYS B CA 1
ATOM 6448 C C . LYS B 1 204 ? 17.906 5.027 -20.922 1 92.12 204 LYS B C 1
ATOM 6450 O O . LYS B 1 204 ? 17.016 4.664 -20.156 1 92.12 204 LYS B O 1
ATOM 6455 N N . GLY B 1 205 ? 18.109 6.266 -21.219 1 90 205 GLY B N 1
ATOM 6456 C CA . GLY B 1 205 ? 17.312 7.332 -20.625 1 90 205 GLY B CA 1
ATOM 6457 C C . GLY B 1 205 ? 15.953 7.477 -21.281 1 90 205 GLY B C 1
ATOM 6458 O O . GLY B 1 205 ? 14.984 7.895 -20.641 1 90 205 GLY B O 1
ATOM 6459 N N . THR B 1 206 ? 15.922 7.25 -22.609 1 90.31 206 THR B N 1
ATOM 6460 C CA . THR B 1 206 ? 14.672 7.316 -23.359 1 90.31 206 THR B CA 1
ATOM 6461 C C . THR B 1 206 ? 14.258 5.934 -23.859 1 90.31 206 THR B C 1
ATOM 6463 O O . THR B 1 206 ? 15.047 4.988 -23.797 1 90.31 206 THR B O 1
ATOM 6466 N N . PHE B 1 207 ? 13.047 5.82 -24.297 1 89.88 207 PHE B N 1
ATOM 6467 C CA . PHE B 1 207 ? 12.57 4.562 -24.844 1 89.88 207 PHE B CA 1
ATOM 6468 C C . PHE B 1 207 ? 13.453 4.109 -26 1 89.88 207 PHE B C 1
ATOM 6470 O O . PHE B 1 207 ? 13.867 2.951 -26.062 1 89.88 207 PHE B O 1
ATOM 6477 N N . SER B 1 208 ? 13.703 5.02 -26.938 1 93.62 208 SER B N 1
ATOM 6478 C CA . SER B 1 208 ? 14.492 4.688 -28.125 1 93.62 208 SER B CA 1
ATOM 6479 C C . SER B 1 208 ? 15.898 4.23 -27.734 1 93.62 208 SER B C 1
ATOM 6481 O O . SER B 1 208 ? 16.438 3.295 -28.328 1 93.62 208 SER B O 1
ATOM 6483 N N . GLU B 1 209 ? 16.422 4.922 -26.766 1 95.56 209 GLU B N 1
ATOM 6484 C CA . GLU B 1 209 ? 17.75 4.543 -26.281 1 95.56 209 GLU B CA 1
ATOM 6485 C C . GLU B 1 209 ? 17.719 3.158 -25.641 1 95.56 209 GLU B C 1
ATOM 6487 O O . GLU B 1 209 ? 18.594 2.332 -25.906 1 95.56 209 GLU B O 1
ATOM 6492 N N . LYS B 1 210 ? 16.734 2.848 -24.844 1 96.06 210 LYS B N 1
ATOM 6493 C CA . LYS B 1 210 ? 16.578 1.563 -24.156 1 96.06 210 LYS B CA 1
ATOM 6494 C C . LYS B 1 210 ? 16.438 0.426 -25.172 1 96.06 210 LYS B C 1
ATOM 6496 O O . LYS B 1 210 ? 17.047 -0.637 -25 1 96.06 210 LYS B O 1
ATOM 6501 N N . GLU B 1 211 ? 15.578 0.675 -26.109 1 97.06 211 GLU B N 1
ATOM 6502 C CA . GLU B 1 211 ? 15.32 -0.342 -27.125 1 97.06 211 GLU B CA 1
ATOM 6503 C C . GLU B 1 211 ? 16.578 -0.666 -27.922 1 97.06 211 GLU B C 1
ATOM 6505 O O . GLU B 1 211 ? 16.922 -1.836 -28.109 1 97.06 211 GLU B O 1
ATOM 6510 N N . ALA B 1 212 ? 17.281 0.397 -28.359 1 97 212 ALA B N 1
ATOM 6511 C CA . ALA B 1 212 ? 18.5 0.216 -29.125 1 97 212 ALA B CA 1
ATOM 6512 C C . ALA B 1 212 ? 19.578 -0.473 -28.297 1 97 212 ALA B C 1
ATOM 6514 O O . ALA B 1 212 ? 20.281 -1.354 -28.797 1 97 212 ALA B O 1
ATOM 6515 N N . SER B 1 213 ? 19.719 -0.037 -27.094 1 97.69 213 SER B N 1
ATOM 6516 C CA . SER B 1 213 ? 20.734 -0.592 -26.203 1 97.69 213 SER B CA 1
ATOM 6517 C C . SER B 1 213 ? 20.438 -2.053 -25.875 1 97.69 213 SER B C 1
ATOM 6519 O O . SER B 1 213 ? 21.359 -2.855 -25.719 1 97.69 213 SER B O 1
ATOM 6521 N N . PHE B 1 214 ? 19.203 -2.387 -25.672 1 98.25 214 PHE B N 1
ATOM 6522 C CA . PHE B 1 214 ? 18.812 -3.766 -25.422 1 98.25 214 PHE B CA 1
ATOM 6523 C C . PHE B 1 214 ? 19.141 -4.652 -26.625 1 98.25 214 PHE B C 1
ATOM 6525 O O . PHE B 1 214 ? 19.672 -5.754 -26.453 1 98.25 214 PHE B O 1
ATOM 6532 N N . ILE B 1 215 ? 18.844 -4.199 -27.812 1 97.81 215 ILE B N 1
ATOM 6533 C CA . ILE B 1 215 ? 19.094 -4.965 -29.031 1 97.81 215 ILE B CA 1
ATOM 6534 C C . ILE B 1 215 ? 20.594 -5.148 -29.219 1 97.81 215 ILE B C 1
ATOM 6536 O O . ILE B 1 215 ? 21.047 -6.223 -29.641 1 97.81 215 ILE B O 1
ATOM 6540 N N . ARG B 1 216 ? 21.344 -4.066 -28.906 1 97.62 216 ARG B N 1
ATOM 6541 C CA . ARG B 1 216 ? 22.797 -4.195 -28.969 1 97.62 216 ARG B CA 1
ATOM 6542 C C . ARG B 1 216 ? 23.297 -5.25 -27.984 1 97.62 216 ARG B C 1
ATOM 6544 O O . ARG B 1 216 ? 24.219 -6.008 -28.297 1 97.62 216 ARG B O 1
ATOM 6551 N N . MET B 1 217 ? 22.734 -5.23 -26.828 1 98.12 217 MET B N 1
ATOM 6552 C CA . MET B 1 217 ? 23.078 -6.258 -25.859 1 98.12 217 MET B CA 1
ATOM 6553 C C . MET B 1 217 ? 22.797 -7.652 -26.406 1 98.12 217 MET B C 1
ATOM 6555 O O . MET B 1 217 ? 23.625 -8.562 -26.25 1 98.12 217 MET B O 1
ATOM 6559 N N . LEU B 1 218 ? 21.688 -7.887 -27.094 1 97.75 218 LEU B N 1
ATOM 6560 C CA . LEU B 1 218 ? 21.344 -9.172 -27.688 1 97.75 218 LEU B CA 1
ATOM 6561 C C . LEU B 1 218 ? 22.406 -9.602 -28.688 1 97.75 218 LEU B C 1
ATOM 6563 O O . LEU B 1 218 ? 22.734 -10.789 -28.781 1 97.75 218 LEU B O 1
ATOM 6567 N N . ASP B 1 219 ? 22.984 -8.656 -29.391 1 95.62 219 ASP B N 1
ATOM 6568 C CA . ASP B 1 219 ? 24 -8.914 -30.406 1 95.62 219 ASP B CA 1
ATOM 6569 C C . ASP B 1 219 ? 25.266 -9.516 -29.781 1 95.62 219 ASP B C 1
ATOM 6571 O O . ASP B 1 219 ? 26.016 -10.227 -30.453 1 95.62 219 ASP B O 1
ATOM 6575 N N . ASN B 1 220 ? 25.406 -9.234 -28.578 1 96.06 220 ASN B N 1
ATOM 6576 C CA . ASN B 1 220 ? 26.656 -9.625 -27.922 1 96.06 220 ASN B CA 1
ATOM 6577 C C . ASN B 1 220 ? 26.516 -10.977 -27.219 1 96.06 220 ASN B C 1
ATOM 6579 O O . ASN B 1 220 ? 27.484 -11.492 -26.656 1 96.06 220 ASN B O 1
ATOM 6583 N N . LEU B 1 221 ? 25.391 -11.594 -27.25 1 97.31 221 LEU B N 1
ATOM 6584 C CA . LEU B 1 221 ? 25.203 -12.891 -26.609 1 97.31 221 LEU B CA 1
ATOM 6585 C C . LEU B 1 221 ? 25.875 -14 -27.422 1 97.31 221 LEU B C 1
ATOM 6587 O O . LEU B 1 221 ? 25.734 -14.047 -28.641 1 97.31 221 LEU B O 1
ATOM 6591 N N . GLU B 1 222 ? 26.516 -14.844 -26.766 1 95.75 222 GLU B N 1
ATOM 6592 C CA . GLU B 1 222 ? 27.266 -15.906 -27.438 1 95.75 222 GLU B CA 1
ATOM 6593 C C . GLU B 1 222 ? 26.484 -17.219 -27.422 1 95.75 222 GLU B C 1
ATOM 6595 O O . GLU B 1 222 ? 25.859 -17.578 -26.406 1 95.75 222 GLU B O 1
ATOM 6600 N N . PRO B 1 223 ? 26.562 -17.984 -28.547 1 92.94 223 PRO B N 1
ATOM 6601 C CA . PRO B 1 223 ? 25.922 -19.297 -28.594 1 92.94 223 PRO B CA 1
ATOM 6602 C C . PRO B 1 223 ? 26.422 -20.234 -27.5 1 92.94 223 PRO B C 1
ATOM 6604 O O . PRO B 1 223 ? 27.609 -20.25 -27.188 1 92.94 223 PRO B O 1
ATOM 6607 N N . GLY B 1 224 ? 25.469 -20.922 -26.875 1 91.25 224 GLY B N 1
ATOM 6608 C CA . GLY B 1 224 ? 25.797 -21.938 -25.891 1 91.25 224 GLY B CA 1
ATOM 6609 C C . GLY B 1 224 ? 25.906 -21.391 -24.469 1 91.25 224 GLY B C 1
ATOM 6610 O O . GLY B 1 224 ? 26.062 -22.156 -23.516 1 91.25 224 GLY B O 1
ATOM 6611 N N . LYS B 1 225 ? 25.812 -20.109 -24.344 1 95.12 225 LYS B N 1
ATOM 6612 C CA . LYS B 1 225 ? 25.906 -19.5 -23.016 1 95.12 225 LYS B CA 1
ATOM 6613 C C . LYS B 1 225 ? 24.531 -19.047 -22.516 1 95.12 225 LYS B C 1
ATOM 6615 O O . LYS B 1 225 ? 23.578 -18.953 -23.297 1 95.12 225 LYS B O 1
ATOM 6620 N N . SER B 1 226 ? 24.469 -18.906 -21.188 1 96.56 226 SER B N 1
ATOM 6621 C CA . SER B 1 226 ? 23.234 -18.469 -20.547 1 96.56 226 SER B CA 1
ATOM 6622 C C . SER B 1 226 ? 23.406 -17.109 -19.906 1 96.56 226 SER B C 1
ATOM 6624 O O . SER B 1 226 ? 24.438 -16.828 -19.297 1 96.56 226 SER B O 1
ATOM 6626 N N . TYR B 1 227 ? 22.375 -16.234 -20.062 1 97.38 227 TYR B N 1
ATOM 6627 C CA . TYR B 1 227 ? 22.438 -14.852 -19.578 1 97.38 227 TYR B CA 1
ATOM 6628 C C . TYR B 1 227 ? 21.188 -14.492 -18.797 1 97.38 227 TYR B C 1
ATOM 6630 O O . TYR B 1 227 ? 20.141 -15.148 -18.938 1 97.38 227 TYR B O 1
ATOM 6638 N N . MET B 1 228 ? 21.281 -13.562 -17.953 1 97.69 228 MET B N 1
ATOM 6639 C CA . MET B 1 228 ? 20.141 -13.008 -17.25 1 97.69 228 MET B CA 1
ATOM 6640 C C . MET B 1 228 ? 20.109 -11.492 -17.359 1 97.69 228 MET B C 1
ATOM 6642 O O . MET B 1 228 ? 21.109 -10.828 -17.078 1 97.69 228 MET B O 1
ATOM 6646 N N . PHE B 1 229 ? 19.078 -10.938 -17.812 1 98.06 229 PHE B N 1
ATOM 6647 C CA . PHE B 1 229 ? 18.781 -9.508 -17.859 1 98.06 229 PHE B CA 1
ATOM 6648 C C . PHE B 1 229 ? 17.688 -9.141 -16.859 1 98.06 229 PHE B C 1
ATOM 6650 O O . PHE B 1 229 ? 16.641 -9.766 -16.844 1 98.06 229 PHE B O 1
ATOM 6657 N N . VAL B 1 230 ? 17.938 -8.172 -16.031 1 98.06 230 VAL B N 1
ATOM 6658 C CA . VAL B 1 230 ? 17 -7.793 -14.969 1 98.06 230 VAL B CA 1
ATOM 6659 C C . VAL B 1 230 ? 16.562 -6.344 -15.156 1 98.06 230 VAL B C 1
ATOM 6661 O O . VAL B 1 230 ? 17.375 -5.477 -15.484 1 98.06 230 VAL B O 1
ATOM 6664 N N . ASP B 1 231 ? 15.297 -6.074 -15.039 1 98.25 231 ASP B N 1
ATOM 6665 C CA . ASP B 1 231 ? 14.773 -4.711 -14.977 1 98.25 231 ASP B CA 1
ATOM 6666 C C . ASP B 1 231 ? 13.398 -4.684 -14.32 1 98.25 231 ASP B C 1
ATOM 6668 O O . ASP B 1 231 ? 12.961 -5.68 -13.734 1 98.25 231 ASP B O 1
ATOM 6672 N N . HIS B 1 232 ? 12.703 -3.521 -14.273 1 98.56 232 HIS B N 1
ATOM 6673 C CA . HIS B 1 232 ? 11.5 -3.311 -13.469 1 98.56 232 HIS B CA 1
ATOM 6674 C C . HIS B 1 232 ? 10.359 -2.766 -14.32 1 98.56 232 HIS B C 1
ATOM 6676 O O . HIS B 1 232 ? 10.266 -1.557 -14.539 1 98.56 232 HIS B O 1
ATOM 6682 N N . PRO B 1 233 ? 9.414 -3.627 -14.742 1 98.62 233 PRO B N 1
ATOM 6683 C CA . PRO B 1 233 ? 8.32 -3.111 -15.562 1 98.62 233 PRO B CA 1
ATOM 6684 C C . PRO B 1 233 ? 7.234 -2.426 -14.734 1 98.62 233 PRO B C 1
ATOM 6686 O O . PRO B 1 233 ? 6.945 -2.854 -13.609 1 98.62 233 PRO B O 1
ATOM 6689 N N . SER B 1 234 ? 6.641 -1.435 -15.227 1 98.5 234 SER B N 1
ATOM 6690 C CA . SER B 1 234 ? 5.477 -0.741 -14.68 1 98.5 234 SER B CA 1
ATOM 6691 C C . SER B 1 234 ? 4.852 0.18 -15.727 1 98.5 234 SER B C 1
ATOM 6693 O O . SER B 1 234 ? 5.445 0.433 -16.781 1 98.5 234 SER B O 1
ATOM 6695 N N . TYR B 1 235 ? 3.65 0.615 -15.5 1 98.31 235 TYR B N 1
ATOM 6696 C CA . TYR B 1 235 ? 3.025 1.63 -16.344 1 98.31 235 TYR B CA 1
ATOM 6697 C C . TYR B 1 235 ? 3.184 3.018 -15.734 1 98.31 235 TYR B C 1
ATOM 6699 O O . TYR B 1 235 ? 3.148 3.17 -14.508 1 98.31 235 TYR B O 1
ATOM 6707 N N . ASP B 1 236 ? 3.398 3.988 -16.594 1 97.94 236 ASP B N 1
ATOM 6708 C CA . ASP B 1 236 ? 3.455 5.383 -16.172 1 97.94 236 ASP B CA 1
ATOM 6709 C C . ASP B 1 236 ? 2.057 5.988 -16.078 1 97.94 236 ASP B C 1
ATOM 6711 O O . ASP B 1 236 ? 1.38 6.16 -17.094 1 97.94 236 ASP B O 1
ATOM 6715 N N . ASN B 1 237 ? 1.592 6.293 -14.922 1 97.69 237 ASN B N 1
ATOM 6716 C CA . ASN B 1 237 ? 0.32 6.938 -14.617 1 97.69 237 ASN B CA 1
ATOM 6717 C C . ASN B 1 237 ? 0.386 7.707 -13.297 1 97.69 237 ASN B C 1
ATOM 6719 O O . ASN B 1 237 ? 1.463 7.867 -12.727 1 97.69 237 ASN B O 1
ATOM 6723 N N . VAL B 1 238 ? -0.719 8.172 -12.789 1 96.75 238 VAL B N 1
ATOM 6724 C CA . VAL B 1 238 ? -0.79 9.023 -11.609 1 96.75 238 VAL B CA 1
ATOM 6725 C C . VAL B 1 238 ? -0.243 8.273 -10.391 1 96.75 238 VAL B C 1
ATOM 6727 O O . VAL B 1 238 ? 0.447 8.859 -9.555 1 96.75 238 VAL B O 1
ATOM 6730 N N . GLU B 1 239 ? -0.531 7.004 -10.258 1 97.56 239 GLU B N 1
ATOM 6731 C CA . GLU B 1 239 ? -0.013 6.191 -9.164 1 97.56 239 GLU B CA 1
ATOM 6732 C C . GLU B 1 239 ? 1.513 6.215 -9.133 1 97.56 239 GLU B C 1
ATOM 6734 O O . GLU B 1 239 ? 2.111 6.582 -8.117 1 97.56 239 GLU B O 1
ATOM 6739 N N . MET B 1 240 ? 2.135 5.945 -10.297 1 98.12 240 MET B N 1
ATOM 6740 C CA . MET B 1 240 ? 3.58 5.75 -10.367 1 98.12 240 MET B CA 1
ATOM 6741 C C . MET B 1 240 ? 4.312 7.09 -10.391 1 98.12 240 MET B C 1
ATOM 6743 O O . MET B 1 240 ? 5.5 7.16 -10.062 1 98.12 240 MET B O 1
ATOM 6747 N N . GLN B 1 241 ? 3.615 8.094 -10.75 1 97.69 241 GLN B N 1
ATOM 6748 C CA . GLN B 1 241 ? 4.215 9.422 -10.719 1 97.69 241 GLN B CA 1
ATOM 6749 C C . GLN B 1 241 ? 4.477 9.867 -9.281 1 97.69 241 GLN B C 1
ATOM 6751 O O . GLN B 1 241 ? 5.242 10.805 -9.047 1 97.69 241 GLN B O 1
ATOM 6756 N N . GLY B 1 242 ? 3.861 9.195 -8.305 1 97.31 242 GLY B N 1
ATOM 6757 C CA . GLY B 1 242 ? 4.145 9.445 -6.898 1 97.31 242 GLY B CA 1
ATOM 6758 C C . GLY B 1 242 ? 5.219 8.531 -6.34 1 97.31 242 GLY B C 1
ATOM 6759 O O . GLY B 1 242 ? 5.598 8.648 -5.172 1 97.31 242 GLY B O 1
ATOM 6760 N N . VAL B 1 243 ? 5.734 7.625 -7.125 1 97.81 243 VAL B N 1
ATOM 6761 C CA . VAL B 1 243 ? 6.75 6.656 -6.719 1 97.81 243 VAL B CA 1
ATOM 6762 C C . VAL B 1 243 ? 8.133 7.164 -7.109 1 97.81 243 VAL B C 1
ATOM 6764 O O . VAL B 1 243 ? 8.414 7.379 -8.289 1 97.81 243 VAL B O 1
ATOM 6767 N N . GLY B 1 244 ? 8.969 7.371 -6.145 1 97.19 244 GLY B N 1
ATOM 6768 C CA . GLY B 1 244 ? 10.32 7.859 -6.34 1 97.19 244 GLY B CA 1
ATOM 6769 C C . GLY B 1 244 ? 11.023 8.211 -5.043 1 97.19 244 GLY B C 1
ATOM 6770 O O . GLY B 1 244 ? 10.453 8.055 -3.961 1 97.19 244 GLY B O 1
ATOM 6771 N N . HIS B 1 245 ? 12.234 8.445 -5.043 1 95.5 245 HIS B N 1
ATOM 6772 C CA . HIS B 1 245 ? 13.023 8.977 -3.939 1 95.5 245 HIS B CA 1
ATOM 6773 C C . HIS B 1 245 ? 14.102 9.93 -4.445 1 95.5 245 HIS B C 1
ATOM 6775 O O . HIS B 1 245 ? 14.297 10.07 -5.652 1 95.5 245 HIS B O 1
ATOM 6781 N N . HIS B 1 246 ? 14.742 10.672 -3.564 1 94.5 246 HIS B N 1
ATOM 6782 C CA . HIS B 1 246 ? 15.789 11.602 -3.973 1 94.5 246 HIS B CA 1
ATOM 6783 C C . HIS B 1 246 ? 16.906 10.875 -4.711 1 94.5 246 HIS B C 1
ATOM 6785 O O . HIS B 1 246 ? 17.484 9.914 -4.188 1 94.5 246 HIS B O 1
ATOM 6791 N N . GLY B 1 247 ? 17.141 11.281 -5.93 1 93.75 247 GLY B N 1
ATOM 6792 C CA . GLY B 1 247 ? 18.156 10.656 -6.758 1 93.75 247 GLY B CA 1
ATOM 6793 C C . GLY B 1 247 ? 17.578 9.75 -7.832 1 93.75 247 GLY B C 1
ATOM 6794 O O . GLY B 1 247 ? 18.281 9.352 -8.758 1 93.75 247 GLY B O 1
ATOM 6795 N N . TYR B 1 248 ? 16.281 9.438 -7.777 1 94.69 248 TYR B N 1
ATOM 6796 C CA . TYR B 1 248 ? 15.547 8.633 -8.758 1 94.69 248 TYR B CA 1
ATOM 6797 C C . TYR B 1 248 ? 14.086 9.055 -8.82 1 94.69 248 TYR B C 1
ATOM 6799 O O . TYR B 1 248 ? 13.203 8.32 -8.383 1 94.69 248 TYR B O 1
ATOM 6807 N N . GLU B 1 249 ? 13.812 10.188 -9.445 1 93.25 249 GLU B N 1
ATOM 6808 C CA . GLU B 1 249 ? 12.5 10.836 -9.43 1 93.25 249 GLU B CA 1
ATOM 6809 C C . GLU B 1 249 ? 11.68 10.43 -10.656 1 9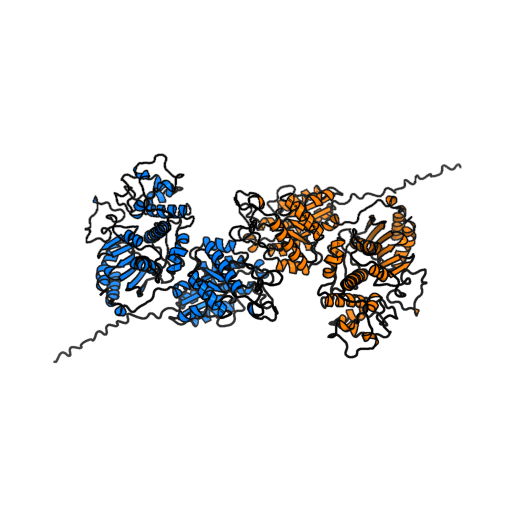3.25 249 GLU B C 1
ATOM 6811 O O . GLU B 1 249 ? 10.453 10.516 -10.633 1 93.25 249 GLU B O 1
ATOM 6816 N N . ASN B 1 250 ? 12.367 9.992 -11.711 1 94.88 250 ASN B N 1
ATOM 6817 C CA . ASN B 1 250 ? 11.664 9.68 -12.945 1 94.88 250 ASN B CA 1
ATOM 6818 C C . ASN B 1 250 ? 11.344 8.195 -13.039 1 94.88 250 ASN B C 1
ATOM 6820 O O . ASN B 1 250 ? 11.461 7.598 -14.117 1 94.88 250 ASN B O 1
ATOM 6824 N N . VAL B 1 251 ? 10.922 7.555 -11.977 1 97.38 251 VAL B N 1
ATOM 6825 C CA . VAL B 1 251 ? 10.664 6.121 -11.875 1 97.38 251 VAL B CA 1
ATOM 6826 C C . VAL B 1 251 ? 9.555 5.73 -12.844 1 97.38 251 VAL B C 1
ATOM 6828 O O . VAL B 1 251 ? 9.672 4.734 -13.57 1 97.38 251 VAL B O 1
ATOM 6831 N N . ALA B 1 252 ? 8.477 6.492 -12.922 1 97.56 252 ALA B N 1
ATOM 6832 C CA . ALA B 1 252 ? 7.312 6.172 -13.75 1 97.56 252 ALA B CA 1
ATOM 6833 C C . ALA B 1 252 ? 7.695 6.055 -15.219 1 97.56 252 ALA B C 1
ATOM 6835 O O . ALA B 1 252 ? 7.395 5.051 -15.867 1 97.56 252 ALA B O 1
ATOM 6836 N N . GLU B 1 253 ? 8.383 7.012 -15.711 1 97.06 253 GLU B N 1
ATOM 6837 C CA . GLU B 1 253 ? 8.797 7.027 -17.109 1 97.06 253 GLU B CA 1
ATOM 6838 C C . GLU B 1 253 ? 9.812 5.922 -17.391 1 97.06 253 GLU B C 1
ATOM 6840 O O . GLU B 1 253 ? 9.719 5.238 -18.422 1 97.06 253 GLU B O 1
ATOM 6845 N N . ASP B 1 254 ? 10.766 5.828 -16.531 1 97.5 254 ASP B N 1
ATOM 6846 C CA . ASP B 1 254 ? 11.82 4.828 -16.703 1 97.5 254 ASP B CA 1
ATOM 6847 C C . ASP B 1 254 ? 11.227 3.424 -16.797 1 97.5 254 ASP B C 1
ATOM 6849 O O . ASP B 1 254 ? 11.578 2.658 -17.703 1 97.5 254 ASP B O 1
ATOM 6853 N N . ARG B 1 255 ? 10.32 3.07 -15.875 1 98.19 255 ARG B N 1
ATOM 6854 C CA . ARG B 1 255 ? 9.781 1.718 -15.805 1 98.19 255 ARG B CA 1
ATOM 6855 C C . ARG B 1 255 ? 8.758 1.48 -16.906 1 98.19 255 ARG B C 1
ATOM 6857 O O . ARG B 1 255 ? 8.594 0.352 -17.375 1 98.19 255 ARG B O 1
ATOM 6864 N N . GLN B 1 256 ? 8.023 2.541 -17.344 1 98.12 256 GLN B N 1
ATOM 6865 C CA . GLN B 1 256 ? 7.227 2.445 -18.562 1 98.12 256 GLN B CA 1
ATOM 6866 C C . GLN B 1 256 ? 8.086 2.043 -19.766 1 98.12 256 GLN B C 1
ATOM 6868 O O . GLN B 1 256 ? 7.656 1.251 -20.609 1 98.12 256 GLN B O 1
ATOM 6873 N N . GLY B 1 257 ? 9.242 2.645 -19.828 1 98.06 257 GLY B N 1
ATOM 6874 C CA . GLY B 1 257 ? 10.18 2.281 -20.891 1 98.06 257 GLY B CA 1
ATOM 6875 C C . GLY B 1 257 ? 10.508 0.801 -20.906 1 98.06 257 GLY B C 1
ATOM 6876 O O . GLY B 1 257 ? 10.633 0.205 -21.984 1 98.06 257 GLY B O 1
ATOM 6877 N N . VAL B 1 258 ? 10.641 0.198 -19.766 1 98.44 258 VAL B N 1
ATOM 6878 C CA . VAL B 1 258 ? 10.914 -1.233 -19.672 1 98.44 258 VAL B CA 1
ATOM 6879 C C . VAL B 1 258 ? 9.734 -2.021 -20.234 1 98.44 258 VAL B C 1
ATOM 6881 O O . VAL B 1 258 ? 9.922 -2.938 -21.047 1 98.44 258 VAL B O 1
ATOM 6884 N N . THR B 1 259 ? 8.5 -1.665 -19.781 1 98.62 259 THR B N 1
ATOM 6885 C CA . THR B 1 259 ? 7.297 -2.332 -20.266 1 98.62 259 THR B CA 1
ATOM 6886 C C . THR B 1 259 ? 7.195 -2.236 -21.781 1 98.62 259 THR B C 1
ATOM 6888 O O . THR B 1 259 ? 6.871 -3.219 -22.453 1 98.62 259 THR B O 1
ATOM 6891 N N . ASP B 1 260 ? 7.551 -1.083 -22.281 1 98.19 260 ASP B N 1
ATOM 6892 C CA . ASP B 1 260 ? 7.453 -0.84 -23.719 1 98.19 260 ASP B CA 1
ATOM 6893 C C . ASP B 1 260 ? 8.445 -1.71 -24.5 1 98.19 260 ASP B C 1
ATOM 6895 O O . ASP B 1 260 ? 8.086 -2.309 -25.516 1 98.19 260 ASP B O 1
ATOM 6899 N N . ILE B 1 261 ? 9.656 -1.804 -24.047 1 97.88 261 ILE B N 1
ATOM 6900 C CA . ILE B 1 261 ? 10.656 -2.553 -24.797 1 97.88 261 ILE B CA 1
ATOM 6901 C C . ILE B 1 261 ? 10.375 -4.051 -24.688 1 97.88 261 ILE B C 1
ATOM 6903 O O . ILE B 1 261 ? 10.633 -4.812 -25.625 1 97.88 261 ILE B O 1
ATOM 6907 N N . TRP B 1 262 ? 9.867 -4.508 -23.547 1 98.44 262 TRP B N 1
ATOM 6908 C CA . TRP B 1 262 ? 9.641 -5.934 -23.344 1 98.44 262 TRP B CA 1
ATOM 6909 C C . TRP B 1 262 ? 8.422 -6.406 -24.125 1 98.44 262 TRP B C 1
ATOM 6911 O O . TRP B 1 262 ? 8.227 -7.609 -24.312 1 98.44 262 TRP B O 1
ATOM 6921 N N . THR B 1 263 ? 7.574 -5.504 -24.578 1 98.19 263 THR B N 1
ATOM 6922 C CA . THR B 1 263 ? 6.418 -5.867 -25.391 1 98.19 263 THR B CA 1
ATOM 6923 C C . THR B 1 263 ? 6.598 -5.395 -26.828 1 98.19 263 THR B C 1
ATOM 6925 O O . THR B 1 263 ? 5.668 -5.473 -27.641 1 98.19 263 THR B O 1
ATOM 6928 N N . SER B 1 264 ? 7.738 -4.887 -27.172 1 97.56 264 SER B N 1
ATOM 6929 C CA . SER B 1 264 ? 8.047 -4.324 -28.469 1 97.56 264 SER B CA 1
ATOM 6930 C C . SER B 1 264 ? 8.148 -5.414 -29.531 1 97.56 264 SER B C 1
ATOM 6932 O O . SER B 1 264 ? 8.852 -6.406 -29.344 1 97.56 264 SER B O 1
ATOM 6934 N N . GLN B 1 265 ? 7.531 -5.223 -30.703 1 97.19 265 GLN B N 1
ATOM 6935 C CA . GLN B 1 265 ? 7.641 -6.148 -31.828 1 97.19 265 GLN B CA 1
ATOM 6936 C C . GLN B 1 265 ? 9.062 -6.188 -32.375 1 97.19 265 GLN B C 1
ATOM 6938 O O . GLN B 1 265 ? 9.562 -7.25 -32.75 1 97.19 265 GLN B O 1
ATOM 6943 N N . LYS B 1 266 ? 9.641 -5.043 -32.375 1 97.5 266 LYS B N 1
ATOM 6944 C CA . LYS B 1 266 ? 11.016 -4.949 -32.844 1 97.5 266 LYS B CA 1
ATOM 6945 C C . LYS B 1 266 ? 11.953 -5.809 -32 1 97.5 266 LYS B C 1
ATOM 6947 O O . LYS B 1 266 ? 12.836 -6.484 -32.531 1 97.5 266 LYS B O 1
ATOM 6952 N N . VAL B 1 267 ? 11.797 -5.727 -30.719 1 98 267 VAL B N 1
ATOM 6953 C CA . VAL B 1 267 ? 12.625 -6.512 -29.812 1 98 267 VAL B CA 1
ATOM 6954 C C . VAL B 1 267 ? 12.336 -8 -30 1 98 267 VAL B C 1
ATOM 6956 O O . VAL B 1 267 ? 13.258 -8.82 -30.047 1 98 267 VAL B O 1
ATOM 6959 N N . LYS B 1 268 ? 11.102 -8.383 -30.109 1 97.44 268 LYS B N 1
ATOM 6960 C CA . LYS B 1 268 ? 10.727 -9.773 -30.344 1 97.44 268 LYS B CA 1
ATOM 6961 C C . LYS B 1 268 ? 11.359 -10.305 -31.625 1 97.44 268 LYS B C 1
ATOM 6963 O O . LYS B 1 268 ? 11.852 -11.43 -31.672 1 97.44 268 LYS B O 1
ATOM 6968 N N . GLU B 1 269 ? 11.375 -9.492 -32.656 1 97.31 269 GLU B N 1
ATOM 6969 C CA . GLU B 1 269 ? 11.977 -9.867 -33.906 1 97.31 269 GLU B CA 1
ATOM 6970 C C . GLU B 1 269 ? 13.484 -10.031 -33.781 1 97.31 269 GLU B C 1
ATOM 6972 O O . GLU B 1 269 ? 14.07 -10.953 -34.375 1 97.31 269 GLU B O 1
ATOM 6977 N N . ALA B 1 270 ? 14.055 -9.102 -33.062 1 97.44 270 ALA B N 1
ATOM 6978 C CA . ALA B 1 270 ? 15.492 -9.203 -32.844 1 97.44 270 ALA B CA 1
ATOM 6979 C C . ALA B 1 270 ? 15.844 -10.516 -32.156 1 97.44 270 ALA B C 1
ATOM 6981 O O . ALA B 1 270 ? 16.828 -11.164 -32.5 1 97.44 270 ALA B O 1
ATOM 6982 N N . ILE B 1 271 ? 15.094 -10.898 -31.188 1 97.06 271 ILE B N 1
ATOM 6983 C CA . ILE B 1 271 ? 15.305 -12.141 -30.438 1 97.06 271 ILE B CA 1
ATOM 6984 C C . ILE B 1 271 ? 15.195 -13.336 -31.391 1 97.06 271 ILE B C 1
ATOM 6986 O O . ILE B 1 271 ? 16.047 -14.227 -31.375 1 97.06 271 ILE B O 1
ATOM 6990 N N . SER B 1 272 ? 14.172 -13.328 -32.188 1 94.44 272 SER B N 1
ATOM 6991 C CA . SER B 1 272 ? 13.938 -14.406 -33.125 1 94.44 272 SER B CA 1
ATOM 6992 C C . SER B 1 272 ? 15.055 -14.477 -34.188 1 94.44 272 SER B C 1
ATOM 6994 O O . SER B 1 272 ? 15.586 -15.555 -34.438 1 94.44 272 SER B O 1
ATOM 6996 N N . ASN B 1 273 ? 15.43 -13.359 -34.75 1 95 273 ASN B N 1
ATOM 6997 C CA . ASN B 1 273 ? 16.438 -13.281 -35.781 1 95 273 ASN B CA 1
ATOM 6998 C C . ASN B 1 273 ? 17.812 -13.734 -35.281 1 95 273 ASN B C 1
ATOM 7000 O O . ASN B 1 273 ? 18.578 -14.328 -36.031 1 95 273 ASN B O 1
ATOM 7004 N N . LYS B 1 274 ? 18 -13.492 -34.062 1 93.69 274 LYS B N 1
ATOM 7005 C CA . LYS B 1 274 ? 19.312 -13.82 -33.5 1 93.69 274 LYS B CA 1
ATOM 7006 C C . LYS B 1 274 ? 19.312 -15.227 -32.906 1 93.69 274 LYS B C 1
ATOM 7008 O O . LYS B 1 274 ? 20.375 -15.727 -32.5 1 93.69 274 LYS B O 1
ATOM 7013 N N . GLY B 1 275 ? 18.219 -15.797 -32.875 1 92.62 275 GLY B N 1
ATOM 7014 C CA . GLY B 1 275 ? 18.109 -17.156 -32.406 1 92.62 275 GLY B CA 1
ATOM 7015 C C . GLY B 1 275 ? 18.281 -17.281 -30.891 1 92.62 275 GLY B C 1
ATOM 7016 O O . GLY B 1 275 ? 18.828 -18.266 -30.406 1 92.62 275 GLY B O 1
ATOM 7017 N N . VAL B 1 276 ? 17.953 -16.234 -30.172 1 95.75 276 VAL B N 1
ATOM 7018 C CA . VAL B 1 276 ? 18.031 -16.266 -28.719 1 95.75 276 VAL B CA 1
ATOM 7019 C C . VAL B 1 276 ? 16.875 -17.078 -28.156 1 95.75 276 VAL B C 1
ATOM 7021 O O . VAL B 1 276 ? 15.727 -16.875 -28.531 1 95.75 276 VAL B O 1
ATOM 7024 N N . GLU B 1 277 ? 17.219 -18 -27.297 1 95.06 277 GLU B N 1
ATOM 7025 C CA . GLU B 1 277 ? 16.188 -18.781 -26.625 1 95.06 277 GLU B CA 1
ATOM 7026 C C . GLU B 1 277 ? 15.844 -18.188 -25.266 1 95.06 277 GLU B C 1
ATOM 7028 O O . GLU B 1 277 ? 16.688 -18.125 -24.375 1 95.06 277 GLU B O 1
ATOM 7033 N N . LEU B 1 278 ? 14.609 -17.75 -25.141 1 96.31 278 LEU B N 1
ATOM 7034 C CA . LEU B 1 278 ? 14.125 -17.297 -23.844 1 96.31 278 LEU B CA 1
ATOM 7035 C C . LEU B 1 278 ? 13.844 -18.469 -22.906 1 96.31 278 LEU B C 1
ATOM 7037 O O . LEU B 1 278 ? 13.133 -19.406 -23.281 1 96.31 278 LEU B O 1
ATOM 7041 N N . VAL B 1 279 ? 14.414 -18.422 -21.703 1 95.38 279 VAL B N 1
ATOM 7042 C CA . VAL B 1 279 ? 14.281 -19.547 -20.781 1 95.38 279 VAL B CA 1
ATOM 7043 C C . VAL B 1 279 ? 13.977 -19.047 -19.375 1 95.38 279 VAL B C 1
ATOM 7045 O O . VAL B 1 279 ? 14.078 -17.844 -19.109 1 95.38 279 VAL B O 1
ATOM 7048 N N . ASN B 1 280 ? 13.586 -19.969 -18.484 1 94.06 280 ASN B N 1
ATOM 7049 C CA . ASN B 1 280 ? 13.406 -19.688 -17.078 1 94.06 280 ASN B CA 1
ATOM 7050 C C . ASN B 1 280 ? 14.625 -20.094 -16.25 1 94.06 280 ASN B C 1
ATOM 7052 O O . ASN B 1 280 ? 15.414 -20.938 -16.688 1 94.06 280 ASN B O 1
ATOM 7056 N N . PHE B 1 281 ? 14.734 -19.516 -15.086 1 95.06 281 PHE B N 1
ATOM 7057 C CA . PHE B 1 281 ? 15.836 -19.812 -14.18 1 95.06 281 PHE B CA 1
ATOM 7058 C C . PHE B 1 281 ? 15.828 -21.297 -13.805 1 95.06 281 PHE B C 1
ATOM 7060 O O . PHE B 1 281 ? 16.875 -21.953 -13.789 1 95.06 281 PHE B O 1
ATOM 7067 N N . ILE B 1 282 ? 14.695 -21.875 -13.609 1 94.56 282 ILE B N 1
ATOM 7068 C CA . ILE B 1 282 ? 14.562 -23.234 -13.109 1 94.56 282 ILE B CA 1
ATOM 7069 C C . ILE B 1 282 ? 14.93 -24.234 -14.211 1 94.56 282 ILE B C 1
ATOM 7071 O O . ILE B 1 282 ? 15.5 -25.281 -13.938 1 94.56 282 ILE B O 1
ATOM 7075 N N . THR B 1 283 ? 14.633 -23.859 -15.438 1 91 283 THR B N 1
ATOM 7076 C CA . THR B 1 283 ? 14.984 -24.719 -16.562 1 91 283 THR B CA 1
ATOM 7077 C C . THR B 1 283 ? 16.484 -24.953 -16.625 1 91 283 THR B C 1
ATOM 7079 O O . THR B 1 283 ? 16.953 -26 -17.078 1 91 283 THR B O 1
ATOM 7082 N N . LEU B 1 284 ? 17.188 -23.984 -16.141 1 92.81 284 LEU B N 1
ATOM 7083 C CA . LEU B 1 284 ? 18.641 -24.094 -16.109 1 92.81 284 LEU B CA 1
ATOM 7084 C C . LEU B 1 284 ? 19.125 -24.719 -14.805 1 92.81 284 LEU B C 1
ATOM 7086 O O . LEU B 1 284 ? 19.969 -25.609 -14.805 1 92.81 284 LEU B O 1
ATOM 7090 N N . SER B 1 285 ? 18.531 -24.297 -13.711 1 93.56 285 SER B N 1
ATOM 7091 C CA . SER B 1 285 ? 19.047 -24.672 -12.398 1 93.56 285 SER B CA 1
ATOM 7092 C C . SER B 1 285 ? 18.656 -26.094 -12.039 1 93.56 285 SER B C 1
ATOM 7094 O O . SER B 1 285 ? 19.312 -26.734 -11.219 1 93.56 285 SER B O 1
ATOM 7096 N N . LYS B 1 286 ? 17.594 -26.641 -12.625 1 94.25 286 LYS B N 1
ATOM 7097 C CA . LYS B 1 286 ? 17.125 -27.984 -12.312 1 94.25 286 LYS B CA 1
ATOM 7098 C C . LYS B 1 286 ? 17.016 -28.828 -13.57 1 94.25 286 LYS B C 1
ATOM 7100 O O . LYS B 1 286 ? 16.172 -29.719 -13.656 1 94.25 286 LYS B O 1
ATOM 7105 N N . ALA B 1 287 ? 17.766 -28.547 -14.516 1 94.56 287 ALA B N 1
ATOM 7106 C CA . ALA B 1 287 ? 17.812 -29.328 -15.742 1 94.56 287 ALA B CA 1
ATOM 7107 C C . ALA B 1 287 ? 18.328 -30.734 -15.477 1 94.56 287 ALA B C 1
ATOM 7109 O O . ALA B 1 287 ? 19.203 -30.938 -14.633 1 94.56 287 ALA B O 1
ATOM 7110 N N . LEU B 1 288 ? 17.797 -31.703 -16.219 1 96.94 288 LEU B N 1
ATOM 7111 C CA . LEU B 1 288 ? 18.375 -33.031 -16.188 1 96.94 288 LEU B CA 1
ATOM 7112 C C . LEU B 1 288 ? 19.812 -33.031 -16.703 1 96.94 288 LEU B C 1
ATOM 7114 O O . LEU B 1 288 ? 20.109 -32.312 -17.656 1 96.94 288 LEU B O 1
ATOM 7118 N N . PRO B 1 289 ? 20.719 -33.781 -16.094 1 96.25 289 PRO B N 1
ATOM 7119 C CA . PRO B 1 289 ? 22.078 -33.844 -16.625 1 96.25 289 PRO B CA 1
ATOM 7120 C C . PRO B 1 289 ? 22.141 -34.469 -18.016 1 96.25 289 PRO B C 1
ATOM 7122 O O . PRO B 1 289 ? 21.297 -35.281 -18.375 1 96.25 289 PRO B O 1
ATOM 7125 N N . ARG B 1 290 ? 23.094 -34.062 -18.797 1 95.69 290 ARG B N 1
ATOM 7126 C CA . ARG B 1 290 ? 23.328 -34.562 -20.141 1 95.69 290 ARG B CA 1
ATOM 7127 C C . ARG B 1 290 ? 24.594 -35.406 -20.203 1 95.69 290 ARG B C 1
ATOM 7129 O O . ARG B 1 290 ? 25.5 -35.219 -19.391 1 95.69 290 ARG B O 1
ATOM 7136 N N . SER B 1 291 ? 24.625 -36.312 -21.141 1 96.56 291 SER B N 1
ATOM 7137 C CA . SER B 1 291 ? 25.797 -37.156 -21.406 1 96.56 291 SER B CA 1
ATOM 7138 C C . SER B 1 291 ? 25.859 -37.594 -22.859 1 96.56 291 SER B C 1
ATOM 7140 O O . SER B 1 291 ? 24.844 -37.594 -23.562 1 96.56 291 SER B O 1
ATOM 7142 N N . ASP B 1 292 ? 27.094 -37.844 -23.297 1 95.38 292 ASP B N 1
ATOM 7143 C CA . ASP B 1 292 ? 27.25 -38.5 -24.594 1 95.38 292 ASP B CA 1
ATOM 7144 C C . ASP B 1 292 ? 26.641 -39.906 -24.578 1 95.38 292 ASP B C 1
ATOM 7146 O O . ASP B 1 292 ? 26.812 -40.656 -23.609 1 95.38 292 ASP B O 1
ATOM 7150 N N . PRO B 1 293 ? 25.938 -40.188 -25.656 1 96 293 PRO B N 1
ATOM 7151 C CA . PRO B 1 293 ? 25.281 -41.5 -25.688 1 96 293 PRO B CA 1
ATOM 7152 C C . PRO B 1 293 ? 26.25 -42.656 -25.453 1 96 293 PRO B C 1
ATOM 7154 O O . PRO B 1 293 ? 25.922 -43.594 -24.703 1 96 293 PRO B O 1
ATOM 7157 N N . GLU B 1 294 ? 27.469 -42.594 -25.984 1 94.81 294 GLU B N 1
ATOM 7158 C CA . GLU B 1 294 ? 28.422 -43.688 -25.891 1 94.81 294 GLU B CA 1
ATOM 7159 C C . GLU B 1 294 ? 28.953 -43.875 -24.469 1 94.81 294 GLU B C 1
ATOM 7161 O O . GLU B 1 294 ? 29.297 -44.969 -24.062 1 94.81 294 GLU B O 1
ATOM 7166 N N . GLU B 1 295 ? 28.969 -42.812 -23.781 1 95.38 295 GLU B N 1
ATOM 7167 C CA . GLU B 1 295 ? 29.453 -42.875 -22.406 1 95.38 295 GLU B CA 1
ATOM 7168 C C . GLU B 1 295 ? 28.516 -43.688 -21.516 1 95.38 295 GLU B C 1
ATOM 7170 O O . GLU B 1 295 ? 28.938 -44.188 -20.469 1 95.38 295 GLU B O 1
ATOM 7175 N N . VAL B 1 296 ? 27.266 -43.844 -21.969 1 95.56 296 VAL B N 1
ATOM 7176 C CA . VAL B 1 296 ? 26.312 -44.625 -21.156 1 95.56 296 VAL B CA 1
ATOM 7177 C C . VAL B 1 296 ? 25.859 -45.844 -21.938 1 95.56 296 VAL B C 1
ATOM 7179 O O . VAL B 1 296 ? 24.75 -46.344 -21.719 1 95.56 296 VAL B O 1
ATOM 7182 N N . ASN B 1 297 ? 26.625 -46.281 -22.891 1 95.06 297 ASN B N 1
ATOM 7183 C CA . ASN B 1 297 ? 26.422 -47.5 -23.625 1 95.06 297 ASN B CA 1
ATOM 7184 C C . ASN B 1 297 ? 25.141 -47.469 -24.453 1 95.06 297 ASN B C 1
ATOM 7186 O O . ASN B 1 297 ? 24.344 -48.406 -24.422 1 95.06 297 ASN B O 1
ATOM 7190 N N . PHE B 1 298 ? 24.891 -46.375 -25.062 1 96.25 298 PHE B N 1
ATOM 7191 C CA . PHE B 1 298 ? 23.812 -46.188 -26.031 1 96.25 298 PHE B CA 1
ATOM 7192 C C . PHE B 1 298 ? 24.375 -45.906 -27.422 1 96.25 298 PHE B C 1
ATOM 7194 O O . PHE B 1 298 ? 25.156 -44.969 -27.594 1 96.25 298 PHE B O 1
ATOM 7201 N N . ASN B 1 299 ? 23.984 -46.719 -28.406 1 95.69 299 ASN B N 1
ATOM 7202 C CA . ASN B 1 299 ? 24.5 -46.562 -29.766 1 95.69 299 ASN B CA 1
ATOM 7203 C C . ASN B 1 299 ? 23.844 -45.406 -30.5 1 95.69 299 ASN B C 1
ATOM 7205 O O . ASN B 1 299 ? 22.688 -45.5 -30.938 1 95.69 299 ASN B O 1
ATOM 7209 N N . SER B 1 300 ? 24.547 -44.406 -30.781 1 94.69 300 SER B N 1
ATOM 7210 C CA . SER B 1 300 ? 23.984 -43.188 -31.344 1 94.69 300 SER B CA 1
ATOM 7211 C C . SER B 1 300 ? 23.547 -43.406 -32.781 1 94.69 300 SER B C 1
ATOM 7213 O O . SER B 1 300 ? 22.688 -42.688 -33.281 1 94.69 300 SER B O 1
ATOM 7215 N N . GLN B 1 301 ? 24.125 -44.312 -33.438 1 95.5 301 GLN B N 1
ATOM 7216 C CA . GLN B 1 301 ? 23.734 -44.594 -34.844 1 95.5 301 GLN B CA 1
ATOM 7217 C C . GLN B 1 301 ? 22.266 -45 -34.938 1 95.5 301 GLN B C 1
ATOM 7219 O O . GLN B 1 301 ? 21.609 -44.719 -35.938 1 95.5 301 GLN B O 1
ATOM 7224 N N . ALA B 1 302 ? 21.828 -45.594 -33.875 1 97.12 302 ALA B N 1
ATOM 7225 C CA . ALA B 1 302 ? 20.438 -46 -33.812 1 97.12 302 ALA B CA 1
ATOM 7226 C C . ALA B 1 302 ? 19.5 -44.812 -33.906 1 97.12 302 ALA B C 1
ATOM 7228 O O . ALA B 1 302 ? 18.391 -44.938 -34.438 1 97.12 302 ALA B O 1
ATOM 7229 N N . ILE B 1 303 ? 19.906 -43.656 -33.438 1 97.25 303 ILE B N 1
ATOM 7230 C CA . ILE B 1 303 ? 19.094 -42.469 -33.469 1 97.25 303 ILE B CA 1
ATOM 7231 C C . ILE B 1 303 ? 18.906 -42 -34.938 1 97.25 303 ILE B C 1
ATOM 7233 O O . ILE B 1 303 ? 17.797 -41.656 -35.312 1 97.25 303 ILE B O 1
ATOM 7237 N N . ILE B 1 304 ? 19.969 -42.031 -35.656 1 96.81 304 ILE B N 1
ATOM 7238 C CA . ILE B 1 304 ? 19.922 -41.656 -37.062 1 96.81 304 ILE B CA 1
ATOM 7239 C C . ILE B 1 304 ? 19 -42.625 -37.812 1 96.81 304 ILE B C 1
ATOM 7241 O O . ILE B 1 304 ? 18.172 -42.156 -38.625 1 96.81 304 ILE B O 1
ATOM 7245 N N . GLU B 1 305 ? 19.188 -43.844 -37.5 1 97.44 305 GLU B N 1
ATOM 7246 C CA . GLU B 1 305 ? 18.328 -44.844 -38.156 1 97.44 305 GLU B CA 1
ATOM 7247 C C . GLU B 1 305 ? 16.859 -44.625 -37.812 1 97.44 305 GLU B C 1
ATOM 7249 O O . GLU B 1 305 ? 15.992 -44.75 -38.656 1 97.44 305 GLU B O 1
ATOM 7254 N N . TYR B 1 306 ? 16.625 -44.375 -36.625 1 97.69 306 TYR B N 1
ATOM 7255 C CA . TYR B 1 306 ? 15.266 -44.125 -36.156 1 97.69 306 TYR B CA 1
ATOM 7256 C C . TYR B 1 306 ? 14.68 -42.906 -36.875 1 97.69 306 TYR B C 1
ATOM 7258 O O . TYR B 1 306 ? 13.562 -42.938 -37.375 1 97.69 306 TYR B O 1
ATOM 7266 N N . LEU B 1 307 ? 15.375 -41.812 -36.906 1 97.81 307 LEU B N 1
ATOM 7267 C CA . LEU B 1 307 ? 14.883 -40.562 -37.5 1 97.81 307 LEU B CA 1
ATOM 7268 C C . LEU B 1 307 ? 14.664 -40.719 -39 1 97.81 307 LEU B C 1
ATOM 7270 O O . LEU B 1 307 ? 13.727 -40.156 -39.562 1 97.81 307 LEU B O 1
ATOM 7274 N N . ASN B 1 308 ? 15.578 -41.469 -39.625 1 97.56 308 ASN B N 1
ATOM 7275 C CA . ASN B 1 308 ? 15.367 -41.781 -41.031 1 97.56 308 ASN B CA 1
ATOM 7276 C C . ASN B 1 308 ? 14.07 -42.562 -41.25 1 97.56 308 ASN B C 1
ATOM 7278 O O . ASN B 1 308 ? 13.344 -42.312 -42.188 1 97.56 308 ASN B O 1
ATOM 7282 N N . ALA B 1 309 ? 13.891 -43.531 -40.375 1 98.19 309 ALA B N 1
ATOM 7283 C CA . ALA B 1 309 ? 12.664 -44.312 -40.438 1 98.19 309 ALA B CA 1
ATOM 7284 C C . ALA B 1 309 ? 11.43 -43.469 -40.219 1 98.19 309 ALA B C 1
ATOM 7286 O O . ALA B 1 309 ? 10.398 -43.656 -40.875 1 98.19 309 ALA B O 1
ATOM 7287 N N . VAL B 1 310 ? 11.453 -42.531 -39.281 1 98.06 310 VAL B N 1
ATOM 7288 C CA . VAL B 1 310 ? 10.375 -41.594 -39 1 98.06 310 VAL B CA 1
ATOM 7289 C C . VAL B 1 310 ? 10.055 -40.781 -40.25 1 98.06 310 VAL B C 1
ATOM 7291 O O . VAL B 1 310 ? 8.883 -40.625 -40.625 1 98.06 310 VAL B O 1
ATOM 7294 N N . ASN B 1 311 ? 11.078 -40.344 -40.906 1 96.94 311 ASN B N 1
ATOM 7295 C CA . ASN B 1 311 ? 10.922 -39.562 -42.125 1 96.94 311 ASN B CA 1
ATOM 7296 C C . ASN B 1 311 ? 10.328 -40.406 -43.25 1 96.94 311 ASN B C 1
ATOM 7298 O O . ASN B 1 311 ? 9.43 -39.969 -43.969 1 96.94 311 ASN B O 1
ATOM 7302 N N . LYS B 1 312 ? 10.906 -41.531 -43.375 1 97.38 312 LYS B N 1
ATOM 7303 C CA . LYS B 1 312 ? 10.461 -42.438 -44.438 1 97.38 312 LYS B CA 1
ATOM 7304 C C . LYS B 1 312 ? 8.984 -42.781 -44.281 1 97.38 312 LYS B C 1
ATOM 7306 O O . LYS B 1 312 ? 8.266 -42.969 -45.25 1 97.38 312 LYS B O 1
ATOM 7311 N N . ASN B 1 313 ? 8.602 -42.906 -43.062 1 97.31 313 ASN B N 1
ATOM 7312 C CA . ASN B 1 313 ? 7.215 -43.25 -42.781 1 97.31 313 ASN B CA 1
ATOM 7313 C C . ASN B 1 313 ? 6.332 -42.031 -42.656 1 97.31 313 ASN B C 1
ATOM 7315 O O . ASN B 1 313 ? 5.18 -42.125 -42.25 1 97.31 313 ASN B O 1
ATOM 7319 N N . GLU B 1 314 ? 6.824 -40.844 -42.875 1 96.31 314 GLU B N 1
ATOM 7320 C CA . GLU B 1 314 ? 6.121 -39.562 -42.906 1 96.31 314 GLU B CA 1
ATOM 7321 C C . GLU B 1 314 ? 5.445 -39.281 -41.562 1 96.31 314 GLU B C 1
ATOM 7323 O O . GLU B 1 314 ? 4.293 -38.844 -41.5 1 96.31 314 GLU B O 1
ATOM 7328 N N . GLN B 1 315 ? 6.09 -39.656 -40.5 1 97.12 315 GLN B N 1
ATOM 7329 C CA . GLN B 1 315 ? 5.578 -39.375 -39.156 1 97.12 315 GLN B CA 1
ATOM 7330 C C . GLN B 1 315 ? 5.906 -37.938 -38.75 1 97.12 315 GLN B C 1
ATOM 7332 O O . GLN B 1 315 ? 7.02 -37.469 -38.969 1 97.12 315 GLN B O 1
ATOM 7337 N N . ASP B 1 316 ? 4.922 -37.281 -38.219 1 97.69 316 ASP B N 1
ATOM 7338 C CA . ASP B 1 316 ? 5.086 -35.906 -37.781 1 97.69 316 ASP B CA 1
ATOM 7339 C C . ASP B 1 316 ? 5.559 -35.812 -36.344 1 97.69 316 ASP B C 1
ATOM 7341 O O . ASP B 1 316 ? 4.777 -35.5 -35.438 1 97.69 316 ASP B O 1
ATOM 7345 N N . LEU B 1 317 ? 6.809 -36.094 -36.094 1 98 317 LEU B N 1
ATOM 7346 C CA . LEU B 1 317 ? 7.449 -36.031 -34.781 1 98 317 LEU B CA 1
ATOM 7347 C C . LEU B 1 317 ? 7.777 -34.594 -34.406 1 98 317 LEU B C 1
ATOM 7349 O O . LEU B 1 317 ? 8.352 -33.844 -35.219 1 98 317 LEU B O 1
ATOM 7353 N N . HIS B 1 318 ? 7.379 -34.188 -33.219 1 98.12 318 HIS B N 1
ATOM 7354 C CA . HIS B 1 318 ? 7.609 -32.812 -32.75 1 98.12 318 HIS B CA 1
ATOM 7355 C C . HIS B 1 318 ? 8.844 -32.719 -31.859 1 98.12 318 HIS B C 1
ATOM 7357 O O . HIS B 1 318 ? 9.523 -31.703 -31.828 1 98.12 318 HIS B O 1
ATOM 7363 N N . SER B 1 319 ? 9.086 -33.75 -31.031 1 98.31 319 SER B N 1
ATOM 7364 C CA . SER B 1 319 ? 10.305 -33.812 -30.219 1 98.31 319 SER B CA 1
ATOM 7365 C C . SER B 1 319 ? 10.633 -35.219 -29.828 1 98.31 319 SER B C 1
ATOM 7367 O O . SER B 1 319 ? 9.766 -36.094 -29.828 1 98.31 319 SER B O 1
ATOM 7369 N N . LEU B 1 320 ? 11.859 -35.5 -29.547 1 98.56 320 LEU B N 1
ATOM 7370 C CA . LEU B 1 320 ? 12.391 -36.75 -29.031 1 98.56 320 LEU B CA 1
ATOM 7371 C C . LEU B 1 320 ? 13.43 -36.5 -27.938 1 98.56 320 LEU B C 1
ATOM 7373 O O . LEU B 1 320 ? 14.344 -35.688 -28.125 1 98.56 320 LEU B O 1
ATOM 7377 N N . MET B 1 321 ? 13.242 -37.094 -26.844 1 98.5 321 MET B N 1
ATOM 7378 C CA . MET B 1 321 ? 14.242 -37.062 -25.781 1 98.5 321 MET B CA 1
ATOM 7379 C C . MET B 1 321 ? 14.492 -38.469 -25.234 1 98.5 321 MET B C 1
ATOM 7381 O O . MET B 1 321 ? 13.547 -39.219 -25 1 98.5 321 MET B O 1
ATOM 7385 N N . ILE B 1 322 ? 15.75 -38.812 -25.109 1 98.75 322 ILE B N 1
ATOM 7386 C CA . ILE B 1 322 ? 16.141 -40.156 -24.625 1 98.75 322 ILE B CA 1
ATOM 7387 C C . ILE B 1 322 ? 17.016 -40 -23.375 1 98.75 322 ILE B C 1
ATOM 7389 O O . ILE B 1 322 ? 18.016 -39.281 -23.406 1 98.75 322 ILE B O 1
ATOM 7393 N N . LEU B 1 323 ? 16.625 -40.656 -22.375 1 98.62 323 LEU B N 1
ATOM 7394 C CA . LEU B 1 323 ? 17.422 -40.719 -21.141 1 98.62 323 LEU B CA 1
ATOM 7395 C C . LEU B 1 323 ? 17.984 -42.094 -20.938 1 98.62 323 LEU B C 1
ATOM 7397 O O . LEU B 1 323 ? 17.297 -43.094 -21.172 1 98.62 323 LEU B O 1
ATOM 7401 N N . ARG B 1 324 ? 19.125 -42.219 -20.438 1 98.25 324 ARG B N 1
ATOM 7402 C CA . ARG B 1 324 ? 19.781 -43.438 -20 1 98.25 324 ARG B CA 1
ATOM 7403 C C . ARG B 1 324 ? 20.578 -43.188 -18.719 1 98.25 324 ARG B C 1
ATOM 7405 O O . ARG B 1 324 ? 21.359 -42.25 -18.641 1 98.25 324 ARG B O 1
ATOM 7412 N N . ASN B 1 325 ? 20.328 -44.031 -17.703 1 97.25 325 ASN B N 1
ATOM 7413 C CA . ASN B 1 325 ? 21 -43.906 -16.406 1 97.25 325 ASN B CA 1
ATOM 7414 C C . ASN B 1 325 ? 20.828 -42.5 -15.828 1 97.25 325 ASN B C 1
ATOM 7416 O O . ASN B 1 325 ? 21.797 -41.906 -15.305 1 97.25 325 ASN B O 1
ATOM 7420 N N . GLY B 1 326 ? 19.703 -41.938 -16.094 1 96.94 326 GLY B N 1
ATOM 7421 C CA . GLY B 1 326 ? 19.344 -40.656 -15.477 1 96.94 326 GLY B CA 1
ATOM 7422 C C . GLY B 1 326 ? 19.875 -39.469 -16.234 1 96.94 326 GLY B C 1
ATOM 7423 O O . GLY B 1 326 ? 19.703 -38.312 -15.805 1 96.94 326 GLY B O 1
ATOM 7424 N N . LYS B 1 327 ? 20.484 -39.656 -17.375 1 98.06 327 LYS B N 1
ATOM 7425 C CA . LYS B 1 327 ? 21.078 -38.594 -18.156 1 98.06 327 LYS B CA 1
ATOM 7426 C C . LYS B 1 327 ? 20.438 -38.5 -19.547 1 98.06 327 LYS B C 1
ATOM 7428 O O . LYS B 1 327 ? 20.125 -39.531 -20.156 1 98.06 327 LYS B O 1
ATOM 7433 N N . VAL B 1 328 ? 20.266 -37.312 -20.031 1 98.19 328 VAL B N 1
ATOM 7434 C CA . VAL B 1 328 ? 19.781 -37.125 -21.391 1 98.19 328 VAL B CA 1
ATOM 7435 C C . VAL B 1 328 ? 20.891 -37.438 -22.375 1 98.19 328 VAL B C 1
ATOM 7437 O O . VAL B 1 328 ? 21.969 -36.812 -22.344 1 98.19 328 VAL B O 1
ATOM 7440 N N . VAL B 1 329 ? 20.672 -38.312 -23.297 1 97.69 329 VAL B N 1
ATOM 7441 C CA . VAL B 1 329 ? 21.688 -38.719 -24.25 1 97.69 329 VAL B CA 1
ATOM 7442 C C . VAL B 1 329 ? 21.344 -38.188 -25.641 1 97.69 329 VAL B C 1
ATOM 7444 O O . VAL B 1 329 ? 22.203 -38.125 -26.531 1 97.69 329 VAL B O 1
ATOM 7447 N N . PHE B 1 330 ? 20.094 -37.812 -25.75 1 97.31 330 PHE B N 1
ATOM 7448 C CA . PHE B 1 330 ? 19.656 -37.188 -27 1 97.31 330 PHE B CA 1
ATOM 7449 C C . PHE B 1 330 ? 18.422 -36.344 -26.781 1 97.31 330 PHE B C 1
ATOM 7451 O O . PHE B 1 330 ? 17.547 -36.688 -26 1 97.31 330 PHE B O 1
ATOM 7458 N N . GLU B 1 331 ? 18.312 -35.281 -27.422 1 97.31 331 GLU B N 1
ATOM 7459 C CA . GLU B 1 331 ? 17.141 -34.406 -27.469 1 97.31 331 GLU B CA 1
ATOM 7460 C C . GLU B 1 331 ? 17.094 -33.594 -28.766 1 97.31 331 GLU B C 1
ATOM 7462 O O . GLU B 1 331 ? 18.125 -33.125 -29.25 1 97.31 331 GLU B O 1
ATOM 7467 N N . GLU B 1 332 ? 15.961 -33.5 -29.312 1 96.69 332 GLU B N 1
ATOM 7468 C CA . GLU B 1 332 ? 15.75 -32.719 -30.516 1 96.69 332 GLU B CA 1
ATOM 7469 C C . GLU B 1 332 ? 14.289 -32.281 -30.641 1 96.69 332 GLU B C 1
ATOM 7471 O O . GLU B 1 332 ? 13.383 -33.031 -30.234 1 96.69 332 GLU B O 1
ATOM 7476 N N . TRP B 1 333 ? 14.062 -31.125 -31.109 1 96.19 333 TRP B N 1
ATOM 7477 C CA . TRP B 1 333 ? 12.742 -30.578 -31.422 1 96.19 333 TRP B CA 1
ATOM 7478 C C . TRP B 1 333 ? 12.617 -30.281 -32.906 1 96.19 333 TRP B C 1
ATOM 7480 O O . TRP B 1 333 ? 13.57 -29.812 -33.531 1 96.19 333 TRP B O 1
ATOM 7490 N N . PHE B 1 334 ? 11.531 -30.547 -33.438 1 95.88 334 PHE B N 1
ATOM 7491 C CA . PHE B 1 334 ? 11.336 -30.453 -34.875 1 95.88 334 PHE B CA 1
ATOM 7492 C C . PHE B 1 334 ? 10.281 -29.422 -35.219 1 95.88 334 PHE B C 1
ATOM 7494 O O . PHE B 1 334 ? 9.406 -29.125 -34.406 1 95.88 334 PHE B O 1
ATOM 7501 N N . GLY B 1 335 ? 10.398 -28.859 -36.406 1 92.44 335 GLY B N 1
ATOM 7502 C CA . GLY B 1 335 ? 9.461 -27.828 -36.844 1 92.44 335 GLY B CA 1
ATOM 7503 C C . GLY B 1 335 ? 9.531 -26.562 -36 1 92.44 335 GLY B C 1
ATOM 7504 O O . GLY B 1 335 ? 10.609 -26.016 -35.75 1 92.44 335 GLY B O 1
ATOM 7505 N N . GLU B 1 336 ? 8.312 -26.156 -35.562 1 91.31 336 GLU B N 1
ATOM 7506 C CA . GLU B 1 336 ? 8.219 -24.922 -34.812 1 91.31 336 GLU B CA 1
ATOM 7507 C C . GLU B 1 336 ? 8.32 -25.188 -33.312 1 91.31 336 GLU B C 1
ATOM 7509 O O . GLU B 1 336 ? 8.18 -24.266 -32.5 1 91.31 336 GLU B O 1
ATOM 7514 N N . ASN B 1 337 ? 8.562 -26.422 -32.938 1 94.5 337 ASN B N 1
ATOM 7515 C CA . ASN B 1 337 ? 8.656 -26.797 -31.547 1 94.5 337 ASN B CA 1
ATOM 7516 C C . ASN B 1 337 ? 10.047 -26.5 -30.984 1 94.5 337 ASN B C 1
ATOM 7518 O O . ASN B 1 337 ? 11.008 -26.344 -31.734 1 94.5 337 ASN B O 1
ATOM 7522 N N . ALA B 1 338 ? 10.094 -26.281 -29.641 1 93.06 338 ALA B N 1
ATOM 7523 C CA . ALA B 1 338 ? 11.344 -25.922 -28.984 1 93.06 338 ALA B CA 1
ATOM 7524 C C . ALA B 1 338 ? 11.328 -26.344 -27.516 1 93.06 338 ALA B C 1
ATOM 7526 O O . ALA B 1 338 ? 10.266 -26.641 -26.953 1 93.06 338 ALA B O 1
ATOM 7527 N N . ALA B 1 339 ? 12.477 -26.344 -26.969 1 93.06 339 ALA B N 1
ATOM 7528 C CA . ALA B 1 339 ? 12.664 -26.828 -25.609 1 93.06 339 ALA B CA 1
ATOM 7529 C C . ALA B 1 339 ? 11.883 -25.984 -24.609 1 93.06 339 ALA B C 1
ATOM 7531 O O . ALA B 1 339 ? 11.406 -26.484 -23.594 1 93.06 339 ALA B O 1
ATOM 7532 N N . ASN B 1 340 ? 11.727 -24.719 -24.906 1 90.88 340 ASN B N 1
ATOM 7533 C CA . ASN B 1 340 ? 11.117 -23.797 -23.953 1 90.88 340 ASN B CA 1
ATOM 7534 C C . ASN B 1 340 ? 9.617 -23.656 -24.188 1 90.88 340 ASN B C 1
ATOM 7536 O O . ASN B 1 340 ? 8.961 -22.828 -23.562 1 90.88 340 ASN B O 1
ATOM 7540 N N . LYS B 1 341 ? 9.078 -24.469 -25.047 1 92.62 341 LYS B N 1
ATOM 7541 C CA . LYS B 1 341 ? 7.652 -24.422 -25.344 1 92.62 341 LYS B CA 1
ATOM 7542 C C . LYS B 1 341 ? 6.914 -25.594 -24.719 1 92.62 341 LYS B C 1
ATOM 7544 O O . LYS B 1 341 ? 7.43 -26.719 -24.703 1 92.62 341 LYS B O 1
ATOM 7549 N N . THR B 1 342 ? 5.758 -25.312 -24.25 1 93.75 342 THR B N 1
ATOM 7550 C CA . THR B 1 342 ? 4.91 -26.391 -23.75 1 93.75 342 THR B CA 1
ATOM 7551 C C . THR B 1 342 ? 4.156 -27.062 -24.891 1 93.75 342 THR B C 1
ATOM 7553 O O . THR B 1 342 ? 4.078 -26.516 -26 1 93.75 342 THR B O 1
ATOM 7556 N N . HIS B 1 343 ? 3.709 -28.234 -24.594 1 94.56 343 HIS B N 1
ATOM 7557 C CA . HIS B 1 343 ? 2.934 -29.031 -25.531 1 94.56 343 HIS B CA 1
ATOM 7558 C C . HIS B 1 343 ? 1.709 -29.641 -24.859 1 94.56 343 HIS B C 1
ATOM 7560 O O . HIS B 1 343 ? 1.77 -30.031 -23.688 1 94.56 343 HIS B O 1
ATOM 7566 N N . THR B 1 344 ? 0.643 -29.672 -25.609 1 94.56 344 THR B N 1
ATOM 7567 C CA . THR B 1 344 ? -0.536 -30.359 -25.109 1 94.56 344 THR B CA 1
ATOM 7568 C C . THR B 1 344 ? -0.259 -31.859 -24.969 1 94.56 344 THR B C 1
ATOM 7570 O O . THR B 1 344 ? 0.195 -32.5 -25.906 1 94.56 344 THR B O 1
ATOM 7573 N N . MET B 1 345 ? -0.638 -32.406 -23.875 1 94.88 345 MET B N 1
ATOM 7574 C CA . MET B 1 345 ? -0.187 -33.75 -23.562 1 94.88 345 MET B CA 1
ATOM 7575 C C . MET B 1 345 ? -1.333 -34.75 -23.688 1 94.88 345 MET B C 1
ATOM 7577 O O . MET B 1 345 ? -1.112 -35.969 -23.672 1 94.88 345 MET B O 1
ATOM 7581 N N . TYR B 1 346 ? -2.516 -34.281 -23.859 1 97.19 346 TYR B N 1
ATOM 7582 C CA . TYR B 1 346 ? -3.701 -35.125 -23.922 1 97.19 346 TYR B CA 1
ATOM 7583 C C . TYR B 1 346 ? -3.717 -36.125 -22.766 1 97.19 346 TYR B C 1
ATOM 7585 O O . TYR B 1 346 ? -3.627 -35.719 -21.594 1 97.19 346 TYR B O 1
ATOM 7593 N N . SER B 1 347 ? -3.725 -37.344 -23.031 1 97.69 347 SER B N 1
ATOM 7594 C CA . SER B 1 347 ? -3.98 -38.344 -22 1 97.69 347 SER B CA 1
ATOM 7595 C C . SER B 1 347 ? -2.744 -38.562 -21.125 1 97.69 347 SER B C 1
ATOM 7597 O O . SER B 1 347 ? -2.83 -39.156 -20.062 1 97.69 347 SER B O 1
ATOM 7599 N N . VAL B 1 348 ? -1.598 -38.125 -21.484 1 98.25 348 VAL B N 1
ATOM 7600 C CA . VAL B 1 348 ? -0.478 -38.125 -20.547 1 98.25 348 VAL B CA 1
ATOM 7601 C C . VAL B 1 348 ? -0.878 -37.438 -19.25 1 98.25 348 VAL B C 1
ATOM 7603 O O . VAL B 1 348 ? -0.379 -37.781 -18.172 1 98.25 348 VAL B O 1
ATOM 7606 N N . SER B 1 349 ? -1.836 -36.531 -19.344 1 98.44 349 SER B N 1
ATOM 7607 C CA . SER B 1 349 ? -2.4 -35.844 -18.188 1 98.44 349 SER B CA 1
ATOM 7608 C C . SER B 1 349 ? -2.877 -36.844 -17.125 1 98.44 349 SER B C 1
ATOM 7610 O O . SER B 1 349 ? -2.762 -36.562 -15.93 1 98.44 349 SER B O 1
ATOM 7612 N N . LYS B 1 350 ? -3.355 -37.969 -17.578 1 98.56 350 LYS B N 1
ATOM 7613 C CA . LYS B 1 350 ? -3.916 -38.969 -16.672 1 98.56 350 LYS B CA 1
ATOM 7614 C C . LYS B 1 350 ? -2.857 -39.5 -15.703 1 98.56 350 LYS B C 1
ATOM 7616 O O . LYS B 1 350 ? -3.156 -39.781 -14.539 1 98.56 350 LYS B O 1
ATOM 7621 N N . THR B 1 351 ? -1.674 -39.625 -16.188 1 98.75 351 THR B N 1
ATOM 7622 C CA . THR B 1 351 ? -0.603 -40.125 -15.344 1 98.75 351 THR B CA 1
ATOM 7623 C C . THR B 1 351 ? -0.223 -39.125 -14.281 1 98.75 351 THR B C 1
ATOM 7625 O O . THR B 1 351 ? 0.068 -39.469 -13.141 1 98.75 351 THR B O 1
ATOM 7628 N N . PHE B 1 352 ? -0.194 -37.844 -14.602 1 98.69 352 PHE B N 1
ATOM 7629 C CA . PHE B 1 352 ? 0.026 -36.781 -13.609 1 98.69 352 PHE B CA 1
ATOM 7630 C C . PHE B 1 352 ? -1.076 -36.781 -12.562 1 98.69 352 PHE B C 1
ATOM 7632 O O . PHE B 1 352 ? -0.806 -36.625 -11.367 1 98.69 352 PHE B O 1
ATOM 7639 N N . THR B 1 353 ? -2.299 -37 -13.023 1 98.81 353 THR B N 1
ATOM 7640 C CA . THR B 1 353 ? -3.434 -37.031 -12.109 1 98.81 353 THR B CA 1
ATOM 7641 C C . THR B 1 353 ? -3.316 -38.219 -11.164 1 98.81 353 THR B C 1
ATOM 7643 O O . THR B 1 353 ? -3.537 -38.094 -9.961 1 98.81 353 THR B O 1
ATOM 7646 N N . ALA B 1 354 ? -2.979 -39.406 -11.742 1 98.75 354 ALA B N 1
ATOM 7647 C CA . ALA B 1 354 ? -2.789 -40.594 -10.906 1 98.75 354 ALA B CA 1
ATOM 7648 C C . ALA B 1 354 ? -1.673 -40.375 -9.891 1 98.75 354 ALA B C 1
ATOM 7650 O O . ALA B 1 354 ? -1.759 -40.844 -8.758 1 98.75 354 ALA B O 1
ATOM 7651 N N . THR B 1 355 ? -0.632 -39.688 -10.32 1 98.81 355 THR B N 1
ATOM 7652 C CA . THR B 1 355 ? 0.458 -39.375 -9.414 1 98.81 355 THR B CA 1
ATOM 7653 C C . THR B 1 355 ? -0.043 -38.5 -8.266 1 98.81 355 THR B C 1
ATOM 7655 O O . THR B 1 355 ? 0.323 -38.719 -7.105 1 98.81 355 THR B O 1
ATOM 7658 N N . ALA B 1 356 ? -0.857 -37.562 -8.586 1 98.88 356 ALA B N 1
ATOM 7659 C CA . ALA B 1 356 ? -1.459 -36.688 -7.555 1 98.88 356 ALA B CA 1
ATOM 7660 C C . ALA B 1 356 ? -2.266 -37.531 -6.562 1 98.88 356 ALA B C 1
ATOM 7662 O O . ALA B 1 356 ? -2.201 -37.312 -5.355 1 98.88 356 ALA B O 1
ATOM 7663 N N . ILE B 1 357 ? -3.016 -38.531 -7.066 1 98.88 357 ILE B N 1
ATOM 7664 C CA . ILE B 1 357 ? -3.789 -39.406 -6.207 1 98.88 357 ILE B CA 1
ATOM 7665 C C . ILE B 1 357 ? -2.846 -40.219 -5.312 1 98.88 357 ILE B C 1
ATOM 7667 O O . ILE B 1 357 ? -3.143 -40.438 -4.141 1 98.88 357 ILE B O 1
ATOM 7671 N N . GLY B 1 358 ? -1.748 -40.625 -5.871 1 98.88 358 GLY B N 1
ATOM 7672 C CA . GLY B 1 358 ? -0.746 -41.312 -5.066 1 98.88 358 GLY B CA 1
ATOM 7673 C C . GLY B 1 358 ? -0.289 -40.5 -3.871 1 98.88 358 GLY B C 1
ATOM 7674 O O . GLY B 1 358 ? -0.192 -41.031 -2.76 1 98.88 358 GLY B O 1
ATOM 7675 N N . PHE B 1 359 ? 0.007 -39.219 -4.098 1 98.81 359 PHE B N 1
ATOM 7676 C CA . PHE B 1 359 ? 0.381 -38.344 -3.006 1 98.81 359 PHE B CA 1
ATOM 7677 C C . PHE B 1 359 ? -0.753 -38.219 -1.997 1 98.81 359 PHE B C 1
ATOM 7679 O O . PHE B 1 359 ? -0.515 -38.188 -0.788 1 98.81 359 PHE B O 1
ATOM 7686 N N . ALA B 1 360 ? -2.004 -38.094 -2.475 1 98.75 360 ALA B N 1
ATOM 7687 C CA . ALA B 1 360 ? -3.158 -38 -1.586 1 98.75 360 ALA B CA 1
ATOM 7688 C C . ALA B 1 360 ? -3.297 -39.219 -0.709 1 98.75 360 ALA B C 1
ATOM 7690 O O . ALA B 1 360 ? -3.621 -39.125 0.476 1 98.75 360 ALA B O 1
ATOM 7691 N N . VAL B 1 361 ? -3.059 -40.375 -1.282 1 98.62 361 VAL B N 1
ATOM 7692 C CA . VAL B 1 361 ? -3.105 -41.656 -0.54 1 98.62 361 VAL B CA 1
ATOM 7693 C C . VAL B 1 361 ? -2.008 -41.656 0.522 1 98.62 361 VAL B C 1
ATOM 7695 O O . VAL B 1 361 ? -2.26 -42 1.679 1 98.62 361 VAL B O 1
ATOM 7698 N N . GLN B 1 362 ? -0.861 -41.281 0.06 1 98.25 362 GLN B N 1
ATOM 7699 C CA . GLN B 1 362 ? 0.288 -41.25 0.959 1 98.25 362 GLN B CA 1
ATOM 7700 C C . GLN B 1 362 ? 0.034 -40.344 2.146 1 98.25 362 GLN B C 1
ATOM 7702 O O . GLN B 1 362 ? 0.49 -40.594 3.26 1 98.25 362 GLN B O 1
ATOM 7707 N N . GLU B 1 363 ? -0.687 -39.281 1.983 1 98.06 363 GLU B N 1
ATOM 7708 C CA . GLU B 1 363 ? -0.948 -38.312 3.02 1 98.06 363 GLU B CA 1
ATOM 7709 C C . GLU B 1 363 ? -2.26 -38.594 3.744 1 98.06 363 GLU B C 1
ATOM 7711 O O . GLU B 1 363 ? -2.742 -37.75 4.52 1 98.06 363 GLU B O 1
ATOM 7716 N N . ASP B 1 364 ? -2.883 -39.688 3.459 1 98.19 364 ASP B N 1
ATOM 7717 C CA . ASP B 1 364 ? -4.09 -40.188 4.098 1 98.19 364 ASP B CA 1
ATOM 7718 C C . ASP B 1 364 ? -5.277 -39.25 3.854 1 98.19 364 ASP B C 1
ATOM 7720 O O . ASP B 1 364 ? -6.125 -39.094 4.73 1 98.19 364 ASP B O 1
ATOM 7724 N N . LEU B 1 365 ? -5.27 -38.562 2.744 1 98.31 365 LEU B N 1
ATOM 7725 C CA . LEU B 1 365 ? -6.406 -37.719 2.369 1 98.31 365 LEU B CA 1
ATOM 7726 C C . LEU B 1 365 ? -7.539 -38.594 1.803 1 98.31 365 LEU B C 1
ATOM 7728 O O . LEU B 1 365 ? -8.703 -38.188 1.839 1 98.31 365 LEU B O 1
ATOM 7732 N N . LEU B 1 366 ? -7.168 -39.75 1.194 1 98.44 366 LEU B N 1
ATOM 7733 C CA . LEU B 1 366 ? -8.109 -40.719 0.661 1 98.44 366 LEU B CA 1
ATOM 7734 C C . LEU B 1 366 ? -7.461 -42.094 0.544 1 98.44 366 LEU B C 1
ATOM 7736 O O . LEU B 1 366 ? -6.25 -42.219 0.743 1 98.44 366 LEU B O 1
ATOM 7740 N N . LYS B 1 367 ? -8.273 -43.094 0.325 1 98.5 367 LYS B N 1
ATOM 7741 C CA . LYS B 1 367 ? -7.84 -44.438 0.033 1 98.5 367 LYS B CA 1
ATOM 7742 C C . LYS B 1 367 ? -8.367 -44.906 -1.322 1 98.5 367 LYS B C 1
ATOM 7744 O O . LYS B 1 367 ? -9.43 -44.469 -1.766 1 98.5 367 LYS B O 1
ATOM 7749 N N . VAL B 1 368 ? -7.617 -45.812 -1.964 1 98.38 368 VAL B N 1
ATOM 7750 C CA . VAL B 1 368 ? -8.023 -46.281 -3.283 1 98.38 368 VAL B CA 1
ATOM 7751 C C . VAL B 1 368 ? -9.305 -47.125 -3.166 1 98.38 368 VAL B C 1
ATOM 7753 O O . VAL B 1 368 ? -10.016 -47.312 -4.156 1 98.38 368 VAL B O 1
ATOM 7756 N N . THR B 1 369 ? -9.68 -47.5 -1.917 1 98.5 369 THR B N 1
ATOM 7757 C CA . THR B 1 369 ? -10.859 -48.312 -1.688 1 98.5 369 THR B CA 1
ATOM 7758 C C . THR B 1 369 ? -12.055 -47.469 -1.283 1 98.5 369 THR B C 1
ATOM 7760 O O . THR B 1 369 ? -13.148 -47.969 -1.062 1 98.5 369 THR B O 1
ATOM 7763 N N . ASP B 1 370 ? -11.844 -46.219 -1.17 1 98.69 370 ASP B N 1
ATOM 7764 C CA . ASP B 1 370 ? -12.961 -45.344 -0.815 1 98.69 370 ASP B CA 1
ATOM 7765 C C . ASP B 1 370 ? -14.031 -45.344 -1.898 1 98.69 370 ASP B C 1
ATOM 7767 O O . ASP B 1 370 ? -13.727 -45.406 -3.09 1 98.69 370 ASP B O 1
ATOM 7771 N N . LYS B 1 371 ? -15.297 -45.281 -1.433 1 98.69 371 LYS B N 1
ATOM 7772 C CA . LYS B 1 371 ? -16.422 -45.25 -2.359 1 98.69 371 LYS B CA 1
ATOM 7773 C C . LYS B 1 371 ? -16.547 -43.875 -3.016 1 98.69 371 LYS B C 1
ATOM 7775 O O . LYS B 1 371 ? -16.547 -42.844 -2.332 1 98.69 371 LYS B O 1
ATOM 7780 N N . VAL B 1 372 ? -16.719 -43.844 -4.316 1 98.56 372 VAL B N 1
ATOM 7781 C CA . VAL B 1 372 ? -16.734 -42.625 -5.09 1 98.56 372 VAL B CA 1
ATOM 7782 C C . VAL B 1 372 ? -17.922 -41.75 -4.652 1 98.56 372 VAL B C 1
ATOM 7784 O O . VAL B 1 372 ? -17.812 -40.531 -4.527 1 98.56 372 VAL B O 1
ATOM 7787 N N . ILE B 1 373 ? -19.047 -42.312 -4.355 1 97.31 373 ILE B N 1
ATOM 7788 C CA . ILE B 1 373 ? -20.281 -41.625 -4.066 1 97.31 373 ILE B CA 1
ATOM 7789 C C . ILE B 1 373 ? -20.141 -40.812 -2.766 1 97.31 373 ILE B C 1
ATOM 7791 O O . ILE B 1 373 ? -20.859 -39.844 -2.543 1 97.31 373 ILE B O 1
ATOM 7795 N N . SER B 1 374 ? -19.25 -41.156 -1.915 1 98 374 SER B N 1
ATOM 7796 C CA . SER B 1 374 ? -19.109 -40.531 -0.607 1 98 374 SER B CA 1
ATOM 7797 C C . SER B 1 374 ? -18.562 -39.125 -0.733 1 98 374 SER B C 1
ATOM 7799 O O . SER B 1 374 ? -18.719 -38.312 0.178 1 98 374 SER B O 1
ATOM 7801 N N . PHE B 1 375 ? -18 -38.875 -1.834 1 98.12 375 PHE B N 1
ATOM 7802 C CA . PHE B 1 375 ? -17.359 -37.562 -1.996 1 98.12 375 PHE B CA 1
ATOM 7803 C C . PHE B 1 375 ? -18.328 -36.531 -2.539 1 98.12 375 PHE B C 1
ATOM 7805 O O . PHE B 1 375 ? -18.078 -35.344 -2.473 1 98.12 375 PHE B O 1
ATOM 7812 N N . PHE B 1 376 ? -19.453 -36.969 -3.086 1 97.62 376 PHE B N 1
ATOM 7813 C CA . PHE B 1 376 ? -20.406 -36.031 -3.699 1 97.62 376 PHE B CA 1
ATOM 7814 C C . PHE B 1 376 ? -21.844 -36.438 -3.338 1 97.62 376 PHE B C 1
ATOM 7816 O O . PHE B 1 376 ? -22.672 -36.625 -4.219 1 97.62 376 PHE B O 1
ATOM 7823 N N . PRO B 1 377 ? -22.203 -36.375 -2.07 1 96.5 377 PRO B N 1
ATOM 7824 C CA . PRO B 1 377 ? -23.547 -36.781 -1.672 1 96.5 377 PRO B CA 1
ATOM 7825 C C . PRO B 1 377 ? -24.641 -35.906 -2.268 1 96.5 377 PRO B C 1
ATOM 7827 O O . PRO B 1 377 ? -25.75 -36.375 -2.514 1 96.5 377 PRO B O 1
ATOM 7830 N N . GLU B 1 378 ? -24.344 -34.719 -2.51 1 95.88 378 GLU B N 1
ATOM 7831 C CA . GLU B 1 378 ? -25.312 -33.719 -2.984 1 95.88 378 GLU B CA 1
ATOM 7832 C C . GLU B 1 378 ? -25.547 -33.875 -4.488 1 95.88 378 GLU B C 1
ATOM 7834 O O . GLU B 1 378 ? -26.469 -33.25 -5.039 1 95.88 378 GLU B O 1
ATOM 7839 N N . LYS B 1 379 ? -24.75 -34.688 -5.191 1 96.94 379 LYS B N 1
ATOM 7840 C CA . LYS B 1 379 ? -24.812 -34.781 -6.648 1 96.94 379 LYS B CA 1
ATOM 7841 C C . LYS B 1 379 ? -25.266 -36.156 -7.105 1 96.94 379 LYS B C 1
ATOM 7843 O O . LYS B 1 379 ? -25.219 -36.469 -8.297 1 96.94 379 LYS B O 1
ATOM 7848 N N . LEU B 1 380 ? -25.719 -36.969 -6.25 1 96.88 380 LEU B N 1
ATOM 7849 C CA . LEU B 1 380 ? -26.109 -38.344 -6.555 1 96.88 380 LEU B CA 1
ATOM 7850 C C . LEU B 1 380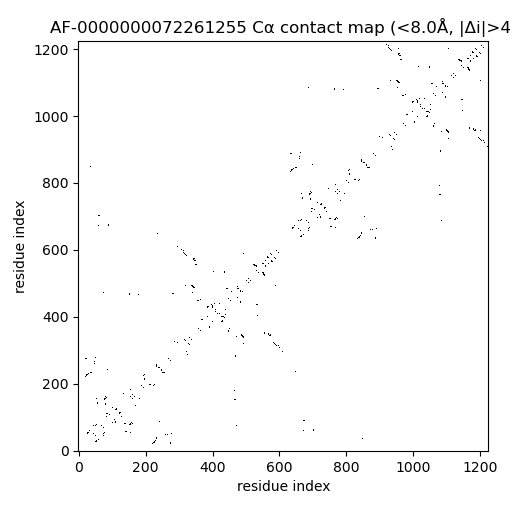 ? -27.422 -38.406 -7.328 1 96.88 380 LEU B C 1
ATOM 7852 O O . LEU B 1 380 ? -28.281 -37.531 -7.145 1 96.88 380 LEU B O 1
ATOM 7856 N N . PRO B 1 381 ? -27.516 -39.375 -8.211 1 96.12 381 PRO B N 1
ATOM 7857 C CA . PRO B 1 381 ? -28.812 -39.531 -8.891 1 96.12 381 PRO B CA 1
ATOM 7858 C C . PRO B 1 381 ? -29.906 -40.031 -7.949 1 96.12 381 PRO B C 1
ATOM 7860 O O . PRO B 1 381 ? -29.609 -40.5 -6.844 1 96.12 381 PRO B O 1
ATOM 7863 N N . ASN B 1 382 ? -31.125 -39.938 -8.469 1 94.25 382 ASN B N 1
ATOM 7864 C CA . ASN B 1 382 ? -32.281 -40.312 -7.66 1 94.25 382 ASN B CA 1
ATOM 7865 C C . ASN B 1 382 ? -32.219 -41.781 -7.262 1 94.25 382 ASN B C 1
ATOM 7867 O O . ASN B 1 382 ? -32.562 -42.156 -6.137 1 94.25 382 ASN B O 1
ATOM 7871 N N . GLU B 1 383 ? -31.828 -42.594 -8.172 1 94.12 383 GLU B N 1
ATOM 7872 C CA . GLU B 1 383 ? -31.656 -44 -7.898 1 94.12 383 GLU B CA 1
ATOM 7873 C C . GLU B 1 383 ? -30.172 -44.406 -7.91 1 94.12 383 GLU B C 1
ATOM 7875 O O . GLU B 1 383 ? -29.484 -44.188 -8.914 1 94.12 383 GLU B O 1
ATOM 7880 N N . ILE B 1 384 ? -29.781 -44.969 -6.836 1 96.44 384 ILE B N 1
ATOM 7881 C CA . ILE B 1 384 ? -28.406 -45.406 -6.711 1 96.44 384 ILE B CA 1
ATOM 7882 C C . ILE B 1 384 ? -28.328 -46.938 -6.957 1 96.44 384 ILE B C 1
ATOM 7884 O O . ILE B 1 384 ? -28.781 -47.719 -6.133 1 96.44 384 ILE B O 1
ATOM 7888 N N . SER B 1 385 ? -27.719 -47.344 -8.031 1 96.88 385 SER B N 1
ATOM 7889 C CA . SER B 1 385 ? -27.578 -48.75 -8.352 1 96.88 385 SER B CA 1
ATOM 7890 C C . SER B 1 385 ? -26.547 -49.406 -7.457 1 96.88 385 SER B C 1
ATOM 7892 O O . SER B 1 385 ? -25.719 -48.75 -6.844 1 96.88 385 SER B O 1
ATOM 7894 N N . ASP B 1 386 ? -26.609 -50.719 -7.383 1 97.12 386 ASP B N 1
ATOM 7895 C CA . ASP B 1 386 ? -25.625 -51.469 -6.621 1 97.12 386 ASP B CA 1
ATOM 7896 C C . ASP B 1 386 ? -24.219 -51.25 -7.16 1 97.12 386 ASP B C 1
ATOM 7898 O O . ASP B 1 386 ? -23.25 -51.188 -6.391 1 97.12 386 ASP B O 1
ATOM 7902 N N . HIS B 1 387 ? -24.141 -51.156 -8.406 1 97.94 387 HIS B N 1
ATOM 7903 C CA . HIS B 1 387 ? -22.828 -50.938 -9.031 1 97.94 387 HIS B CA 1
ATOM 7904 C C . HIS B 1 387 ? -22.266 -49.562 -8.664 1 97.94 387 HIS B C 1
ATOM 7906 O O . HIS B 1 387 ? -21.078 -49.438 -8.359 1 97.94 387 HIS B O 1
ATOM 7912 N N . LEU B 1 388 ? -23.141 -48.562 -8.734 1 97.94 388 LEU B N 1
ATOM 7913 C CA . LEU B 1 388 ? -22.688 -47.219 -8.359 1 97.94 388 LEU B CA 1
ATOM 7914 C C . LEU B 1 388 ? -22.25 -47.188 -6.895 1 97.94 388 LEU B C 1
ATOM 7916 O O . LEU B 1 388 ? -21.266 -46.562 -6.551 1 97.94 388 LEU B O 1
ATOM 7920 N N . GLN B 1 389 ? -22.922 -47.875 -6.039 1 97.62 389 GLN B N 1
ATOM 7921 C CA . GLN B 1 389 ? -22.594 -47.969 -4.621 1 97.62 389 GLN B CA 1
ATOM 7922 C C . GLN B 1 389 ? -21.25 -48.625 -4.41 1 97.62 389 GLN B C 1
ATOM 7924 O O . GLN B 1 389 ? -20.531 -48.312 -3.463 1 97.62 389 GLN B O 1
ATOM 7929 N N . ALA B 1 390 ? -20.922 -49.5 -5.305 1 98.12 390 ALA B N 1
ATOM 7930 C CA . ALA B 1 390 ? -19.719 -50.312 -5.156 1 98.12 390 ALA B CA 1
ATOM 7931 C C . ALA B 1 390 ? -18.516 -49.656 -5.809 1 98.12 390 ALA B C 1
ATOM 7933 O O . ALA B 1 390 ? -17.375 -50.062 -5.609 1 98.12 390 ALA B O 1
ATOM 7934 N N . LEU B 1 391 ? -18.688 -48.656 -6.535 1 98.38 391 LEU B N 1
ATOM 7935 C CA . LEU B 1 391 ? -17.625 -48 -7.293 1 98.38 391 LEU B CA 1
ATOM 7936 C C . LEU B 1 391 ? -16.578 -47.375 -6.359 1 98.38 391 LEU B C 1
ATOM 7938 O O . LEU B 1 391 ? -16.922 -46.594 -5.48 1 98.38 391 LEU B O 1
ATOM 7942 N N . GLU B 1 392 ? -15.336 -47.781 -6.562 1 98.69 392 GLU B N 1
ATOM 7943 C CA . GLU B 1 392 ? -14.227 -47.312 -5.75 1 98.69 392 GLU B CA 1
ATOM 7944 C C . GLU B 1 392 ? -13.25 -46.469 -6.582 1 98.69 392 GLU B C 1
ATOM 7946 O O . GLU B 1 392 ? -13.312 -46.5 -7.812 1 98.69 392 GLU B O 1
ATOM 7951 N N . ILE B 1 393 ? -12.359 -45.75 -5.875 1 98.81 393 ILE B N 1
ATOM 7952 C CA . ILE B 1 393 ? -11.352 -44.938 -6.516 1 98.81 393 ILE B CA 1
ATOM 7953 C C . ILE B 1 393 ? -10.453 -45.781 -7.395 1 98.81 393 ILE B C 1
ATOM 7955 O O . ILE B 1 393 ? -10.078 -45.406 -8.5 1 98.81 393 ILE B O 1
ATOM 7959 N N . ARG B 1 394 ? -10.062 -46.969 -6.969 1 98.56 394 ARG B N 1
ATOM 7960 C CA . ARG B 1 394 ? -9.172 -47.844 -7.746 1 98.56 394 ARG B CA 1
ATOM 7961 C C . ARG B 1 394 ? -9.812 -48.219 -9.078 1 98.56 394 ARG B C 1
ATOM 7963 O O . ARG B 1 394 ? -9.102 -48.438 -10.07 1 98.56 394 ARG B O 1
ATOM 7970 N N . HIS B 1 395 ? -11.156 -48.281 -9.102 1 98.62 395 HIS B N 1
ATOM 7971 C CA . HIS B 1 395 ? -11.836 -48.625 -10.352 1 98.62 395 HIS B CA 1
ATOM 7972 C C . HIS B 1 395 ? -11.711 -47.469 -11.359 1 98.62 395 HIS B C 1
ATOM 7974 O O . HIS B 1 395 ? -11.656 -47.719 -12.562 1 98.62 395 HIS B O 1
ATOM 7980 N N . LEU B 1 396 ? -11.742 -46.25 -10.859 1 98.69 396 LEU B N 1
ATOM 7981 C CA . LEU B 1 396 ? -11.453 -45.094 -11.719 1 98.69 396 LEU B CA 1
ATOM 7982 C C . LEU B 1 396 ? -10.016 -45.156 -12.227 1 98.69 396 LEU B C 1
ATOM 7984 O O . LEU B 1 396 ? -9.766 -44.938 -13.414 1 98.69 396 LEU B O 1
ATOM 7988 N N . LEU B 1 397 ? -9.055 -45.469 -11.367 1 98.69 397 LEU B N 1
ATOM 7989 C CA . LEU B 1 397 ? -7.633 -45.531 -11.68 1 98.69 397 LEU B CA 1
ATOM 7990 C C . LEU B 1 397 ? -7.352 -46.562 -12.75 1 98.69 397 LEU B C 1
ATOM 7992 O O . LEU B 1 397 ? -6.484 -46.375 -13.609 1 98.69 397 LEU B O 1
ATOM 7996 N N . THR B 1 398 ? -8.094 -47.656 -12.766 1 98.06 398 THR B N 1
ATOM 7997 C CA . THR B 1 398 ? -7.805 -48.781 -13.633 1 98.06 398 THR B CA 1
ATOM 7998 C C . THR B 1 398 ? -8.742 -48.812 -14.836 1 98.06 398 THR B C 1
ATOM 8000 O O . THR B 1 398 ? -8.742 -49.75 -15.617 1 98.06 398 THR B O 1
ATOM 8003 N N . MET B 1 399 ? -9.578 -47.875 -14.984 1 97.19 399 MET B N 1
ATOM 8004 C CA . MET B 1 399 ? -10.516 -47.75 -16.094 1 97.19 399 MET B CA 1
ATOM 8005 C C . MET B 1 399 ? -11.508 -48.906 -16.094 1 97.19 399 MET B C 1
ATOM 8007 O O . MET B 1 399 ? -11.867 -49.438 -17.141 1 97.19 399 MET B O 1
ATOM 8011 N N . THR B 1 400 ? -11.859 -49.344 -14.906 1 97.5 400 THR B N 1
ATOM 8012 C CA . THR B 1 400 ? -12.828 -50.406 -14.758 1 97.5 400 THR B CA 1
ATOM 8013 C C . THR B 1 400 ? -14.062 -49.938 -14 1 97.5 400 THR B C 1
ATOM 8015 O O . THR B 1 400 ? -14.5 -50.562 -13.047 1 97.5 400 THR B O 1
ATOM 8018 N N . VAL B 1 401 ? -14.617 -48.938 -14.453 1 97.5 401 VAL B N 1
ATOM 8019 C CA . VAL B 1 401 ? -15.695 -48.219 -13.789 1 97.5 401 VAL B CA 1
ATOM 8020 C C . VAL B 1 401 ? -16.969 -49.062 -13.812 1 97.5 401 VAL B C 1
ATOM 8022 O O . VAL B 1 401 ? -17.734 -49.062 -12.836 1 97.5 401 VAL B O 1
ATOM 8025 N N . GLY B 1 402 ? -17.156 -49.75 -14.883 1 96.81 402 GLY B N 1
ATOM 8026 C CA . GLY B 1 402 ? -18.375 -50.5 -15.062 1 96.81 402 GLY B CA 1
ATOM 8027 C C . GLY B 1 402 ? -19.266 -49.969 -16.172 1 96.81 402 GLY B C 1
ATOM 8028 O O . GLY B 1 402 ? -20.328 -50.531 -16.453 1 96.81 402 GLY B O 1
ATOM 8029 N N . HIS B 1 403 ? -18.906 -48.969 -16.859 1 95.12 403 HIS B N 1
ATOM 8030 C CA . HIS B 1 403 ? -19.625 -48.5 -18.031 1 95.12 403 HIS B CA 1
ATOM 8031 C C . HIS B 1 403 ? -19.469 -49.438 -19.203 1 95.12 403 HIS B C 1
ATOM 8033 O O . HIS B 1 403 ? -18.422 -50.062 -19.391 1 95.12 403 HIS B O 1
ATOM 8039 N N . ASP B 1 404 ? -20.469 -49.438 -20 1 93.25 404 ASP B N 1
ATOM 8040 C CA . ASP B 1 404 ? -20.406 -50.25 -21.203 1 93.25 404 ASP B CA 1
ATOM 8041 C C . ASP B 1 404 ? -19.688 -49.5 -22.328 1 93.25 404 ASP B C 1
ATOM 8043 O O . ASP B 1 404 ? -19.156 -50.125 -23.25 1 93.25 404 ASP B O 1
ATOM 8047 N N . VAL B 1 405 ? -19.75 -48.25 -22.234 1 91 405 VAL B N 1
ATOM 8048 C CA . VAL B 1 405 ? -19.094 -47.375 -23.219 1 91 405 VAL B CA 1
ATOM 8049 C C . VAL B 1 405 ? -18.5 -46.156 -22.516 1 91 405 VAL B C 1
ATOM 8051 O O . VAL B 1 405 ? -18.906 -45.812 -21.391 1 91 405 VAL B O 1
ATOM 8054 N N . ASP B 1 406 ? -17.562 -45.594 -23.141 1 92.12 406 ASP B N 1
ATOM 8055 C CA . ASP B 1 406 ? -16.969 -44.375 -22.641 1 92.12 406 ASP B CA 1
ATOM 8056 C C . ASP B 1 406 ? -17.984 -43.219 -22.672 1 92.12 406 ASP B C 1
ATOM 8058 O O . ASP B 1 406 ? -18.422 -42.812 -23.75 1 92.12 406 ASP B O 1
ATOM 8062 N N . PRO B 1 407 ? -18.25 -42.656 -21.562 1 92.94 407 PRO B N 1
ATOM 8063 C CA . PRO B 1 407 ? -19.266 -41.625 -21.531 1 92.94 407 PRO B CA 1
ATOM 8064 C C . PRO B 1 407 ? -18.703 -40.25 -21.891 1 92.94 407 PRO B C 1
ATOM 8066 O O . PRO B 1 407 ? -19.453 -39.25 -21.969 1 92.94 407 PRO B O 1
ATOM 8069 N N . THR B 1 408 ? -17.469 -40.031 -22.094 1 92.75 408 THR B N 1
ATOM 8070 C CA . THR B 1 408 ? -16.781 -38.75 -22.188 1 92.75 408 THR B CA 1
ATOM 8071 C C . THR B 1 408 ? -17.391 -37.875 -23.281 1 92.75 408 THR B C 1
ATOM 8073 O O . THR B 1 408 ? -17.719 -36.719 -23.047 1 92.75 408 THR B O 1
ATOM 8076 N N . GLY B 1 409 ? -17.578 -38.375 -24.453 1 90.69 409 GLY B N 1
ATOM 8077 C CA . GLY B 1 409 ? -18.125 -37.625 -25.562 1 90.69 409 GLY B CA 1
ATOM 8078 C C . GLY B 1 409 ? -19.531 -37.125 -25.312 1 90.69 409 GLY B C 1
ATOM 8079 O O . GLY B 1 409 ? -19.812 -35.938 -25.547 1 90.69 409 GLY B O 1
ATOM 8080 N N . VAL B 1 410 ? -20.328 -37.906 -24.766 1 90.69 410 VAL B N 1
ATOM 8081 C CA . VAL B 1 410 ? -21.734 -37.594 -24.547 1 90.69 410 VAL B CA 1
ATOM 8082 C C . VAL B 1 410 ? -21.859 -36.531 -23.469 1 90.69 410 VAL B C 1
ATOM 8084 O O . VAL B 1 410 ? -22.578 -35.531 -23.641 1 90.69 410 VAL B O 1
ATOM 8087 N N . LEU B 1 411 ? -21.188 -36.688 -22.453 1 91 411 LEU B N 1
ATOM 8088 C CA . LEU B 1 411 ? -21.328 -35.812 -21.312 1 91 411 LEU B CA 1
ATOM 8089 C C . LEU B 1 411 ? -20.703 -34.438 -21.594 1 91 411 LEU B C 1
ATOM 8091 O O . LEU B 1 411 ? -21.234 -33.406 -21.156 1 91 411 LEU B O 1
ATOM 8095 N N . ARG B 1 412 ? -19.641 -34.375 -22.266 1 91.38 412 ARG B N 1
ATOM 8096 C CA . ARG B 1 412 ? -18.984 -33.125 -22.609 1 91.38 412 ARG B CA 1
ATOM 8097 C C . ARG B 1 412 ? -19.844 -32.281 -23.547 1 91.38 412 ARG B C 1
ATOM 8099 O O . ARG B 1 412 ? -19.812 -31.062 -23.516 1 91.38 412 ARG B O 1
ATOM 8106 N N . GLU B 1 413 ? -20.625 -32.906 -24.375 1 90.44 413 GLU B N 1
ATOM 8107 C CA . GLU B 1 413 ? -21.406 -32.219 -25.406 1 90.44 413 GLU B CA 1
ATOM 8108 C C . GLU B 1 413 ? -22.75 -31.766 -24.859 1 90.44 413 GLU B C 1
ATOM 8110 O O . GLU B 1 413 ? -23.438 -30.953 -25.469 1 90.44 413 GLU B O 1
ATOM 8115 N N . THR B 1 414 ? -23.047 -32.25 -23.703 1 90.94 414 THR B N 1
ATOM 8116 C CA . THR B 1 414 ? -24.312 -31.844 -23.109 1 90.94 414 THR B CA 1
ATOM 8117 C C . THR B 1 414 ? -24.203 -30.484 -22.438 1 90.94 414 THR B C 1
ATOM 8119 O O . THR B 1 414 ? -23.531 -30.344 -21.406 1 90.94 414 THR B O 1
ATOM 8122 N N . GLU B 1 415 ? -24.906 -29.531 -22.969 1 89.69 415 GLU B N 1
ATOM 8123 C CA . GLU B 1 415 ? -24.812 -28.141 -22.5 1 89.69 415 GLU B CA 1
ATOM 8124 C C . GLU B 1 415 ? -25.344 -28.016 -21.078 1 89.69 415 GLU B C 1
ATOM 8126 O O . GLU B 1 415 ? -26.391 -28.562 -20.75 1 89.69 415 GLU B O 1
ATOM 8131 N N . GLY B 1 416 ? -24.609 -27.359 -20.25 1 90.44 416 GLY B N 1
ATOM 8132 C CA . GLY B 1 416 ? -25.062 -27 -18.906 1 90.44 416 GLY B CA 1
ATOM 8133 C C . GLY B 1 416 ? -24.938 -28.125 -17.906 1 90.44 416 GLY B C 1
ATOM 8134 O O . GLY B 1 416 ? -25.219 -27.953 -16.719 1 90.44 416 GLY B O 1
ATOM 8135 N N . LEU B 1 417 ? -24.438 -29.281 -18.391 1 92.12 417 LEU B N 1
ATOM 8136 C CA . LEU B 1 417 ? -24.359 -30.453 -17.516 1 92.12 417 LEU B CA 1
ATOM 8137 C C . LEU B 1 417 ? -23.172 -30.359 -16.578 1 92.12 417 LEU B C 1
ATOM 8139 O O . LEU B 1 417 ? -22.062 -30.016 -17.016 1 92.12 417 LEU B O 1
ATOM 8143 N N . ASP B 1 418 ? -23.469 -30.578 -15.32 1 96.69 418 ASP B N 1
ATOM 8144 C CA . ASP B 1 418 ? -22.375 -30.812 -14.383 1 96.69 418 ASP B CA 1
ATOM 8145 C C . ASP B 1 418 ? -21.719 -32.156 -14.633 1 96.69 418 ASP B C 1
ATOM 8147 O O . ASP B 1 418 ? -22.375 -33.219 -14.539 1 96.69 418 ASP B O 1
ATOM 8151 N N . TRP B 1 419 ? -20.406 -32.219 -14.906 1 97.25 419 TRP B N 1
ATOM 8152 C CA . TRP B 1 419 ? -19.734 -33.438 -15.359 1 97.25 419 TRP B CA 1
ATOM 8153 C C . TRP B 1 419 ? -19.719 -34.5 -14.258 1 97.25 419 TRP B C 1
ATOM 8155 O O . TRP B 1 419 ? -19.797 -35.688 -14.531 1 97.25 419 TRP B O 1
ATOM 8165 N N . VAL B 1 420 ? -19.578 -34.031 -13 1 97.81 420 VAL B N 1
ATOM 8166 C CA . VAL B 1 420 ? -19.625 -34.969 -11.891 1 97.81 420 VAL B CA 1
ATOM 8167 C C . VAL B 1 420 ? -21 -35.625 -11.805 1 97.81 420 VAL B C 1
ATOM 8169 O O . VAL B 1 420 ? -21.125 -36.844 -11.695 1 97.81 420 VAL B O 1
ATOM 8172 N N . GLU B 1 421 ? -22.078 -34.812 -11.852 1 97.31 421 GLU B N 1
ATOM 8173 C CA . GLU B 1 421 ? -23.453 -35.312 -11.805 1 97.31 421 GLU B CA 1
ATOM 8174 C C . GLU B 1 421 ? -23.734 -36.25 -12.969 1 97.31 421 GLU B C 1
ATOM 8176 O O . GLU B 1 421 ? -24.344 -37.312 -12.789 1 97.31 421 GLU B O 1
ATOM 8181 N N . GLY B 1 422 ? -23.359 -35.75 -14.109 1 96.75 422 GLY B N 1
ATOM 8182 C CA . GLY B 1 422 ? -23.562 -36.594 -15.289 1 96.75 422 GLY B CA 1
ATOM 8183 C C . GLY B 1 422 ? -22.875 -37.938 -15.203 1 96.75 422 GLY B C 1
ATOM 8184 O O . GLY B 1 422 ? -23.422 -38.938 -15.609 1 96.75 422 GLY B O 1
ATOM 8185 N N . PHE B 1 423 ? -21.641 -37.969 -14.727 1 97.62 423 PHE B N 1
ATOM 8186 C CA . PHE B 1 423 ? -20.859 -39.188 -14.594 1 97.62 423 PHE B CA 1
ATOM 8187 C C . PHE B 1 423 ? -21.531 -40.156 -13.617 1 97.62 423 PHE B C 1
ATOM 8189 O O . PHE B 1 423 ? -21.656 -41.344 -13.898 1 97.62 423 PHE B O 1
ATOM 8196 N N . LEU B 1 424 ? -21.969 -39.656 -12.5 1 97.44 424 LEU B N 1
ATOM 8197 C CA . LEU B 1 424 ? -22.562 -40.469 -11.461 1 97.44 424 LEU B CA 1
ATOM 8198 C C . LEU B 1 424 ? -23.922 -41 -11.906 1 97.44 424 LEU B C 1
ATOM 8200 O O . LEU B 1 424 ? -24.359 -42.062 -11.438 1 97.44 424 LEU B O 1
ATOM 8204 N N . ALA B 1 425 ? -24.547 -40.312 -12.781 1 96.62 425 ALA B N 1
ATOM 8205 C CA . ALA B 1 425 ? -25.875 -40.719 -13.242 1 96.62 425 ALA B CA 1
ATOM 8206 C C . ALA B 1 425 ? -25.766 -41.656 -14.43 1 96.62 425 ALA B C 1
ATOM 8208 O O . ALA B 1 425 ? -26.734 -42.344 -14.773 1 96.62 425 ALA B O 1
ATOM 8209 N N . PHE B 1 426 ? -24.609 -41.656 -15.109 1 96.31 426 PHE B N 1
ATOM 8210 C CA . PHE B 1 426 ? -24.438 -42.5 -16.297 1 96.31 426 PHE B CA 1
ATOM 8211 C C . PHE B 1 426 ? -24.531 -43.969 -15.938 1 96.31 426 PHE B C 1
ATOM 8213 O O . PHE B 1 426 ? -23.969 -44.406 -14.938 1 96.31 426 PHE B O 1
ATOM 8220 N N . PRO B 1 427 ? -25.203 -44.812 -16.672 1 95.31 427 PRO B N 1
ATOM 8221 C CA . PRO B 1 427 ? -25.469 -46.188 -16.281 1 95.31 427 PRO B CA 1
ATOM 8222 C C . PRO B 1 427 ? -24.203 -47.031 -16.188 1 95.31 427 PRO B C 1
ATOM 8224 O O . PRO B 1 427 ? -23.359 -47 -17.078 1 95.31 427 PRO B O 1
ATOM 8227 N N . LEU B 1 428 ? -24.125 -47.844 -15.086 1 96.94 428 LEU B N 1
ATOM 8228 C CA . LEU B 1 428 ? -23.094 -48.844 -14.914 1 96.94 428 LEU B CA 1
ATOM 8229 C C . LEU B 1 428 ? -23.656 -50.25 -15.195 1 96.94 428 LEU B C 1
ATOM 8231 O O . LEU B 1 428 ? -24.172 -50.906 -14.297 1 96.94 428 LEU B O 1
ATOM 8235 N N . GLU B 1 429 ? -23.422 -50.656 -16.328 1 95.88 429 GLU B N 1
ATOM 8236 C CA . GLU B 1 429 ? -24.016 -51.906 -16.781 1 95.88 429 GLU B CA 1
ATOM 8237 C C . GLU B 1 429 ? -23.25 -53.125 -16.219 1 95.88 429 GLU B C 1
ATOM 8239 O O . GLU B 1 429 ? -23.797 -54.219 -16.125 1 95.88 429 GLU B O 1
ATOM 8244 N N . HIS B 1 430 ? -21.969 -52.969 -15.883 1 96.56 430 HIS B N 1
ATOM 8245 C CA . HIS B 1 430 ? -21.125 -54.031 -15.352 1 96.56 430 HIS B CA 1
ATOM 8246 C C . HIS B 1 430 ? -20.656 -53.688 -13.93 1 96.56 430 HIS B C 1
ATOM 8248 O O . HIS B 1 430 ? -20.594 -52.531 -13.547 1 96.56 430 HIS B O 1
ATOM 8254 N N . PRO B 1 431 ? -20.375 -54.781 -13.109 1 97.5 431 PRO B N 1
ATOM 8255 C CA . PRO B 1 431 ? -19.797 -54.5 -11.797 1 97.5 431 PRO B CA 1
ATOM 8256 C C . PRO B 1 431 ? -18.453 -53.781 -11.891 1 97.5 431 PRO B C 1
ATOM 8258 O O . PRO B 1 431 ? -17.594 -54.156 -12.703 1 97.5 431 PRO B O 1
ATOM 8261 N N . PRO B 1 432 ? -18.312 -52.75 -11.086 1 98.06 432 PRO B N 1
ATOM 8262 C CA . PRO B 1 432 ? -17 -52.094 -11.102 1 98.06 432 PRO B CA 1
ATOM 8263 C C . PRO B 1 432 ? -15.852 -53.062 -10.852 1 98.06 432 PRO B C 1
ATOM 8265 O O . PRO B 1 432 ? -15.977 -53.969 -10.016 1 98.06 432 PRO B O 1
ATOM 8268 N N . GLY B 1 433 ? -14.742 -52.875 -11.617 1 97 433 GLY B N 1
ATOM 8269 C CA . GLY B 1 433 ? -13.57 -53.719 -11.453 1 97 433 GLY B CA 1
ATOM 8270 C C . GLY B 1 433 ? -13.531 -54.875 -12.43 1 97 433 GLY B C 1
ATOM 8271 O O . GLY B 1 433 ? -12.523 -55.562 -12.531 1 97 433 GLY B O 1
ATOM 8272 N N . THR B 1 434 ? -14.508 -54.969 -13.281 1 95.12 434 THR B N 1
ATOM 8273 C CA . THR B 1 434 ? -14.594 -56.188 -14.062 1 95.12 434 THR B CA 1
ATOM 8274 C C . THR B 1 434 ? -14.336 -55.938 -15.539 1 95.12 434 THR B C 1
ATOM 8276 O O . THR B 1 434 ? -13.773 -56.75 -16.25 1 95.12 434 THR B O 1
ATOM 8279 N N . THR B 1 435 ? -14.82 -54.844 -15.992 1 93.44 435 THR B N 1
ATOM 8280 C CA . THR B 1 435 ? -14.734 -54.531 -17.422 1 93.44 435 THR B CA 1
ATOM 8281 C C . THR B 1 435 ? -13.891 -53.312 -17.672 1 93.44 435 THR B C 1
ATOM 8283 O O . THR B 1 435 ? -14.125 -52.25 -17.062 1 93.44 435 THR B O 1
ATOM 8286 N N . TYR B 1 436 ? -12.961 -53.469 -18.594 1 95.06 436 TYR B N 1
ATOM 8287 C CA . TYR B 1 436 ? -12.117 -52.375 -18.984 1 95.06 436 TYR B CA 1
ATOM 8288 C C . TYR B 1 436 ? -12.758 -51.562 -20.109 1 95.06 436 TYR B C 1
ATOM 8290 O O . TYR B 1 436 ? -13.055 -52.094 -21.188 1 95.06 436 TYR B O 1
ATOM 8298 N N . VAL B 1 437 ? -12.977 -50.344 -19.844 1 94.06 437 VAL B N 1
ATOM 8299 C CA . VAL B 1 437 ? -13.391 -49.344 -20.828 1 94.06 437 VAL B CA 1
ATOM 8300 C C . VAL B 1 437 ? -12.609 -48.031 -20.609 1 94.06 437 VAL B C 1
ATOM 8302 O O . VAL B 1 437 ? -12.766 -47.375 -19.594 1 94.06 437 VAL B O 1
ATOM 8305 N N . TYR B 1 438 ? -11.781 -47.781 -21.578 1 93.5 438 TYR B N 1
ATOM 8306 C CA . TYR B 1 438 ? -11.023 -46.531 -21.469 1 93.5 438 TYR B CA 1
ATOM 8307 C C . TYR B 1 438 ? -11.953 -45.344 -21.344 1 93.5 438 TYR B C 1
ATOM 8309 O O . TYR B 1 438 ? -12.836 -45.156 -22.188 1 93.5 438 TYR B O 1
ATOM 8317 N N . ASN B 1 439 ? -11.742 -44.594 -20.25 1 92.56 439 ASN B N 1
ATOM 8318 C CA . ASN B 1 439 ? -12.703 -43.594 -19.781 1 92.56 439 ASN B CA 1
ATOM 8319 C C . ASN B 1 439 ? -12.008 -42.344 -19.281 1 92.56 439 ASN B C 1
ATOM 8321 O O . ASN B 1 439 ? -11.523 -42.312 -18.141 1 92.56 439 ASN B O 1
ATOM 8325 N N . SER B 1 440 ? -12.039 -41.25 -20.078 1 95.06 440 SER B N 1
ATOM 8326 C CA . SER B 1 440 ? -11.32 -40.062 -19.688 1 95.06 440 SER B CA 1
ATOM 8327 C C . SER B 1 440 ? -12.023 -39.344 -18.547 1 95.06 440 SER B C 1
ATOM 8329 O O . SER B 1 440 ? -11.383 -38.688 -17.719 1 95.06 440 SER B O 1
ATOM 8331 N N . LEU B 1 441 ? -13.312 -39.406 -18.406 1 96.94 441 LEU B N 1
ATOM 8332 C CA . LEU B 1 441 ? -14.047 -38.75 -17.344 1 96.94 441 LEU B CA 1
ATOM 8333 C C . LEU B 1 441 ? -13.844 -39.469 -16.016 1 96.94 441 LEU B C 1
ATOM 8335 O O . LEU B 1 441 ? -14.055 -38.875 -14.945 1 96.94 441 LEU B O 1
ATOM 8339 N N . ALA B 1 442 ? -13.469 -40.75 -16.062 1 97.75 442 ALA B N 1
ATOM 8340 C CA . ALA B 1 442 ? -13.055 -41.406 -14.828 1 97.75 442 ALA B CA 1
ATOM 8341 C C . ALA B 1 442 ? -11.883 -40.688 -14.188 1 97.75 442 ALA B C 1
ATOM 8343 O O . ALA B 1 442 ? -11.836 -40.531 -12.961 1 97.75 442 ALA B O 1
ATOM 8344 N N . THR B 1 443 ? -10.953 -40.25 -15.023 1 98.38 443 THR B N 1
ATOM 8345 C CA . THR B 1 443 ? -9.812 -39.469 -14.531 1 98.38 443 THR B CA 1
ATOM 8346 C C . THR B 1 443 ? -10.258 -38.094 -14.07 1 98.38 443 THR B C 1
ATOM 8348 O O . THR B 1 443 ? -9.727 -37.562 -13.086 1 98.38 443 THR B O 1
ATOM 8351 N N . TYR B 1 444 ? -11.203 -37.469 -14.781 1 98.44 444 TYR B N 1
ATOM 8352 C CA . TYR B 1 444 ? -11.781 -36.219 -14.328 1 98.44 444 TYR B CA 1
ATOM 8353 C C . TYR B 1 444 ? -12.344 -36.344 -12.914 1 98.44 444 TYR B C 1
ATOM 8355 O O . TYR B 1 444 ? -12.156 -35.469 -12.078 1 98.44 444 TYR B O 1
ATOM 8363 N N . MET B 1 445 ? -13.016 -37.469 -12.641 1 98.62 445 MET B N 1
ATOM 8364 C CA . MET B 1 445 ? -13.57 -37.719 -11.312 1 98.62 445 MET B CA 1
ATOM 8365 C C . MET B 1 445 ? -12.469 -37.781 -10.266 1 98.62 445 MET B C 1
ATOM 8367 O O . MET B 1 445 ? -12.664 -37.312 -9.141 1 98.62 445 MET B O 1
ATOM 8371 N N . LEU B 1 446 ? -11.328 -38.344 -10.617 1 98.81 446 LEU B N 1
ATOM 8372 C CA . LEU B 1 446 ? -10.188 -38.344 -9.711 1 98.81 446 LEU B CA 1
ATOM 8373 C C . LEU B 1 446 ? -9.758 -36.906 -9.375 1 98.81 446 LEU B C 1
ATOM 8375 O O . LEU B 1 446 ? -9.469 -36.594 -8.219 1 98.81 446 LEU B O 1
ATOM 8379 N N . SER B 1 447 ? -9.68 -36.062 -10.359 1 98.75 447 SER B N 1
ATOM 8380 C CA . SER B 1 447 ? -9.336 -34.656 -10.148 1 98.75 447 SER B CA 1
ATOM 8381 C C . SER B 1 447 ? -10.367 -33.969 -9.258 1 98.75 447 SER B C 1
ATOM 8383 O O . SER B 1 447 ? -10 -33.219 -8.352 1 98.75 447 SER B O 1
ATOM 8385 N N . ALA B 1 448 ? -11.656 -34.188 -9.523 1 98.62 448 ALA B N 1
ATOM 8386 C CA . ALA B 1 448 ? -12.734 -33.594 -8.734 1 98.62 448 ALA B CA 1
ATOM 8387 C C . ALA B 1 448 ? -12.664 -34.031 -7.277 1 98.62 448 ALA B C 1
ATOM 8389 O O . ALA B 1 448 ? -12.812 -33.219 -6.359 1 98.62 448 ALA B O 1
ATOM 8390 N N . ILE B 1 449 ? -12.445 -35.344 -7.062 1 98.69 449 ILE B N 1
ATOM 8391 C CA . ILE B 1 449 ? -12.336 -35.906 -5.719 1 98.69 449 ILE B CA 1
ATOM 8392 C C . ILE B 1 449 ? -11.141 -35.281 -4.996 1 98.69 449 ILE B C 1
ATOM 8394 O O . ILE B 1 449 ? -11.25 -34.875 -3.84 1 98.69 449 ILE B O 1
ATOM 8398 N N . LEU B 1 450 ? -10 -35.219 -5.688 1 98.69 450 LEU B N 1
ATOM 8399 C CA . LEU B 1 450 ? -8.805 -34.625 -5.105 1 98.69 450 LEU B CA 1
ATOM 8400 C C . LEU B 1 450 ? -9.062 -33.188 -4.684 1 98.69 450 LEU B C 1
ATOM 8402 O O . LEU B 1 450 ? -8.641 -32.781 -3.602 1 98.69 450 LEU B O 1
ATOM 8406 N N . THR B 1 451 ? -9.695 -32.438 -5.582 1 98.12 451 THR B N 1
ATOM 8407 C CA . THR B 1 451 ? -10.023 -31.062 -5.297 1 98.12 451 THR B CA 1
ATOM 8408 C C . THR B 1 451 ? -10.914 -30.953 -4.066 1 98.12 451 THR B C 1
ATOM 8410 O O . THR B 1 451 ? -10.719 -30.078 -3.223 1 98.12 451 THR B O 1
ATOM 8413 N N . LYS B 1 452 ? -11.836 -31.828 -3.91 1 97.56 452 LYS B N 1
ATOM 8414 C CA . LYS B 1 452 ? -12.773 -31.844 -2.789 1 97.56 452 LYS B CA 1
ATOM 8415 C C . LYS B 1 452 ? -12.055 -32.125 -1.473 1 97.56 452 LYS B C 1
ATOM 8417 O O . LYS B 1 452 ? -12.281 -31.422 -0.478 1 97.56 452 LYS B O 1
ATOM 8422 N N . VAL B 1 453 ? -11.172 -33.031 -1.432 1 97.81 453 VAL B N 1
ATOM 8423 C CA . VAL B 1 453 ? -10.594 -33.531 -0.174 1 97.81 453 VAL B CA 1
ATOM 8424 C C . VAL B 1 453 ? -9.43 -32.625 0.228 1 97.81 453 VAL B C 1
ATOM 8426 O O . VAL B 1 453 ? -9.133 -32.469 1.417 1 97.81 453 VAL B O 1
ATOM 8429 N N . SER B 1 454 ? -8.719 -32.062 -0.735 1 97.19 454 SER B N 1
ATOM 8430 C CA . SER B 1 454 ? -7.535 -31.25 -0.438 1 97.19 454 SER B CA 1
ATOM 8431 C C . SER B 1 454 ? -7.871 -29.766 -0.362 1 97.19 454 SER B C 1
ATOM 8433 O O . SER B 1 454 ? -7.129 -28.984 0.233 1 97.19 454 SER B O 1
ATOM 8435 N N . GLY B 1 455 ? -8.93 -29.406 -1.115 1 96.12 455 GLY B N 1
ATOM 8436 C CA . GLY B 1 455 ? -9.266 -28 -1.229 1 96.12 455 GLY B CA 1
ATOM 8437 C C . GLY B 1 455 ? -8.406 -27.266 -2.238 1 96.12 455 GLY B C 1
ATOM 8438 O O . GLY B 1 455 ? -8.5 -26.047 -2.357 1 96.12 455 GLY B O 1
ATOM 8439 N N . GLU B 1 456 ? -7.582 -27.969 -2.902 1 96.12 456 GLU B N 1
ATOM 8440 C CA . GLU B 1 456 ? -6.66 -27.375 -3.869 1 96.12 456 GLU B CA 1
ATOM 8441 C C . GLU B 1 456 ? -6.953 -27.875 -5.281 1 96.12 456 GLU B C 1
ATOM 8443 O O . GLU B 1 456 ? -7.414 -29 -5.469 1 96.12 456 GLU B O 1
ATOM 8448 N N . ARG B 1 457 ? -6.73 -27.109 -6.27 1 96.19 457 ARG B N 1
ATOM 8449 C CA . ARG B 1 457 ? -6.668 -27.594 -7.641 1 96.19 457 ARG B CA 1
ATOM 8450 C C . ARG B 1 457 ? -5.535 -28.609 -7.809 1 96.19 457 ARG B C 1
ATOM 8452 O O . ARG B 1 457 ? -4.516 -28.516 -7.117 1 96.19 457 ARG B O 1
ATOM 8459 N N . ILE B 1 458 ? -5.613 -29.453 -8.789 1 97.88 458 ILE B N 1
ATOM 8460 C CA . ILE B 1 458 ? -4.613 -30.5 -8.945 1 97.88 458 ILE B CA 1
ATOM 8461 C C . ILE B 1 458 ? -3.258 -29.875 -9.273 1 97.88 458 ILE B C 1
ATOM 8463 O O . ILE B 1 458 ? -2.221 -30.344 -8.797 1 97.88 458 ILE B O 1
ATOM 8467 N N . LEU B 1 459 ? -3.209 -28.828 -10.055 1 97.12 459 LEU B N 1
ATOM 8468 C CA . LEU B 1 459 ? -1.963 -28.141 -10.383 1 97.12 459 LEU B CA 1
ATOM 8469 C C . LEU B 1 459 ? -1.288 -27.594 -9.133 1 97.12 459 LEU B C 1
ATOM 8471 O O . LEU B 1 459 ? -0.077 -27.75 -8.953 1 97.12 459 LEU B O 1
ATOM 8475 N N . ASP B 1 460 ? -2.07 -26.953 -8.25 1 96.56 460 ASP B N 1
ATOM 8476 C CA . ASP B 1 460 ? -1.554 -26.391 -7.008 1 96.56 460 ASP B CA 1
ATOM 8477 C C . ASP B 1 460 ? -1.121 -27.484 -6.039 1 96.56 460 ASP B C 1
ATOM 8479 O O . ASP B 1 460 ? -0.091 -27.359 -5.371 1 96.56 460 ASP B O 1
ATOM 8483 N N . PHE B 1 461 ? -1.888 -28.578 -5.977 1 97.44 461 PHE B N 1
ATOM 8484 C CA . PHE B 1 461 ? -1.616 -29.719 -5.109 1 97.44 461 PHE B CA 1
ATOM 8485 C C . PHE B 1 461 ? -0.276 -30.359 -5.457 1 97.44 461 PHE B C 1
ATOM 8487 O O . PHE B 1 461 ? 0.454 -30.797 -4.566 1 97.44 461 PHE B O 1
ATOM 8494 N N . LEU B 1 462 ? 0.098 -30.281 -6.699 1 98.06 462 LEU B N 1
ATOM 8495 C CA . LEU B 1 462 ? 1.3 -30.953 -7.176 1 98.06 462 LEU B CA 1
ATOM 8496 C C . LEU B 1 462 ? 2.52 -30.047 -7.047 1 98.06 462 LEU B C 1
ATOM 8498 O O . LEU B 1 462 ? 3.658 -30.516 -7.133 1 98.06 462 LEU B O 1
ATOM 8502 N N . GLN B 1 463 ? 2.377 -28.828 -6.824 1 96.31 463 GLN B N 1
ATOM 8503 C CA . GLN B 1 463 ? 3.488 -27.875 -6.801 1 96.31 463 GLN B CA 1
ATOM 8504 C C . GLN B 1 463 ? 4.516 -28.266 -5.742 1 96.31 463 GLN B C 1
ATOM 8506 O O . GLN B 1 463 ? 5.641 -28.656 -6.074 1 96.31 463 GLN B O 1
ATOM 8511 N N . PRO B 1 464 ? 4.145 -28.297 -4.477 1 95.5 464 PRO B N 1
ATOM 8512 C CA . PRO B 1 464 ? 5.156 -28.609 -3.467 1 95.5 464 PRO B CA 1
ATOM 8513 C C . PRO B 1 464 ? 5.551 -30.094 -3.479 1 95.5 464 PRO B C 1
ATOM 8515 O O . PRO B 1 464 ? 6.617 -30.453 -2.973 1 95.5 464 PRO B O 1
ATOM 8518 N N . ARG B 1 465 ? 4.809 -30.953 -4.121 1 97.62 465 ARG B N 1
ATOM 8519 C CA . ARG B 1 465 ? 4.977 -32.406 -3.99 1 97.62 465 ARG B CA 1
ATOM 8520 C C . ARG B 1 465 ? 5.777 -32.969 -5.156 1 97.62 465 ARG B C 1
ATOM 8522 O O . ARG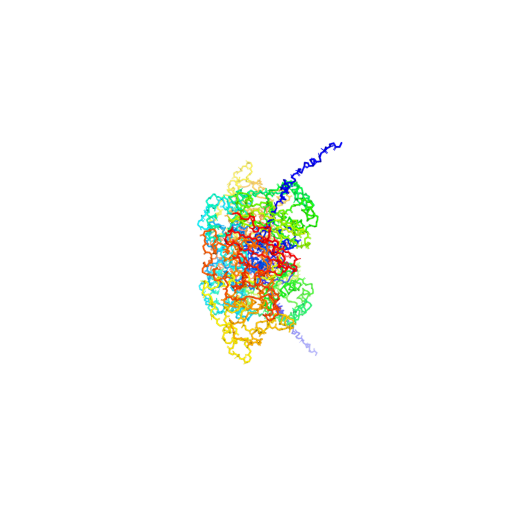 B 1 465 ? 6.559 -33.906 -4.984 1 97.62 465 ARG B O 1
ATOM 8529 N N . LEU B 1 466 ? 5.547 -32.375 -6.277 1 98.19 466 LEU B N 1
ATOM 8530 C CA . LEU B 1 466 ? 6.121 -32.969 -7.477 1 98.19 466 LEU B CA 1
ATOM 8531 C C . LEU B 1 466 ? 6.816 -31.906 -8.328 1 98.19 466 LEU B C 1
ATOM 8533 O O . LEU B 1 466 ? 8 -32.031 -8.648 1 98.19 466 LEU B O 1
ATOM 8537 N N . TYR B 1 467 ? 6.117 -30.844 -8.68 1 97.19 467 TYR B N 1
ATOM 8538 C CA . TYR B 1 467 ? 6.613 -29.875 -9.656 1 97.19 467 TYR B CA 1
ATOM 8539 C C . TYR B 1 467 ? 7.852 -29.156 -9.125 1 97.19 467 TYR B C 1
ATOM 8541 O O . TYR B 1 467 ? 8.883 -29.109 -9.805 1 97.19 467 TYR B O 1
ATOM 8549 N N . ARG B 1 468 ? 7.785 -28.625 -7.914 1 96 468 ARG B N 1
ATOM 8550 C CA . ARG B 1 468 ? 8.93 -27.891 -7.375 1 96 468 ARG B CA 1
ATOM 8551 C C . ARG B 1 468 ? 10.133 -28.812 -7.191 1 96 468 ARG B C 1
ATOM 8553 O O . ARG B 1 468 ? 11.227 -28.516 -7.672 1 96 468 ARG B O 1
ATOM 8560 N N . PRO B 1 469 ? 9.984 -29.984 -6.645 1 96.81 469 PRO B N 1
ATOM 8561 C CA . PRO B 1 469 ? 11.148 -30.875 -6.52 1 96.81 469 PRO B CA 1
ATOM 8562 C C . PRO B 1 469 ? 11.742 -31.266 -7.875 1 96.81 469 PRO B C 1
ATOM 8564 O O . PRO B 1 469 ? 12.961 -31.297 -8.023 1 96.81 469 PRO B O 1
ATOM 8567 N N . LEU B 1 470 ? 10.938 -31.469 -8.852 1 97.69 470 LEU B N 1
ATOM 8568 C CA . LEU B 1 470 ? 11.422 -31.922 -10.156 1 97.69 470 LEU B CA 1
ATOM 8569 C C . LEU B 1 470 ? 11.844 -30.75 -11.016 1 97.69 470 LEU B C 1
ATOM 8571 O O . LEU B 1 470 ? 12.484 -30.922 -12.055 1 97.69 470 LEU B O 1
ATOM 8575 N N . GLY B 1 471 ? 11.484 -29.578 -10.594 1 96.19 471 GLY B N 1
ATOM 8576 C CA . GLY B 1 471 ? 11.797 -28.406 -11.383 1 96.19 471 GLY B CA 1
ATOM 8577 C C . GLY B 1 471 ? 10.883 -28.219 -12.57 1 96.19 471 GLY B C 1
ATOM 8578 O O . GLY B 1 471 ? 11.336 -27.844 -13.664 1 96.19 471 GLY B O 1
ATOM 8579 N N . ILE B 1 472 ? 9.641 -28.547 -12.438 1 96.31 472 ILE B N 1
ATOM 8580 C CA . ILE B 1 472 ? 8.641 -28.344 -13.477 1 96.31 472 ILE B CA 1
ATOM 8581 C C . ILE B 1 472 ? 7.984 -26.969 -13.297 1 96.31 472 ILE B C 1
ATOM 8583 O O . ILE B 1 472 ? 7.332 -26.719 -12.273 1 96.31 472 ILE B O 1
ATOM 8587 N N . VAL B 1 473 ? 8.148 -26.078 -14.258 1 94.62 473 VAL B N 1
ATOM 8588 C CA . VAL B 1 473 ? 7.582 -24.734 -14.195 1 94.62 473 VAL B CA 1
ATOM 8589 C C . VAL B 1 473 ? 6.816 -24.438 -15.484 1 94.62 473 VAL B C 1
ATOM 8591 O O . VAL B 1 473 ? 7.094 -25.031 -16.531 1 94.62 473 VAL B O 1
ATOM 8594 N N . GLY B 1 474 ? 5.797 -23.609 -15.398 1 93.69 474 GLY B N 1
ATOM 8595 C CA . GLY B 1 474 ? 5.062 -23.156 -16.562 1 93.69 474 GLY B CA 1
ATOM 8596 C C . GLY B 1 474 ? 3.916 -24.078 -16.953 1 93.69 474 GLY B C 1
ATOM 8597 O O . GLY B 1 474 ? 3.252 -23.859 -17.969 1 93.69 474 GLY B O 1
ATOM 8598 N N . ALA B 1 475 ? 3.678 -25.016 -16.141 1 95.81 475 ALA B N 1
ATOM 8599 C CA . ALA B 1 475 ? 2.592 -25.953 -16.438 1 95.81 475 ALA B CA 1
ATOM 8600 C C . ALA B 1 475 ? 1.236 -25.266 -16.359 1 95.81 475 ALA B C 1
ATOM 8602 O O . ALA B 1 475 ? 1.023 -24.391 -15.508 1 95.81 475 ALA B O 1
ATOM 8603 N N . THR B 1 476 ? 0.344 -25.594 -17.281 1 96.69 476 THR B N 1
ATOM 8604 C CA . THR B 1 476 ? -1.042 -25.141 -17.25 1 96.69 476 THR B CA 1
ATOM 8605 C C . THR B 1 476 ? -1.999 -26.328 -17.391 1 96.69 476 THR B C 1
ATOM 8607 O O . THR B 1 476 ? -1.598 -27.406 -17.828 1 96.69 476 THR B O 1
ATOM 8610 N N . TRP B 1 477 ? -3.199 -26.141 -16.969 1 97.62 477 TRP B N 1
ATOM 8611 C CA . TRP B 1 477 ? -4.195 -27.203 -17.047 1 97.62 477 TRP B CA 1
ATOM 8612 C C . TRP B 1 477 ? -5.574 -26.625 -17.359 1 97.62 477 TRP B C 1
ATOM 8614 O O . TRP B 1 477 ? -6.043 -25.719 -16.688 1 97.62 477 TRP B O 1
ATOM 8624 N N . ASP B 1 478 ? -6.25 -27.172 -18.375 1 96.94 478 ASP B N 1
ATOM 8625 C CA . ASP B 1 478 ? -7.602 -26.734 -18.734 1 96.94 478 ASP B CA 1
ATOM 8626 C C . ASP B 1 478 ? -8.594 -27.094 -17.625 1 96.94 478 ASP B C 1
ATOM 8628 O O . ASP B 1 478 ? -8.375 -28.031 -16.859 1 96.94 478 ASP B O 1
ATOM 8632 N N . GLU B 1 479 ? -9.68 -26.344 -17.609 1 96.5 479 GLU B N 1
ATOM 8633 C CA . GLU B 1 479 ? -10.711 -26.547 -16.594 1 96.5 479 GLU B CA 1
ATOM 8634 C C . GLU B 1 479 ? -12.055 -26.891 -17.234 1 96.5 479 GLU B C 1
ATOM 8636 O O . GLU B 1 479 ? -12.32 -26.5 -18.375 1 96.5 479 GLU B O 1
ATOM 8641 N N . SER B 1 480 ? -12.82 -27.672 -16.484 1 96.56 480 SER B N 1
ATOM 8642 C CA . SER B 1 480 ? -14.211 -27.891 -16.859 1 96.56 480 SER B CA 1
ATOM 8643 C C . SER B 1 480 ? -15.047 -26.625 -16.688 1 96.56 480 SER B C 1
ATOM 8645 O O . SER B 1 480 ? -14.578 -25.641 -16.109 1 96.56 480 SER B O 1
ATOM 8647 N N . PRO B 1 481 ? -16.266 -26.656 -17.25 1 94.81 481 PRO B N 1
ATOM 8648 C CA . PRO B 1 481 ? -17.141 -25.5 -17.047 1 94.81 481 PRO B CA 1
ATOM 8649 C C . PRO B 1 481 ? -17.422 -25.234 -15.57 1 94.81 481 PRO B C 1
ATOM 8651 O O . PRO B 1 481 ? -17.797 -24.109 -15.203 1 94.81 481 PRO B O 1
ATOM 8654 N N . GLN B 1 482 ? -17.203 -26.234 -14.703 1 94.56 482 GLN B N 1
ATOM 8655 C CA . GLN B 1 482 ? -17.453 -26.094 -13.273 1 94.56 482 GLN B CA 1
ATOM 8656 C C . GLN B 1 482 ? -16.219 -25.594 -12.547 1 94.56 482 GLN B C 1
ATOM 8658 O O . GLN B 1 482 ? -16.203 -25.484 -11.32 1 94.56 482 GLN B O 1
ATOM 8663 N N . GLY B 1 483 ? -15.078 -25.344 -13.289 1 94.62 483 GLY B N 1
ATOM 8664 C CA . GLY B 1 483 ? -13.875 -24.781 -12.695 1 94.62 483 GLY B CA 1
ATOM 8665 C C . GLY B 1 483 ? -12.938 -25.828 -12.133 1 94.62 483 GLY B C 1
ATOM 8666 O O . GLY B 1 483 ? -12 -25.5 -11.406 1 94.62 483 GLY B O 1
ATOM 8667 N N . ILE B 1 484 ? -13.195 -27.062 -12.406 1 97 484 ILE B N 1
ATOM 8668 C CA . ILE B 1 484 ? -12.32 -28.156 -11.977 1 97 484 ILE B CA 1
ATOM 8669 C C . ILE B 1 484 ? -11.312 -28.469 -13.078 1 97 484 ILE B C 1
ATOM 8671 O O . ILE B 1 484 ? -11.68 -28.625 -14.242 1 97 484 ILE B O 1
ATOM 8675 N N . GLN B 1 485 ? -10.047 -28.5 -12.727 1 97.69 485 GLN B N 1
ATOM 8676 C CA . GLN B 1 485 ? -9.062 -28.906 -13.719 1 97.69 485 GLN B CA 1
ATOM 8677 C C . GLN B 1 485 ? -9.312 -30.328 -14.18 1 97.69 485 GLN B C 1
ATOM 8679 O O . GLN B 1 485 ? -9.594 -31.219 -13.367 1 97.69 485 GLN B O 1
ATOM 8684 N N . ILE B 1 486 ? -9.203 -30.641 -15.414 1 97.38 486 ILE B N 1
ATOM 8685 C CA . ILE B 1 486 ? -9.859 -31.75 -16.078 1 97.38 486 ILE B CA 1
ATOM 8686 C C . ILE B 1 486 ? -9.18 -33.062 -15.664 1 97.38 486 ILE B C 1
ATOM 8688 O O . ILE B 1 486 ? -9.844 -34.094 -15.539 1 97.38 486 ILE B O 1
ATOM 8692 N N . GLY B 1 487 ? -7.852 -33.062 -15.516 1 97.69 487 GLY B N 1
ATOM 8693 C CA . GLY B 1 487 ? -7.137 -34.25 -15.094 1 97.69 487 GLY B CA 1
ATOM 8694 C C . GLY B 1 487 ? -6.93 -35.25 -16.219 1 97.69 487 GLY B C 1
ATOM 8695 O O . GLY B 1 487 ? -5.801 -35.656 -16.484 1 97.69 487 GLY B O 1
ATOM 8696 N N . GLY B 1 488 ? -8.062 -35.562 -16.938 1 97.62 488 GLY B N 1
ATOM 8697 C CA . GLY B 1 488 ? -8.008 -36.562 -18 1 97.62 488 GLY B CA 1
ATOM 8698 C C . GLY B 1 488 ? -7.246 -36.094 -19.219 1 97.62 488 GLY B C 1
ATOM 8699 O O . GLY B 1 488 ? -6.699 -36.906 -19.969 1 97.62 488 GLY B O 1
ATOM 8700 N N . TRP B 1 489 ? -7.246 -34.938 -19.484 1 97.38 489 TRP B N 1
ATOM 8701 C CA . TRP B 1 489 ? -6.516 -34.25 -20.547 1 97.38 489 TRP B CA 1
ATOM 8702 C C . TRP B 1 489 ? -6.289 -32.781 -20.188 1 97.38 489 TRP B C 1
ATOM 8704 O O . TRP B 1 489 ? -6.555 -32.375 -19.047 1 97.38 489 TRP B O 1
ATOM 8714 N N . GLY B 1 490 ? -5.645 -32.031 -21 1 97.38 490 GLY B N 1
ATOM 8715 C CA . GLY B 1 490 ? -5.609 -30.578 -20.844 1 97.38 490 GLY B CA 1
ATOM 8716 C C . GLY B 1 490 ? -4.328 -30.078 -20.203 1 97.38 490 GLY B C 1
ATOM 8717 O O . GLY B 1 490 ? -4.133 -28.875 -20.062 1 97.38 490 GLY B O 1
ATOM 8718 N N . LEU B 1 491 ? -3.453 -30.969 -19.766 1 97.88 491 LEU B N 1
ATOM 8719 C CA . LEU B 1 491 ? -2.168 -30.547 -19.203 1 97.88 491 LEU B CA 1
ATOM 8720 C C . LEU B 1 491 ? -1.21 -30.125 -20.312 1 97.88 491 LEU B C 1
ATOM 8722 O O . LEU B 1 491 ? -1.143 -30.766 -21.375 1 97.88 491 LEU B O 1
ATOM 8726 N N . ASN B 1 492 ? -0.547 -29.031 -20.109 1 97.88 492 ASN B N 1
ATOM 8727 C CA . ASN B 1 492 ? 0.55 -28.594 -20.969 1 97.88 492 ASN B CA 1
ATOM 8728 C C . ASN B 1 492 ? 1.859 -28.484 -20.188 1 97.88 492 ASN B C 1
ATOM 8730 O O . ASN B 1 492 ? 1.932 -27.797 -19.172 1 97.88 492 ASN B O 1
ATOM 8734 N N . VAL B 1 493 ? 2.844 -29.172 -20.578 1 97.12 493 VAL B N 1
ATOM 8735 C CA . VAL B 1 493 ? 4.18 -29.125 -19.984 1 97.12 493 VAL B CA 1
ATOM 8736 C C . VAL B 1 493 ? 5.234 -29.219 -21.094 1 97.12 493 VAL B C 1
ATOM 8738 O O . VAL B 1 493 ? 4.902 -29.438 -22.25 1 97.12 493 VAL B O 1
ATOM 8741 N N . LYS B 1 494 ? 6.465 -29.016 -20.703 1 96.81 494 LYS B N 1
ATOM 8742 C CA . LYS B 1 494 ? 7.582 -29.141 -21.641 1 96.81 494 LYS B CA 1
ATOM 8743 C C . LYS B 1 494 ? 8.016 -30.594 -21.781 1 96.81 494 LYS B C 1
ATOM 8745 O O . LYS B 1 494 ? 7.723 -31.422 -20.922 1 96.81 494 LYS B O 1
ATOM 8750 N N . THR B 1 495 ? 8.781 -30.797 -22.859 1 97.94 495 THR B N 1
ATOM 8751 C CA . THR B 1 495 ? 9.281 -32.156 -23.141 1 97.94 495 THR B CA 1
ATOM 8752 C C . THR B 1 495 ? 10.117 -32.656 -21.969 1 97.94 495 THR B C 1
ATOM 8754 O O . THR B 1 495 ? 9.953 -33.812 -21.531 1 97.94 495 THR B O 1
ATOM 8757 N N . GLU B 1 496 ? 10.93 -31.844 -21.5 1 97.94 496 GLU B N 1
ATOM 8758 C CA . GLU B 1 496 ? 11.805 -32.281 -20.422 1 97.94 496 GLU B CA 1
ATOM 8759 C C . GLU B 1 496 ? 11.008 -32.562 -19.141 1 97.94 496 GLU B C 1
ATOM 8761 O O . GLU B 1 496 ? 11.414 -33.375 -18.312 1 97.94 496 GLU B O 1
ATOM 8766 N N . ASP B 1 497 ? 9.914 -31.859 -18.938 1 98.06 497 ASP B N 1
ATOM 8767 C CA . ASP B 1 497 ? 9.055 -32.125 -17.797 1 98.06 497 ASP B CA 1
ATOM 8768 C C . ASP B 1 497 ? 8.469 -33.531 -17.859 1 98.06 497 ASP B C 1
ATOM 8770 O O . ASP B 1 497 ? 8.344 -34.219 -16.844 1 98.06 497 ASP B O 1
ATOM 8774 N N . MET B 1 498 ? 8.133 -33.938 -19.062 1 98.62 498 MET B N 1
ATOM 8775 C CA . MET B 1 498 ? 7.695 -35.312 -19.281 1 98.62 498 MET B CA 1
ATOM 8776 C C . MET B 1 498 ? 8.805 -36.312 -18.922 1 98.62 498 MET B C 1
ATOM 8778 O O . MET B 1 498 ? 8.555 -37.312 -18.25 1 98.62 498 MET B O 1
ATOM 8782 N N . ALA B 1 499 ? 9.953 -36 -19.391 1 98.75 499 ALA B N 1
ATOM 8783 C CA . ALA B 1 499 ? 11.102 -36.844 -19.109 1 98.75 499 ALA B CA 1
ATOM 8784 C C . ALA B 1 499 ? 11.352 -36.969 -17.609 1 98.75 499 ALA B C 1
ATOM 8786 O O . ALA B 1 499 ? 11.688 -38.031 -17.109 1 98.75 499 ALA B O 1
ATOM 8787 N N . LYS B 1 500 ? 11.203 -35.875 -16.953 1 98.69 500 LYS B N 1
ATOM 8788 C CA . LYS B 1 500 ? 11.391 -35.875 -15.5 1 98.69 500 LYS B CA 1
ATOM 8789 C C . LYS B 1 500 ? 10.391 -36.781 -14.812 1 98.69 500 LYS B C 1
ATOM 8791 O O . LYS B 1 500 ? 10.742 -37.5 -13.875 1 98.69 500 LYS B O 1
ATOM 8796 N N . LEU B 1 501 ? 9.156 -36.75 -15.234 1 98.75 501 LEU B N 1
ATOM 8797 C CA . LEU B 1 501 ? 8.18 -37.656 -14.664 1 98.75 501 LEU B CA 1
ATOM 8798 C C . LEU B 1 501 ? 8.578 -39.094 -14.938 1 98.75 501 LEU B C 1
ATOM 8800 O O . LEU B 1 501 ? 8.477 -39.969 -14.047 1 98.75 501 LEU B O 1
ATOM 8804 N N . GLY B 1 502 ? 8.977 -39.406 -16.188 1 98.88 502 GLY B N 1
ATOM 8805 C CA . GLY B 1 502 ? 9.438 -40.75 -16.516 1 98.88 502 GLY B CA 1
ATOM 8806 C C . GLY B 1 502 ? 10.586 -41.219 -15.633 1 98.88 502 GLY B C 1
ATOM 8807 O O . GLY B 1 502 ? 10.57 -42.344 -15.133 1 98.88 502 GLY B O 1
ATOM 8808 N N . GLN B 1 503 ? 11.516 -40.312 -15.516 1 98.75 503 GLN B N 1
ATOM 8809 C CA . GLN B 1 503 ? 12.672 -40.656 -14.68 1 98.75 503 GLN B CA 1
ATOM 8810 C C . GLN B 1 503 ? 12.266 -40.844 -13.227 1 98.75 503 GLN B C 1
ATOM 8812 O O . GLN B 1 503 ? 12.812 -41.719 -12.539 1 98.75 503 GLN B O 1
ATOM 8817 N N . PHE B 1 504 ? 11.359 -40.062 -12.75 1 98.62 504 PHE B N 1
ATOM 8818 C CA . PHE B 1 504 ? 10.82 -40.188 -11.391 1 98.62 504 PHE B CA 1
ATOM 8819 C C . PHE B 1 504 ? 10.211 -41.562 -11.164 1 98.62 504 PHE B C 1
ATOM 8821 O O . PHE B 1 504 ? 10.445 -42.188 -10.133 1 98.62 504 PHE B O 1
ATOM 8828 N N . TYR B 1 505 ? 9.43 -42.062 -12.125 1 98.75 505 TYR B N 1
ATOM 8829 C CA . TYR B 1 505 ? 8.828 -43.406 -12.039 1 98.75 505 TYR B CA 1
ATOM 8830 C C . TYR B 1 505 ? 9.891 -44.5 -12.148 1 98.75 505 TYR B C 1
ATOM 8832 O O . TYR B 1 505 ? 9.852 -45.5 -11.43 1 98.75 505 TYR B O 1
ATOM 8840 N N . LEU B 1 506 ? 10.812 -44.25 -13.07 1 98.69 506 LEU B N 1
ATOM 8841 C CA . LEU B 1 506 ? 11.898 -45.219 -13.234 1 98.69 506 LEU B CA 1
ATOM 8842 C C . LEU B 1 506 ? 12.672 -45.375 -11.93 1 98.69 506 LEU B C 1
ATOM 8844 O O . LEU B 1 506 ? 13.109 -46.5 -11.617 1 98.69 506 LEU B O 1
ATOM 8848 N N . GLN B 1 507 ? 12.734 -44.344 -11.203 1 98.06 507 GLN B N 1
ATOM 8849 C CA . GLN B 1 507 ? 13.469 -44.312 -9.945 1 98.06 507 GLN B CA 1
ATOM 8850 C C . GLN B 1 507 ? 12.562 -44.656 -8.766 1 98.06 507 GLN B C 1
ATOM 8852 O O . GLN B 1 507 ? 12.922 -44.438 -7.609 1 98.06 507 GLN B O 1
ATOM 8857 N N . LYS B 1 508 ? 11.414 -45.062 -9.062 1 98.25 508 LYS B N 1
ATOM 8858 C CA . LYS B 1 508 ? 10.469 -45.625 -8.094 1 98.25 508 LYS B CA 1
ATOM 8859 C C . LYS B 1 508 ? 10.078 -44.562 -7.059 1 98.25 508 LYS B C 1
ATOM 8861 O O . LYS B 1 508 ? 10.016 -44.844 -5.863 1 98.25 508 LYS B O 1
ATOM 8866 N N . GLY B 1 509 ? 10.016 -43.375 -7.461 1 98.5 509 GLY B N 1
ATOM 8867 C CA . GLY B 1 509 ? 9.477 -42.312 -6.629 1 98.5 509 GLY B CA 1
ATOM 8868 C C . GLY B 1 509 ? 10.547 -41.531 -5.898 1 98.5 509 GLY B C 1
ATOM 8869 O O . GLY B 1 509 ? 10.242 -40.625 -5.125 1 98.5 509 GLY B O 1
ATOM 8870 N N . LYS B 1 510 ? 11.758 -41.844 -6.109 1 98.19 510 LYS B N 1
ATOM 8871 C CA . LYS B 1 510 ? 12.875 -41.125 -5.504 1 98.19 510 LYS B CA 1
ATOM 8872 C C . LYS B 1 510 ? 13.391 -40.031 -6.422 1 98.19 510 LYS B C 1
ATOM 8874 O O . LYS B 1 510 ? 13.461 -40.219 -7.641 1 98.19 510 LYS B O 1
ATOM 8879 N N . TRP B 1 511 ? 13.703 -38.969 -5.844 1 97.56 511 TRP B N 1
ATOM 8880 C CA . TRP B 1 511 ? 14.289 -37.844 -6.574 1 97.56 511 TRP B CA 1
ATOM 8881 C C . TRP B 1 511 ? 15.367 -37.156 -5.75 1 97.56 511 TRP B C 1
ATOM 8883 O O . TRP B 1 511 ? 15.125 -36.719 -4.617 1 97.56 511 TRP B O 1
ATOM 8893 N N . ASN B 1 512 ? 16.562 -37.125 -6.281 1 93.94 512 ASN B N 1
ATOM 8894 C CA . ASN B 1 512 ? 17.703 -36.531 -5.605 1 93.94 512 ASN B CA 1
ATOM 8895 C C . ASN B 1 512 ? 17.875 -37.062 -4.191 1 93.94 512 ASN B C 1
ATOM 8897 O O . ASN B 1 512 ? 18.031 -36.281 -3.24 1 93.94 512 ASN B O 1
ATOM 8901 N N . GLY B 1 513 ? 17.688 -38.281 -4.109 1 94.19 513 GLY B N 1
ATOM 8902 C CA . GLY B 1 513 ? 17.969 -38.969 -2.859 1 94.19 513 GLY B CA 1
ATOM 8903 C C . GLY B 1 513 ? 16.797 -38.938 -1.889 1 94.19 513 GLY B C 1
ATOM 8904 O O . GLY B 1 513 ? 16.859 -39.531 -0.812 1 94.19 513 GLY B O 1
ATOM 8905 N N . VAL B 1 514 ? 15.742 -38.375 -2.242 1 96.5 514 VAL B N 1
ATOM 8906 C CA . VAL B 1 514 ? 14.586 -38.25 -1.357 1 96.5 514 VAL B CA 1
ATOM 8907 C C . VAL B 1 514 ? 13.422 -39.062 -1.914 1 96.5 514 VAL B C 1
ATOM 8909 O O . VAL B 1 514 ? 13.102 -38.969 -3.104 1 96.5 514 VAL B O 1
ATOM 8912 N N . GLN B 1 515 ? 12.844 -39.875 -1.102 1 98.31 515 GLN B N 1
ATOM 8913 C CA . GLN B 1 515 ? 11.641 -40.625 -1.478 1 98.31 515 GLN B CA 1
ATOM 8914 C C . GLN B 1 515 ? 10.414 -39.719 -1.449 1 98.31 515 GLN B C 1
ATOM 8916 O O . GLN B 1 515 ? 9.805 -39.5 -0.395 1 98.31 515 GLN B O 1
ATOM 8921 N N . LEU B 1 516 ? 10.008 -39.125 -2.535 1 98.19 516 LEU B N 1
ATOM 8922 C CA . LEU B 1 516 ? 8.875 -38.219 -2.598 1 98.19 516 LEU B CA 1
ATOM 8923 C C . LEU B 1 516 ? 7.555 -38.969 -2.555 1 98.19 516 LEU B C 1
ATOM 8925 O O . LEU B 1 516 ? 6.621 -38.562 -1.866 1 98.19 516 LEU B O 1
ATOM 8929 N N . LEU B 1 517 ? 7.473 -40 -3.332 1 98.69 517 LEU B N 1
ATOM 8930 C CA . LEU B 1 517 ? 6.309 -40.875 -3.387 1 98.69 517 LEU B CA 1
ATOM 8931 C C . LEU B 1 517 ? 6.695 -42.312 -3.09 1 98.69 517 LEU B C 1
ATOM 8933 O O . LEU B 1 517 ? 7.75 -42.781 -3.523 1 98.69 517 LEU B O 1
ATOM 8937 N N . SER B 1 518 ? 5.879 -43.031 -2.412 1 98.38 518 SER B N 1
ATOM 8938 C CA . SER B 1 518 ? 6.219 -44.375 -1.947 1 98.38 518 SER B CA 1
ATOM 8939 C C . SER B 1 518 ? 6.508 -45.312 -3.117 1 98.38 518 SER B C 1
ATOM 8941 O O . SER B 1 518 ? 5.84 -45.25 -4.152 1 98.38 518 SER B O 1
ATOM 8943 N N . GLU B 1 519 ? 7.473 -46.156 -2.941 1 98.25 519 GLU B N 1
ATOM 8944 C CA . GLU B 1 519 ? 7.801 -47.156 -3.936 1 98.25 519 GLU B CA 1
ATOM 8945 C C . GLU B 1 519 ? 6.609 -48.094 -4.191 1 98.25 519 GLU B C 1
ATOM 8947 O O . GLU B 1 519 ? 6.398 -48.531 -5.316 1 98.25 519 GLU B O 1
ATOM 8952 N N . SER B 1 520 ? 5.91 -48.375 -3.209 1 98.12 520 SER B N 1
ATOM 8953 C CA . SER B 1 520 ? 4.738 -49.219 -3.328 1 98.12 520 SER B CA 1
ATOM 8954 C C . SER B 1 520 ? 3.729 -48.656 -4.316 1 98.12 520 SER B C 1
ATOM 8956 O O . SER B 1 520 ? 3.146 -49.375 -5.117 1 98.12 520 SER B O 1
ATOM 8958 N N . TRP B 1 521 ? 3.48 -47.406 -4.258 1 98.31 521 TRP B N 1
ATOM 8959 C CA . TRP B 1 521 ? 2.559 -46.781 -5.207 1 98.31 521 TRP B CA 1
ATOM 8960 C C . TRP B 1 521 ? 3.068 -46.906 -6.637 1 98.31 521 TRP B C 1
ATOM 8962 O O . TRP B 1 521 ? 2.301 -47.219 -7.547 1 98.31 521 TRP B O 1
ATOM 8972 N N . ILE B 1 522 ? 4.348 -46.594 -6.793 1 98.56 522 ILE B N 1
ATOM 8973 C CA . ILE B 1 522 ? 4.938 -46.656 -8.125 1 98.56 522 ILE B CA 1
ATOM 8974 C C . ILE B 1 522 ? 4.793 -48.094 -8.688 1 98.56 522 ILE B C 1
ATOM 8976 O O . ILE B 1 522 ? 4.434 -48.25 -9.859 1 98.56 522 ILE B O 1
ATOM 8980 N N . ASN B 1 523 ? 5.039 -49 -7.891 1 98 523 ASN B N 1
ATOM 8981 C CA . ASN B 1 523 ? 4.922 -50.375 -8.312 1 98 523 ASN B CA 1
ATOM 8982 C C . ASN B 1 523 ? 3.484 -50.75 -8.68 1 98 523 ASN B C 1
ATOM 8984 O O . ASN B 1 523 ? 3.242 -51.375 -9.703 1 98 523 ASN B O 1
ATOM 8988 N N . GLU B 1 524 ? 2.627 -50.344 -7.871 1 97.12 524 GLU B N 1
ATOM 8989 C CA . GLU B 1 524 ? 1.22 -50.594 -8.156 1 97.12 524 GLU B CA 1
ATOM 8990 C C . GLU B 1 524 ? 0.769 -49.906 -9.43 1 97.12 524 GLU B C 1
ATOM 8992 O O . GLU B 1 524 ? 0.083 -50.5 -10.266 1 97.12 524 GLU B O 1
ATOM 8997 N N . ALA B 1 525 ? 1.177 -48.719 -9.609 1 98.06 525 ALA B N 1
ATOM 8998 C CA . ALA B 1 525 ? 0.727 -47.906 -10.734 1 98.06 525 ALA B CA 1
ATOM 8999 C C . ALA B 1 525 ? 1.282 -48.438 -12.055 1 98.06 525 ALA B C 1
ATOM 9001 O O . ALA B 1 525 ? 0.623 -48.344 -13.094 1 98.06 525 ALA B O 1
ATOM 9002 N N . SER B 1 526 ? 2.494 -49 -11.992 1 97.75 526 SER B N 1
ATOM 9003 C CA . SER B 1 526 ? 3.182 -49.344 -13.227 1 97.75 526 SER B CA 1
ATOM 9004 C C . SER B 1 526 ? 3 -50.844 -13.547 1 97.75 526 SER B C 1
ATOM 9006 O O . SER B 1 526 ? 3.504 -51.312 -14.562 1 97.75 526 SER B O 1
ATOM 9008 N N . SER B 1 527 ? 2.277 -51.531 -12.742 1 96.94 527 SER B N 1
ATOM 9009 C CA . SER B 1 527 ? 2.014 -52.938 -12.992 1 96.94 527 SER B CA 1
ATOM 9010 C C . SER B 1 527 ? 0.647 -53.156 -13.641 1 96.94 527 SER B C 1
ATOM 9012 O O . SER B 1 527 ? -0.254 -52.344 -13.469 1 96.94 527 SER B O 1
ATOM 9014 N N . ALA B 1 528 ? 0.528 -54.219 -14.383 1 96 528 ALA B N 1
ATOM 9015 C CA . ALA B 1 528 ? -0.757 -54.562 -14.992 1 96 528 ALA B CA 1
ATOM 9016 C C . ALA B 1 528 ? -1.778 -54.969 -13.93 1 96 528 ALA B C 1
ATOM 9018 O O . ALA B 1 528 ? -1.633 -56 -13.281 1 96 528 ALA B O 1
ATOM 9019 N N . LYS B 1 529 ? -2.713 -54.219 -13.812 1 94.56 529 LYS B N 1
ATOM 9020 C CA . LYS B 1 529 ? -3.781 -54.5 -12.867 1 94.56 529 LYS B CA 1
ATOM 9021 C C . LYS B 1 529 ? -4.961 -55.188 -13.562 1 94.56 529 LYS B C 1
ATOM 9023 O O . LYS B 1 529 ? -5.711 -55.938 -12.938 1 94.56 529 LYS B O 1
ATOM 9028 N N . VAL B 1 530 ? -5.09 -54.781 -14.836 1 95.38 530 VAL B N 1
ATOM 9029 C CA . VAL B 1 530 ? -6.195 -55.312 -15.633 1 95.38 530 VAL B CA 1
ATOM 9030 C C . VAL B 1 530 ? -5.75 -55.469 -17.078 1 95.38 530 VAL B C 1
ATOM 9032 O O . VAL B 1 530 ? -4.852 -54.781 -17.547 1 95.38 530 VAL B O 1
ATOM 9035 N N . PRO B 1 531 ? -6.363 -56.469 -17.75 1 92.88 531 PRO B N 1
ATOM 9036 C CA . PRO B 1 531 ? -6.133 -56.469 -19.203 1 92.88 531 PRO B CA 1
ATOM 9037 C C . PRO B 1 531 ? -6.688 -55.219 -19.891 1 92.88 531 PRO B C 1
ATOM 9039 O O . PRO B 1 531 ? -7.754 -54.75 -19.516 1 92.88 531 PRO B O 1
ATOM 9042 N N . SER B 1 532 ? -5.957 -54.781 -20.844 1 92.44 532 SER B N 1
ATOM 9043 C CA . SER B 1 532 ? -6.367 -53.531 -21.5 1 92.44 532 SER B CA 1
ATOM 9044 C C . SER B 1 532 ? -6.77 -53.781 -22.953 1 92.44 532 SER B C 1
ATOM 9046 O O . SER B 1 532 ? -6.441 -54.844 -23.531 1 92.44 532 SER B O 1
ATOM 9048 N N . LEU B 1 533 ? -7.492 -52.875 -23.422 1 90.06 533 LEU B N 1
ATOM 9049 C CA . LEU B 1 533 ? -7.898 -52.75 -24.812 1 90.06 533 LEU B CA 1
ATOM 9050 C C . LEU B 1 533 ? -7.645 -51.375 -25.359 1 90.06 533 LEU B C 1
ATOM 9052 O O . LEU B 1 533 ? -7.68 -50.375 -24.609 1 90.06 533 LEU B O 1
ATOM 9056 N N . PRO B 1 534 ? -7.379 -51.312 -26.672 1 86.31 534 PRO B N 1
ATOM 9057 C CA . PRO B 1 534 ? -7.301 -49.938 -27.234 1 86.31 534 PRO B CA 1
ATOM 9058 C C . PRO B 1 534 ? -8.57 -49.125 -26.984 1 86.31 534 PRO B C 1
ATOM 9060 O O . PRO B 1 534 ? -9.664 -49.688 -26.938 1 86.31 534 PRO B O 1
ATOM 9063 N N . ALA B 1 535 ? -8.398 -47.844 -26.891 1 82.38 535 ALA B N 1
ATOM 9064 C CA . ALA B 1 535 ? -9.547 -46.969 -26.641 1 82.38 535 ALA B CA 1
ATOM 9065 C C . ALA B 1 535 ? -10.625 -47.156 -27.703 1 82.38 535 ALA B C 1
ATOM 9067 O O . ALA B 1 535 ? -10.328 -47.156 -28.906 1 82.38 535 ALA B O 1
ATOM 9068 N N . GLY B 1 536 ? -11.805 -47.344 -27.281 1 78.56 536 GLY B N 1
ATOM 9069 C CA . GLY B 1 536 ? -12.961 -47.438 -28.156 1 78.56 536 GLY B CA 1
ATOM 9070 C C . GLY B 1 536 ? -13.164 -48.812 -28.75 1 78.56 536 GLY B C 1
ATOM 9071 O O . GLY B 1 536 ? -14.109 -49.031 -29.5 1 78.56 536 GLY B O 1
ATOM 9072 N N . VAL B 1 537 ? -12.305 -49.781 -28.391 1 81.88 537 VAL B N 1
ATOM 9073 C CA . VAL B 1 537 ? -12.383 -51.094 -29 1 81.88 537 VAL B CA 1
ATOM 9074 C C . VAL B 1 537 ? -12.953 -52.094 -27.984 1 81.88 537 VAL B C 1
ATOM 9076 O O . VAL B 1 537 ? -12.547 -52.094 -26.828 1 81.88 537 VAL B O 1
ATOM 9079 N N . LYS B 1 538 ? -13.875 -52.906 -28.422 1 84.94 538 LYS B N 1
ATOM 9080 C CA . LYS B 1 538 ? -14.406 -54 -27.609 1 84.94 538 LYS B CA 1
ATOM 9081 C C . LYS B 1 538 ? -13.625 -55.281 -27.844 1 84.94 538 LYS B C 1
ATOM 9083 O O . LYS B 1 538 ? -13.023 -55.469 -28.906 1 84.94 538 LYS B O 1
ATOM 9088 N N . LYS B 1 539 ? -13.688 -56.156 -26.875 1 83 539 LYS B N 1
ATOM 9089 C CA . LYS B 1 539 ? -12.945 -57.406 -26.922 1 83 539 LYS B CA 1
ATOM 9090 C C . LYS B 1 539 ? -13.328 -58.219 -28.156 1 83 539 LYS B C 1
ATOM 9092 O O . LYS B 1 539 ? -12.461 -58.781 -28.812 1 83 539 LYS B O 1
ATOM 9097 N N . GLU B 1 540 ? -14.539 -58.188 -28.5 1 82.5 540 GLU B N 1
ATOM 9098 C CA . GLU B 1 540 ? -15.07 -59 -29.594 1 82.5 540 GLU B CA 1
ATOM 9099 C C . GLU B 1 540 ? -14.625 -58.438 -30.938 1 82.5 540 GLU B C 1
ATOM 9101 O O . GLU B 1 540 ? -14.602 -59.188 -31.938 1 82.5 540 GLU B O 1
ATOM 9106 N N . ASP B 1 541 ? -14.195 -57.25 -30.938 1 83.06 541 ASP B N 1
ATOM 9107 C CA . ASP B 1 541 ? -13.844 -56.594 -32.188 1 83.06 541 ASP B CA 1
ATOM 9108 C C . ASP B 1 541 ? -12.328 -56.531 -32.375 1 83.06 541 ASP B C 1
ATOM 9110 O O . ASP B 1 541 ? -11.836 -55.938 -33.344 1 83.06 541 ASP B O 1
ATOM 9114 N N . LEU B 1 542 ? -11.68 -57.062 -31.5 1 84.88 542 LEU B N 1
ATOM 9115 C CA . LEU B 1 542 ? -10.227 -57.031 -31.531 1 84.88 542 LEU B CA 1
ATOM 9116 C C . LEU B 1 542 ? -9.68 -57.812 -32.688 1 84.88 542 LEU B C 1
ATOM 9118 O O . LEU B 1 542 ? -10.031 -59 -32.875 1 84.88 542 LEU B O 1
ATOM 9122 N N . LYS B 1 543 ? -8.805 -57.188 -33.562 1 85.06 543 LYS B N 1
ATOM 9123 C CA . LYS B 1 543 ? -8.281 -57.844 -34.75 1 85.06 543 LYS B CA 1
ATOM 9124 C C . LYS B 1 543 ? -6.773 -58.062 -34.656 1 85.06 543 LYS B C 1
ATOM 9126 O O . LYS B 1 543 ? -6.141 -58.531 -35.594 1 85.06 543 LYS B O 1
ATOM 9131 N N . VAL B 1 544 ? -6.148 -57.656 -33.531 1 84.62 544 VAL B N 1
ATOM 9132 C CA . VAL B 1 544 ? -4.699 -57.719 -33.406 1 84.62 544 VAL B CA 1
ATOM 9133 C C . VAL B 1 544 ? -4.332 -58.656 -32.25 1 84.62 544 VAL B C 1
ATOM 9135 O O . VAL B 1 544 ? -5.086 -58.781 -31.281 1 84.62 544 VAL B O 1
ATOM 9138 N N . LYS B 1 545 ? -3.197 -59.281 -32.375 1 86.19 545 LYS B N 1
ATOM 9139 C CA . LYS B 1 545 ? -2.701 -60.156 -31.328 1 86.19 545 LYS B CA 1
ATOM 9140 C C . LYS B 1 545 ? -1.949 -59.406 -30.234 1 86.19 545 LYS B C 1
ATOM 9142 O O . LYS B 1 545 ? -1.358 -58.344 -30.516 1 86.19 545 LYS B O 1
ATOM 9147 N N . ALA B 1 546 ? -2.014 -59.969 -29.094 1 83.62 546 ALA B N 1
ATOM 9148 C CA . ALA B 1 546 ? -1.399 -59.344 -27.938 1 83.62 546 ALA B CA 1
ATOM 9149 C C . ALA B 1 546 ? 0.088 -59.094 -28.172 1 83.62 546 ALA B C 1
ATOM 9151 O O . ALA B 1 546 ? 0.625 -58.062 -27.734 1 83.62 546 ALA B O 1
ATOM 9152 N N . ASN B 1 547 ? 0.723 -59.938 -28.844 1 86.31 547 ASN B N 1
ATOM 9153 C CA . ASN B 1 547 ? 2.164 -59.844 -29.047 1 86.31 547 ASN B CA 1
ATOM 9154 C C . ASN B 1 547 ? 2.514 -58.719 -30.031 1 86.31 547 ASN B C 1
ATOM 9156 O O . ASN B 1 547 ? 3.67 -58.312 -30.109 1 86.31 547 ASN B O 1
ATOM 9160 N N . ASP B 1 548 ? 1.537 -58.25 -30.656 1 88.94 548 ASP B N 1
ATOM 9161 C CA . ASP B 1 548 ? 1.804 -57.25 -31.688 1 88.94 548 ASP B CA 1
ATOM 9162 C C . ASP B 1 548 ? 1.225 -55.906 -31.297 1 88.94 548 ASP B C 1
ATOM 9164 O O . ASP B 1 548 ? 1.255 -54.969 -32.094 1 88.94 548 ASP B O 1
ATOM 9168 N N . SER B 1 549 ? 0.701 -55.875 -30.156 1 93.38 549 SER B N 1
ATOM 9169 C CA . SER B 1 549 ? 0.049 -54.625 -29.766 1 93.38 549 SER B CA 1
ATOM 9170 C C . SER B 1 549 ? 0.503 -54.156 -28.391 1 93.38 549 SER B C 1
ATOM 9172 O O . SER B 1 549 ? 0.393 -54.906 -27.422 1 93.38 549 SER B O 1
ATOM 9174 N N . ASP B 1 550 ? 0.946 -52.969 -28.344 1 96 550 ASP B N 1
ATOM 9175 C CA . ASP B 1 550 ? 1.347 -52.375 -27.062 1 96 550 ASP B CA 1
ATOM 9176 C C . ASP B 1 550 ? 0.129 -52.031 -26.203 1 96 550 ASP B C 1
ATOM 9178 O O . ASP B 1 550 ? 0.24 -51.875 -24.984 1 96 550 ASP B O 1
ATOM 9182 N N . TRP B 1 551 ? -1.067 -51.906 -26.734 1 95.44 551 TRP B N 1
ATOM 9183 C CA . TRP B 1 551 ? -2.275 -51.531 -26.016 1 95.44 551 TRP B CA 1
ATOM 9184 C C . TRP B 1 551 ? -2.975 -52.75 -25.438 1 95.44 551 TRP B C 1
ATOM 9186 O O . TRP B 1 551 ? -4 -52.625 -24.766 1 95.44 551 TRP B O 1
ATOM 9196 N N . LEU B 1 552 ? -2.373 -53.938 -25.641 1 95.19 552 LEU B N 1
ATOM 9197 C CA . LEU B 1 552 ? -2.973 -55.156 -25.109 1 95.19 552 LEU B CA 1
ATOM 9198 C C . LEU B 1 552 ? -2.096 -55.75 -24.031 1 95.19 552 LEU B C 1
ATOM 9200 O O . LEU B 1 552 ? -2.191 -56.969 -23.75 1 95.19 552 LEU B O 1
ATOM 9204 N N . GLN B 1 553 ? -1.255 -54.906 -23.453 1 95.81 553 GLN B N 1
ATOM 9205 C CA . GLN B 1 553 ? -0.276 -55.438 -22.5 1 95.81 553 GLN B CA 1
ATOM 9206 C C . GLN B 1 553 ? -0.725 -55.188 -21.062 1 95.81 553 GLN B C 1
ATOM 9208 O O . GLN B 1 553 ? -0.025 -55.562 -20.109 1 95.81 553 GLN B O 1
ATOM 9213 N N . GLY B 1 554 ? -1.817 -54.562 -20.859 1 96.06 554 GLY B N 1
ATOM 9214 C CA . GLY B 1 554 ? -2.336 -54.312 -19.531 1 96.06 554 GLY B CA 1
ATOM 9215 C C . GLY B 1 554 ? -2.332 -52.844 -19.156 1 96.06 554 GLY B C 1
ATOM 9216 O O . GLY B 1 554 ? -1.707 -52.031 -19.844 1 96.06 554 GLY B O 1
ATOM 9217 N N . TYR B 1 555 ? -3.088 -52.562 -18.156 1 97 555 TYR B N 1
ATOM 9218 C CA . TYR B 1 555 ? -3.258 -51.219 -17.656 1 97 555 TYR B CA 1
ATOM 9219 C C . TYR B 1 555 ? -3.129 -51.156 -16.141 1 97 555 TYR B C 1
ATOM 9221 O O . TYR B 1 555 ? -3.572 -52.094 -15.438 1 97 555 TYR B O 1
ATOM 9229 N N . GLY B 1 556 ? -2.402 -50.188 -15.578 1 97.62 556 GLY B N 1
ATOM 9230 C CA . GLY B 1 556 ? -2.271 -49.938 -14.148 1 97.62 556 GLY B CA 1
ATOM 9231 C C . GLY B 1 556 ? -3.041 -48.719 -13.672 1 97.62 556 GLY B C 1
ATOM 9232 O O . GLY B 1 556 ? -4.23 -48.562 -13.969 1 97.62 556 GLY B O 1
ATOM 9233 N N . TYR B 1 557 ? -2.395 -48 -12.781 1 98.19 557 TYR B N 1
ATOM 9234 C CA . TYR B 1 557 ? -2.998 -46.75 -12.383 1 98.19 557 TYR B CA 1
ATOM 9235 C C . TYR B 1 557 ? -2.686 -45.656 -13.391 1 98.19 557 TYR B C 1
ATOM 9237 O O . TYR B 1 557 ? -1.754 -44.875 -13.195 1 98.19 557 TYR B O 1
ATOM 9245 N N . GLN B 1 558 ? -3.48 -45.656 -14.469 1 97.88 558 GLN B N 1
ATOM 9246 C CA . GLN B 1 558 ? -3.418 -44.688 -15.555 1 97.88 558 GLN B CA 1
ATOM 9247 C C . GLN B 1 558 ? -2.062 -44.75 -16.25 1 97.88 558 GLN B C 1
ATOM 9249 O O . GLN B 1 558 ? -1.536 -43.688 -16.672 1 97.88 558 GLN B O 1
ATOM 9254 N N . LEU B 1 559 ? -1.44 -45.812 -16.25 1 98.31 559 LEU B N 1
ATOM 9255 C CA . LEU B 1 559 ? -0.259 -46.188 -17.016 1 98.31 559 LEU B CA 1
ATOM 9256 C C . LEU B 1 559 ? -0.525 -47.438 -17.844 1 98.31 559 LEU B C 1
ATOM 9258 O O . LEU B 1 559 ? -1.145 -48.375 -17.344 1 98.31 559 LEU B O 1
ATOM 9262 N N . TRP B 1 560 ? -0.063 -47.375 -19.094 1 98.06 560 TRP B N 1
ATOM 9263 C CA . TRP B 1 560 ? -0.142 -48.562 -19.969 1 98.06 560 TRP B CA 1
ATOM 9264 C C . TRP B 1 560 ? 1.088 -49.438 -19.797 1 98.06 560 TRP B C 1
ATOM 9266 O O . TRP B 1 560 ? 2.219 -48.938 -19.781 1 98.06 560 TRP B O 1
ATOM 9276 N N . ARG B 1 561 ? 0.814 -50.688 -19.625 1 97.62 561 ARG B N 1
ATOM 9277 C CA . ARG B 1 561 ? 1.917 -51.594 -19.891 1 97.62 561 ARG B CA 1
ATOM 9278 C C . ARG B 1 561 ? 2.201 -51.688 -21.391 1 97.62 561 ARG B C 1
ATOM 9280 O O . ARG B 1 561 ? 1.315 -51.438 -22.203 1 97.62 561 ARG B O 1
ATOM 9287 N N . SER B 1 562 ? 3.439 -52 -21.719 1 97.19 562 SER B N 1
ATOM 9288 C CA . SER B 1 562 ? 3.848 -52.125 -23.125 1 97.19 562 SER B CA 1
ATOM 9289 C C . SER B 1 562 ? 4.734 -53.344 -23.344 1 97.19 562 SER B C 1
ATOM 9291 O O . SER B 1 562 ? 5.184 -53.969 -22.375 1 97.19 562 SER B O 1
ATOM 9293 N N . ARG B 1 563 ? 4.922 -53.656 -24.609 1 96.5 563 ARG B N 1
ATOM 9294 C CA . ARG B 1 563 ? 5.844 -54.75 -24.953 1 96.5 563 ARG B CA 1
ATOM 9295 C C . ARG B 1 563 ? 7.234 -54.469 -24.391 1 96.5 563 ARG B C 1
ATOM 9297 O O . ARG B 1 563 ? 7.555 -53.344 -24.016 1 96.5 563 ARG B O 1
ATOM 9304 N N . HIS B 1 564 ? 7.992 -55.562 -24.234 1 96.19 564 HIS B N 1
ATOM 9305 C CA . HIS B 1 564 ? 9.375 -55.531 -23.766 1 96.19 564 HIS B CA 1
ATOM 9306 C C . HIS B 1 564 ? 9.445 -55.125 -22.297 1 96.19 564 HIS B C 1
ATOM 9308 O O . HIS B 1 564 ? 10.352 -54.406 -21.906 1 96.19 564 HIS B O 1
ATOM 9314 N N . ASN B 1 565 ? 8.391 -55.5 -21.531 1 96 565 ASN B N 1
ATOM 9315 C CA . ASN B 1 565 ? 8.289 -55.281 -20.094 1 96 565 ASN B CA 1
ATOM 9316 C C . ASN B 1 565 ? 8.453 -53.781 -19.766 1 96 565 ASN B C 1
ATOM 9318 O O . ASN B 1 565 ? 9.172 -53.438 -18.828 1 96 565 ASN B O 1
ATOM 9322 N N . SER B 1 566 ? 7.945 -52.938 -20.531 1 97.81 566 SER B N 1
ATOM 9323 C CA . SER B 1 566 ? 7.949 -51.5 -20.344 1 97.81 566 SER B CA 1
ATOM 9324 C C . SER B 1 566 ? 6.559 -50.969 -19.984 1 97.81 566 SER B C 1
ATOM 9326 O O . SER B 1 566 ? 5.594 -51.75 -19.984 1 97.81 566 SER B O 1
ATOM 9328 N N . TYR B 1 567 ? 6.48 -49.781 -19.516 1 98.5 567 TYR B N 1
ATOM 9329 C CA . TYR B 1 567 ? 5.207 -49.125 -19.297 1 98.5 567 TYR B CA 1
ATOM 9330 C C . TYR B 1 567 ? 5.277 -47.656 -19.75 1 98.5 567 TYR B C 1
ATOM 9332 O O . TYR B 1 567 ? 6.363 -47.125 -19.984 1 98.5 567 TYR B O 1
ATOM 9340 N N . ARG B 1 568 ? 4.094 -47.031 -19.906 1 98.56 568 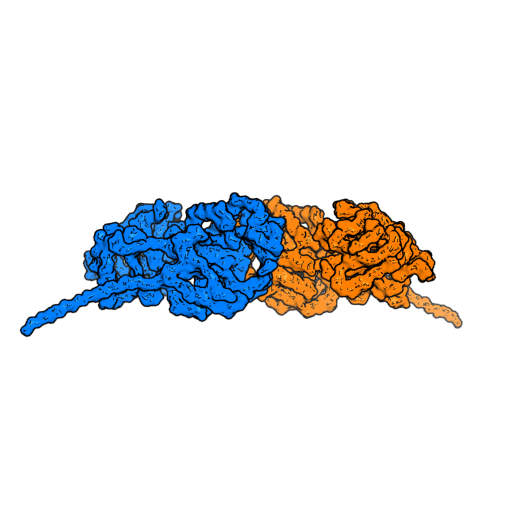ARG B N 1
ATOM 9341 C CA . ARG B 1 568 ? 4.16 -45.719 -20.516 1 98.56 568 ARG B CA 1
ATOM 9342 C C . ARG B 1 568 ? 2.949 -44.875 -20.125 1 98.56 568 ARG B C 1
ATOM 9344 O O . ARG B 1 568 ? 1.852 -45.406 -19.938 1 98.56 568 ARG B O 1
ATOM 9351 N N . ALA B 1 569 ? 3.17 -43.562 -19.938 1 98.69 569 ALA B N 1
ATOM 9352 C CA . ALA B 1 569 ? 2.111 -42.562 -20.109 1 98.69 569 ALA B CA 1
ATOM 9353 C C . ALA B 1 569 ? 1.838 -42.312 -21.594 1 98.69 569 ALA B C 1
ATOM 9355 O O . ALA B 1 569 ? 2.77 -42.219 -22.391 1 98.69 569 ALA B O 1
ATOM 9356 N N . ASP B 1 570 ? 0.611 -42.281 -21.938 1 97.81 570 ASP B N 1
ATOM 9357 C CA . ASP B 1 570 ? 0.216 -42.344 -23.328 1 97.81 570 ASP B CA 1
ATOM 9358 C C . ASP B 1 570 ? -0.811 -41.281 -23.656 1 97.81 570 ASP B C 1
ATOM 9360 O O . ASP B 1 570 ? -1.898 -41.25 -23.078 1 97.81 570 ASP B O 1
ATOM 9364 N N . GLY B 1 571 ? -0.433 -40.406 -24.578 1 97.75 571 GLY B N 1
ATOM 9365 C CA . GLY B 1 571 ? -1.327 -39.344 -25.031 1 97.75 571 GLY B CA 1
ATOM 9366 C C . GLY B 1 571 ? -1.642 -39.438 -26.516 1 97.75 571 GLY B C 1
ATOM 9367 O O . GLY B 1 571 ? -0.829 -39.938 -27.297 1 97.75 571 GLY B O 1
ATOM 9368 N N . ARG B 1 572 ? -2.781 -38.906 -26.875 1 96.88 572 ARG B N 1
ATOM 9369 C CA . ARG B 1 572 ? -3.273 -38.938 -28.25 1 96.88 572 ARG B CA 1
ATOM 9370 C C . ARG B 1 572 ? -2.213 -38.406 -29.203 1 96.88 572 ARG B C 1
ATOM 9372 O O . ARG B 1 572 ? -1.459 -37.5 -28.875 1 96.88 572 ARG B O 1
ATOM 9379 N N . ASN B 1 573 ? -2.059 -39.031 -30.344 1 97.44 573 ASN B N 1
ATOM 9380 C CA . ASN B 1 573 ? -1.231 -38.688 -31.5 1 97.44 573 ASN B CA 1
ATOM 9381 C C . ASN B 1 573 ? 0.255 -38.719 -31.156 1 97.44 573 ASN B C 1
ATOM 9383 O O . ASN B 1 573 ? 1.04 -37.938 -31.656 1 97.44 573 ASN B O 1
ATOM 9387 N N . GLY B 1 574 ? 0.602 -39.5 -30.234 1 97.81 574 GLY B N 1
ATOM 9388 C CA . GLY B 1 574 ? 1.991 -39.938 -30.125 1 97.81 574 GLY B CA 1
ATOM 9389 C C . GLY B 1 574 ? 2.725 -39.219 -28.984 1 97.81 574 GLY B C 1
ATOM 9390 O O . GLY B 1 574 ? 3.957 -39.188 -28.969 1 97.81 574 GLY B O 1
ATOM 9391 N N . GLN B 1 575 ? 2.027 -38.594 -28.031 1 98.44 575 GLN B N 1
ATOM 9392 C CA . GLN B 1 575 ? 2.707 -38.125 -26.828 1 98.44 575 GLN B CA 1
ATOM 9393 C C . GLN B 1 575 ? 3.025 -39.281 -25.891 1 98.44 575 GLN B C 1
ATOM 9395 O O . GLN B 1 575 ? 2.119 -39.906 -25.312 1 98.44 575 GLN B O 1
ATOM 9400 N N . PHE B 1 576 ? 4.32 -39.625 -25.703 1 98.69 576 PHE B N 1
ATOM 9401 C CA . PHE B 1 576 ? 4.668 -40.781 -24.906 1 98.69 576 PHE B CA 1
ATOM 9402 C C . PHE B 1 576 ? 5.738 -40.438 -23.875 1 98.69 576 PHE B C 1
ATOM 9404 O O . PHE B 1 576 ? 6.672 -39.688 -24.172 1 98.69 576 PHE B O 1
ATOM 9411 N N . ILE B 1 577 ? 5.562 -40.875 -22.703 1 98.88 577 ILE B N 1
ATOM 9412 C CA . ILE B 1 577 ? 6.633 -41.125 -21.734 1 98.88 577 ILE B CA 1
ATOM 9413 C C . ILE B 1 577 ? 6.855 -42.625 -21.594 1 98.88 577 ILE B C 1
ATOM 9415 O O . ILE B 1 577 ? 6.184 -43.281 -20.797 1 98.88 577 ILE B O 1
ATOM 9419 N N . LEU B 1 578 ? 7.762 -43.125 -22.266 1 98.88 578 LEU B N 1
ATOM 9420 C CA . LEU B 1 578 ? 8.031 -44.562 -22.297 1 98.88 578 LEU B CA 1
ATOM 9421 C C . LEU B 1 578 ? 9.164 -44.906 -21.328 1 98.88 578 LEU B C 1
ATOM 9423 O O . LEU B 1 578 ? 10.289 -44.438 -21.484 1 98.88 578 LEU B O 1
ATOM 9427 N N . VAL B 1 579 ? 8.867 -45.719 -20.344 1 98.88 579 VAL B N 1
ATOM 9428 C CA . VAL B 1 579 ? 9.836 -46.125 -19.312 1 98.88 579 VAL B CA 1
ATOM 9429 C C . VAL B 1 579 ? 10.289 -47.562 -19.562 1 98.88 579 VAL B C 1
ATOM 9431 O O . VAL B 1 579 ? 9.461 -48.469 -19.672 1 98.88 579 VAL B O 1
ATOM 9434 N N . LEU B 1 580 ? 11.57 -47.781 -19.641 1 98.56 580 LEU B N 1
ATOM 9435 C CA . LEU B 1 580 ? 12.188 -49.094 -19.875 1 98.56 580 LEU B CA 1
ATOM 9436 C C . LEU B 1 580 ? 13.047 -49.5 -18.688 1 98.56 580 LEU B C 1
ATOM 9438 O O . LEU B 1 580 ? 14.266 -49.375 -18.719 1 98.56 580 LEU B O 1
ATOM 9442 N N . PRO B 1 581 ? 12.469 -50.156 -17.719 1 97.88 581 PRO B N 1
ATOM 9443 C CA . PRO B 1 581 ? 13.203 -50.469 -16.5 1 97.88 581 PRO B CA 1
ATOM 9444 C C . PRO B 1 581 ? 14.414 -51.375 -16.734 1 97.88 581 PRO B C 1
ATOM 9446 O O . PRO B 1 581 ? 15.469 -51.156 -16.141 1 97.88 581 PRO B O 1
ATOM 9449 N N . GLU B 1 582 ? 14.281 -52.312 -17.625 1 97.25 582 GLU B N 1
ATOM 9450 C CA . GLU B 1 582 ? 15.367 -53.281 -17.859 1 97.25 582 GLU B CA 1
ATOM 9451 C C . GLU B 1 582 ? 16.562 -52.594 -18.516 1 97.25 582 GLU B C 1
ATOM 9453 O O . GLU B 1 582 ? 17.688 -53.094 -18.453 1 97.25 582 GLU B O 1
ATOM 9458 N N . LYS B 1 583 ? 16.312 -51.5 -19.156 1 97.81 583 LYS B N 1
ATOM 9459 C CA . LYS B 1 583 ? 17.359 -50.75 -19.844 1 97.81 583 LYS B CA 1
ATOM 9460 C C . LYS B 1 583 ? 17.766 -49.5 -19.031 1 97.81 583 LYS B C 1
ATOM 9462 O O . LYS B 1 583 ? 18.656 -48.75 -19.438 1 97.81 583 LYS B O 1
ATOM 9467 N N . ASN B 1 584 ? 17.125 -49.281 -17.906 1 98.25 584 ASN B N 1
ATOM 9468 C CA . ASN B 1 584 ? 17.297 -48.062 -17.125 1 98.25 584 ASN B CA 1
ATOM 9469 C C . ASN B 1 584 ? 17.234 -46.812 -18.016 1 98.25 584 ASN B C 1
ATOM 9471 O O . ASN B 1 584 ? 18.156 -46 -18.016 1 98.25 584 ASN B O 1
ATOM 9475 N N . ALA B 1 585 ? 16.125 -46.719 -18.719 1 98.62 585 ALA B N 1
ATOM 9476 C CA . ALA B 1 585 ? 16 -45.688 -19.75 1 98.62 585 ALA B CA 1
ATOM 9477 C C . ALA B 1 585 ? 14.578 -45.125 -19.812 1 98.62 585 ALA B C 1
ATOM 9479 O O . ALA B 1 585 ? 13.633 -45.812 -19.375 1 98.62 585 ALA B O 1
ATOM 9480 N N . VAL B 1 586 ? 14.461 -43.938 -20.266 1 98.81 586 VAL B N 1
ATOM 9481 C CA . VAL B 1 586 ? 13.195 -43.281 -20.562 1 98.81 586 VAL B CA 1
ATOM 9482 C C . VAL B 1 586 ? 13.242 -42.688 -21.969 1 98.81 586 VAL B C 1
ATOM 9484 O O . VAL B 1 586 ? 14.258 -42.094 -22.359 1 98.81 586 VAL B O 1
ATOM 9487 N N . ILE B 1 587 ? 12.227 -42.844 -22.797 1 98.81 587 ILE B N 1
ATOM 9488 C CA . ILE B 1 587 ? 12.078 -42.219 -24.109 1 98.81 587 ILE B CA 1
ATOM 9489 C C . ILE B 1 587 ? 10.812 -41.375 -24.125 1 98.81 587 ILE B C 1
ATOM 9491 O O . ILE B 1 587 ? 9.719 -41.875 -23.812 1 98.81 587 ILE B O 1
ATOM 9495 N N . VAL B 1 588 ? 10.961 -40.125 -24.453 1 98.81 588 VAL B N 1
ATOM 9496 C CA . VAL B 1 588 ? 9.836 -39.188 -24.5 1 98.81 588 VAL B CA 1
ATOM 9497 C C . VAL B 1 588 ? 9.648 -38.688 -25.938 1 98.81 588 VAL B C 1
ATOM 9499 O O . VAL B 1 588 ? 10.617 -38.312 -26.594 1 98.81 588 VAL B O 1
ATOM 9502 N N . THR B 1 589 ? 8.438 -38.688 -26.422 1 98.69 589 THR B N 1
ATOM 9503 C CA . THR B 1 589 ? 8.102 -38.094 -27.703 1 98.69 589 THR B CA 1
ATOM 9504 C C . THR B 1 589 ? 6.91 -37.156 -27.594 1 98.69 589 THR B C 1
ATOM 9506 O O . THR B 1 589 ? 6.027 -37.375 -26.75 1 98.69 589 THR B O 1
ATOM 9509 N N . THR B 1 590 ? 6.895 -36.125 -28.312 1 98.44 590 THR B N 1
ATOM 9510 C CA . THR B 1 590 ? 5.703 -35.375 -28.688 1 98.44 590 THR B CA 1
ATOM 9511 C C . THR B 1 590 ? 5.512 -35.406 -30.203 1 98.44 590 THR B C 1
ATOM 9513 O O . THR B 1 590 ? 6.484 -35.5 -30.953 1 98.44 590 THR B O 1
ATOM 9516 N N . ALA B 1 591 ? 4.219 -35.406 -30.656 1 98.19 591 ALA B N 1
ATOM 9517 C CA . ALA B 1 591 ? 4.016 -35.656 -32.062 1 98.19 591 ALA B CA 1
ATOM 9518 C C . ALA B 1 591 ? 2.574 -35.375 -32.5 1 98.19 591 ALA B C 1
ATOM 9520 O O . ALA B 1 591 ? 1.749 -35 -31.656 1 98.19 591 ALA B O 1
ATOM 9521 N N . ASP B 1 592 ? 2.346 -35.406 -33.719 1 97.62 592 ASP B N 1
ATOM 9522 C CA . ASP B 1 592 ? 1.045 -35.562 -34.375 1 97.62 592 ASP B CA 1
ATOM 9523 C C . ASP B 1 592 ? 1.032 -36.781 -35.281 1 97.62 592 ASP B C 1
ATOM 9525 O O . ASP B 1 592 ? 1.078 -36.656 -36.5 1 97.62 592 ASP B O 1
ATOM 9529 N N . ILE B 1 593 ? 0.952 -37.969 -34.625 1 97.88 593 ILE B N 1
ATOM 9530 C CA . ILE B 1 593 ? 1.011 -39.25 -35.312 1 97.88 593 ILE B CA 1
ATOM 9531 C C . ILE B 1 593 ? -0.221 -40.094 -34.969 1 97.88 593 ILE B C 1
ATOM 9533 O O . ILE B 1 593 ? -0.256 -40.75 -33.906 1 97.88 593 ILE B O 1
ATOM 9537 N N . PRO B 1 594 ? -1.138 -40.188 -35.875 1 96.62 594 PRO B N 1
ATOM 9538 C CA . PRO B 1 594 ? -2.371 -40.906 -35.594 1 96.62 594 PRO B CA 1
ATOM 9539 C C . PRO B 1 594 ? -2.139 -42.406 -35.375 1 96.62 594 PRO B C 1
ATOM 9541 O O . PRO B 1 594 ? -2.775 -43.031 -34.531 1 96.62 594 PRO B O 1
ATOM 9544 N N . ASN B 1 595 ? -1.237 -43.031 -36.219 1 96.75 595 ASN B N 1
ATOM 9545 C CA . ASN B 1 595 ? -0.904 -44.438 -36.031 1 96.75 595 ASN B CA 1
ATOM 9546 C C . ASN B 1 595 ? 0.146 -44.594 -34.938 1 96.75 595 ASN B C 1
ATOM 9548 O O . ASN B 1 595 ? 1.32 -44.844 -35.219 1 96.75 595 ASN B O 1
ATOM 9552 N N . MET B 1 596 ? -0.27 -44.688 -33.781 1 97.06 596 MET B N 1
ATOM 9553 C CA . MET B 1 596 ? 0.597 -44.656 -32.625 1 97.06 596 MET B CA 1
ATOM 9554 C C . MET B 1 596 ? 1.337 -46 -32.469 1 97.06 596 MET B C 1
ATOM 9556 O O . MET B 1 596 ? 2.463 -46.031 -31.953 1 97.06 596 MET B O 1
ATOM 9560 N N . GLN B 1 597 ? 0.744 -47.125 -32.812 1 96.12 597 GLN B N 1
ATOM 9561 C CA . GLN B 1 597 ? 1.45 -48.406 -32.781 1 96.12 597 GLN B CA 1
ATOM 9562 C C . GLN B 1 597 ? 2.658 -48.406 -33.719 1 96.12 597 GLN B C 1
ATOM 9564 O O . GLN B 1 597 ? 3.717 -48.938 -33.375 1 96.12 597 GLN B O 1
ATOM 9569 N N . ALA B 1 598 ? 2.41 -47.812 -34.875 1 97.19 598 ALA B N 1
ATOM 9570 C CA . ALA B 1 598 ? 3.521 -47.688 -35.812 1 97.19 598 ALA B CA 1
ATOM 9571 C C . ALA B 1 598 ? 4.656 -46.875 -35.219 1 97.19 598 ALA B C 1
ATOM 9573 O O . ALA B 1 598 ? 5.832 -47.125 -35.469 1 97.19 598 ALA B O 1
ATOM 9574 N N . GLU B 1 599 ? 4.285 -45.844 -34.562 1 97.81 599 GLU B N 1
ATOM 9575 C CA . GLU B 1 599 ? 5.277 -45 -33.875 1 97.81 599 GLU B CA 1
ATOM 9576 C C . GLU B 1 599 ? 6.09 -45.844 -32.906 1 97.81 599 GLU B C 1
ATOM 9578 O O . GLU B 1 599 ? 7.324 -45.812 -32.906 1 97.81 599 GLU B O 1
ATOM 9583 N N . LEU B 1 600 ? 5.465 -46.594 -32.031 1 98.12 600 LEU B N 1
ATOM 9584 C CA . LEU B 1 600 ? 6.145 -47.438 -31.047 1 98.12 600 LEU B CA 1
ATOM 9585 C C . LEU B 1 600 ? 6.973 -48.5 -31.734 1 98.12 600 LEU B C 1
ATOM 9587 O O . LEU B 1 600 ? 8.07 -48.844 -31.266 1 98.12 600 LEU B O 1
ATOM 9591 N N . ASN B 1 601 ? 6.457 -49.062 -32.844 1 97.94 601 ASN B N 1
ATOM 9592 C CA . ASN B 1 601 ? 7.203 -50.094 -33.562 1 97.94 601 ASN B CA 1
ATOM 9593 C C . ASN B 1 601 ? 8.562 -49.562 -34.031 1 97.94 601 ASN B C 1
ATOM 9595 O O . ASN B 1 601 ? 9.562 -50.281 -33.969 1 97.94 601 ASN B O 1
ATOM 9599 N N . LEU B 1 602 ? 8.523 -48.344 -34.5 1 98.38 602 LEU B N 1
ATOM 9600 C CA . LEU B 1 602 ? 9.797 -47.781 -34.938 1 98.38 602 LEU B CA 1
ATOM 9601 C C . LEU B 1 602 ? 10.758 -47.656 -33.75 1 98.38 602 LEU B C 1
ATOM 9603 O O . LEU B 1 602 ? 11.969 -47.812 -33.906 1 98.38 602 LEU B O 1
ATOM 9607 N N . ILE B 1 603 ? 10.273 -47.281 -32.594 1 98.38 603 ILE B N 1
ATOM 9608 C CA . ILE B 1 603 ? 11.094 -47.188 -31.375 1 98.38 603 ILE B CA 1
ATOM 9609 C C . ILE B 1 603 ? 11.656 -48.562 -31.031 1 98.38 603 ILE B C 1
ATOM 9611 O O . ILE B 1 603 ? 12.852 -48.719 -30.766 1 98.38 603 ILE B O 1
ATOM 9615 N N . TRP B 1 604 ? 10.82 -49.656 -31.078 1 98 604 TRP B N 1
ATOM 9616 C CA . TRP B 1 604 ? 11.234 -51 -30.75 1 98 604 TRP B CA 1
ATOM 9617 C C . TRP B 1 604 ? 12.281 -51.531 -31.734 1 98 604 TRP B C 1
ATOM 9619 O O . TRP B 1 604 ? 13.227 -52.188 -31.344 1 98 604 TRP B O 1
ATOM 9629 N N . ASP B 1 605 ? 12.117 -51.125 -32.969 1 97.69 605 ASP B N 1
ATOM 9630 C CA . ASP B 1 605 ? 12.969 -51.656 -34.031 1 97.69 605 ASP B CA 1
ATOM 9631 C C . ASP B 1 605 ? 14.328 -50.969 -34.031 1 97.69 605 ASP B C 1
ATOM 9633 O O . ASP B 1 605 ? 15.352 -51.594 -34.312 1 97.69 605 ASP B O 1
ATOM 9637 N N . HIS B 1 606 ? 14.273 -49.719 -33.719 1 97.81 606 HIS B N 1
ATOM 9638 C CA . HIS B 1 606 ? 15.492 -48.969 -34 1 97.81 606 HIS B CA 1
ATOM 9639 C C . HIS B 1 606 ? 16.156 -48.5 -32.688 1 97.81 606 HIS B C 1
ATOM 9641 O O . HIS B 1 606 ? 17.375 -48.5 -32.594 1 97.81 606 HIS B O 1
ATOM 9647 N N . LEU B 1 607 ? 15.414 -48.062 -31.719 1 98 607 LEU B N 1
ATOM 9648 C CA . LEU B 1 607 ? 16 -47.469 -30.531 1 98 607 LEU B CA 1
ATOM 9649 C C . LEU B 1 607 ? 16.234 -48.5 -29.438 1 98 607 LEU B C 1
ATOM 9651 O O . LEU B 1 607 ? 17.25 -48.469 -28.75 1 98 607 LEU B O 1
ATOM 9655 N N . LEU B 1 608 ? 15.289 -49.438 -29.203 1 97.56 608 LEU B N 1
ATOM 9656 C CA . LEU B 1 608 ? 15.398 -50.406 -28.125 1 97.56 608 LEU B CA 1
ATOM 9657 C C . LEU B 1 608 ? 16.703 -51.188 -28.234 1 97.56 608 LEU B C 1
ATOM 9659 O O . LEU B 1 608 ? 17.406 -51.375 -27.234 1 97.56 608 LEU B O 1
ATOM 9663 N N . PRO B 1 609 ? 17.094 -51.625 -29.438 1 96.69 609 PRO B N 1
ATOM 9664 C CA . PRO B 1 609 ? 18.328 -52.438 -29.547 1 96.69 609 PRO B CA 1
ATOM 9665 C C . PRO B 1 609 ? 19.578 -51.625 -29.234 1 96.69 609 PRO B C 1
ATOM 9667 O O . PRO B 1 609 ? 20.656 -52.188 -29.016 1 96.69 609 PRO B O 1
ATOM 9670 N N . ALA B 1 610 ? 19.391 -50.375 -29.281 1 96.75 610 ALA B N 1
ATOM 9671 C CA . ALA B 1 610 ? 20.547 -49.5 -29.109 1 96.75 610 ALA B CA 1
ATOM 9672 C C . ALA B 1 610 ? 21.016 -49.469 -27.656 1 96.75 610 ALA B C 1
ATOM 9674 O O . ALA B 1 610 ? 22.141 -49.031 -27.375 1 96.75 610 ALA B O 1
ATOM 9675 N N . PHE B 1 611 ? 20.156 -49.875 -26.75 1 95 611 PHE B N 1
ATOM 9676 C CA . PHE B 1 611 ? 20.516 -49.938 -25.344 1 95 611 PHE B CA 1
ATOM 9677 C C . PHE B 1 611 ? 21.312 -51.188 -25.031 1 95 611 PHE B C 1
ATOM 9679 O O . PHE B 1 611 ? 20.797 -52.312 -25.156 1 95 611 PHE B O 1
ATOM 9686 N N . LYS B 1 612 ? 22.594 -51.156 -24.766 1 85.69 612 LYS B N 1
ATOM 9687 C CA . LYS B 1 612 ? 23.453 -52.312 -24.5 1 85.69 612 LYS B CA 1
ATOM 9688 C C . LYS B 1 612 ? 23.5 -52.625 -23 1 85.69 612 LYS B C 1
ATOM 9690 O O . LYS B 1 612 ? 23.359 -51.75 -22.172 1 85.69 612 LYS B O 1
#

Organism: Indibacter alkaliphilus (strain CCUG 57479 / KCTC 22604 / LW1) (NCBI:txid1189612)

Secondary structure (DSSP, 8-state):
------------------------EEEEEEEEETS-HHHHHHHHHHHHSSS--EEEE-SSSTTHHHHHHHHHH-TTS-EEEEE------SSS----SS--GGGB-TTSPBPSBSS--TTSTT-BTTTTT--HHHHHHHHHHHHHHHHHH-TTEEEEEEGGGTTTSSHHHHHHHHHHHHHHT--B-SHHHHHHHTEEEE--SS--SSHHHHHHHHHHHHHTPPTT-EEEEEE-----SHHHHT--BTTB--HHHHHHHHHHHHT-HHHHHHHHHHTPEE--HHHHHTPPPB--GGGGTB-THHHHHHHHHHHHTT--EEEEEEEETTEEEEEEE-TT--TTS-EE-TTHHHHHHHHHHHHHHHTTS--TTSBGGGG-GGG--SS--HHHHH-BHHHHHTT-S--SS--HHHHHHSTT--HHHHHHHS---S-TTT-----HHHHHHHHHHHHHHHSS-HHHHHIIIIIHHHT--S-EE-B-TTS-B-SSS-EEE-HHHHHHHHHHHHTTTEETTEE-S-HHHHHHHHS--B----TT--GGG--S-GGG-GGGS-B-SS-EEETTTEEEEEEGGGEEEEEEGGGTEEEEEEE--S-HHHHHHHIIIIIGGGB-/------------TT----------EEEEEEEEETS-HHHHHHHHHHHHSSS--EEEE-SSSTTHHHHHHHHHH-TTS-EEEEE------SSS----SS--GGGB-TTSPBPSBSS--TTSTT-BTTTTT--HHHHHHHHHHHHHHHHHH-TTEEEEEEGGGTTTSSHHHHHHHHHHHHHHT--B-SHHHHHHHTEEEE--SS--SSHHHHHHHHHHHHHTPPTT-EEEEEE-----SHHHHT--BTTB--HHHHHHHHHHHHT-HHHHHHHHHHTPEE--HHHHHTPPPB--GGGGTB-THHHHHHHHHHHHTT--EEEEEEEETTEEEEEEE-TT--TTS-EE-TTHHHHHHHHHHHHHHHTTS--TTSBGGGG-GGG--SS--HHHHH-BHHHHHTT-S--SS--HHHHHHSTT--HHHHHHHS---S-TTT-----HHHHHHHHHHHHHHHSS-HHHHHIIIIIHHHT--S-EE-B-TTS-B-SSS-EEE-HHHHHHHHHHHHTTTEETTEE-S-HHHHHHHHS--B----TT--GGG--S-GGG-GGGS-B-SS-EEETTTEEEEEEGGGEEEEEEGGGTEEEEEEE--S-HHHHHHHIIIIIGGGB-

Solvent-accessible surface area (backbone atoms only — not comparable to full-atom values): 63215 Å² total; per-residue (Å²): 140,80,80,80,78,76,79,75,77,74,75,76,74,76,54,69,78,56,71,62,74,41,49,22,32,36,28,30,37,32,46,52,27,5,67,34,61,42,18,32,54,28,48,53,45,22,40,78,68,32,62,39,38,33,40,20,36,24,69,68,29,44,18,21,51,36,36,37,52,53,44,68,76,38,56,44,54,43,30,26,40,26,42,72,67,55,24,55,36,59,24,45,52,39,44,68,94,51,96,39,73,51,43,31,48,98,86,50,31,25,19,42,29,51,54,86,40,89,85,44,73,82,38,12,42,70,68,41,79,57,48,70,66,43,52,50,53,37,49,51,51,46,49,52,54,40,49,72,61,36,50,66,54,54,29,32,35,41,43,86,46,58,46,59,78,40,72,69,48,31,51,52,46,53,50,50,18,61,74,69,61,21,59,50,72,42,68,83,52,30,51,83,69,52,45,40,81,51,64,68,54,64,60,62,85,45,54,70,37,33,45,52,11,43,53,49,35,58,70,68,58,50,66,64,40,38,33,36,38,74,50,48,31,19,48,60,47,79,65,30,66,52,39,28,35,89,95,45,65,61,41,18,61,54,17,25,35,42,34,50,44,36,48,30,66,66,51,54,47,50,36,59,76,69,43,48,39,67,39,44,70,48,61,65,77,44,48,77,51,72,44,61,31,66,82,70,44,28,49,62,67,27,55,56,52,32,52,50,50,35,55,74,67,68,50,46,62,31,31,42,37,34,32,45,79,79,19,36,44,45,74,51,56,32,86,93,46,48,82,78,41,66,39,82,29,35,34,32,20,26,30,57,41,40,50,49,48,48,52,35,39,74,70,66,67,47,54,57,76,40,47,54,58,76,76,42,70,91,46,58,49,95,73,78,47,73,35,58,67,62,24,26,43,47,20,35,41,49,23,8,56,4,42,85,60,56,59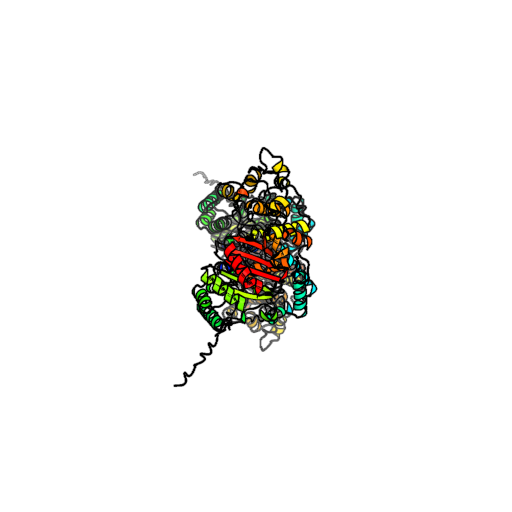,47,69,60,54,71,68,38,82,92,57,53,65,67,39,51,58,63,52,49,71,54,80,38,56,45,66,71,41,70,36,62,39,53,51,40,34,25,50,51,32,50,51,47,27,68,70,69,72,35,52,67,72,56,60,31,20,82,66,44,28,45,77,61,38,50,74,44,43,43,64,41,59,42,98,86,68,44,46,30,27,23,32,47,29,26,42,29,65,65,48,47,42,48,53,31,49,28,54,71,50,35,26,35,53,96,89,37,76,71,41,61,46,67,54,42,52,53,25,60,32,65,73,39,77,38,56,51,76,90,55,51,83,90,69,60,88,73,54,57,94,78,33,46,51,44,48,12,25,11,39,44,23,35,20,29,67,89,77,20,30,27,32,57,13,72,30,40,23,33,33,37,31,31,66,91,68,42,30,31,41,29,34,36,40,64,26,82,62,42,67,60,55,51,48,46,43,56,70,28,46,54,72,25,57,109,128,88,73,84,73,78,79,73,78,76,73,74,75,64,70,65,65,60,69,60,74,42,50,21,32,35,28,29,36,32,46,52,27,5,65,34,61,43,18,31,54,30,47,52,45,22,40,77,68,32,62,37,37,33,40,21,36,25,69,65,28,44,20,21,51,36,37,36,53,53,45,68,76,39,57,44,54,41,30,26,40,24,43,72,67,55,26,55,35,57,24,45,51,40,44,68,94,51,95,42,71,52,42,31,47,98,85,54,30,24,20,42,31,53,53,84,42,90,84,44,73,81,38,12,43,69,70,42,79,57,48,70,67,46,51,51,53,37,48,51,53,46,50,51,53,39,49,72,62,36,50,63,53,54,28,32,35,43,44,85,47,57,47,60,78,41,72,69,47,32,51,52,46,51,50,51,18,62,73,68,61,20,58,49,72,41,68,84,51,30,52,82,70,50,45,40,80,51,64,67,55,65,61,62,86,45,53,69,37,35,44,53,10,43,53,50,34,59,70,67,58,49,66,63,39,37,34,36,37,75,52,46,31,18,48,63,46,78,63,30,65,51,38,28,34,88,96,45,67,61,41,17,60,52,19,24,34,43,33,48,44,37,48,29,66,67,51,55,48,50,36,60,76,68,43,50,40,67,37,44,71,48,62,63,76,46,49,77,51,72,45,62,30,66,82,69,45,27,49,63,66,26,52,56,53,32,53,49,48,37,54,74,66,67,50,46,62,32,31,43,36,34,31,45,80,78,20,39,44,44,71,52,57,31,88,93,46,48,81,77,41,66,41,81,29,34,33,33,21,25,30,58,41,40,49,49,49,48,52,33,39,74,69,66,67,47,53,57,75,39,49,54,57,76,76,42,70,90,47,58,50,95,72,78,49,73,35,58,67,62,23,28,41,47,22,34,40,49,23,8,58,6,42,84,60,59,58,47,68,62,54,70,69,38,82,90,57,53,66,67,39,50,57,65,53,49,72,52,79,38,57,44,66,71,40,71,38,62,40,54,52,40,33,24,48,52,32,50,49,48,26,67,69,70,71,35,53,62,71,57,60,32,19,82,66,46,26,45,78,61,41,51,73,43,43,42,65,42,58,42,100,86,69,43,47,32,27,23,32,48,30,27,42,29,65,64,48,46,43,49,52,32,48,28,55,71,49,35,26,34,54,95,88,38,75,71,40,61,47,66,55,42,52,54,24,61,33,65,73,39,76,37,57,50,77,92,54,52,81,89,68,60,87,73,54,57,92,76,33,47,51,45,49,12,24,11,39,45,23,36,19,29,68,89,76,20,29,27,32,57,14,72,30,40,23,32,33,36,30,31,67,92,69,43,30,31,42,30,34,37,40,63,25,82,62,43,67,62,54,51,48,46,43,57,69,28,46,53,71,23,57,110

Sequence (1224 aa):
MQQKSVLILFFSFIHFFSYAQQAPKLIVRGDDMGSSRSANLASIDTYVNGIETSIELMVVTPWFPEAAKMLEENTGIDVGLHLVITSEWDGIKWRPLTHCPSLTDDNGYFFPMMGPNENYPGLAVIENQWKLNEIEQEFRAQIELGLKNVPQVSHLSGHMGSTSFHPDVAQMVLKLSAEYDLPVMNREVMQPLGIIGVSYDGAKGTFSEKEASFIRMLDNLEPGKSYMFVDHPSYDNVEMQGVGHHGYENVAEDRQGVTDIWTSQKVKEAISNKGVELVNFITLSKALPRSDPEEVNFNSQAIIEYLNAVNKNEQDLHSLMILRNGKVVFEEWFGENAANKTHTMYSVSKTFTATAIGFAVQEDLLKVTDKVISFFPEKLPNEISDHLQALEIRHLLTMTVGHDVDPTGVLRETEGLDWVEGFLAFPLEHPPGTTYVYNSLATYMLSAILTKVSGERILDFLQPRLYRPLGIVGATWDESPQGIQIGGWGLNVKTEDMAKLGQFYLQKGKWNGVQLLSESWINEASSAKVPSLPAGVKKEDLKVKANDSDWLQGYGYQLWRSRHNSYRADGRNGQFILVLPEKNAVIVTTADIPNMQAELNLIWDHLLPAFKMQQKSVLILFFSFIHFFSYAQQAPKLIVRGDDMGSSRSANLASIDTYVNGIETSIELMVVTPWFPEAAKMLEENTGIDVGLHLVITSEWDGIKWRPLTHCPSLTDDNGYFFPMMGPNENYPGLAVIENQWKLNEIEQEFRAQIELGLKNVPQVSHLSGHMGSTSFHPDVAQMVLKLSAEYDLPVMNREVMQPLGIIGVSYDGAKGTFSEKEASFIRMLDNLEPGKSYMFVDHPSYDNVEMQGVGHHGYENVAEDRQGVTDIWTSQKVKEAISNKGVELVNFITLSKALPRSDPEEVNFNSQAIIEYLNAVNKNEQDLHSLMILRNGKVVFEEWFGENAANKTHTMYSVSKTFTATAIGFAVQEDLLKVTDKVISFFPEKLPNEISDHLQALEIRHLLTMTVGHDVDPTGVLRETEGLDWVEGFLAFPLEHPPGTTYVYNSLATYMLSAILTKVSGERILDFLQPRLYRPLGIVGATWDESPQGIQIGGWGLNVKTEDMAKLGQFYLQKGKWNGVQLLSESWINEASSAKVPSLPAGVKKEDLKVKANDSDWLQGYGYQLWRSRHNSYRADGRNGQFILVLPEKNAVIVTTADIPNMQAELNLIWDHLLPAFK

Nearest PDB structures (foldseek):
  8dc1-assembly1_A  TM=8.768E-01  e=1.230E-25  Leptospira interrogans serovar Copenhageni str. Fiocruz L1-130
  8jqf-assembly1_B  TM=8.530E-01  e=7.052E-21  Cyclobacterium marinum
  8jqf-assembly1_A  TM=8.517E-01  e=6.382E-20  Cyclobacterium marinum
  6kjt-assembly1_D  TM=8.014E-01  e=1.268E-16  Jeotgalibacillus marinus
  6kjr-assembly1_A  TM=7.914E-01  e=1.268E-16  Jeotgalibacillus marinus